Protein AF-0000000076582910 (afdb_homodimer)

InterPro domains:
  IPR003191 Guanylate-binding protein/Atlastin, C-terminal [PF02841] (285-407)
  IPR015894 Guanylate-binding protein, N-terminal [PF02263] (34-281)
  IPR027417 P-loop containing nucleoside triphosphate hydrolase [G3DSA:3.40.50.300] (15-285)
  IPR027417 P-loop containing nucleoside triphosphate hydrolase [SSF52540] (26-280)
  IPR030386 GB1/RHD3-type guanine nucleotide-binding (G) domain [PS51715] (49-165)
  IPR036543 Guanylate-binding protein, C-terminal domain superfamily [SSF48340] (285-416)

Foldseek 3Di:
DPPPPPPPPPVPVPLVQFDQAKDAQWADDPPDLAIDGDDVNLVLLQSFFAFAFEEEEAAAAPLCQQVLLCLLVVHFCVGGDHDDDDLDWDDGAKIWGRDWDADPVNRYTYIYMYGTHPPRPVHAPLSVLLSVLLRLQLHLEYEYRYEQADDLVNLLSVLQSLVVNQVLVVVPPPDDQSFNSGRNAYEYEYEQHDDDDDDQQVRLLVSLDQDDDPPPDVVSVVSRVSSVSCVVHSVRYHYAYAHYFDPPPVCVSVDDPVSTDVSRSVSSVVVSVVCSVSRDGDDTSNDGDGSNRSSVVSNSSSVSSNVDDDDGCVCVLVVQLLVLLVVLLVQLLVQLVVQDDAQAAPVSSVVSLVVSNVSSVVSSVVRHDDDPCSVVSVVVSVVSSVVVSVVVQVVNVVRLCVFLVVLLVVLLVVLVVPLVDPPDLALVVSVVSSVVSVVVSVVGRHYDCSVVSVVVSVVSVVVSSVSSLVVNLVVVLVVQLVVLVVQLVCCVPPVNDVVSNVVSVVSNCCSVVVQCVVPDDDHPCVDPVNVVVSVVVVVVCCCCVNPNNVVVVVVVVVVVVVVVVVVVVVVVVVVVVVVVVVVVVVPPVD/DPPPPPPPPPVPVPLVQFDQAKDAQWADDPPDLAIDGDDVNLVLLQSFFAFAFEEEEAAAAPLCQQVLLCLLVVHFCVGGDHDDDDLDWDDGAKIWGRDWDADPVNRYTYIYMYGTHPPRPVHAPLSVLLRVLLRLQLHLEYEYRYEQADDLVNLLSVLQSLVVNQVLVVVPPPDDQSFNSGRNAYEYEYEQHDDDDDDQQVRLLVSLDQDDDPPPDVVSVVSRVSSVSCVVHSVRYHYAYAHYFDPPPVCVSVDDCVSTDVSRSVSSVVVSVVCSVSRDGDDTSNDGDGSNRSSVVSNSSSVSSNVDDDDGCVCVLVVQLLVLLVVLLVQLLVQLVVQDDAQAAPVSSVVSLVVSNVSSVVSSVVRHDDDPCSVVSVVVSVVSSVVVSVVVLVVNVVRLCVFLVVLLVVLLVVLVVPLPDPPDLALVVSVVSSVVSVVVSVVGRHYDCSVVSVVVSVVSVVVSSVSSLVVNLVVVLVVQLVVLVVQLVCCVPPVNDVVSNVVSVVSNCCSVVVQVVVPDDDHPCPDPVNVVVSVVVVVVCCCCVNPNNVVVVVVVVVVVVVVVVVVVVVVVVVVVVVVVVVVVVVPPVD

Secondary structure (DSSP, 8-state):
-------------------SSEEEEEEEPTTSS-EEE-HHHHHHHHT--SBEEEEEEE-BTTS-HHHHHHHHHT--TTTSSPPP-BSS----SEEEESSPEEPTTSS-EEEEEEEPPB--TTS-HHHHHHHHHHHHHH-SEEEEEEESS--HHHHHHHHHHHHHHHHHHHHH--SS-----S-SEEEEEEET---BSS-HHHHHHHHHSPPP-TT--HHHHHHHHHHHHTHHHHHTEEEEEE--S-S-GGGGGG--GGGS-HHHHHHHHHHHHHHHHH-PPPEETTEEPBHHHHHHHHHHHHHHHHHSPPP-TTHHHHHHHHHHHHHHHHHHHHHHHHH-PSS--HHHHHHHHHHHHHHHHHHHHHH---STTHHHHHHHHHHHHHHHHHHHHHHHHHHHHHHHHHHHHHHHHHHHHHHHSTT---HHHHHHHHHHHHHHHHHH--STTHHHHHHHHHHHHHHHHHHHHHHHHHHHHHHHHHHHHHHHHIIIIII--HHHHHHHHHHHHHHHHHHHHT-SSS-GGGSHHHHHHHHHHHHHHHHHTSTTHHHHHHHHHHHHHHHHHHHHHHHHHHHHHHHHHHHHGGGGG-/-------------------SSEEEEEEEPTTSS-EEE-HHHHHHHHT--SBEEEEEEE-BTTS-HHHHHHHHHT--TTTSSPPP-BSS----SEEEESSPEEPTTSS-EEEEEEEPPB--TTS-HHHHHHHHHHHHHH-SEEEEEEESS--HHHHHHHHHHHHHHHHHHHHH--SS-----S-SEEEEEEET---BSS-HHHHHHHHHSPPP-TT--HHHHHHHHHHHHTHHHHHTEEEEEE--S-S-GGGTTT--GGGS-HHHHHHHHHHHHHHHHH-PPPEETTEEPBHHHHHHHHHHHHHHHHHSPPP-GGGHHHHHHHHHHHHHHHHHHHHHHHH-PSS--HHHHHHHHHHHHHHHHHHHHHH---STTHHHHHHHHHHHHHHHHHHHHHHHHHHHHHHHHHHHHHHHHHHHHHHHSTT---HHHHHHHHHHHHHHHHHH--STTHHHHHHHHHHHHHHHHHHHHHHHHHHHHHHHHHHHHHHHHIIIIII--HHHHHHHHHHHHHHHHHHHHT-SSS-GGGSHHHHHHHHHHHHHHHHHTSTTHHHHHHHHHHHHHHHHHHHHHHHHHHHHHHHHHHHHGGGGG-

Solvent-accessible surface area (backbone atoms only — not comparable to full-atom values): 61705 Å² total; per-residue (Å²): 137,83,80,77,76,75,75,74,71,70,73,66,71,71,69,78,77,56,58,78,34,61,31,50,35,30,33,68,38,84,64,48,62,39,67,37,79,28,68,66,23,40,53,54,29,52,69,36,80,52,33,27,15,30,37,25,40,44,38,45,53,88,41,46,59,35,52,51,49,17,61,64,70,70,41,55,50,89,48,35,45,70,67,65,52,43,83,54,86,64,58,73,36,29,33,31,50,37,58,66,42,62,41,94,83,62,71,31,32,38,36,51,31,46,48,37,43,29,47,37,57,90,55,39,66,40,30,38,46,51,53,49,28,52,46,42,61,63,15,10,19,35,32,44,32,27,59,55,51,78,41,33,62,56,55,53,50,50,34,50,31,53,36,53,43,48,34,50,52,56,65,72,43,78,57,89,62,77,53,76,62,59,51,68,29,36,38,39,34,26,31,47,38,65,64,37,83,67,50,49,45,55,50,49,51,54,58,48,43,71,68,89,51,89,66,66,34,65,58,46,52,46,54,32,51,46,24,58,69,34,46,72,53,54,74,40,51,43,42,40,68,33,44,58,43,53,78,62,64,74,46,53,73,76,52,51,76,89,71,32,37,64,72,25,56,54,39,51,54,50,48,44,53,48,49,63,70,54,44,40,62,27,64,56,71,88,35,70,31,26,20,45,54,48,39,51,48,50,53,52,49,45,55,54,56,58,71,45,86,65,83,55,71,78,45,45,61,56,45,46,38,51,46,29,40,53,51,17,49,50,46,22,52,52,44,37,59,70,68,50,71,80,36,46,43,64,69,60,51,50,52,42,47,52,53,18,50,52,50,17,53,49,52,30,63,71,55,51,64,36,69,85,59,44,64,64,48,49,51,51,40,51,52,51,49,50,52,52,51,51,49,51,50,35,43,24,39,33,47,7,37,54,51,23,47,53,44,41,50,54,42,48,50,51,44,52,49,53,48,71,41,85,75,64,92,46,72,65,59,54,53,50,54,49,51,53,43,50,51,51,37,63,71,64,31,42,25,70,30,39,62,65,42,49,52,51,45,49,51,49,46,54,52,36,49,51,51,34,50,50,55,51,52,52,48,51,50,51,50,49,46,50,48,26,53,50,44,27,52,40,21,58,71,68,69,59,39,68,68,57,23,50,50,21,50,50,46,42,51,43,65,60,43,45,59,56,73,49,54,81,87,72,58,69,69,72,37,68,69,41,45,50,50,51,50,52,47,53,52,44,45,47,41,49,73,28,93,55,8,60,56,51,52,49,47,52,49,47,50,49,49,50,50,50,48,50,51,52,50,52,52,51,53,52,50,50,54,54,55,56,55,59,61,63,64,63,65,65,81,106,135,83,81,75,76,73,77,74,73,71,74,66,73,71,68,79,78,55,58,78,33,61,31,51,35,30,34,68,37,85,64,49,62,40,66,40,80,29,67,65,24,40,53,54,30,52,68,36,80,51,34,27,14,31,37,27,38,42,36,44,53,90,39,48,59,37,53,50,50,18,61,64,71,70,42,55,50,90,49,35,42,69,67,65,52,44,83,55,86,64,57,73,37,29,32,32,50,36,58,65,42,62,41,93,82,64,72,30,31,38,35,50,30,46,47,37,44,30,47,37,57,90,54,39,65,41,29,40,46,51,53,50,26,51,45,43,62,63,17,11,19,35,31,43,32,26,59,54,52,78,41,34,63,57,54,51,50,49,36,50,31,53,36,53,43,49,32,50,51,57,65,74,42,77,57,90,61,77,52,74,64,62,50,68,28,35,37,38,35,26,30,48,39,65,64,37,84,66,49,50,45,54,49,50,50,54,59,48,43,72,67,88,53,89,67,66,32,66,55,47,50,44,53,33,49,45,24,58,71,35,47,74,54,54,74,39,51,41,43,40,66,33,44,56,44,54,79,63,65,75,46,52,73,76,52,50,76,88,72,33,37,64,71,24,55,55,39,51,54,51,46,44,52,49,48,63,69,54,44,41,63,28,63,57,72,88,35,69,31,27,19,46,54,47,40,52,48,49,54,52,46,45,54,52,56,58,72,45,85,65,81,57,69,76,46,46,61,57,46,47,39,52,47,29,41,53,52,17,50,49,45,23,52,52,43,36,59,71,67,50,72,81,36,46,42,64,69,59,50,50,51,41,47,52,52,19,50,52,50,17,53,50,52,30,62,73,56,50,66,37,70,84,59,44,63,63,49,49,52,51,39,51,52,52,48,50,51,54,50,48,48,52,50,36,44,23,40,34,44,6,38,54,52,23,47,53,46,40,49,54,43,47,50,52,45,52,50,53,48,71,42,85,76,64,91,48,72,68,60,54,52,50,54,48,52,51,44,50,51,52,37,64,73,64,30,42,26,72,31,38,63,65,42,49,52,52,45,50,53,49,47,53,52,35,48,52,50,33,51,51,53,52,50,50,50,51,50,51,49,51,47,51,48,25,53,49,44,28,51,42,21,58,71,67,70,59,38,67,69,59,23,50,50,21,51,50,47,42,51,43,65,60,42,45,59,56,75,48,54,78,89,70,61,69,68,69,37,70,69,41,46,50,51,51,50,51,47,53,51,44,46,46,41,48,72,27,95,55,8,59,55,51,52,50,48,52,51,47,50,50,49,52,50,49,50,52,51,51,50,53,51,52,54,51,53,52,55,54,58,58,57,60,62,64,64,62,67,67,82,110

Sequence (1180 aa):
MIAVIVIWTCWLASVQSFEAKPYALVNPVAGTSHLKVADEGIALLNSIEGPVAPVVVIGPYRSGKSFLLNQLLGVPCNVGFGVGHTRETETKGIWVWGQPQSAEDGSKTLLYIDTEGFESTGRSNSYDDRVFAVATVMSSLLIYNLPETIRGSDVSKLSFVVELAAGFYDQTNKSSVAVPVEPGSMLWVIQRDFLQGKSVQQLVKDALAPVPNPQQDKAITETNNIRASLASIARNSTGFSLPQPHLDRTKLCELNDSQLEPSYVSQRDALKRLVLQQAAQKVVGGEALTGKRLAALLQSLIAALNAKEIPTGAGLIESFNREAVSKALAAFTEALDQAVQLPVDESVLDQAENRARDEALGVFKEQLLGRRQAEALTAQLEAAITKEAKAKRTANVAESNVVCQAHEMACSKLLASMARGLQIPSMRQFEGRYKACLATFEAKCVGPARSSSAERLQLAWSQARSQFGKDYNDRLFTGLLVAAVAAIVIFRFVIRVALLEAAGWLAVVFLELYPHLLGGAGSMYDTAWWKITASVWEALVLLLFGAGGLLLWMACGAAALLGWRRVRRRQQHKKAVLTSRLGDIRDLDVMIAVIVIWTCWLASVQSFEAKPYALVNPVAGTSHLKVADEGIALLNSIEGPVAPVVVIGPYRSGKSFLLNQLLGVPCNVGFGVGHTRETETKGIWVWGQPQSAEDGSKTLLYIDTEGFESTGRSNSYDDRVFAVATVMSSLLIYNLPETIRGSDVSKLSFVVELAAGFYDQTNKSSVAVPVEPGSMLWVIQRDFLQGKSVQQLVKDALAPVPNPQQDKAITETNNIRASLASIARNSTGFSLPQPHLDRTKLCELNDSQLEPSYVSQRDALKRLVLQQAAQKVVGGEALTGKRLAALLQSLIAALNAKEIPTGAGLIESFNREAVSKALAAFTEALDQAVQLPVDESVLDQAENRARDEALGVFKEQLLGRRQAEALTAQLEAAITKEAKAKRTANVAESNVVCQAHEMACSKLLASMARGLQIPSMRQFEGRYKACLATFEAKCVGPARSSSAERLQLAWSQARSQFGKDYNDRLFTGLLVAAVAAIVIFRFVIRVALLEAAGWLAVVFLELYPHLLGGAGSMYDTAWWKITASVWEALVLLLFGAGGLLLWMACGAAALLGWRRVRRRQQHKKAVLTSRLGDIRDLDV

Radius of gyration: 54.55 Å; Cα contacts (8 Å, |Δi|>4): 1633; chains: 2; bounding box: 159×193×134 Å

Organism: Tetradesmus obliquus (NCBI:txid3088)

Nearest PDB structures (foldseek):
  7e5a-assembly1_B  TM=7.838E-01  e=1.433E-25  Homo sapiens
  7e5a-assembly1_A  TM=7.557E-01  e=2.367E-25  Homo sapiens
  2b8w-assembly1_B  TM=8.982E-01  e=6.369E-20  Homo sapiens
  2bc9-assembly1_A-2  TM=8.942E-01  e=3.176E-19  Homo sapiens
  7e59-assembly4_C  TM=5.277E-01  e=1.015E-17  Homo sapiens

Structure (mmCIF, N/CA/C/O backbone):
data_AF-0000000076582910-model_v1
#
loop_
_entity.id
_entity.type
_entity.pdbx_description
1 polymer 'GB1/RHD3-type G domain-containing protein'
#
loop_
_atom_site.group_PDB
_atom_site.id
_atom_site.type_symbol
_atom_site.label_atom_id
_atom_site.label_alt_id
_atom_site.label_comp_id
_atom_site.label_asym_id
_atom_site.label_entity_id
_atom_site.label_seq_id
_atom_site.pdbx_PDB_ins_code
_atom_site.Cartn_x
_atom_site.Cartn_y
_atom_site.Cartn_z
_atom_site.occupancy
_atom_site.B_iso_or_equiv
_atom_site.auth_seq_id
_atom_site.auth_comp_id
_atom_site.auth_asym_id
_atom_site.auth_atom_id
_atom_site.pdbx_PDB_model_num
ATOM 1 N N . MET A 1 1 ? -79.5 -25.609 -23.5 1 29.05 1 MET A N 1
ATOM 2 C CA . MET A 1 1 ? -78.438 -26.281 -22.75 1 29.05 1 MET A CA 1
ATOM 3 C C . MET A 1 1 ? -77.125 -26.219 -23.516 1 29.05 1 MET A C 1
ATOM 5 O O . MET A 1 1 ? -76.812 -27.078 -24.328 1 29.05 1 MET A O 1
ATOM 9 N N . ILE A 1 2 ? -76.625 -25.062 -24 1 35.31 2 ILE A N 1
ATOM 10 C CA . ILE A 1 2 ? -75.438 -24.719 -24.719 1 35.31 2 ILE A CA 1
ATOM 11 C C . ILE A 1 2 ? -74.188 -24.984 -23.844 1 35.31 2 ILE A C 1
ATOM 13 O O . ILE A 1 2 ? -74.062 -24.391 -22.766 1 35.31 2 ILE A O 1
ATOM 17 N N . ALA A 1 3 ? -73.562 -26.25 -23.906 1 34.72 3 ALA A N 1
ATOM 18 C CA . ALA A 1 3 ? -72.375 -26.75 -23.312 1 34.72 3 ALA A CA 1
ATOM 19 C C . ALA A 1 3 ? -71.188 -25.812 -23.625 1 34.72 3 ALA A C 1
ATOM 21 O O . ALA A 1 3 ? -70.812 -25.625 -24.781 1 34.72 3 ALA A O 1
ATOM 22 N N . VAL A 1 4 ? -71 -24.719 -22.953 1 37.09 4 VAL A N 1
ATOM 23 C CA . VAL A 1 4 ? -69.812 -23.891 -22.938 1 37.09 4 VAL A CA 1
ATOM 24 C C . VAL A 1 4 ? -68.625 -24.734 -22.609 1 37.09 4 VAL A C 1
ATOM 26 O O . VAL A 1 4 ? -68.5 -25.266 -21.5 1 37.09 4 VAL A O 1
ATOM 29 N N . ILE A 1 5 ? -68.062 -25.531 -23.562 1 33.59 5 ILE A N 1
ATOM 30 C CA . ILE A 1 5 ? -66.812 -26.188 -23.5 1 33.59 5 ILE A CA 1
ATOM 31 C C . ILE A 1 5 ? -65.75 -25.172 -23.125 1 33.59 5 ILE A C 1
ATOM 33 O O . ILE A 1 5 ? -65.438 -24.266 -23.906 1 33.59 5 ILE A O 1
ATOM 37 N N . VAL A 1 6 ? -65.625 -24.734 -21.906 1 34.25 6 VAL A N 1
ATOM 38 C CA . VAL A 1 6 ? -64.438 -24.016 -21.375 1 34.25 6 VAL A CA 1
ATOM 39 C C . VAL A 1 6 ? -63.156 -24.781 -21.703 1 34.25 6 VAL A C 1
ATOM 41 O O . VAL A 1 6 ? -62.969 -25.906 -21.234 1 34.25 6 VAL A O 1
ATOM 44 N N . ILE A 1 7 ? -62.688 -24.688 -22.906 1 33.28 7 ILE A N 1
ATOM 45 C CA . ILE A 1 7 ? -61.312 -25.078 -23.25 1 33.28 7 ILE A CA 1
ATOM 46 C C . ILE A 1 7 ? -60.344 -24.516 -22.219 1 33.28 7 ILE A C 1
ATOM 48 O O . ILE A 1 7 ? -60.188 -23.297 -22.109 1 33.28 7 ILE A O 1
ATOM 52 N N . TRP A 1 8 ? -60.281 -25.078 -21.062 1 32.31 8 TRP A N 1
ATOM 53 C CA . TRP A 1 8 ? -59.125 -24.906 -20.172 1 32.31 8 TRP A CA 1
ATOM 54 C C . TRP A 1 8 ? -57.812 -25.047 -20.922 1 32.31 8 TRP A C 1
ATOM 56 O O . TRP A 1 8 ? -57.438 -26.141 -21.328 1 32.31 8 TRP A O 1
ATOM 66 N N . THR A 1 9 ? -57.5 -24.141 -21.812 1 33.81 9 THR A N 1
ATOM 67 C CA . THR A 1 9 ? -56.094 -24.047 -22.234 1 33.81 9 THR A CA 1
ATOM 68 C C . THR A 1 9 ? -55.156 -24.125 -21.047 1 33.81 9 THR A C 1
ATOM 70 O O . THR A 1 9 ? -55.188 -23.281 -20.156 1 33.81 9 THR A O 1
ATOM 73 N N . CYS A 1 10 ? -55.062 -25.266 -20.469 1 31.81 10 CYS A N 1
ATOM 74 C CA . CYS A 1 10 ? -53.875 -25.5 -19.625 1 31.81 10 CYS A CA 1
ATOM 75 C C . CYS A 1 10 ? -52.656 -24.766 -20.188 1 31.81 10 CYS A C 1
ATOM 77 O O . CYS A 1 10 ? -52.188 -25.078 -21.281 1 31.81 10 CYS A O 1
ATOM 79 N N . TRP A 1 11 ? -52.656 -23.484 -20.125 1 33.62 11 TRP A N 1
ATOM 80 C CA . TRP A 1 11 ? -51.375 -22.812 -20.234 1 33.62 11 TRP A CA 1
ATOM 81 C C . TRP A 1 11 ? -50.281 -23.656 -19.609 1 33.62 11 TRP A C 1
ATOM 83 O O . TRP A 1 11 ? -50.188 -23.766 -18.391 1 33.62 11 TRP A O 1
ATOM 93 N N . LEU A 1 12 ? -50.125 -24.891 -20.047 1 32.84 12 LEU A N 1
ATOM 94 C CA . LEU A 1 12 ? -48.844 -25.5 -19.797 1 32.84 12 LEU A CA 1
ATOM 95 C C . LEU A 1 12 ? -47.719 -24.469 -19.859 1 32.84 12 LEU A C 1
ATOM 97 O O . LEU A 1 12 ? -47.531 -23.797 -20.891 1 32.84 12 LEU A O 1
ATOM 101 N N . ALA A 1 13 ? -47.531 -23.797 -18.922 1 37.28 13 ALA A N 1
ATOM 102 C CA . ALA A 1 13 ? -46.281 -23.094 -18.75 1 37.28 13 ALA A CA 1
ATOM 103 C C . ALA A 1 13 ? -45.125 -23.828 -19.453 1 37.28 13 ALA A C 1
ATOM 105 O O . ALA A 1 13 ? -44.844 -24.984 -19.125 1 37.28 13 ALA A O 1
ATOM 106 N N . SER A 1 14 ? -44.938 -23.719 -20.688 1 37.38 14 SER A N 1
ATOM 107 C CA . SER A 1 14 ? -43.781 -24.141 -21.438 1 37.38 14 SER A CA 1
ATOM 108 C C . SER A 1 14 ? -42.5 -24.062 -20.578 1 37.38 14 SER A C 1
ATOM 110 O O . SER A 1 14 ? -42.094 -22.969 -20.203 1 37.38 14 SER A O 1
ATOM 112 N N . VAL A 1 15 ? -42.406 -24.781 -19.547 1 44.09 15 VAL A N 1
ATOM 113 C CA . VAL A 1 15 ? -41.031 -24.938 -19.047 1 44.09 15 VAL A CA 1
ATOM 114 C C . VAL A 1 15 ? -40.031 -24.906 -20.203 1 44.09 15 VAL A C 1
ATOM 116 O O . VAL A 1 15 ? -40.125 -25.75 -21.109 1 44.09 15 VAL A O 1
ATOM 119 N N . GLN A 1 16 ? -39.781 -23.844 -20.812 1 49.84 16 GLN A N 1
ATOM 120 C CA . GLN A 1 16 ? -38.719 -23.719 -21.797 1 49.84 16 GLN A CA 1
ATOM 121 C C . GLN A 1 16 ? -37.625 -24.766 -21.578 1 49.84 16 GLN A C 1
ATOM 123 O O . GLN A 1 16 ? -36.969 -24.781 -20.531 1 49.84 16 GLN A O 1
ATOM 128 N N . SER A 1 17 ? -37.812 -26.031 -22.031 1 64.31 17 SER A N 1
ATOM 129 C CA . SER A 1 17 ? -36.875 -27.141 -22 1 64.31 17 SER A CA 1
ATOM 130 C C . SER A 1 17 ? -35.5 -26.734 -22.578 1 64.31 17 SER A C 1
ATOM 132 O O . SER A 1 17 ? -35.438 -26.312 -23.734 1 64.31 17 SER A O 1
ATOM 134 N N . PHE A 1 18 ? -34.594 -26.312 -21.875 1 75.5 18 PHE A N 1
ATOM 135 C CA . PHE A 1 18 ? -33.281 -25.953 -22.328 1 75.5 18 PHE A CA 1
ATOM 136 C C . PHE A 1 18 ? -32.531 -27.188 -22.859 1 75.5 18 PHE A C 1
ATOM 138 O O . PHE A 1 18 ? -32.688 -28.281 -22.312 1 75.5 18 PHE A O 1
ATOM 145 N N . GLU A 1 19 ? -31.875 -26.969 -23.984 1 84.31 19 GLU A N 1
ATOM 146 C CA . GLU A 1 19 ? -31.094 -28 -24.656 1 84.31 19 GLU A CA 1
ATOM 147 C C . GLU A 1 19 ? -29.891 -28.422 -23.812 1 84.31 19 GLU A C 1
ATOM 149 O O . GLU A 1 19 ? -29.484 -27.688 -22.891 1 84.31 19 GLU A O 1
ATOM 154 N N . ALA A 1 20 ? -29.484 -29.578 -24.062 1 89.94 20 ALA A N 1
ATOM 155 C CA . ALA A 1 20 ? -28.297 -30.125 -23.391 1 89.94 20 ALA A CA 1
ATOM 156 C C . ALA A 1 20 ? -27.016 -29.5 -23.953 1 89.94 20 ALA A C 1
ATOM 158 O O . ALA A 1 20 ? -26.25 -30.172 -24.656 1 89.94 20 ALA A O 1
ATOM 159 N N . LYS A 1 21 ? -26.828 -28.281 -23.656 1 93.5 21 LYS A N 1
ATOM 160 C CA . LYS A 1 21 ? -25.625 -27.547 -24.047 1 93.5 21 LYS A CA 1
ATOM 161 C C . LYS A 1 21 ? -25.266 -26.484 -23 1 93.5 21 LYS A C 1
ATOM 163 O O . LYS A 1 21 ? -26.109 -26.109 -22.188 1 93.5 21 LYS A O 1
ATOM 168 N N . PRO A 1 22 ? -24.125 -26.047 -23.031 1 94.81 22 PRO A N 1
ATOM 169 C CA . PRO A 1 22 ? -23.734 -24.984 -22.109 1 94.81 22 PRO A CA 1
ATOM 170 C C . PRO A 1 22 ? -24.312 -23.625 -22.484 1 94.81 22 PRO A C 1
ATOM 172 O O . PRO A 1 22 ? -24.406 -23.297 -23.672 1 94.81 22 PRO A O 1
ATOM 175 N N . TYR A 1 23 ? -24.734 -22.844 -21.516 1 95.38 23 TYR A N 1
ATOM 176 C CA . TYR A 1 23 ? -25.234 -21.484 -21.703 1 95.38 23 TYR A CA 1
ATOM 177 C C . TYR A 1 23 ? -24.391 -20.469 -20.938 1 95.38 23 TYR A C 1
ATOM 179 O O . TYR A 1 23 ? -23.953 -20.75 -19.812 1 95.38 23 TYR A O 1
ATOM 187 N N . ALA A 1 24 ? -24.188 -19.344 -21.578 1 95.88 24 ALA A N 1
ATOM 188 C CA . ALA A 1 24 ? -23.406 -18.297 -20.906 1 95.88 24 ALA A CA 1
ATOM 189 C C . ALA A 1 24 ? -24.203 -17.656 -19.781 1 95.88 24 ALA A C 1
ATOM 191 O O . ALA A 1 24 ? -25.391 -17.328 -19.953 1 95.88 24 ALA A O 1
ATOM 192 N N . LEU A 1 25 ? -23.656 -17.594 -18.625 1 96.69 25 LEU A N 1
ATOM 193 C CA . LEU A 1 25 ? -24.266 -16.922 -17.484 1 96.69 25 LEU A CA 1
ATOM 194 C C . LEU A 1 25 ? -23.688 -15.523 -17.297 1 96.69 25 LEU A C 1
ATOM 196 O O . LEU A 1 25 ? -24.422 -14.594 -16.953 1 96.69 25 LEU A O 1
ATOM 200 N N . VAL A 1 26 ? -22.344 -15.406 -17.375 1 97.19 26 VAL A N 1
ATOM 201 C CA . VAL A 1 26 ? -21.609 -14.156 -17.219 1 97.19 26 VAL A CA 1
ATOM 202 C C . VAL A 1 26 ? -20.609 -14 -18.359 1 97.19 26 VAL A C 1
ATOM 204 O O . VAL A 1 26 ? -19.875 -14.938 -18.688 1 97.19 26 VAL A O 1
ATOM 207 N N . ASN A 1 27 ? -20.547 -12.875 -19 1 96 27 ASN A N 1
ATOM 208 C CA . ASN A 1 27 ? -19.625 -12.562 -20.062 1 96 27 ASN A CA 1
ATOM 209 C C . ASN A 1 27 ? -18.672 -11.43 -19.672 1 96 27 ASN A C 1
ATOM 211 O O . ASN A 1 27 ? -19.031 -10.57 -18.859 1 96 27 ASN A O 1
ATOM 215 N N . PRO A 1 28 ? -17.469 -11.531 -20.203 1 93 28 PRO A N 1
ATOM 216 C CA . PRO A 1 28 ? -16.578 -10.383 -20.016 1 93 28 PRO A CA 1
ATOM 217 C C . PRO A 1 28 ? -16.984 -9.164 -20.844 1 93 28 PRO A C 1
ATOM 219 O O . PRO A 1 28 ? -17.5 -9.32 -21.953 1 93 28 PRO A O 1
ATOM 222 N N . VAL A 1 29 ? -16.812 -8.023 -20.297 1 91.44 29 VAL A N 1
ATOM 223 C CA . VAL A 1 29 ? -17 -6.793 -21.047 1 91.44 29 VAL A CA 1
ATOM 224 C C . VAL A 1 29 ? -15.727 -6.453 -21.812 1 91.44 29 VAL A C 1
ATOM 226 O O . VAL A 1 29 ? -14.664 -6.277 -21.219 1 91.44 29 VAL A O 1
ATOM 229 N N . ALA A 1 30 ? -15.797 -6.379 -23.062 1 85.44 30 ALA A N 1
ATOM 230 C CA . ALA A 1 30 ? -14.641 -6.172 -23.938 1 85.44 30 ALA A CA 1
ATOM 231 C C . ALA A 1 30 ? -13.867 -4.922 -23.516 1 85.44 30 ALA A C 1
ATOM 233 O O . ALA A 1 30 ? -14.461 -3.863 -23.297 1 85.44 30 ALA A O 1
ATOM 234 N N . GLY A 1 31 ? -12.625 -5.047 -23.422 1 83.25 31 GLY A N 1
ATOM 235 C CA . GLY A 1 31 ? -11.742 -3.92 -23.172 1 83.25 31 GLY A CA 1
ATOM 236 C C . GLY A 1 31 ? -11.734 -3.484 -21.719 1 83.25 31 GLY A C 1
ATOM 237 O O . GLY A 1 31 ? -11.148 -2.457 -21.375 1 83.25 31 GLY A O 1
ATOM 238 N N . THR A 1 32 ? -12.492 -4.219 -20.891 1 86.44 32 THR A N 1
ATOM 239 C CA . THR A 1 32 ? -12.516 -3.877 -19.469 1 86.44 32 THR A CA 1
ATOM 240 C C . THR A 1 32 ? -12.32 -5.121 -18.609 1 86.44 32 THR A C 1
ATOM 242 O O . THR A 1 32 ? -12.25 -6.238 -19.125 1 86.44 32 THR A O 1
ATOM 245 N N . SER A 1 33 ? -12.164 -4.844 -17.344 1 87.69 33 SER A N 1
ATOM 246 C CA . SER A 1 33 ? -12.086 -5.945 -16.391 1 87.69 33 SER A CA 1
ATOM 247 C C . SER A 1 33 ? -13.445 -6.242 -15.766 1 87.69 33 SER A C 1
ATOM 249 O O . SER A 1 33 ? -13.531 -6.969 -14.773 1 87.69 33 SER A O 1
ATOM 251 N N . HIS A 1 34 ? -14.508 -5.699 -16.375 1 91.5 34 HIS A N 1
ATOM 252 C CA . HIS A 1 34 ? -15.852 -5.82 -15.797 1 91.5 34 HIS A CA 1
ATOM 253 C C . HIS A 1 34 ? -16.594 -7.016 -16.375 1 91.5 34 HIS A C 1
ATOM 255 O O . HIS A 1 34 ? -16.156 -7.598 -17.375 1 91.5 34 HIS A O 1
ATOM 261 N N . LEU A 1 35 ? -17.656 -7.395 -15.656 1 94.56 35 LEU A N 1
ATOM 262 C CA . LEU A 1 35 ? -18.469 -8.539 -16.031 1 94.56 35 LEU A CA 1
ATOM 263 C C . LEU A 1 35 ? -19.891 -8.094 -16.391 1 94.56 35 LEU A C 1
ATOM 265 O O . LEU A 1 35 ? -20.328 -7.023 -15.961 1 94.56 35 LEU A O 1
ATOM 269 N N . LYS A 1 36 ? -20.484 -8.82 -17.25 1 96.38 36 LYS A N 1
ATOM 270 C CA . LYS A 1 36 ? -21.875 -8.586 -17.609 1 96.38 36 LYS A CA 1
ATOM 271 C C . LYS A 1 36 ? -22.672 -9.875 -17.578 1 96.38 36 LYS A C 1
ATOM 273 O O . LYS A 1 36 ? -22.172 -10.938 -17.969 1 96.38 36 LYS A O 1
ATOM 278 N N . VAL A 1 37 ? -23.906 -9.766 -17.109 1 96.44 37 VAL A N 1
ATOM 279 C CA . VAL A 1 37 ? -24.781 -10.93 -17.062 1 96.44 37 VAL A CA 1
ATOM 280 C C . VAL A 1 37 ? -25.281 -11.266 -18.469 1 96.44 37 VAL A C 1
ATOM 282 O O . VAL A 1 37 ? -25.578 -10.367 -19.25 1 96.44 37 VAL A O 1
ATOM 285 N N . ALA A 1 38 ? -25.328 -12.547 -18.719 1 96.31 38 ALA A N 1
ATOM 286 C CA . ALA A 1 38 ? -25.844 -13.008 -20 1 96.31 38 ALA A CA 1
ATOM 287 C C . ALA A 1 38 ? -27.328 -13.367 -19.906 1 96.31 38 ALA A C 1
ATOM 289 O O . ALA A 1 38 ? -27.734 -14.062 -18.969 1 96.31 38 ALA A O 1
ATOM 290 N N . ASP A 1 39 ? -28.078 -13.062 -20.891 1 94.88 39 ASP A N 1
ATOM 291 C CA . ASP A 1 39 ? -29.531 -13.219 -20.859 1 94.88 39 ASP A CA 1
ATOM 292 C C . ASP A 1 39 ? -29.938 -14.688 -20.891 1 94.88 39 ASP A C 1
ATOM 294 O O . ASP A 1 39 ? -30.859 -15.109 -20.203 1 94.88 39 ASP A O 1
ATOM 298 N N . GLU A 1 40 ? -29.281 -15.445 -21.672 1 93.5 40 GLU A N 1
ATOM 299 C CA . GLU A 1 40 ? -29.641 -16.844 -21.828 1 93.5 40 GLU A CA 1
ATOM 300 C C . GLU A 1 40 ? -29.453 -17.609 -20.516 1 93.5 40 GLU A C 1
ATOM 302 O O . GLU A 1 40 ? -30.312 -18.422 -20.156 1 93.5 40 GLU A O 1
ATOM 307 N N . GLY A 1 41 ? -28.359 -17.344 -19.875 1 94.38 41 GLY A N 1
ATOM 308 C CA . GLY A 1 41 ? -28.109 -18 -18.594 1 94.38 41 GLY A CA 1
ATOM 309 C C . GLY A 1 41 ? -29.109 -17.609 -17.516 1 94.38 41 GLY A C 1
ATOM 310 O O . GLY A 1 41 ? -29.547 -18.438 -16.734 1 94.38 41 GLY A O 1
ATOM 311 N N . ILE A 1 42 ? -29.484 -16.391 -17.562 1 95.19 42 ILE A N 1
ATOM 312 C CA . ILE A 1 42 ? -30.438 -15.891 -16.578 1 95.19 42 ILE A CA 1
ATOM 313 C C . ILE A 1 42 ? -31.812 -16.5 -16.828 1 95.19 42 ILE A C 1
ATOM 315 O O . ILE A 1 42 ? -32.531 -16.844 -15.891 1 95.19 42 ILE A O 1
ATOM 319 N N . ALA A 1 43 ? -32.156 -16.594 -18.078 1 94.69 43 ALA A N 1
ATOM 320 C CA . ALA A 1 43 ? -33.438 -17.219 -18.438 1 94.69 43 ALA A CA 1
ATOM 321 C C . ALA A 1 43 ? -33.469 -18.672 -17.953 1 94.69 43 ALA A C 1
ATOM 323 O O . ALA A 1 43 ? -34.531 -19.125 -17.484 1 94.69 43 ALA A O 1
ATOM 324 N N . LEU A 1 44 ? -32.375 -19.312 -18.078 1 94.12 44 LEU A N 1
ATOM 325 C CA . LEU A 1 44 ? -32.281 -20.688 -17.609 1 94.12 44 LEU A CA 1
ATOM 326 C C . LEU A 1 44 ? -32.469 -20.766 -16.109 1 94.12 44 LEU A C 1
ATOM 328 O O . LEU A 1 44 ? -33.25 -21.594 -15.617 1 94.12 44 LEU A O 1
ATOM 332 N N . LEU A 1 45 ? -31.812 -19.984 -15.375 1 94.81 45 LEU A N 1
ATOM 333 C CA . LEU A 1 45 ? -31.938 -19.969 -13.922 1 94.81 45 LEU A CA 1
ATOM 334 C C . LEU A 1 45 ? -33.375 -19.656 -13.492 1 94.81 45 LEU A C 1
ATOM 336 O O . LEU A 1 45 ? -33.906 -20.297 -12.586 1 94.81 45 LEU A O 1
ATOM 340 N N . ASN A 1 46 ? -34 -18.734 -14.18 1 94.06 46 ASN A N 1
ATOM 341 C CA . ASN A 1 46 ? -35.344 -18.312 -13.844 1 94.06 46 ASN A CA 1
ATOM 342 C C . ASN A 1 46 ? -36.375 -19.438 -14.094 1 94.06 46 ASN A C 1
ATOM 344 O O . ASN A 1 46 ? -37.438 -19.453 -13.5 1 94.06 46 ASN A O 1
ATOM 348 N N . SER A 1 47 ? -36.031 -20.312 -14.859 1 92 47 SER A N 1
ATOM 349 C CA . SER A 1 47 ? -36.938 -21.406 -15.211 1 92 47 SER A CA 1
ATOM 350 C C . SER A 1 47 ? -36.938 -22.5 -14.148 1 92 47 SER A C 1
ATOM 352 O O . SER A 1 47 ? -37.812 -23.344 -14.117 1 92 47 SER A O 1
ATOM 354 N N . ILE A 1 48 ? -35.969 -22.438 -13.273 1 90.69 48 ILE A N 1
ATOM 355 C CA . ILE A 1 48 ? -35.844 -23.469 -12.258 1 90.69 48 ILE A CA 1
ATOM 356 C C . ILE A 1 48 ? -36.656 -23.078 -11.023 1 90.69 48 ILE A C 1
ATOM 358 O O . ILE A 1 48 ? -36.375 -22.078 -10.375 1 90.69 48 ILE A O 1
ATOM 362 N N . GLU A 1 49 ? -37.656 -23.781 -10.586 1 87.94 49 GLU A N 1
ATOM 363 C CA . GLU A 1 49 ? -38.562 -23.438 -9.484 1 87.94 49 GLU A CA 1
ATOM 364 C C . GLU A 1 49 ? -38.062 -24.016 -8.164 1 87.94 49 GLU A C 1
ATOM 366 O O . GLU A 1 49 ? -38.312 -23.438 -7.102 1 87.94 49 GLU A O 1
ATOM 371 N N . GLY A 1 50 ? -37.344 -25.062 -8.094 1 87.94 50 GLY A N 1
ATOM 372 C CA . GLY A 1 50 ? -36.938 -25.703 -6.848 1 87.94 50 GLY A CA 1
ATOM 373 C C . GLY A 1 50 ? -35.562 -25.266 -6.383 1 87.94 50 GLY A C 1
ATOM 374 O O . GLY A 1 50 ? -34.969 -24.344 -6.957 1 87.94 50 GLY A O 1
ATOM 375 N N . PRO A 1 51 ? -35.25 -25.797 -5.18 1 92.75 51 PRO A N 1
ATOM 376 C CA . PRO A 1 51 ? -33.906 -25.469 -4.645 1 92.75 51 PRO A CA 1
ATOM 377 C C . PRO A 1 51 ? -32.781 -25.891 -5.586 1 92.75 51 PRO A C 1
ATOM 379 O O . PRO A 1 51 ? -32.875 -26.922 -6.238 1 92.75 51 PRO A O 1
ATOM 382 N N . VAL A 1 52 ? -31.781 -25.047 -5.609 1 94.31 52 VAL A N 1
ATOM 383 C CA . VAL A 1 52 ? -30.672 -25.297 -6.523 1 94.31 52 VAL A CA 1
ATOM 384 C C . VAL A 1 52 ? -29.391 -25.547 -5.73 1 94.31 52 VAL A C 1
ATOM 386 O O . VAL A 1 52 ? -29.25 -25.078 -4.602 1 94.31 52 VAL A O 1
ATOM 389 N N . ALA A 1 53 ? -28.516 -26.375 -6.305 1 94.12 53 ALA A N 1
ATOM 390 C CA . ALA A 1 53 ? -27.188 -26.656 -5.781 1 94.12 53 ALA A CA 1
ATOM 391 C C . ALA A 1 53 ? -26.125 -26.422 -6.844 1 94.12 53 ALA A C 1
ATOM 393 O O . ALA A 1 53 ? -25.719 -27.359 -7.547 1 94.12 53 ALA A O 1
ATOM 394 N N . PRO A 1 54 ? -25.641 -25.203 -6.902 1 95.19 54 PRO A N 1
ATOM 395 C CA . PRO A 1 54 ? -24.609 -24.906 -7.906 1 95.19 54 PRO A CA 1
ATOM 396 C C . PRO A 1 54 ? -23.266 -25.547 -7.582 1 95.19 54 PRO A C 1
ATOM 398 O O . PRO A 1 54 ? -22.703 -25.297 -6.512 1 95.19 54 PRO A O 1
ATOM 401 N N . VAL A 1 55 ? -22.781 -26.391 -8.461 1 95.88 55 VAL A N 1
ATOM 402 C CA . VAL A 1 55 ? -21.438 -26.938 -8.43 1 95.88 55 VAL A CA 1
ATOM 403 C C . VAL A 1 55 ? -20.516 -26.172 -9.383 1 95.88 55 VAL A C 1
ATOM 405 O O . VAL A 1 55 ? -20.609 -26.328 -10.602 1 95.88 55 VAL A O 1
ATOM 408 N N . VAL A 1 56 ? -19.672 -25.406 -8.812 1 96.12 56 VAL A N 1
ATOM 409 C CA . VAL A 1 56 ? -18.844 -24.5 -9.617 1 96.12 56 VAL A CA 1
ATOM 410 C C . VAL A 1 56 ? -17.391 -24.969 -9.609 1 96.12 56 VAL A C 1
ATOM 412 O O . VAL A 1 56 ? -16.859 -25.328 -8.555 1 96.12 56 VAL A O 1
ATOM 415 N N . VAL A 1 57 ? -16.766 -25.047 -10.766 1 96.69 57 VAL A N 1
ATOM 416 C CA . VAL A 1 57 ? -15.367 -25.453 -10.875 1 96.69 57 VAL A CA 1
ATOM 417 C C . VAL A 1 57 ? -14.5 -24.234 -11.203 1 96.69 57 VAL A C 1
ATOM 419 O O . VAL A 1 57 ? -14.773 -23.516 -12.164 1 96.69 57 VAL A O 1
ATOM 422 N N . ILE A 1 58 ? -13.539 -24.016 -10.367 1 94.62 58 ILE A N 1
ATOM 423 C CA . ILE A 1 58 ? -12.586 -22.938 -10.594 1 94.62 58 ILE A CA 1
ATOM 424 C C . ILE A 1 58 ? -11.172 -23.516 -10.656 1 94.62 58 ILE A C 1
ATOM 426 O O . ILE A 1 58 ? -10.938 -24.656 -10.25 1 94.62 58 ILE A O 1
ATOM 430 N N . GLY A 1 59 ? -10.234 -22.734 -11.227 1 94.19 59 GLY A N 1
ATOM 431 C CA . GLY A 1 59 ? -8.844 -23.125 -11.344 1 94.19 59 GLY A CA 1
ATOM 432 C C . GLY A 1 59 ? -8.078 -22.344 -12.391 1 94.19 59 GLY A C 1
ATOM 433 O O . GLY A 1 59 ? -8.672 -21.547 -13.125 1 94.19 59 GLY A O 1
ATOM 434 N N . PRO A 1 60 ? -6.836 -22.562 -12.391 1 91.5 60 PRO A N 1
ATOM 435 C CA . PRO A 1 60 ? -6.02 -21.828 -13.367 1 91.5 60 PRO A CA 1
ATOM 436 C C . PRO A 1 60 ? -6.289 -22.266 -14.805 1 91.5 60 PRO A C 1
ATOM 438 O O . PRO A 1 60 ? -6.945 -23.297 -15.031 1 91.5 60 PRO A O 1
ATOM 441 N N . TYR A 1 61 ? -5.738 -21.453 -15.633 1 85.81 61 TYR A N 1
ATOM 442 C CA . TYR A 1 61 ? -5.832 -21.688 -17.062 1 85.81 61 TYR A CA 1
ATOM 443 C C . TYR A 1 61 ? -5.234 -23.031 -17.438 1 85.81 61 TYR A C 1
ATOM 445 O O . TYR A 1 61 ? -4.176 -23.422 -16.922 1 85.81 61 TYR A O 1
ATOM 453 N N . ARG A 1 62 ? -6.02 -23.875 -18.156 1 84.38 62 ARG A N 1
ATOM 454 C CA . ARG A 1 62 ? -5.609 -25.156 -18.734 1 84.38 62 ARG A CA 1
ATOM 455 C C . ARG A 1 62 ? -5.43 -26.203 -17.656 1 84.38 62 ARG A C 1
ATOM 457 O O . ARG A 1 62 ? -4.602 -27.109 -17.781 1 84.38 62 ARG A O 1
ATOM 464 N N . SER A 1 63 ? -6.121 -26.062 -16.578 1 89.06 63 SER A N 1
ATOM 465 C CA . SER A 1 63 ? -6.066 -27.047 -15.516 1 89.06 63 SER A CA 1
ATOM 466 C C . SER A 1 63 ? -6.988 -28.234 -15.812 1 89.06 63 SER A C 1
ATOM 468 O O . SER A 1 63 ? -6.93 -29.25 -15.125 1 89.06 63 SER A O 1
ATOM 470 N N . GLY A 1 64 ? -7.93 -28.078 -16.766 1 90.5 64 GLY A N 1
ATOM 471 C CA . GLY A 1 64 ? -8.812 -29.172 -17.156 1 90.5 64 GLY A CA 1
ATOM 472 C C . GLY A 1 64 ? -10.211 -29.031 -16.578 1 90.5 64 GLY A C 1
ATOM 473 O O . GLY A 1 64 ? -10.914 -30.031 -16.406 1 90.5 64 GLY A O 1
ATOM 474 N N . LYS A 1 65 ? -10.555 -27.875 -16.297 1 94.69 65 LYS A N 1
ATOM 475 C CA . LYS A 1 65 ? -11.844 -27.625 -15.648 1 94.69 65 LYS A CA 1
ATOM 476 C C . LYS A 1 65 ? -13 -28.125 -16.516 1 94.69 65 LYS A C 1
ATOM 478 O O . LYS A 1 65 ? -13.875 -28.844 -16.031 1 94.69 65 LYS A O 1
ATOM 483 N N . SER A 1 66 ? -13.062 -27.75 -17.781 1 94.62 66 SER A N 1
ATOM 484 C CA . SER A 1 66 ? -14.164 -28.109 -18.672 1 94.62 66 SER A CA 1
ATOM 485 C C . SER A 1 66 ? -14.211 -29.609 -18.922 1 94.62 66 SER A C 1
ATOM 487 O O . SER A 1 66 ? -15.289 -30.203 -19 1 94.62 66 SER A O 1
ATOM 489 N N . PHE A 1 67 ? -13.062 -30.203 -19.078 1 93.44 67 PHE A N 1
ATOM 490 C CA . PHE A 1 67 ? -13.008 -31.641 -19.266 1 93.44 67 PHE A CA 1
ATOM 491 C C . PHE A 1 67 ? -13.539 -32.375 -18.031 1 93.44 67 PHE A C 1
ATOM 493 O O . PHE A 1 67 ? -14.289 -33.344 -18.141 1 93.44 67 PHE A O 1
ATOM 500 N N . LEU A 1 68 ? -13.109 -31.875 -16.875 1 95.44 68 LEU A N 1
ATOM 501 C CA . LEU A 1 68 ? -13.578 -32.469 -15.625 1 95.44 68 LEU A CA 1
ATOM 502 C C . LEU A 1 68 ? -15.094 -32.406 -15.523 1 95.44 68 LEU A C 1
ATOM 504 O O . LEU A 1 68 ? -15.742 -33.375 -15.148 1 95.44 68 LEU A O 1
ATOM 508 N N . LEU A 1 69 ? -15.641 -31.281 -15.836 1 96.19 69 LEU A N 1
ATOM 509 C CA . LEU A 1 69 ? -17.078 -31.109 -15.758 1 96.19 69 LEU A CA 1
ATOM 510 C C . LEU A 1 69 ? -17.812 -32.031 -16.734 1 96.19 69 LEU A C 1
ATOM 512 O O . LEU A 1 69 ? -18.859 -32.594 -16.406 1 96.19 69 LEU A O 1
ATOM 516 N N . ASN A 1 70 ? -17.281 -32.156 -17.953 1 94.19 70 ASN A N 1
ATOM 517 C CA . ASN A 1 70 ? -17.859 -33.094 -18.922 1 94.19 70 ASN A CA 1
ATOM 518 C C . ASN A 1 70 ? -17.844 -34.531 -18.406 1 94.19 70 ASN A C 1
ATOM 520 O O . ASN A 1 70 ? -18.797 -35.281 -18.625 1 94.19 70 ASN A O 1
ATOM 524 N N . GLN A 1 71 ? -16.766 -34.875 -17.734 1 93.56 71 GLN A N 1
ATOM 525 C CA . GLN A 1 71 ? -16.656 -36.188 -17.141 1 93.56 71 GLN A CA 1
ATOM 526 C C . GLN A 1 71 ? -17.688 -36.375 -16.031 1 93.56 71 GLN A C 1
ATOM 528 O O . GLN A 1 71 ? -18.266 -37.469 -15.898 1 93.56 71 GLN A O 1
ATOM 533 N N . LEU A 1 72 ? -17.891 -35.406 -15.234 1 93.75 72 LEU A N 1
ATOM 534 C CA . LEU A 1 72 ? -18.875 -35.469 -14.148 1 93.75 72 LEU A CA 1
ATOM 535 C C . LEU A 1 72 ? -20.281 -35.562 -14.695 1 93.75 72 LEU A C 1
ATOM 537 O O . LEU A 1 72 ? -21.141 -36.25 -14.125 1 93.75 72 LEU A O 1
ATOM 541 N N . LEU A 1 73 ? -20.547 -34.875 -15.789 1 93.06 73 LEU A N 1
ATOM 542 C CA . LEU A 1 73 ? -21.859 -34.844 -16.422 1 93.06 73 LEU A CA 1
ATOM 543 C C . LEU A 1 73 ? -22.094 -36.125 -17.234 1 93.06 73 LEU A C 1
ATOM 545 O O . LEU A 1 73 ? -23.234 -36.5 -17.5 1 93.06 73 LEU A O 1
ATOM 549 N N . GLY A 1 74 ? -21.031 -36.75 -17.625 1 89.38 74 GLY A N 1
ATOM 550 C CA . GLY A 1 74 ? -21.141 -37.906 -18.484 1 89.38 74 GLY A CA 1
ATOM 551 C C . GLY A 1 74 ? -21.484 -37.594 -19.922 1 89.38 74 GLY A C 1
ATOM 552 O O . GLY A 1 74 ? -22.25 -38.312 -20.562 1 89.38 74 GLY A O 1
ATOM 553 N N . VAL A 1 75 ? -20.984 -36.406 -20.344 1 91.94 75 VAL A N 1
ATOM 554 C CA . VAL A 1 75 ? -21.25 -36 -21.719 1 91.94 75 VAL A CA 1
ATOM 555 C C . VAL A 1 75 ? -19.938 -35.875 -22.5 1 91.94 75 VAL A C 1
ATOM 557 O O . VAL A 1 75 ? -18.891 -35.562 -21.922 1 91.94 75 VAL A O 1
ATOM 560 N N . PRO A 1 76 ? -19.953 -36.156 -23.766 1 90.81 76 PRO A N 1
ATOM 561 C CA . PRO A 1 76 ? -18.734 -36 -24.578 1 90.81 76 PRO A CA 1
ATOM 562 C C . PRO A 1 76 ? -18.344 -34.531 -24.797 1 90.81 76 PRO A C 1
ATOM 564 O O . PRO A 1 76 ? -19.156 -33.625 -24.594 1 90.81 76 PRO A O 1
ATOM 567 N N . CYS A 1 77 ? -17.109 -34.375 -25.219 1 89.81 77 CYS A N 1
ATOM 568 C CA . CYS A 1 77 ? -16.531 -33.031 -25.359 1 89.81 77 CYS A CA 1
ATOM 569 C C . CYS A 1 77 ? -17.25 -32.25 -26.438 1 89.81 77 CYS A C 1
ATOM 571 O O . CYS A 1 77 ? -17.281 -31.016 -26.391 1 89.81 77 CYS A O 1
ATOM 573 N N . ASN A 1 78 ? -17.844 -32.844 -27.375 1 88.5 78 ASN A N 1
ATOM 574 C CA . ASN A 1 78 ? -18.5 -32.156 -28.484 1 88.5 78 ASN A CA 1
ATOM 575 C C . ASN A 1 78 ? -19.859 -31.609 -28.078 1 88.5 78 ASN A C 1
ATOM 577 O O . ASN A 1 78 ? -20.422 -30.75 -28.75 1 88.5 78 ASN A O 1
ATOM 581 N N . VAL A 1 79 ? -20.422 -32.031 -27 1 90.5 79 VAL A N 1
ATOM 582 C CA . VAL A 1 79 ? -21.734 -31.609 -26.516 1 90.5 79 VAL A CA 1
ATOM 583 C C . VAL A 1 79 ? -21.547 -30.75 -25.266 1 90.5 79 VAL A C 1
ATOM 585 O O . VAL A 1 79 ? -22.234 -29.734 -25.094 1 90.5 79 VAL A O 1
ATOM 588 N N . GLY A 1 80 ? -20.656 -31.156 -24.453 1 93.06 80 GLY A N 1
ATOM 589 C CA . GLY A 1 80 ? -20.469 -30.516 -23.156 1 93.06 80 GLY A CA 1
ATOM 590 C C . GLY A 1 80 ? -19.75 -29.172 -23.266 1 93.06 80 GLY A C 1
ATOM 591 O O . GLY A 1 80 ? -19.922 -28.453 -24.25 1 93.06 80 GLY A O 1
ATOM 592 N N . PHE A 1 81 ? -19.156 -28.812 -22.156 1 93.12 81 PHE A N 1
ATOM 593 C CA . PHE A 1 81 ? -18.359 -27.594 -22.109 1 93.12 81 PHE A CA 1
ATOM 594 C C . PHE A 1 81 ? -17.172 -27.672 -23.062 1 93.12 81 PHE A C 1
ATOM 596 O O . PHE A 1 81 ? -16.594 -28.75 -23.25 1 93.12 81 PHE A O 1
ATOM 603 N N . GLY A 1 82 ? -16.828 -26.578 -23.625 1 87.75 82 GLY A N 1
ATOM 604 C CA . GLY A 1 82 ? -15.719 -26.531 -24.578 1 87.75 82 GLY A CA 1
ATOM 605 C C . GLY A 1 82 ? -14.375 -26.844 -23.938 1 87.75 82 GLY A C 1
ATOM 606 O O . GLY A 1 82 ? -14.047 -26.297 -22.875 1 87.75 82 GLY A O 1
ATOM 607 N N . VAL A 1 83 ? -13.703 -27.859 -24.484 1 86.62 83 VAL A N 1
ATOM 608 C CA . VAL A 1 83 ? -12.359 -28.219 -24.031 1 86.62 83 VAL A CA 1
ATOM 609 C C . VAL A 1 83 ? -11.328 -27.719 -25.047 1 86.62 83 VAL A C 1
ATOM 611 O O . VAL A 1 83 ? -11.438 -27.969 -26.234 1 86.62 83 VAL A O 1
ATOM 614 N N . GLY A 1 84 ? -10.359 -26.922 -24.531 1 78.62 84 GLY A N 1
ATOM 615 C CA . GLY A 1 84 ? -9.352 -26.359 -25.406 1 78.62 84 GLY A CA 1
ATOM 616 C C . GLY A 1 84 ? -8.031 -27.109 -25.375 1 78.62 84 GLY A C 1
ATOM 617 O O . GLY A 1 84 ? -7.617 -27.578 -24.312 1 78.62 84 GLY A O 1
ATOM 618 N N . HIS A 1 85 ? -7.402 -27.188 -26.609 1 79.06 85 HIS A N 1
ATOM 619 C CA . HIS A 1 85 ? -6.086 -27.812 -26.703 1 79.06 85 HIS A CA 1
ATOM 620 C C . HIS A 1 85 ? -5.055 -26.844 -27.281 1 79.06 85 HIS A C 1
ATOM 622 O O . HIS A 1 85 ? -3.922 -27.25 -27.562 1 79.06 85 HIS A O 1
ATOM 628 N N . THR A 1 86 ? -5.516 -25.688 -27.406 1 77.56 86 THR A N 1
ATOM 629 C CA . THR A 1 86 ? -4.613 -24.672 -27.953 1 77.56 86 THR A CA 1
ATOM 630 C C . THR A 1 86 ? -4.125 -23.734 -26.844 1 77.56 86 THR A C 1
ATOM 632 O O . THR A 1 86 ? -4.602 -23.812 -25.703 1 77.56 86 THR A O 1
ATOM 635 N N . ARG A 1 87 ? -3.193 -22.953 -27.188 1 75.81 87 ARG A N 1
ATOM 636 C CA . ARG A 1 87 ? -2.602 -22.047 -26.203 1 75.81 87 ARG A CA 1
ATOM 637 C C . ARG A 1 87 ? -3.449 -20.781 -26.047 1 75.81 87 ARG A C 1
ATOM 639 O O . ARG A 1 87 ? -3.016 -19.812 -25.438 1 75.81 87 ARG A O 1
ATOM 646 N N . GLU A 1 88 ? -4.715 -20.844 -26.562 1 73.88 88 GLU A N 1
ATOM 647 C CA . GLU A 1 88 ? -5.676 -19.75 -26.375 1 73.88 88 GLU A CA 1
ATOM 648 C C . GLU A 1 88 ? -6.797 -20.172 -25.422 1 73.88 88 GLU A C 1
ATOM 650 O O . GLU A 1 88 ? -7.152 -21.344 -25.344 1 73.88 88 GLU A O 1
ATOM 655 N N . THR A 1 89 ? -7.23 -19.172 -24.75 1 70.12 89 THR A N 1
ATOM 656 C CA . THR A 1 89 ? -8.305 -19.453 -23.812 1 70.12 89 THR A CA 1
ATOM 657 C C . THR A 1 89 ? -9.578 -19.859 -24.547 1 70.12 89 THR A C 1
ATOM 659 O O . THR A 1 89 ? -9.945 -19.234 -25.547 1 70.12 89 THR A O 1
ATOM 662 N N . GLU A 1 90 ? -10.172 -20.844 -24 1 73.62 90 GLU A N 1
ATOM 663 C CA . GLU A 1 90 ? -11.383 -21.359 -24.641 1 73.62 90 GLU A CA 1
ATOM 664 C C . GLU A 1 90 ? -12.641 -20.844 -23.953 1 73.62 90 GLU A C 1
ATOM 666 O O . GLU A 1 90 ? -13.469 -20.188 -24.594 1 73.62 90 GLU A O 1
ATOM 671 N N . THR A 1 91 ? -12.695 -21.094 -22.703 1 81.69 91 THR A N 1
ATOM 672 C CA . THR A 1 91 ? -13.859 -20.641 -21.938 1 81.69 91 THR A CA 1
ATOM 673 C C . THR A 1 91 ? -13.703 -19.188 -21.516 1 81.69 91 THR A C 1
ATOM 675 O O . THR A 1 91 ? -12.719 -18.828 -20.875 1 81.69 91 THR A O 1
ATOM 678 N N . LYS A 1 92 ? -14.641 -18.359 -21.938 1 89 92 LYS A N 1
ATOM 679 C CA . LYS A 1 92 ? -14.641 -16.953 -21.547 1 89 92 LYS A CA 1
ATOM 680 C C . LYS A 1 92 ? -15.844 -16.625 -20.656 1 89 92 LYS A C 1
ATOM 682 O O . LYS A 1 92 ? -16.984 -16.875 -21.031 1 89 92 LYS A O 1
ATOM 687 N N . GLY A 1 93 ? -15.555 -16.234 -19.453 1 93.88 93 GLY A N 1
ATOM 688 C CA . GLY A 1 93 ? -16.625 -15.922 -18.516 1 93.88 93 GLY A CA 1
ATOM 689 C C . GLY A 1 93 ? -17.062 -17.109 -17.688 1 93.88 93 GLY A C 1
ATOM 690 O O . GLY A 1 93 ? -16.219 -17.875 -17.188 1 93.88 93 GLY A O 1
ATOM 691 N N . ILE A 1 94 ? -18.359 -17.141 -17.391 1 96.75 94 ILE A N 1
ATOM 692 C CA . ILE A 1 94 ? -18.953 -18.219 -16.594 1 96.75 94 ILE A CA 1
ATOM 693 C C . ILE A 1 94 ? -20.094 -18.859 -17.359 1 96.75 94 ILE A C 1
ATOM 695 O O . ILE A 1 94 ? -20.953 -18.172 -17.906 1 96.75 94 ILE A O 1
ATOM 699 N N . TRP A 1 95 ? -20.109 -20.203 -17.391 1 96.81 95 TRP A N 1
ATOM 700 C CA . TRP A 1 95 ? -21.078 -20.953 -18.188 1 96.81 95 TRP A CA 1
ATOM 701 C C . TRP A 1 95 ? -21.812 -21.984 -17.328 1 96.81 95 TRP A C 1
ATOM 703 O O . TRP A 1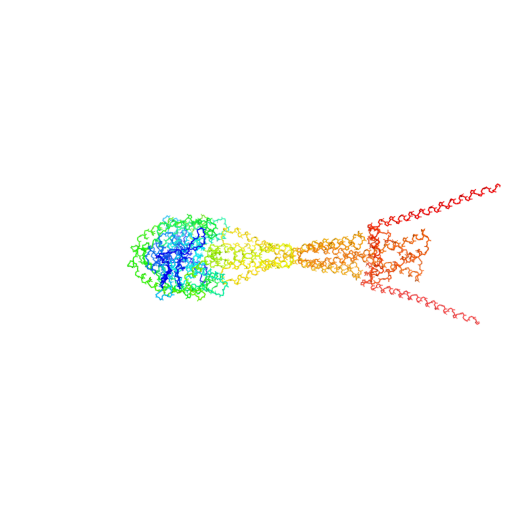 95 ? -21.219 -22.594 -16.438 1 96.81 95 TRP A O 1
ATOM 713 N N . VAL A 1 96 ? -23.094 -22.203 -17.641 1 96.44 96 VAL A N 1
ATOM 714 C CA . VAL A 1 96 ? -23.906 -23.172 -16.906 1 96.44 96 VAL A CA 1
ATOM 715 C C . VAL A 1 96 ? -24.406 -24.25 -17.875 1 96.44 96 VAL A C 1
ATOM 717 O O . VAL A 1 96 ? -24.719 -23.953 -19.031 1 96.44 96 VAL A O 1
ATOM 720 N N . TRP A 1 97 ? -24.422 -25.469 -17.328 1 95.31 97 TRP A N 1
ATOM 721 C CA . TRP A 1 97 ? -24.953 -26.562 -18.125 1 95.31 97 TRP A CA 1
ATOM 722 C C . TRP A 1 97 ? -26.469 -26.438 -18.297 1 95.31 97 TRP A C 1
ATOM 724 O O . TRP A 1 97 ? -27.188 -26.172 -17.328 1 95.31 97 TRP A O 1
ATOM 734 N N . GLY A 1 98 ? -27 -26.625 -19.438 1 92.56 98 GLY A N 1
ATOM 735 C CA . GLY A 1 98 ? -28.375 -26.328 -19.797 1 92.56 98 GLY A CA 1
ATOM 736 C C . GLY A 1 98 ? -29.359 -27.344 -19.25 1 92.56 98 GLY A C 1
ATOM 737 O O . GLY A 1 98 ? -30.562 -27.062 -19.141 1 92.56 98 GLY A O 1
ATOM 738 N N . GLN A 1 99 ? -28.984 -28.547 -18.922 1 88.06 99 GLN A N 1
ATOM 739 C CA . GLN A 1 99 ? -29.906 -29.531 -18.391 1 88.06 99 GLN A CA 1
ATOM 740 C C . GLN A 1 99 ? -29.641 -29.812 -16.906 1 88.06 99 GLN A C 1
ATOM 742 O O . GLN A 1 99 ? -28.859 -30.688 -16.562 1 88.06 99 GLN A O 1
ATOM 747 N N . PRO A 1 100 ? -30.406 -29.047 -16.141 1 81 100 PRO A N 1
ATOM 748 C CA . PRO A 1 100 ? -30.219 -29.266 -14.695 1 81 100 PRO A CA 1
ATOM 749 C C . PRO A 1 100 ? -30.531 -30.688 -14.273 1 81 100 PRO A C 1
ATOM 751 O O . PRO A 1 100 ? -31.438 -31.312 -14.828 1 81 100 PRO A O 1
ATOM 754 N N . GLN A 1 101 ? -29.656 -31.203 -13.43 1 82.56 101 GLN A N 1
ATOM 755 C CA . GLN A 1 101 ? -29.828 -32.594 -12.977 1 82.56 101 GLN A CA 1
ATOM 756 C C . GLN A 1 101 ? -30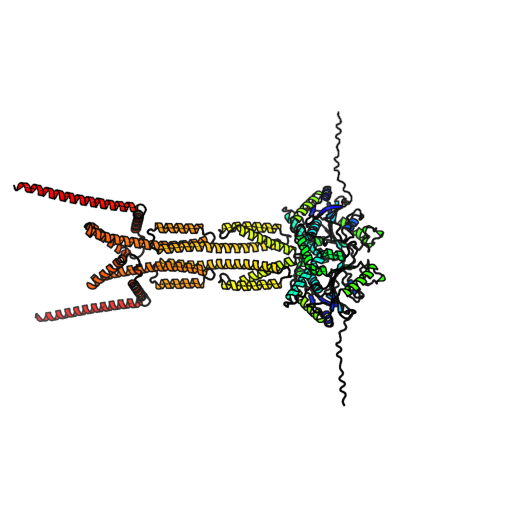.5 -32.625 -11.609 1 82.56 101 GLN A C 1
ATOM 758 O O . GLN A 1 101 ? -29.984 -32.062 -10.641 1 82.56 101 GLN A O 1
ATOM 763 N N . SER A 1 102 ? -31.625 -33.188 -11.617 1 79.12 102 SER A N 1
ATOM 764 C CA . SER A 1 102 ? -32.312 -33.344 -10.344 1 79.12 102 SER A CA 1
ATOM 765 C C . SER A 1 102 ? -31.719 -34.469 -9.508 1 79.12 102 SER A C 1
ATOM 767 O O . SER A 1 102 ? -31.359 -35.5 -10.039 1 79.12 102 SER A O 1
ATOM 769 N N . ALA A 1 103 ? -31.516 -34.125 -8.273 1 79 103 ALA A N 1
ATOM 770 C CA . ALA A 1 103 ? -31.094 -35.188 -7.367 1 79 103 ALA A CA 1
ATOM 771 C C . ALA A 1 103 ? -32.094 -36.344 -7.367 1 79 103 ALA A C 1
ATOM 773 O O . ALA A 1 103 ? -33.25 -36.156 -7.738 1 79 103 ALA A O 1
ATOM 774 N N . GLU A 1 104 ? -31.641 -37.469 -7.027 1 72.44 104 GLU A N 1
ATOM 775 C CA . GLU A 1 104 ? -32.469 -38.656 -7.02 1 72.44 104 GLU A CA 1
ATOM 776 C C . GLU A 1 104 ? -33.719 -38.438 -6.137 1 72.44 104 GLU A C 1
ATOM 778 O O . GLU A 1 104 ? -34.812 -38.906 -6.473 1 72.44 104 GLU A O 1
ATOM 783 N N . ASP A 1 105 ? -33.531 -37.719 -5.074 1 75.31 105 ASP A N 1
ATOM 784 C CA . ASP A 1 105 ? -34.625 -37.5 -4.137 1 75.31 105 ASP A CA 1
ATOM 785 C C . ASP A 1 105 ? -35.469 -36.281 -4.52 1 75.31 105 ASP A C 1
ATOM 787 O O . ASP A 1 105 ? -36.469 -35.969 -3.859 1 75.31 105 ASP A O 1
ATOM 791 N N . GLY A 1 106 ? -35.156 -35.625 -5.566 1 73.44 106 GLY A N 1
ATOM 792 C CA . GLY A 1 106 ? -35.906 -34.5 -6.051 1 73.44 106 GLY A CA 1
ATOM 793 C C . GLY A 1 106 ? -35.781 -33.281 -5.152 1 73.44 106 GLY A C 1
ATOM 794 O O . GLY A 1 106 ? -36.5 -32.281 -5.336 1 73.44 106 GLY A O 1
ATOM 795 N N . SER A 1 107 ? -34.938 -33.312 -4.246 1 80.62 107 SER A N 1
ATOM 796 C CA . SER A 1 107 ? -34.844 -32.281 -3.211 1 80.62 107 SER A CA 1
ATOM 797 C C . SER A 1 107 ? -34.125 -31.031 -3.723 1 80.62 107 SER A C 1
ATOM 799 O O . SER A 1 107 ? -34.375 -29.922 -3.24 1 80.62 107 SER A O 1
ATOM 801 N N . LYS A 1 108 ? -33.281 -31.328 -4.754 1 88.5 108 LYS A N 1
ATOM 802 C CA . LYS A 1 108 ? -32.5 -30.203 -5.254 1 88.5 108 LYS A CA 1
ATOM 803 C C . LYS A 1 108 ? -32.125 -30.391 -6.719 1 88.5 108 LYS A C 1
ATOM 805 O O . LYS A 1 108 ? -32.156 -31.516 -7.227 1 88.5 108 LYS A O 1
ATOM 810 N N . THR A 1 109 ? -31.922 -29.328 -7.363 1 91.75 109 THR A N 1
ATOM 811 C CA . THR A 1 109 ? -31.438 -29.328 -8.742 1 91.75 109 THR A CA 1
ATOM 812 C C . THR A 1 109 ? -29.953 -28.969 -8.805 1 91.75 109 THR A C 1
ATOM 814 O O . THR A 1 109 ? -29.562 -27.891 -8.359 1 91.75 109 THR A O 1
ATOM 817 N N . LEU A 1 110 ? -29.156 -29.875 -9.352 1 93.5 110 LEU A N 1
ATOM 818 C CA . LEU A 1 110 ? -27.719 -29.641 -9.469 1 93.5 110 LEU A CA 1
ATOM 819 C C . LEU A 1 110 ? -27.406 -28.812 -10.711 1 93.5 110 LEU A C 1
ATOM 821 O O . LEU A 1 110 ? -27.875 -29.141 -11.805 1 93.5 110 LEU A O 1
ATOM 825 N N . LEU A 1 111 ? -26.719 -27.719 -10.508 1 95.25 111 LEU A N 1
ATOM 826 C CA . LEU A 1 111 ? -26.25 -26.875 -11.594 1 95.25 111 LEU A CA 1
ATOM 827 C C . LEU A 1 111 ? -24.734 -26.938 -11.734 1 95.25 111 LEU A C 1
ATOM 829 O O . LEU A 1 111 ? -24 -26.578 -10.812 1 95.25 111 LEU A O 1
ATOM 833 N N . TYR A 1 112 ? -24.234 -27.469 -12.875 1 96.44 112 TYR A N 1
ATOM 834 C CA . TYR A 1 112 ? -22.797 -27.484 -13.133 1 96.44 112 TYR A CA 1
ATOM 835 C C . TYR A 1 112 ? -22.359 -26.219 -13.859 1 96.44 112 TYR A C 1
ATOM 837 O O . TYR A 1 112 ? -22.906 -25.891 -14.914 1 96.44 112 TYR A O 1
ATOM 845 N N . ILE A 1 113 ? -21.438 -25.562 -13.258 1 96.81 113 ILE A N 1
ATOM 846 C CA . ILE A 1 113 ? -21.016 -24.25 -13.758 1 96.81 113 ILE A CA 1
ATOM 847 C C . ILE A 1 113 ? -19.516 -24.281 -14.055 1 96.81 113 ILE A C 1
ATOM 849 O O . ILE A 1 113 ? -18.719 -24.672 -13.211 1 96.81 113 ILE A O 1
ATOM 853 N N . ASP A 1 114 ? -19.125 -23.906 -15.234 1 96.81 114 ASP A N 1
ATOM 854 C CA . ASP A 1 114 ? -17.75 -23.781 -15.695 1 96.81 114 ASP A CA 1
ATOM 855 C C . ASP A 1 114 ? -17.281 -22.328 -15.664 1 96.81 114 ASP A C 1
ATOM 857 O O . ASP A 1 114 ? -18.047 -21.422 -15.977 1 96.81 114 ASP A O 1
ATOM 861 N N . THR A 1 115 ? -16.125 -22.156 -15.219 1 96.25 115 THR A N 1
ATOM 862 C CA . THR A 1 115 ? -15.586 -20.797 -15.141 1 96.25 115 THR A CA 1
ATOM 863 C C . THR A 1 115 ? -14.312 -20.672 -15.984 1 96.25 115 THR A C 1
ATOM 865 O O . THR A 1 115 ? -13.617 -21.656 -16.219 1 96.25 115 THR A O 1
ATOM 868 N N . GLU A 1 116 ? -14.102 -19.469 -16.469 1 93.19 116 GLU A N 1
ATOM 869 C CA . GLU A 1 116 ? -12.852 -19.172 -17.156 1 93.19 116 GLU A CA 1
ATOM 870 C C . GLU A 1 116 ? -11.648 -19.359 -16.25 1 93.19 116 GLU A C 1
ATOM 872 O O . GLU A 1 116 ? -11.695 -19.016 -15.062 1 93.19 116 GLU A O 1
ATOM 877 N N . GLY A 1 117 ? -10.656 -19.984 -16.797 1 91 117 GLY A N 1
ATOM 878 C CA . GLY A 1 117 ? -9.445 -20.188 -16.016 1 91 117 GLY A CA 1
ATOM 879 C C . GLY A 1 117 ? -8.711 -18.906 -15.703 1 91 117 GLY A C 1
ATOM 880 O O . GLY A 1 117 ? -8.633 -18 -16.547 1 91 117 GLY A O 1
ATOM 881 N N . PHE A 1 118 ? -8.234 -18.828 -14.484 1 88.38 118 PHE A N 1
ATOM 882 C CA . PHE A 1 118 ? -7.516 -17.609 -14.117 1 88.38 118 PHE A CA 1
ATOM 883 C C . PHE A 1 118 ? -6.031 -17.734 -14.422 1 88.38 118 PHE A C 1
ATOM 885 O O . PHE A 1 118 ? -5.559 -18.812 -14.781 1 88.38 118 PHE A O 1
ATOM 892 N N . GLU A 1 119 ? -5.301 -16.594 -14.422 1 86.31 119 GLU A N 1
ATOM 893 C CA . GLU A 1 119 ? -3.859 -16.469 -14.617 1 86.31 119 GLU A CA 1
ATOM 894 C C . GLU A 1 119 ? -3.475 -16.672 -16.078 1 86.31 119 GLU A C 1
ATOM 896 O O . GLU A 1 119 ? -2.4 -17.188 -16.375 1 86.31 119 GLU A O 1
ATOM 901 N N . SER A 1 120 ? -4.465 -16.469 -16.844 1 83.56 120 SER A N 1
ATOM 902 C CA . SER A 1 120 ? -4.082 -16.375 -18.25 1 83.56 120 SER A CA 1
ATOM 903 C C . SER A 1 120 ? -3.311 -15.102 -18.531 1 83.56 120 SER A C 1
ATOM 905 O O . SER A 1 120 ? -3.539 -14.07 -17.891 1 83.56 120 SER A O 1
ATOM 907 N N . THR A 1 121 ? -2.43 -15.094 -19.438 1 76.81 121 THR A N 1
ATOM 908 C CA . THR A 1 121 ? -1.551 -13.953 -19.656 1 76.81 121 THR A CA 1
ATOM 909 C C . THR A 1 121 ? -2.293 -12.836 -20.391 1 76.81 121 THR A C 1
A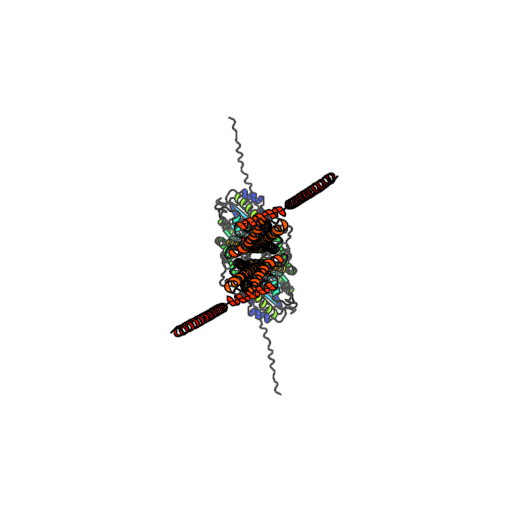TOM 911 O O . THR A 1 121 ? -1.841 -11.688 -20.391 1 76.81 121 THR A O 1
ATOM 914 N N . GLY A 1 122 ? -3.469 -13.078 -20.922 1 74.81 122 GLY A N 1
ATOM 915 C CA . GLY A 1 122 ? -4.176 -12.055 -21.672 1 74.81 122 GLY A CA 1
ATOM 916 C C . GLY A 1 122 ? -5.211 -11.312 -20.859 1 74.81 122 GLY A C 1
ATOM 917 O O . GLY A 1 122 ? -5.84 -10.375 -21.344 1 74.81 122 GLY A O 1
ATOM 918 N N . ARG A 1 123 ? -5.332 -11.695 -19.594 1 80 123 ARG A N 1
ATOM 919 C CA . ARG A 1 123 ? -6.355 -11.086 -18.75 1 80 123 ARG A CA 1
ATOM 920 C C . ARG A 1 123 ? -5.727 -10.406 -17.531 1 80 123 ARG A C 1
ATOM 922 O O . ARG A 1 123 ? -4.637 -10.781 -17.094 1 80 123 ARG A O 1
ATOM 929 N N . SER A 1 124 ? -6.52 -9.461 -17.109 1 81.12 124 SER A N 1
ATOM 930 C CA . SER A 1 124 ? -6.047 -8.773 -15.914 1 81.12 124 SER A CA 1
ATOM 931 C C . SER A 1 124 ? -6.367 -9.578 -14.656 1 81.12 124 SER A C 1
ATOM 933 O O . SER A 1 124 ? -7.301 -10.383 -14.648 1 81.12 124 SER A O 1
ATOM 935 N N . ASN A 1 125 ? -5.648 -9.32 -13.703 1 81 125 ASN A N 1
ATOM 936 C CA . ASN A 1 125 ? -5.867 -9.977 -12.414 1 81 125 ASN A CA 1
ATOM 937 C C . ASN A 1 125 ? -7.211 -9.586 -11.812 1 81 125 ASN A C 1
ATOM 939 O O . ASN A 1 125 ? -7.859 -10.398 -11.148 1 81 125 ASN A O 1
ATOM 943 N N . SER A 1 126 ? -7.609 -8.391 -12.07 1 82.44 126 SER A N 1
ATOM 944 C CA . SER A 1 126 ? -8.891 -7.93 -11.539 1 82.44 126 SER A CA 1
ATOM 945 C C . SER A 1 126 ? -10.055 -8.695 -12.164 1 82.44 126 SER A C 1
ATOM 947 O O . SER A 1 126 ? -11.039 -8.992 -11.484 1 82.44 126 SER A O 1
ATOM 949 N N . TYR A 1 127 ? -9.93 -8.867 -13.414 1 87.94 127 TYR A N 1
ATOM 950 C CA . TYR A 1 127 ? -10.953 -9.656 -14.086 1 87.94 127 TYR A CA 1
ATOM 951 C C . TYR A 1 127 ? -11.047 -11.055 -13.477 1 87.94 127 TYR A C 1
ATOM 953 O O . TYR A 1 127 ? -12.141 -11.531 -13.172 1 87.94 127 TYR A O 1
ATOM 961 N N . ASP A 1 128 ? -9.914 -11.695 -13.281 1 89.12 128 ASP A N 1
ATOM 962 C CA . ASP A 1 128 ? -9.859 -13.031 -12.695 1 89.12 128 ASP A CA 1
ATOM 963 C C . ASP A 1 128 ? -10.484 -13.047 -11.297 1 89.12 128 ASP A C 1
ATOM 965 O O . ASP A 1 128 ? -11.219 -13.977 -10.953 1 89.12 128 ASP A O 1
ATOM 969 N N . ASP A 1 129 ? -10.133 -12.086 -10.602 1 85.81 129 ASP A N 1
ATOM 970 C CA . ASP A 1 129 ? -10.633 -12.016 -9.227 1 85.81 129 ASP A CA 1
ATOM 971 C C . ASP A 1 129 ? -12.148 -11.859 -9.203 1 85.81 129 ASP A C 1
ATOM 973 O O . ASP A 1 129 ? -12.828 -12.406 -8.328 1 85.81 129 ASP A O 1
ATOM 977 N N . ARG A 1 130 ? -12.68 -11.055 -10.117 1 88.62 130 ARG A N 1
ATOM 978 C CA . ARG A 1 130 ? -14.125 -10.883 -10.203 1 88.62 130 ARG A CA 1
ATOM 979 C C . ARG A 1 130 ? -14.82 -12.203 -10.531 1 88.62 130 ARG A C 1
ATOM 981 O O . ARG A 1 130 ? -15.828 -12.555 -9.922 1 88.62 130 ARG A O 1
ATOM 988 N N . VAL A 1 131 ? -14.242 -12.875 -11.477 1 92.12 131 VAL A N 1
ATOM 989 C CA . VAL A 1 131 ? -14.805 -14.164 -11.875 1 92.12 131 VAL A CA 1
ATOM 990 C C . VAL A 1 131 ? -14.758 -15.133 -10.688 1 92.12 131 VAL A C 1
ATOM 992 O O . VAL A 1 131 ? -15.734 -15.836 -10.422 1 92.12 131 VAL A O 1
ATOM 995 N N . PHE A 1 132 ? -13.609 -15.117 -10.031 1 90.19 132 PHE A N 1
ATOM 996 C CA . PHE A 1 132 ? -13.43 -16 -8.883 1 90.19 132 PHE A CA 1
ATOM 997 C C . PHE A 1 132 ? -14.398 -15.641 -7.762 1 90.19 132 PHE A C 1
ATOM 999 O O . PHE A 1 132 ? -14.938 -16.531 -7.098 1 90.19 132 PHE A O 1
ATOM 1006 N N . ALA A 1 133 ? -14.617 -14.445 -7.535 1 86.25 133 ALA A N 1
ATOM 1007 C CA . ALA A 1 133 ? -15.531 -13.984 -6.488 1 86.25 133 ALA A CA 1
ATOM 1008 C C . ALA A 1 133 ? -16.969 -14.422 -6.785 1 86.25 133 ALA A C 1
ATOM 1010 O O . ALA A 1 133 ? -17.672 -14.906 -5.895 1 86.25 133 ALA A O 1
ATOM 1011 N N . VAL A 1 134 ? -17.359 -14.234 -8.008 1 91.06 134 VAL A N 1
ATOM 1012 C CA . VAL A 1 134 ? -18.703 -14.641 -8.406 1 91.06 134 VAL A CA 1
ATOM 1013 C C . VAL A 1 134 ? -18.875 -16.141 -8.203 1 91.06 134 VAL A C 1
ATOM 1015 O O . VAL A 1 134 ? -19.875 -16.594 -7.66 1 91.06 134 VAL A O 1
ATOM 1018 N N . ALA A 1 135 ? -17.859 -16.875 -8.633 1 91.56 135 ALA A N 1
ATOM 1019 C CA . ALA A 1 135 ? -17.891 -18.328 -8.5 1 91.56 135 ALA A CA 1
ATOM 1020 C C . ALA A 1 135 ? -18.016 -18.75 -7.039 1 91.56 135 ALA A C 1
ATOM 1022 O O . ALA A 1 135 ? -18.781 -19.656 -6.707 1 91.56 135 ALA A O 1
ATOM 1023 N N . THR A 1 136 ? -17.312 -18.125 -6.227 1 86.62 136 THR A N 1
ATOM 1024 C CA . THR A 1 136 ? -17.266 -18.469 -4.809 1 86.62 136 THR A CA 1
ATOM 1025 C C . THR A 1 136 ? -18.609 -18.156 -4.137 1 86.62 136 THR A C 1
ATOM 1027 O O . THR A 1 136 ? -19.109 -18.969 -3.35 1 86.62 136 THR A O 1
ATOM 1030 N N . VAL A 1 137 ? -19.188 -17.062 -4.453 1 84.62 137 VAL A N 1
ATOM 1031 C CA . VAL A 1 137 ? -20.422 -16.641 -3.809 1 84.62 137 VAL A CA 1
ATOM 1032 C C . VAL A 1 137 ? -21.578 -17.5 -4.332 1 84.62 137 VAL A C 1
ATOM 1034 O O . VAL A 1 137 ? -22.469 -17.875 -3.57 1 84.62 137 VAL A O 1
ATOM 1037 N N . MET A 1 138 ? -21.547 -17.875 -5.543 1 89.56 138 MET A N 1
ATOM 1038 C CA . MET A 1 138 ? -22.672 -18.578 -6.172 1 89.56 138 MET A CA 1
ATOM 1039 C C . MET A 1 138 ? -22.641 -20.062 -5.82 1 89.56 138 MET A C 1
ATOM 1041 O O . MET A 1 138 ? -23.672 -20.734 -5.848 1 89.56 138 MET A O 1
ATOM 1045 N N . SER A 1 139 ? -21.547 -20.547 -5.387 1 91.81 139 SER A N 1
ATOM 1046 C CA . SER A 1 139 ? -21.344 -22 -5.305 1 91.81 139 SER A CA 1
ATOM 1047 C C . SER A 1 139 ? -21.906 -22.562 -4 1 91.81 139 SER A C 1
ATOM 1049 O O . SER A 1 139 ? -21.828 -21.906 -2.957 1 91.81 139 SER A O 1
ATOM 1051 N N . SER A 1 140 ? -22.578 -23.688 -4.145 1 91.38 140 SER A N 1
ATOM 1052 C CA . SER A 1 140 ? -22.828 -24.562 -2.994 1 91.38 140 SER A CA 1
ATOM 1053 C C . SER A 1 140 ? -21.641 -25.484 -2.73 1 91.38 140 SER A C 1
ATOM 1055 O O . SER A 1 140 ? -21.297 -25.75 -1.577 1 91.38 140 SER A O 1
ATOM 1057 N N . LEU A 1 141 ? -21.125 -25.969 -3.805 1 94 141 LEU A N 1
ATOM 1058 C CA . LEU A 1 141 ? -19.875 -26.719 -3.811 1 94 141 LEU A CA 1
ATOM 1059 C C . LEU A 1 141 ? -18.859 -26.094 -4.77 1 94 141 LEU A C 1
ATOM 1061 O O . LEU A 1 141 ? -19.109 -26.016 -5.977 1 94 141 LEU A O 1
ATOM 1065 N N . LEU A 1 142 ? -17.797 -25.656 -4.184 1 93.88 142 LEU A N 1
ATOM 1066 C CA . LEU A 1 142 ? -16.734 -25.078 -4.984 1 93.88 142 LEU A CA 1
ATOM 1067 C C . LEU A 1 142 ? -15.617 -26.078 -5.223 1 93.88 142 LEU A C 1
ATOM 1069 O O . LEU A 1 142 ? -14.984 -26.562 -4.27 1 93.88 142 LEU A O 1
ATOM 1073 N N . ILE A 1 143 ? -15.422 -26.438 -6.445 1 96.56 143 ILE A N 1
ATOM 1074 C CA . ILE A 1 143 ? -14.352 -27.359 -6.801 1 96.56 143 ILE A CA 1
ATOM 1075 C C . ILE A 1 143 ? -13.133 -26.562 -7.273 1 96.56 143 ILE A C 1
ATOM 1077 O O . ILE A 1 143 ? -13.188 -25.875 -8.297 1 96.56 143 ILE A O 1
ATOM 1081 N N . TYR A 1 144 ? -12.148 -26.594 -6.508 1 95.81 144 TYR A N 1
ATOM 1082 C CA . TYR A 1 144 ? -10.875 -25.984 -6.898 1 95.81 144 TYR A CA 1
ATOM 1083 C C . TYR A 1 144 ? -10.008 -26.984 -7.652 1 95.81 144 TYR A C 1
ATOM 1085 O O . TYR A 1 144 ? -9.336 -27.812 -7.043 1 95.81 144 TYR A O 1
ATOM 1093 N N . ASN A 1 145 ? -9.992 -26.844 -8.984 1 96.81 145 ASN A N 1
ATOM 1094 C CA . ASN A 1 145 ? -9.266 -27.734 -9.875 1 96.81 145 ASN A CA 1
ATOM 1095 C C . ASN A 1 145 ? -7.82 -27.297 -10.078 1 96.81 145 ASN A C 1
ATOM 1097 O O . ASN A 1 145 ? -7.559 -26.344 -10.812 1 96.81 145 ASN A O 1
ATOM 1101 N N . LEU A 1 146 ? -6.906 -28.016 -9.484 1 94.75 146 LEU A N 1
ATOM 1102 C CA . LEU A 1 146 ? -5.504 -27.609 -9.508 1 94.75 146 LEU A CA 1
ATOM 1103 C C . LEU A 1 146 ? -4.641 -28.656 -10.203 1 94.75 146 LEU A C 1
ATOM 1105 O O . LEU A 1 146 ? -4.816 -29.859 -9.984 1 94.75 146 LEU A O 1
ATOM 1109 N N . PRO A 1 147 ? -3.707 -28.141 -11.023 1 92.06 147 PRO A N 1
ATOM 1110 C CA . PRO A 1 147 ? -2.82 -29.094 -11.688 1 92.06 147 PRO A CA 1
ATOM 1111 C C . PRO A 1 147 ? -1.676 -29.562 -10.797 1 92.06 147 PRO A C 1
ATOM 1113 O O . PRO A 1 147 ? -0.902 -28.734 -10.297 1 92.06 147 PRO A O 1
ATOM 1116 N N . GLU A 1 148 ? -1.55 -30.75 -10.516 1 89.25 148 GLU A N 1
ATOM 1117 C CA . GLU A 1 148 ? -0.412 -31.484 -9.961 1 89.25 148 GLU A CA 1
ATOM 1118 C C . GLU A 1 148 ? -0.274 -31.234 -8.461 1 89.25 148 GLU A C 1
ATOM 1120 O O . GLU A 1 148 ? 0.063 -32.125 -7.699 1 89.25 148 GLU A O 1
ATOM 1125 N N . THR A 1 149 ? -0.479 -29.984 -8.039 1 89.06 149 THR A N 1
ATOM 1126 C CA . THR A 1 149 ? -0.291 -29.688 -6.617 1 89.06 149 THR A CA 1
ATOM 1127 C C . THR A 1 149 ? -0.958 -28.375 -6.242 1 89.06 149 THR A C 1
ATOM 1129 O O . THR A 1 149 ? -1.65 -27.766 -7.062 1 89.06 149 THR A O 1
ATOM 1132 N N . ILE A 1 150 ? -0.82 -28.094 -4.945 1 90.94 150 ILE A N 1
ATOM 1133 C CA . ILE A 1 150 ? -1.299 -26.812 -4.426 1 90.94 150 ILE A CA 1
ATOM 1134 C C . ILE A 1 150 ? -0.128 -25.844 -4.281 1 90.94 150 ILE A C 1
ATOM 1136 O O . ILE A 1 150 ? 0.893 -26.188 -3.676 1 90.94 150 ILE A O 1
ATOM 1140 N N . ARG A 1 151 ? -0.29 -24.703 -4.871 1 89.19 151 ARG A N 1
ATOM 1141 C CA . ARG A 1 151 ? 0.744 -23.688 -4.773 1 89.19 151 ARG A CA 1
ATOM 1142 C C . ARG A 1 151 ? 0.343 -22.594 -3.785 1 89.19 151 ARG A C 1
ATOM 1144 O O . ARG A 1 151 ? -0.84 -22.422 -3.48 1 89.19 151 ARG A O 1
ATOM 1151 N N . GLY A 1 152 ? 1.346 -21.969 -3.34 1 85.31 152 GLY A N 1
ATOM 1152 C CA . GLY A 1 152 ? 1.083 -20.844 -2.439 1 85.31 152 GLY A CA 1
ATOM 1153 C C . GLY A 1 152 ? 0.203 -19.781 -3.055 1 85.31 152 GLY A C 1
ATOM 1154 O O . GLY A 1 152 ? -0.615 -19.172 -2.363 1 85.31 152 GLY A O 1
ATOM 1155 N N . SER A 1 153 ? 0.338 -19.578 -4.309 1 83.56 153 SER A N 1
ATOM 1156 C CA . SER A 1 153 ? -0.449 -18.562 -5.004 1 83.56 153 SER A CA 1
ATOM 1157 C C . SER A 1 153 ? -1.927 -18.938 -5.039 1 83.56 153 SER A C 1
ATOM 1159 O O . SER A 1 153 ? -2.795 -18.062 -5.016 1 83.56 153 SER A O 1
ATOM 1161 N N . ASP A 1 154 ? -2.186 -20.203 -5.062 1 89.25 154 ASP A N 1
ATOM 1162 C CA . ASP A 1 154 ? -3.57 -20.656 -5.039 1 89.25 154 ASP A CA 1
ATOM 1163 C C . ASP A 1 154 ? -4.246 -20.297 -3.719 1 89.25 154 ASP A C 1
ATOM 1165 O O . ASP A 1 154 ? -5.395 -19.844 -3.707 1 89.25 154 ASP A O 1
ATOM 1169 N N . VAL A 1 155 ? -3.521 -20.531 -2.689 1 87.69 155 VAL A N 1
ATOM 1170 C CA . VAL A 1 155 ? -4.047 -20.25 -1.355 1 87.69 155 VAL A CA 1
ATOM 1171 C C . VAL A 1 155 ? -4.223 -18.75 -1.165 1 87.69 155 VAL A C 1
ATOM 1173 O O . VAL A 1 155 ? -5.234 -18.297 -0.627 1 87.69 155 VAL A O 1
ATOM 1176 N N . SER A 1 156 ? -3.234 -18.031 -1.611 1 82.5 156 SER A N 1
ATOM 1177 C CA . SER A 1 156 ? -3.299 -16.578 -1.49 1 82.5 156 SER A CA 1
ATOM 1178 C C . SER A 1 156 ? -4.465 -16.016 -2.291 1 82.5 156 SER A C 1
ATOM 1180 O O . SER A 1 156 ? -5.148 -15.094 -1.833 1 82.5 156 SER A O 1
ATOM 1182 N N . LYS A 1 157 ? -4.629 -16.5 -3.438 1 82.06 157 LYS A N 1
ATOM 1183 C CA . LYS A 1 157 ? -5.73 -16.047 -4.277 1 82.06 157 LYS A CA 1
ATOM 1184 C C . LYS A 1 157 ? -7.082 -16.375 -3.641 1 82.06 157 LYS A C 1
ATOM 1186 O O . LYS A 1 157 ? -8 -15.547 -3.666 1 82.06 157 LYS A O 1
ATOM 1191 N N . LEU A 1 158 ? -7.18 -17.516 -3.143 1 84.06 158 LEU A N 1
ATOM 1192 C CA . LEU A 1 158 ? -8.414 -17.922 -2.471 1 84.06 158 LEU A CA 1
ATOM 1193 C C . LEU A 1 158 ? -8.711 -17 -1.293 1 84.06 158 LEU A C 1
ATOM 1195 O O . LEU A 1 158 ? -9.859 -16.594 -1.104 1 84.06 158 LEU A O 1
ATOM 1199 N N . SER A 1 159 ? -7.734 -16.766 -0.502 1 80.81 159 SER A N 1
ATOM 1200 C CA . SER A 1 159 ? -7.902 -15.883 0.645 1 80.81 159 SER A CA 1
ATOM 1201 C C . SER A 1 159 ? -8.391 -14.508 0.212 1 80.81 159 SER A C 1
ATOM 1203 O O . SER A 1 159 ? -9.273 -13.93 0.849 1 80.81 159 SER A O 1
ATOM 1205 N N . PHE A 1 160 ? -7.848 -14.031 -0.827 1 77.25 160 PHE A N 1
ATOM 1206 C CA . PHE A 1 160 ? -8.211 -12.719 -1.343 1 77.25 160 PHE A CA 1
ATOM 1207 C C . PHE A 1 160 ? -9.672 -12.688 -1.781 1 77.25 160 PHE A C 1
ATOM 1209 O O . PHE A 1 160 ? -10.398 -11.75 -1.461 1 77.25 160 PHE A O 1
ATOM 1216 N N . VAL A 1 161 ? -10.023 -13.617 -2.449 1 78.44 161 VAL A N 1
ATOM 1217 C CA . VAL A 1 161 ? -11.367 -13.656 -3.016 1 78.44 161 VAL A CA 1
ATOM 1218 C C . VAL A 1 161 ? -12.391 -13.836 -1.9 1 78.44 161 VAL A C 1
ATOM 1220 O O . VAL A 1 161 ? -13.5 -13.289 -1.97 1 78.44 161 VAL A O 1
ATOM 1223 N N . VAL A 1 162 ? -12.055 -14.617 -0.971 1 76.69 162 VAL A N 1
ATOM 1224 C CA . VAL A 1 162 ? -12.945 -14.805 0.17 1 76.69 162 VAL A CA 1
ATOM 1225 C C . VAL A 1 162 ? -13.156 -13.469 0.89 1 76.69 162 VAL A C 1
ATOM 1227 O O . VAL A 1 162 ? -14.273 -13.141 1.282 1 76.69 162 VAL A O 1
ATOM 1230 N N . GLU A 1 163 ? -12.117 -12.781 1.009 1 75.31 163 GLU A N 1
ATOM 1231 C CA . GLU A 1 163 ? -12.195 -11.477 1.652 1 75.31 163 GLU A CA 1
ATOM 1232 C C . GLU A 1 163 ? -12.992 -10.492 0.8 1 75.31 163 GLU A C 1
ATOM 1234 O O . GLU A 1 163 ? -13.727 -9.656 1.329 1 75.31 163 GLU A O 1
ATOM 1239 N N . LEU A 1 164 ? -12.75 -10.555 -0.48 1 72.69 164 LEU A N 1
ATOM 1240 C CA . LEU A 1 164 ? -13.492 -9.711 -1.411 1 72.69 164 LEU A CA 1
ATOM 1241 C C . LEU A 1 164 ? -14.984 -10 -1.339 1 72.69 164 LEU A C 1
ATOM 1243 O O . LEU A 1 164 ? -15.797 -9.07 -1.302 1 72.69 164 LEU A O 1
ATOM 1247 N N . ALA A 1 165 ? -15.281 -11.242 -1.278 1 70.19 165 ALA A N 1
ATOM 1248 C CA . ALA A 1 165 ? -16.672 -11.672 -1.233 1 70.19 165 ALA A CA 1
ATOM 1249 C C . ALA A 1 165 ? -17.328 -11.258 0.08 1 70.19 165 ALA A C 1
ATOM 1251 O O . ALA A 1 165 ? -18.5 -10.875 0.101 1 70.19 165 ALA A O 1
ATOM 1252 N N . ALA A 1 166 ? -16.578 -11.305 1.133 1 69.31 166 ALA A N 1
ATOM 1253 C CA . ALA A 1 166 ? -17.094 -10.914 2.445 1 69.31 166 ALA A CA 1
ATOM 1254 C C . ALA A 1 166 ? -17.422 -9.422 2.484 1 69.31 166 ALA A C 1
ATOM 1256 O O . ALA A 1 166 ? -18.391 -9.008 3.137 1 69.31 166 ALA A O 1
ATOM 1257 N N . GLY A 1 167 ? -16.656 -8.625 1.829 1 65.81 167 GLY A N 1
ATOM 1258 C CA . GLY A 1 167 ? -16.891 -7.188 1.782 1 65.81 167 GLY A CA 1
ATOM 1259 C C . GLY A 1 167 ? -18.156 -6.809 1.056 1 65.81 167 GLY A C 1
ATOM 1260 O O . GLY A 1 167 ? -18.828 -5.832 1.414 1 65.81 167 GLY A O 1
ATOM 1261 N N . PHE A 1 168 ? -18.562 -7.52 0.147 1 62.78 168 PHE A N 1
ATOM 1262 C CA . PHE A 1 168 ? -19.75 -7.246 -0.659 1 62.78 168 PHE A CA 1
ATOM 1263 C C . PHE A 1 168 ? -21.016 -7.602 0.105 1 62.78 168 PHE A C 1
ATOM 1265 O O . PHE A 1 168 ? -22.047 -6.926 -0.031 1 62.78 168 PHE A O 1
ATOM 1272 N N . TYR A 1 169 ? -20.953 -8.539 0.783 1 58.75 169 TYR A N 1
ATOM 1273 C CA . TYR A 1 169 ? -22.141 -8.984 1.522 1 58.75 169 TYR A CA 1
ATOM 1274 C C . TYR A 1 169 ? -22.5 -7.98 2.611 1 58.75 169 TYR A C 1
ATOM 1276 O O . TYR A 1 169 ? -23.688 -7.773 2.902 1 58.75 169 TYR A O 1
ATOM 1284 N N . ASP A 1 170 ? -21.5 -7.375 3.119 1 57.62 170 ASP A N 1
ATOM 1285 C CA . ASP A 1 170 ? -21.75 -6.402 4.18 1 57.62 170 ASP A CA 1
ATOM 1286 C C . ASP A 1 170 ? -22.422 -5.152 3.623 1 57.62 170 ASP A C 1
ATOM 1288 O O . ASP A 1 170 ? -23.234 -4.523 4.309 1 57.62 170 ASP A O 1
ATOM 1292 N N . GLN A 1 171 ? -22.141 -4.781 2.434 1 53.94 171 GLN A N 1
ATOM 1293 C CA . GLN A 1 171 ? -22.703 -3.574 1.845 1 53.94 171 GLN A CA 1
ATOM 1294 C C . GLN A 1 171 ? -24.141 -3.801 1.401 1 53.94 171 GLN A C 1
ATOM 1296 O O . GLN A 1 171 ? -24.969 -2.893 1.477 1 53.94 171 GLN A O 1
ATOM 1301 N N . THR A 1 172 ? -24.328 -4.832 0.688 1 50 172 THR A N 1
ATOM 1302 C CA . THR A 1 172 ? -25.672 -5.062 0.158 1 50 172 THR A CA 1
ATOM 1303 C C . THR A 1 172 ? -26.672 -5.316 1.288 1 50 172 THR A C 1
ATOM 1305 O O . THR A 1 172 ? -27.844 -4.945 1.186 1 50 172 THR A O 1
ATOM 1308 N N . ASN A 1 173 ? -26.375 -6.18 2.217 1 46.41 173 ASN A N 1
ATOM 1309 C CA . ASN A 1 173 ? -27.406 -6.473 3.207 1 46.41 173 ASN A CA 1
ATOM 1310 C C . ASN A 1 173 ? -27.266 -5.574 4.434 1 46.41 173 ASN A C 1
ATOM 1312 O O . ASN A 1 173 ? -26.578 -5.922 5.395 1 46.41 173 ASN A O 1
ATOM 1316 N N . LYS A 1 174 ? -27.281 -4.305 4.391 1 44.53 174 LYS A N 1
ATOM 1317 C CA . LYS A 1 174 ? -27.641 -3.555 5.59 1 44.53 174 LYS A CA 1
ATOM 1318 C C . LYS A 1 174 ? -28.609 -4.355 6.469 1 44.53 174 LYS A C 1
ATOM 1320 O O . LYS A 1 174 ? -29.062 -3.869 7.504 1 44.53 174 LYS A O 1
ATOM 1325 N N . SER A 1 175 ? -29.438 -5.207 6.09 1 36.91 175 SER A N 1
ATOM 1326 C CA . SER A 1 175 ? -30.312 -6.008 6.941 1 36.91 175 SER A CA 1
ATOM 1327 C C . SER A 1 175 ? -29.516 -7.051 7.723 1 36.91 175 SER A C 1
ATOM 1329 O O . SER A 1 175 ? -28.422 -7.43 7.32 1 36.91 175 SER A O 1
ATOM 1331 N N . SER A 1 176 ? -29.969 -7.422 8.992 1 36.41 176 SER A N 1
ATOM 1332 C CA . SER A 1 176 ? -29.562 -8.258 10.117 1 36.41 176 SER A CA 1
ATOM 1333 C C . SER A 1 176 ? -28.922 -9.562 9.648 1 36.41 176 SER A C 1
ATOM 1335 O O . SER A 1 176 ? -28.469 -10.367 10.461 1 36.41 176 SER A O 1
ATOM 1337 N N . VAL A 1 177 ? -29.219 -10.094 8.508 1 33.94 177 VAL A N 1
ATOM 1338 C CA . VAL A 1 177 ? -28.828 -11.492 8.375 1 33.94 177 VAL A CA 1
ATOM 1339 C C . VAL A 1 177 ? -27.391 -11.578 7.898 1 33.94 177 VAL A C 1
ATOM 1341 O O . VAL A 1 177 ? -27.062 -11.148 6.789 1 33.94 177 VAL A O 1
ATOM 1344 N N . ALA A 1 178 ? -26.453 -11.68 8.695 1 40.44 178 ALA A N 1
ATOM 1345 C CA . ALA A 1 178 ? -25.078 -12.094 8.453 1 40.44 178 ALA A CA 1
ATOM 1346 C C . ALA A 1 178 ? -25.016 -13.219 7.418 1 40.44 178 ALA A C 1
ATOM 1348 O O . ALA A 1 178 ? -25.406 -14.352 7.707 1 40.44 178 ALA A O 1
ATOM 1349 N N . VAL A 1 179 ? -25.266 -13.109 6.145 1 41.28 179 VAL A N 1
ATOM 1350 C CA . VAL A 1 179 ? -25.109 -14.25 5.25 1 41.28 179 VAL A CA 1
ATOM 1351 C C . VAL A 1 179 ? -23.656 -14.742 5.289 1 41.28 179 VAL A C 1
ATOM 1353 O O . VAL A 1 179 ? -22.734 -13.992 4.949 1 41.28 179 VAL A O 1
ATOM 1356 N N . PRO A 1 180 ? -23.312 -15.688 5.996 1 47.38 180 PRO A N 1
ATOM 1357 C CA . PRO A 1 180 ? -21.969 -16.281 5.867 1 47.38 180 PRO A CA 1
ATOM 1358 C C . PRO A 1 180 ? -21.609 -16.609 4.422 1 47.38 180 PRO A C 1
ATOM 1360 O O . PRO A 1 180 ? -22.328 -17.359 3.754 1 47.38 180 PRO A O 1
ATOM 1363 N N . VAL A 1 181 ? -21.062 -15.617 3.635 1 51.41 181 VAL A N 1
ATOM 1364 C CA . VAL A 1 181 ? -20.609 -15.773 2.258 1 51.41 181 VAL A CA 1
ATOM 1365 C C . VAL A 1 181 ? -19.672 -16.969 2.16 1 51.41 181 VAL A C 1
ATOM 1367 O O . VAL A 1 181 ? -18.984 -17.156 1.154 1 51.41 181 VAL A O 1
ATOM 1370 N N . GLU A 1 182 ? -19.531 -17.812 3.143 1 57.09 182 GLU A N 1
ATOM 1371 C CA . GLU A 1 182 ? -18.594 -18.922 2.967 1 57.09 182 GLU A CA 1
ATOM 1372 C C . GLU A 1 182 ? -19.188 -20.016 2.084 1 57.09 182 GLU A C 1
ATOM 1374 O O . GLU A 1 182 ? -20.391 -20.281 2.15 1 57.09 182 GLU A O 1
ATOM 1379 N N . PRO A 1 183 ? -18.375 -20.266 0.955 1 58.41 183 PRO A N 1
ATOM 1380 C CA . PRO A 1 183 ? -18.828 -21.453 0.233 1 58.41 183 PRO A CA 1
ATOM 1381 C C . PRO A 1 183 ? -19.297 -22.562 1.168 1 58.41 183 PRO A C 1
ATOM 1383 O O . PRO A 1 183 ? -18.812 -22.672 2.297 1 58.41 183 PRO A O 1
ATOM 1386 N N . GLY A 1 184 ? -20.453 -23.172 0.969 1 65.94 184 GLY A N 1
ATOM 1387 C CA . GLY A 1 184 ? -20.891 -24.297 1.779 1 65.94 184 GLY A CA 1
ATOM 1388 C C . GLY A 1 184 ? -19.828 -25.359 1.955 1 65.94 184 GLY A C 1
ATOM 1389 O O . GLY A 1 184 ? -19.5 -25.734 3.082 1 65.94 184 GLY A O 1
ATOM 1390 N N . SER A 1 185 ? -19.281 -25.969 0.802 1 87.06 185 SER A N 1
ATOM 1391 C CA . SER A 1 185 ? -18.234 -26.984 0.829 1 87.06 185 SER A CA 1
ATOM 1392 C C . SER A 1 185 ? -17.219 -26.75 -0.29 1 87.06 185 SER A C 1
ATOM 1394 O O . SER A 1 185 ? -17.531 -26.156 -1.316 1 87.06 185 SER A O 1
ATOM 1396 N N . MET A 1 186 ? -15.992 -27.125 0.023 1 92.25 186 MET A N 1
ATOM 1397 C CA . MET A 1 186 ? -14.953 -26.969 -0.99 1 92.25 186 MET A CA 1
ATOM 1398 C C . MET A 1 186 ? -14.266 -28.297 -1.269 1 92.25 186 MET A C 1
ATOM 1400 O O . MET A 1 186 ? -13.969 -29.062 -0.342 1 92.25 186 MET A O 1
ATOM 1404 N N . LEU A 1 187 ? -14.164 -28.578 -2.441 1 95.62 187 LEU A N 1
ATOM 1405 C CA . LEU A 1 187 ? -13.469 -29.766 -2.902 1 95.62 187 LEU A CA 1
ATOM 1406 C C . LEU A 1 187 ? -12.203 -29.406 -3.678 1 95.62 187 LEU A C 1
ATOM 1408 O O . LEU A 1 187 ? -12.281 -28.734 -4.715 1 95.62 187 LEU A O 1
ATOM 1412 N N . TRP A 1 188 ? -11.055 -29.766 -3.117 1 95.81 188 TRP A N 1
ATOM 1413 C CA . TRP A 1 188 ? -9.781 -29.562 -3.797 1 95.81 188 TRP A CA 1
ATOM 1414 C C . TRP A 1 188 ? -9.422 -30.766 -4.664 1 95.81 188 TRP A C 1
ATOM 1416 O O . TRP A 1 188 ? -9.062 -31.812 -4.152 1 95.81 188 TRP A O 1
ATOM 1426 N N . VAL A 1 189 ? -9.484 -30.547 -5.941 1 97.44 189 VAL A N 1
ATOM 1427 C CA . VAL A 1 189 ? -9.188 -31.641 -6.855 1 97.44 189 VAL A CA 1
ATOM 1428 C C . VAL A 1 189 ? -7.809 -31.453 -7.469 1 97.44 189 VAL A C 1
ATOM 1430 O O . VAL A 1 189 ? -7.582 -30.484 -8.211 1 97.44 189 VAL A O 1
ATOM 1433 N N . ILE A 1 190 ? -6.918 -32.312 -7.156 1 95.19 190 ILE A N 1
ATOM 1434 C CA . ILE A 1 190 ? -5.582 -32.281 -7.742 1 95.19 190 ILE A CA 1
ATOM 1435 C C . ILE A 1 190 ? -5.547 -33.125 -9 1 95.19 190 ILE A C 1
ATOM 1437 O O . ILE A 1 190 ? -5.578 -34.375 -8.922 1 95.19 190 ILE A O 1
ATOM 1441 N N . GLN A 1 191 ? -5.418 -32.438 -10.102 1 94.12 191 GLN A N 1
ATOM 1442 C CA . GLN A 1 191 ? -5.336 -33.094 -11.398 1 94.12 191 GLN A CA 1
ATOM 1443 C C . GLN A 1 191 ? -3.916 -33.594 -11.672 1 94.12 191 GLN A C 1
ATOM 1445 O O . GLN A 1 191 ? -2.943 -32.938 -11.25 1 94.12 191 GLN A O 1
ATOM 1450 N N . ARG A 1 192 ? -3.801 -34.719 -12.375 1 91.19 192 ARG A N 1
ATOM 1451 C CA . ARG A 1 192 ? -2.52 -35.312 -12.781 1 91.19 192 ARG A CA 1
ATOM 1452 C C . ARG A 1 192 ? -1.619 -35.531 -11.57 1 91.19 192 ARG A C 1
ATOM 1454 O O . ARG A 1 192 ? -0.454 -35.125 -11.57 1 91.19 192 ARG A O 1
ATOM 1461 N N . ASP A 1 193 ? -2.27 -36.031 -10.602 1 88 193 ASP A N 1
ATOM 1462 C CA . ASP A 1 193 ? -1.562 -36.344 -9.359 1 88 193 ASP A CA 1
ATOM 1463 C C . ASP A 1 193 ? -0.588 -37.5 -9.547 1 88 193 ASP A C 1
ATOM 1465 O O . ASP A 1 193 ? -0.987 -38.594 -9.953 1 88 193 ASP A O 1
ATOM 1469 N N . PHE A 1 194 ? 0.613 -37.219 -9.312 1 80.81 194 PHE A N 1
ATOM 1470 C CA . PHE A 1 194 ? 1.621 -38.281 -9.484 1 80.81 194 PHE A CA 1
ATOM 1471 C C . PHE A 1 194 ? 2.486 -38.406 -8.234 1 80.81 194 PHE A C 1
ATOM 1473 O O . PHE A 1 194 ? 3.322 -39.281 -8.141 1 80.81 194 PHE A O 1
ATOM 1480 N N . LEU A 1 195 ? 2.258 -37.562 -7.32 1 79.06 195 LEU A N 1
ATOM 1481 C CA . LEU A 1 195 ? 3.125 -37.5 -6.148 1 79.06 195 LEU A CA 1
ATOM 1482 C C . LEU A 1 195 ? 2.723 -38.562 -5.125 1 79.06 195 LEU A C 1
ATOM 1484 O O . LEU A 1 195 ? 1.552 -38.938 -5.043 1 79.06 195 LEU A O 1
ATOM 1488 N N . GLN A 1 196 ? 3.676 -39 -4.449 1 83.69 196 GLN A N 1
ATOM 1489 C CA . GLN A 1 196 ? 3.459 -40.062 -3.461 1 83.69 196 GLN A CA 1
ATOM 1490 C C . GLN A 1 196 ? 3.652 -39.531 -2.043 1 83.69 196 GLN A C 1
ATOM 1492 O O . GLN A 1 196 ? 3.879 -38.344 -1.846 1 83.69 196 GLN A O 1
ATOM 1497 N N . GLY A 1 197 ? 3.375 -40.438 -1.064 1 82.88 197 GLY A N 1
ATOM 1498 C CA . GLY A 1 197 ? 3.549 -40.062 0.33 1 82.88 197 GLY A CA 1
ATOM 1499 C C . GLY A 1 197 ? 2.254 -39.656 1.007 1 82.88 197 GLY A C 1
ATOM 1500 O O . GLY A 1 197 ? 1.311 -40.438 1.077 1 82.88 197 GLY A O 1
ATOM 1501 N N . LYS A 1 198 ? 2.186 -38.344 1.301 1 86.25 198 LYS A N 1
ATOM 1502 C CA . LYS A 1 198 ? 0.997 -37.812 1.966 1 86.25 198 LYS A CA 1
ATOM 1503 C C . LYS A 1 198 ? -0.212 -37.844 1.035 1 86.25 198 LYS A C 1
ATOM 1505 O O . LYS A 1 198 ? -0.067 -37.75 -0.184 1 86.25 198 LYS A O 1
ATOM 1510 N N . SER A 1 199 ? -1.342 -38.094 1.608 1 90.62 199 SER A N 1
ATOM 1511 C CA . SER A 1 199 ? -2.574 -38.031 0.83 1 90.62 199 SER A CA 1
ATOM 1512 C C . SER A 1 199 ? -2.891 -36.594 0.408 1 90.62 199 SER A C 1
ATOM 1514 O O . SER A 1 199 ? -2.338 -35.656 0.96 1 90.62 199 SER A O 1
ATOM 1516 N N . VAL A 1 200 ? -3.74 -36.5 -0.563 1 92 200 VAL A N 1
ATOM 1517 C CA . VAL A 1 200 ? -4.152 -35.188 -1.015 1 92 200 VAL A CA 1
ATOM 1518 C C . VAL A 1 200 ? -4.895 -34.469 0.107 1 92 200 VAL A C 1
ATOM 1520 O O . VAL A 1 200 ? -4.781 -33.25 0.25 1 92 200 VAL A O 1
ATOM 1523 N N . GLN A 1 201 ? -5.668 -35.219 0.913 1 92.62 201 GLN A N 1
ATOM 1524 C CA . GLN A 1 201 ? -6.352 -34.625 2.055 1 92.62 201 GLN A CA 1
ATOM 1525 C C . GLN A 1 201 ? -5.355 -34 3.025 1 92.62 201 GLN A C 1
ATOM 1527 O O . GLN A 1 201 ? -5.586 -32.906 3.531 1 92.62 201 GLN A O 1
ATOM 1532 N N . GLN A 1 202 ? -4.305 -34.688 3.271 1 91.06 202 GLN A N 1
ATOM 1533 C CA . GLN A 1 202 ? -3.271 -34.188 4.152 1 91.06 202 GLN A CA 1
ATOM 1534 C C . GLN A 1 202 ? -2.584 -32.969 3.533 1 91.06 202 GLN A C 1
ATOM 1536 O O . GLN A 1 202 ? -2.211 -32.031 4.238 1 91.06 202 GLN A O 1
ATOM 1541 N N . LEU A 1 203 ? -2.389 -33.031 2.221 1 89.69 203 LEU A N 1
ATOM 1542 C CA . LEU A 1 203 ? -1.804 -31.906 1.497 1 89.69 203 LEU A CA 1
ATOM 1543 C C . LEU A 1 203 ? -2.643 -30.641 1.682 1 89.69 203 LEU A C 1
ATOM 1545 O O . LEU A 1 203 ? -2.1 -29.562 1.923 1 89.69 203 LEU A O 1
ATOM 1549 N N . VAL A 1 204 ? -3.959 -30.781 1.569 1 92.19 204 VAL A N 1
ATOM 1550 C CA . VAL A 1 204 ? -4.875 -29.656 1.711 1 92.19 204 VAL A CA 1
ATOM 1551 C C . VAL A 1 204 ? -4.828 -29.125 3.145 1 92.19 204 VAL A C 1
ATOM 1553 O O . VAL A 1 204 ? -4.773 -27.922 3.365 1 92.19 204 VAL A O 1
ATOM 1556 N N . LYS A 1 205 ? -4.809 -30.031 4.094 1 90.5 205 LYS A N 1
ATOM 1557 C CA . LYS A 1 205 ? -4.742 -29.641 5.5 1 90.5 205 LYS A CA 1
ATOM 1558 C C . LYS A 1 205 ? -3.459 -28.875 5.793 1 90.5 205 LYS A C 1
ATOM 1560 O O . LYS A 1 205 ? -3.488 -27.844 6.488 1 90.5 205 LYS A O 1
ATOM 1565 N N . ASP A 1 206 ? -2.387 -29.328 5.223 1 88.5 206 ASP A N 1
ATOM 1566 C CA . ASP A 1 206 ? -1.098 -28.672 5.438 1 88.5 206 ASP A CA 1
ATOM 1567 C C . ASP A 1 206 ? -1.059 -27.297 4.773 1 88.5 206 ASP A C 1
ATOM 1569 O O . ASP A 1 206 ? -0.464 -26.359 5.309 1 88.5 206 ASP A O 1
ATOM 1573 N N . ALA A 1 207 ? -1.617 -27.234 3.598 1 88.56 207 ALA A N 1
ATOM 1574 C CA . ALA A 1 207 ? -1.615 -25.984 2.834 1 88.56 207 ALA A CA 1
ATOM 1575 C C . ALA A 1 207 ? -2.41 -24.906 3.555 1 88.56 207 ALA A C 1
ATOM 1577 O O . ALA A 1 207 ? -2.141 -23.719 3.387 1 88.56 207 ALA A O 1
ATOM 1578 N N . LEU A 1 208 ? -3.41 -25.312 4.41 1 90.44 208 LEU A N 1
ATOM 1579 C CA . LEU A 1 208 ? -4.297 -24.359 5.059 1 90.44 208 LEU A CA 1
ATOM 1580 C C . LEU A 1 208 ? -3.926 -24.172 6.523 1 90.44 208 LEU A C 1
ATOM 1582 O O . LEU A 1 208 ? -4.508 -23.328 7.219 1 90.44 208 LEU A O 1
ATOM 1586 N N . ALA A 1 209 ? -2.916 -24.953 6.945 1 89.31 209 ALA A N 1
ATOM 1587 C CA . ALA A 1 209 ? -2.484 -24.875 8.336 1 89.31 209 ALA A CA 1
ATOM 1588 C C . ALA A 1 209 ? -1.468 -23.75 8.539 1 89.31 209 ALA A C 1
ATOM 1590 O O . ALA A 1 209 ? -0.693 -23.438 7.633 1 89.31 209 ALA A O 1
ATOM 1591 N N . PRO A 1 210 ? -1.46 -23.234 9.719 1 88.12 210 PRO A N 1
ATOM 1592 C CA . PRO A 1 210 ? -0.453 -22.219 10.016 1 88.12 210 PRO A CA 1
ATOM 1593 C C . PRO A 1 210 ? 0.966 -22.781 10.047 1 88.12 210 PRO A C 1
ATOM 1595 O O . PRO A 1 210 ? 1.161 -23.953 10.398 1 88.12 210 PRO A O 1
ATOM 1598 N N . VAL A 1 211 ? 1.894 -21.938 9.664 1 86.56 211 VAL A N 1
ATOM 1599 C CA . VAL A 1 211 ? 3.311 -22.281 9.703 1 86.56 211 VAL A CA 1
ATOM 1600 C C . VAL A 1 211 ? 3.924 -21.812 11.016 1 86.56 211 VAL A C 1
ATOM 1602 O O . VAL A 1 211 ? 3.666 -20.688 11.469 1 86.56 211 VAL A O 1
ATOM 1605 N N . PRO A 1 212 ? 4.645 -22.719 11.625 1 86.25 212 PRO A N 1
ATOM 1606 C CA . PRO A 1 212 ? 5.281 -22.297 12.883 1 86.25 212 PRO A CA 1
ATOM 1607 C C . PRO A 1 212 ? 6.199 -21.094 12.703 1 86.25 212 PRO A C 1
ATOM 1609 O O . PRO A 1 212 ? 6.992 -21.047 11.758 1 86.25 212 PRO A O 1
ATOM 1612 N N . ASN A 1 213 ? 6.016 -20.141 13.594 1 88.31 213 ASN A N 1
ATOM 1613 C CA . ASN A 1 213 ? 6.785 -18.891 13.531 1 88.31 213 ASN A CA 1
ATOM 1614 C C . ASN A 1 213 ? 7.43 -18.562 14.875 1 88.31 213 ASN A C 1
ATOM 1616 O O . ASN A 1 213 ? 7.145 -17.531 15.469 1 88.31 213 ASN A O 1
ATOM 1620 N N . PRO A 1 214 ? 8.398 -19.359 15.305 1 86.69 214 PRO A N 1
ATOM 1621 C CA . PRO A 1 214 ? 9.008 -19.125 16.609 1 86.69 214 PRO A CA 1
ATOM 1622 C C . PRO A 1 214 ? 9.789 -17.812 16.688 1 86.69 214 PRO A C 1
ATOM 1624 O O . PRO A 1 214 ? 9.891 -17.203 17.75 1 86.69 214 PRO A O 1
ATOM 1627 N N . GLN A 1 215 ? 10.391 -17.297 15.633 1 87.75 215 GLN A N 1
ATOM 1628 C CA . GLN A 1 215 ? 11.227 -16.109 15.625 1 87.75 215 GLN A CA 1
ATOM 1629 C C . GLN A 1 215 ? 10.414 -14.859 15.281 1 87.75 215 GLN A C 1
ATOM 1631 O O . GLN A 1 215 ? 10.969 -13.773 15.109 1 87.75 215 GLN A O 1
ATOM 1636 N N . GLN A 1 216 ? 9.117 -14.992 15.148 1 84.62 216 GLN A N 1
ATOM 1637 C CA . GLN A 1 216 ? 8.211 -13.883 14.867 1 84.62 216 GLN A CA 1
ATOM 1638 C C . GLN A 1 216 ? 8.625 -13.148 13.602 1 84.62 216 GLN A C 1
ATOM 1640 O O . GLN A 1 216 ? 8.742 -11.914 13.602 1 84.62 216 GLN A O 1
ATOM 1645 N N . ASP A 1 217 ? 8.945 -14 12.656 1 84.56 217 ASP A N 1
ATOM 1646 C CA . ASP A 1 217 ? 9.273 -13.445 11.352 1 84.56 217 ASP A CA 1
ATOM 1647 C C . ASP A 1 217 ? 8.055 -12.781 10.711 1 84.56 217 ASP A C 1
ATOM 1649 O O . ASP A 1 217 ? 6.969 -13.375 10.672 1 84.56 217 ASP A O 1
ATOM 1653 N N . LYS A 1 218 ? 8.188 -11.609 10.266 1 78.38 218 LYS A N 1
ATOM 1654 C CA . LYS A 1 218 ? 7.074 -10.836 9.727 1 78.38 218 LYS A CA 1
ATOM 1655 C C . LYS A 1 218 ? 6.48 -11.508 8.492 1 78.38 218 LYS A C 1
ATOM 1657 O O . LYS A 1 218 ? 5.266 -11.477 8.281 1 78.38 218 LYS A O 1
ATOM 1662 N N . ALA A 1 219 ? 7.332 -12.039 7.68 1 78.62 219 ALA A N 1
ATOM 1663 C CA . ALA A 1 219 ? 6.863 -12.688 6.453 1 78.62 219 ALA A CA 1
ATOM 1664 C C . ALA A 1 219 ? 6.023 -13.922 6.77 1 78.62 219 ALA A C 1
ATOM 1666 O O . ALA A 1 219 ? 5.02 -14.18 6.109 1 78.62 219 ALA A O 1
ATOM 1667 N N . ILE A 1 220 ? 6.352 -14.641 7.75 1 83.62 220 ILE A N 1
ATOM 1668 C CA . ILE A 1 220 ? 5.605 -15.828 8.156 1 83.62 220 ILE A CA 1
ATOM 1669 C C . ILE A 1 220 ? 4.289 -15.406 8.805 1 83.62 220 ILE A C 1
ATOM 1671 O O . ILE A 1 220 ? 3.264 -16.078 8.633 1 83.62 220 ILE A O 1
ATOM 1675 N N . THR A 1 221 ? 4.359 -14.383 9.539 1 83.69 221 THR A N 1
ATOM 1676 C CA . THR A 1 221 ? 3.139 -13.859 10.141 1 83.69 221 THR A CA 1
ATOM 1677 C C . THR A 1 221 ? 2.113 -13.508 9.07 1 83.69 221 THR A C 1
ATOM 1679 O O . THR A 1 221 ? 0.917 -13.758 9.234 1 83.69 221 THR A O 1
ATOM 1682 N N . GLU A 1 222 ? 2.598 -13.008 8.039 1 78.06 222 GLU A N 1
ATOM 1683 C CA . GLU A 1 222 ? 1.7 -12.664 6.941 1 78.06 222 GLU A CA 1
ATOM 1684 C C . GLU A 1 222 ? 1.084 -13.914 6.32 1 78.06 222 GLU A C 1
ATOM 1686 O O . GLU A 1 222 ? -0.099 -13.922 5.973 1 78.06 222 GLU A O 1
ATOM 1691 N N . THR A 1 223 ? 1.824 -14.891 6.145 1 82 223 THR A N 1
ATOM 1692 C CA . THR A 1 223 ? 1.33 -16.156 5.633 1 82 223 THR A CA 1
ATOM 1693 C C . THR A 1 223 ? 0.271 -16.75 6.562 1 82 223 THR A C 1
ATOM 1695 O O . THR A 1 223 ? -0.753 -17.25 6.105 1 82 223 THR A O 1
ATOM 1698 N N . ASN A 1 224 ? 0.5 -16.609 7.77 1 86.25 224 ASN A N 1
ATOM 1699 C CA . ASN A 1 224 ? -0.437 -17.141 8.75 1 86.25 224 ASN A CA 1
ATOM 1700 C C . ASN A 1 224 ? -1.731 -16.344 8.789 1 86.25 224 ASN A C 1
ATOM 1702 O O . ASN A 1 224 ? -2.795 -16.875 9.102 1 86.25 224 ASN A O 1
ATOM 1706 N N . ASN A 1 225 ? -1.614 -15.109 8.508 1 79 225 ASN A N 1
ATOM 1707 C CA . ASN A 1 225 ? -2.828 -14.305 8.406 1 79 225 ASN A CA 1
ATOM 1708 C C . ASN A 1 225 ? -3.717 -14.773 7.254 1 79 225 ASN A C 1
ATOM 1710 O O . ASN A 1 225 ? -4.945 -14.766 7.375 1 79 225 ASN A O 1
ATOM 1714 N N . ILE A 1 226 ? -3.104 -15.133 6.18 1 79.62 226 ILE A N 1
ATOM 1715 C CA . ILE A 1 226 ? -3.828 -15.664 5.027 1 79.62 226 ILE A CA 1
ATOM 1716 C C . ILE A 1 226 ? -4.527 -16.969 5.418 1 79.62 226 ILE A C 1
ATOM 1718 O O . ILE A 1 226 ? -5.711 -17.156 5.121 1 79.62 226 ILE A O 1
ATOM 1722 N N . ARG A 1 227 ? -3.777 -17.766 6.125 1 85.44 227 ARG A N 1
ATOM 1723 C CA . ARG A 1 227 ? -4.332 -19.047 6.547 1 85.44 227 ARG A CA 1
ATOM 1724 C C . ARG A 1 227 ? -5.477 -18.859 7.539 1 85.44 227 ARG A C 1
ATOM 1726 O O . ARG A 1 227 ? -6.469 -19.578 7.496 1 85.44 227 ARG A O 1
ATOM 1733 N N . ALA A 1 228 ? -5.32 -17.875 8.352 1 81.94 228 ALA A N 1
ATOM 1734 C CA . ALA A 1 228 ? -6.352 -17.594 9.352 1 81.94 228 ALA A CA 1
ATOM 1735 C C . ALA A 1 228 ? -7.645 -17.125 8.68 1 81.94 228 ALA A C 1
ATOM 1737 O O . ALA A 1 228 ? -8.742 -17.453 9.148 1 81.94 228 ALA A O 1
ATOM 1738 N N . SER A 1 229 ? -7.5 -16.469 7.648 1 77.31 229 SER A N 1
ATOM 1739 C CA . SER A 1 229 ? -8.68 -15.992 6.926 1 77.31 229 SER A CA 1
ATOM 1740 C C . SER A 1 229 ? -9.43 -17.141 6.262 1 77.31 229 SER A C 1
ATOM 1742 O O . SER A 1 229 ? -10.609 -17.016 5.941 1 77.31 229 SER A O 1
ATOM 1744 N N . LEU A 1 230 ? -8.734 -18.234 6.02 1 82.31 230 LEU A N 1
ATOM 1745 C CA . LEU A 1 230 ? -9.328 -19.375 5.34 1 82.31 230 LEU A CA 1
ATOM 1746 C C . LEU A 1 230 ? -9.75 -20.453 6.34 1 82.31 230 LEU A C 1
ATOM 1748 O O . LEU A 1 230 ? -10.055 -21.578 5.957 1 82.31 230 LEU A O 1
ATOM 1752 N N . ALA A 1 231 ? -9.703 -20.094 7.59 1 78.12 231 ALA A N 1
ATOM 1753 C CA . ALA A 1 231 ? -9.953 -21.078 8.641 1 78.12 231 ALA A CA 1
ATOM 1754 C C . ALA A 1 231 ? -11.312 -21.75 8.453 1 78.12 231 ALA A C 1
ATOM 1756 O O . ALA A 1 231 ? -11.445 -22.969 8.602 1 78.12 231 ALA A O 1
ATOM 1757 N N . SER A 1 232 ? -12.352 -21 8.117 1 75.31 232 SER A N 1
ATOM 1758 C CA . SER A 1 232 ? -13.695 -21.547 7.941 1 75.31 232 SER A CA 1
ATOM 1759 C C . SER A 1 232 ? -13.758 -22.484 6.738 1 75.31 232 SER A C 1
ATOM 1761 O O . SER A 1 232 ? -14.422 -23.516 6.785 1 75.31 232 SER A O 1
ATOM 1763 N N . ILE A 1 233 ? -13.094 -22.125 5.746 1 75.88 233 ILE A N 1
ATOM 1764 C CA . ILE A 1 233 ? -13.039 -22.922 4.535 1 75.88 233 ILE A CA 1
ATOM 1765 C C . ILE A 1 233 ? -12.242 -24.203 4.797 1 75.88 233 ILE A C 1
ATOM 1767 O O . ILE A 1 233 ? -12.586 -25.281 4.281 1 75.88 233 ILE A O 1
ATOM 1771 N N . ALA A 1 234 ? -11.258 -24 5.578 1 74.12 234 ALA A N 1
ATOM 1772 C CA . ALA A 1 234 ? -10.406 -25.141 5.887 1 74.12 234 ALA A CA 1
ATOM 1773 C C . ALA A 1 234 ? -11.203 -26.266 6.555 1 74.12 234 ALA A C 1
ATOM 1775 O O . ALA A 1 234 ? -10.953 -27.438 6.301 1 74.12 234 ALA A O 1
ATOM 1776 N N . ARG A 1 235 ? -12.18 -25.906 7.246 1 77.81 235 ARG A N 1
ATOM 1777 C CA . ARG A 1 235 ? -12.969 -26.891 7.973 1 77.81 235 ARG A CA 1
ATOM 1778 C C . ARG A 1 235 ? -13.883 -27.656 7.027 1 77.81 235 ARG A C 1
ATOM 1780 O O . ARG A 1 235 ? -14.172 -28.828 7.262 1 77.81 235 ARG A O 1
ATOM 1787 N N . ASN A 1 236 ? -14.227 -27.172 5.973 1 85.31 236 ASN A N 1
ATOM 1788 C CA . ASN A 1 236 ? -15.148 -27.781 5.031 1 85.31 236 ASN A CA 1
ATOM 1789 C C . ASN A 1 236 ? -14.453 -28.141 3.715 1 85.31 236 ASN A C 1
ATOM 1791 O O . ASN A 1 236 ? -15.07 -28.062 2.648 1 85.31 236 ASN A O 1
ATOM 1795 N N . SER A 1 237 ? -13.164 -28.391 3.834 1 91.06 237 SER A N 1
ATOM 1796 C CA . SER A 1 237 ? -12.398 -28.672 2.625 1 91.06 237 SER A CA 1
ATOM 1797 C C . SER A 1 237 ? -12.062 -30.156 2.531 1 91.06 237 SER A C 1
ATOM 1799 O O . SER A 1 237 ? -11.711 -30.797 3.533 1 91.06 237 SER A O 1
ATOM 1801 N N . THR A 1 238 ? -12.32 -30.688 1.43 1 94.31 238 THR A N 1
ATOM 1802 C CA . THR A 1 238 ? -11.969 -32.062 1.124 1 94.31 238 THR A CA 1
ATOM 1803 C C . THR A 1 238 ? -10.984 -32.125 -0.04 1 94.31 238 THR A C 1
ATOM 1805 O O . THR A 1 238 ? -11.125 -31.391 -1.017 1 94.31 238 THR A O 1
ATOM 1808 N N . GLY A 1 239 ? -9.977 -32.938 0.166 1 95.25 239 GLY A N 1
ATOM 1809 C CA . GLY A 1 239 ? -9.008 -33.156 -0.896 1 95.25 239 GLY A CA 1
ATOM 1810 C C . GLY A 1 239 ? -9.266 -34.438 -1.685 1 95.25 239 GLY A C 1
ATOM 1811 O O . GLY A 1 239 ? -9.641 -35.469 -1.113 1 95.25 239 GLY A O 1
ATOM 1812 N N . PHE A 1 240 ? -9.117 -34.375 -2.959 1 96.5 240 PHE A N 1
ATOM 1813 C CA . PHE A 1 240 ? -9.352 -35.5 -3.828 1 96.5 240 PHE A CA 1
ATOM 1814 C C . PHE A 1 240 ? -8.281 -35.594 -4.906 1 96.5 240 PHE A C 1
ATOM 1816 O O . PHE A 1 240 ? -7.852 -34.594 -5.453 1 96.5 240 PHE A O 1
ATOM 1823 N N . SER A 1 241 ? -7.832 -36.75 -5.176 1 94.62 241 SER A N 1
ATOM 1824 C CA . SER A 1 241 ? -6.754 -37 -6.129 1 94.62 241 SER A CA 1
ATOM 1825 C C . SER A 1 241 ? -7.289 -37.594 -7.426 1 94.62 241 SER A C 1
ATOM 1827 O O . SER A 1 241 ? -8.109 -38.531 -7.398 1 94.62 241 SER A O 1
ATOM 1829 N N . LEU A 1 242 ? -6.867 -37.094 -8.578 1 95.19 242 LEU A N 1
ATOM 1830 C CA . LEU A 1 242 ? -7.141 -37.625 -9.898 1 95.19 242 LEU A CA 1
ATOM 1831 C C . LEU A 1 242 ? -5.852 -37.812 -10.688 1 95.19 242 LEU A C 1
ATOM 1833 O O . LEU A 1 242 ? -5.168 -36.844 -11.023 1 95.19 242 LEU A O 1
ATOM 1837 N N . PRO A 1 243 ? -5.516 -39.031 -10.938 1 93.12 243 PRO A N 1
ATOM 1838 C CA . PRO A 1 243 ? -4.316 -39.25 -11.75 1 93.12 243 PRO A CA 1
ATOM 1839 C C . PRO A 1 243 ? -4.496 -38.812 -13.195 1 93.12 243 PRO A C 1
ATOM 1841 O O . PRO A 1 243 ? -5.613 -38.5 -13.617 1 93.12 243 PRO A O 1
ATOM 1844 N N . GLN A 1 244 ? -3.424 -38.719 -13.93 1 90.38 244 GLN A N 1
ATOM 1845 C CA . GLN A 1 244 ? -3.494 -38.344 -15.344 1 90.38 244 GLN A CA 1
ATOM 1846 C C . GLN A 1 244 ? -4.188 -39.438 -16.156 1 90.38 244 GLN A C 1
ATOM 1848 O O . GLN A 1 244 ? -3.834 -40.625 -16.062 1 90.38 244 GLN A O 1
ATOM 1853 N N . PRO A 1 245 ? -5.164 -39.031 -16.922 1 91.12 245 PRO A N 1
ATOM 1854 C CA . PRO A 1 245 ? -5.969 -40 -17.641 1 91.12 245 PRO A CA 1
ATOM 1855 C C . PRO A 1 245 ? -5.188 -40.719 -18.75 1 91.12 245 PRO A C 1
ATOM 1857 O O . PRO A 1 245 ? -5.41 -41.906 -19 1 91.12 245 PRO A O 1
ATOM 1860 N N . HIS A 1 246 ? -4.379 -40 -19.406 1 89.56 246 HIS A N 1
ATOM 1861 C CA . HIS A 1 246 ? -3.641 -40.531 -20.562 1 89.56 246 HIS A CA 1
ATOM 1862 C C . HIS A 1 246 ? -2.42 -39.656 -20.859 1 89.56 246 HIS A C 1
ATOM 1864 O O . HIS A 1 246 ? -2.381 -38.5 -20.484 1 89.56 246 HIS A O 1
ATOM 1870 N N . LEU A 1 247 ? -1.437 -40.219 -21.469 1 85.25 247 LEU A N 1
ATOM 1871 C CA . LEU A 1 247 ? -0.234 -39.469 -21.828 1 85.25 247 LEU A CA 1
ATOM 1872 C C . LEU A 1 247 ? -0.545 -38.406 -22.875 1 85.25 247 LEU A C 1
ATOM 1874 O O . LEU A 1 247 ? -0.052 -37.281 -22.781 1 85.25 247 LEU A O 1
ATOM 1878 N N . ASP A 1 248 ? -1.354 -38.844 -23.922 1 86 248 ASP A N 1
ATOM 1879 C CA . ASP A 1 248 ? -1.753 -37.906 -24.969 1 86 248 ASP A CA 1
ATOM 1880 C C . ASP A 1 248 ? -2.973 -37.094 -24.531 1 86 248 ASP A C 1
ATOM 1882 O O . ASP A 1 248 ? -4.105 -37.438 -24.875 1 86 248 ASP A O 1
ATOM 1886 N N . ARG A 1 249 ? -2.736 -36 -24.047 1 86.88 249 ARG A N 1
ATOM 1887 C CA . ARG A 1 249 ? -3.793 -35.188 -23.453 1 86.88 249 ARG A CA 1
ATOM 1888 C C . ARG A 1 249 ? -4.613 -34.469 -24.516 1 86.88 249 ARG A C 1
ATOM 1890 O O . ARG A 1 249 ? -5.742 -34.031 -24.25 1 86.88 249 ARG A O 1
ATOM 1897 N N . THR A 1 250 ? -4.09 -34.219 -25.703 1 84.69 250 THR A N 1
ATOM 1898 C CA . THR A 1 250 ? -4.816 -33.562 -26.781 1 84.69 250 THR A CA 1
ATOM 1899 C C . THR A 1 250 ? -5.891 -34.469 -27.359 1 84.69 250 THR A C 1
ATOM 1901 O O . THR A 1 250 ? -6.805 -34 -28.047 1 84.69 250 THR A O 1
ATOM 1904 N N . LYS A 1 251 ? -5.855 -35.75 -27 1 87.12 251 LYS A N 1
ATOM 1905 C CA . LYS A 1 251 ? -6.801 -36.719 -27.562 1 87.12 251 LYS A CA 1
ATOM 1906 C C . LYS A 1 251 ? -7.824 -37.156 -26.516 1 87.12 251 LYS A C 1
ATOM 1908 O O . LYS A 1 251 ? -8.602 -38.062 -26.75 1 87.12 251 LYS A O 1
ATOM 1913 N N . LEU A 1 252 ? -7.875 -36.5 -25.453 1 87.56 252 LEU A N 1
ATOM 1914 C CA . LEU A 1 252 ? -8.719 -36.938 -24.359 1 87.56 252 LEU A CA 1
ATOM 1915 C C . LEU A 1 252 ? -10.188 -36.938 -24.766 1 87.56 252 LEU A C 1
ATOM 1917 O O . LEU A 1 252 ? -10.961 -37.812 -24.312 1 87.56 252 LEU A O 1
ATOM 1921 N N . CYS A 1 253 ? -10.531 -36.031 -25.609 1 88.19 253 CYS A N 1
ATOM 1922 C CA . CYS A 1 253 ? -11.922 -35.906 -26.016 1 88.19 253 CYS A CA 1
ATOM 1923 C C . CYS A 1 253 ? -12.312 -37.062 -26.938 1 88.19 253 CYS A C 1
ATOM 1925 O O . CYS A 1 253 ? -13.5 -37.344 -27.109 1 88.19 253 CYS A O 1
ATOM 1927 N N . GLU A 1 254 ? -11.328 -37.719 -27.484 1 88.88 254 GLU A N 1
ATOM 1928 C CA . GLU A 1 254 ? -11.586 -38.781 -28.438 1 88.88 254 GLU A CA 1
ATOM 1929 C C . GLU A 1 254 ? -11.461 -40.156 -27.766 1 88.88 254 GLU A C 1
ATOM 1931 O O . GLU A 1 254 ? -11.898 -41.156 -28.328 1 88.88 254 GLU A O 1
ATOM 1936 N N . LEU A 1 255 ? -10.969 -40.125 -26.562 1 89.88 255 LEU A N 1
ATOM 1937 C CA . LEU A 1 255 ? -10.68 -41.375 -25.906 1 89.88 255 LEU A CA 1
ATOM 1938 C C . LEU A 1 255 ? -11.891 -41.875 -25.109 1 89.88 255 LEU A C 1
ATOM 1940 O O . LEU A 1 255 ? -12.609 -41.062 -24.516 1 89.88 255 LEU A O 1
ATOM 1944 N N . ASN A 1 256 ? -12.062 -43.156 -25.141 1 88.19 256 ASN A N 1
ATOM 1945 C CA . ASN A 1 256 ? -13.102 -43.781 -24.312 1 88.19 256 ASN A CA 1
ATOM 1946 C C . ASN A 1 256 ? -12.539 -44.344 -23.016 1 88.19 256 ASN A C 1
ATOM 1948 O O . ASN A 1 256 ? -11.32 -44.344 -22.812 1 88.19 256 ASN A O 1
ATOM 1952 N N . ASP A 1 257 ? -13.406 -44.812 -22.125 1 89.94 257 ASP A N 1
ATOM 1953 C CA . ASP A 1 257 ? -13.008 -45.25 -20.797 1 89.94 257 ASP A CA 1
ATOM 1954 C C . ASP A 1 257 ? -12 -46.375 -20.859 1 89.94 257 ASP A C 1
ATOM 1956 O O . ASP A 1 257 ? -11.117 -46.5 -20.016 1 89.94 257 ASP A O 1
ATOM 1960 N N . SER A 1 258 ? -12.133 -47.188 -21.844 1 90.94 258 SER A N 1
ATOM 1961 C CA . SER A 1 258 ? -11.242 -48.344 -21.953 1 90.94 258 SER A CA 1
ATOM 1962 C C . SER A 1 258 ? -9.828 -47.906 -22.328 1 90.94 258 SER A C 1
ATOM 1964 O O . SER A 1 258 ? -8.867 -48.656 -22.078 1 90.94 258 SER A O 1
ATOM 1966 N N . GLN A 1 259 ? -9.703 -46.75 -22.875 1 91.75 259 GLN A N 1
ATOM 1967 C CA . GLN A 1 259 ? -8.406 -46.25 -23.328 1 91.75 259 GLN A CA 1
ATOM 1968 C C . GLN A 1 259 ? -7.758 -45.344 -22.266 1 91.75 259 GLN A C 1
ATOM 1970 O O . GLN A 1 259 ? -6.59 -45 -22.391 1 91.75 259 GLN A O 1
ATOM 1975 N N . LEU A 1 260 ? -8.562 -45.031 -21.328 1 91.56 260 LEU A N 1
ATOM 1976 C CA . LEU A 1 260 ? -8.039 -44.219 -20.234 1 91.56 260 LEU A CA 1
ATOM 1977 C C . LEU A 1 260 ? -7.406 -45.094 -19.156 1 91.56 260 LEU A C 1
ATOM 1979 O O . LEU A 1 260 ? -7.676 -46.281 -19.078 1 91.56 260 LEU A O 1
ATOM 1983 N N . GLU A 1 261 ? -6.473 -44.5 -18.422 1 91.31 261 GLU A N 1
ATOM 1984 C CA . GLU A 1 261 ? -5.898 -45.219 -17.297 1 91.31 261 GLU A CA 1
ATOM 1985 C C . GLU A 1 261 ? -6.984 -45.719 -16.328 1 91.31 261 GLU A C 1
ATOM 1987 O O . GLU A 1 261 ? -7.848 -44.938 -15.93 1 91.31 261 GLU A O 1
ATOM 1992 N N . PRO A 1 262 ? -6.992 -46.969 -15.953 1 93.06 262 PRO A N 1
ATOM 1993 C CA . PRO A 1 262 ? -8.039 -47.531 -15.094 1 93.06 262 PRO A CA 1
ATOM 1994 C C . PRO A 1 262 ? -8.156 -46.812 -13.758 1 93.06 262 PRO A C 1
ATOM 1996 O O . PRO A 1 262 ? -9.258 -46.625 -13.242 1 93.06 262 PRO A O 1
ATOM 1999 N N . SER A 1 263 ? -7.023 -46.5 -13.227 1 92.56 263 SER A N 1
ATOM 2000 C CA . SER A 1 263 ? -7.059 -45.781 -11.961 1 92.56 263 SER A CA 1
ATOM 2001 C C . SER A 1 263 ? -7.781 -44.438 -12.094 1 92.56 263 SER A C 1
ATOM 2003 O O . SER A 1 263 ? -8.469 -44 -11.172 1 92.56 263 SER A O 1
ATOM 2005 N N . TYR A 1 264 ? -7.695 -43.812 -13.25 1 94.38 264 TYR A N 1
ATOM 2006 C CA . TYR A 1 264 ? -8.391 -42.562 -13.5 1 94.38 264 TYR A CA 1
ATOM 2007 C C . TYR A 1 264 ? -9.898 -42.75 -13.547 1 94.38 264 TYR A C 1
ATOM 2009 O O . TYR A 1 264 ? -10.656 -41.969 -12.969 1 94.38 264 TYR A O 1
ATOM 2017 N N . VAL A 1 265 ? -10.344 -43.781 -14.227 1 95.06 265 VAL A N 1
ATOM 2018 C CA . VAL A 1 265 ? -11.766 -44.062 -14.391 1 95.06 265 VAL A CA 1
ATOM 2019 C C . VAL A 1 265 ? -12.391 -44.344 -13.023 1 95.06 265 VAL A C 1
ATOM 2021 O O . VAL A 1 265 ? -13.477 -43.844 -12.711 1 95.06 265 VAL A O 1
ATOM 2024 N N . SER A 1 266 ? -11.68 -45.125 -12.234 1 95.75 266 SER A N 1
ATOM 2025 C CA . SER A 1 266 ? -12.188 -45.469 -10.906 1 95.75 266 SER A CA 1
ATOM 2026 C C . SER A 1 266 ? -12.297 -44.219 -10.031 1 95.75 266 SER A C 1
ATOM 2028 O O . SER A 1 266 ? -13.305 -44 -9.352 1 95.75 266 SER A O 1
ATOM 2030 N N . GLN A 1 267 ? -11.281 -43.438 -10.031 1 95.5 267 GLN A N 1
ATOM 2031 C CA . GLN A 1 267 ? -11.273 -42.219 -9.211 1 95.5 267 GLN A CA 1
ATOM 2032 C C . GLN A 1 267 ? -12.281 -41.219 -9.727 1 95.5 267 GLN A C 1
ATOM 2034 O O . GLN A 1 267 ? -12.875 -40.469 -8.938 1 95.5 267 GLN A O 1
ATOM 2039 N N . ARG A 1 268 ? -12.398 -41.094 -11.039 1 96 268 ARG A N 1
ATOM 2040 C CA . ARG A 1 268 ? -13.406 -40.219 -11.625 1 96 268 ARG A CA 1
ATOM 2041 C C . ARG A 1 268 ? -14.797 -40.594 -11.125 1 96 268 ARG A C 1
ATOM 2043 O O . ARG A 1 268 ? -15.578 -39.688 -10.75 1 96 268 ARG A O 1
ATOM 2050 N N . ASP A 1 269 ? -15.117 -41.844 -11.086 1 95.88 269 ASP A N 1
ATOM 2051 C CA . ASP A 1 269 ? -16.422 -42.312 -10.617 1 95.88 269 ASP A CA 1
ATOM 2052 C C . ASP A 1 269 ? -16.609 -42.031 -9.125 1 95.88 269 ASP A C 1
ATOM 2054 O O . ASP A 1 269 ? -17.703 -41.688 -8.68 1 95.88 269 ASP A O 1
ATOM 2058 N N . ALA A 1 270 ? -15.555 -42.188 -8.406 1 96.5 270 ALA A N 1
ATOM 2059 C CA . ALA A 1 270 ? -15.602 -41.844 -6.984 1 96.5 270 ALA A CA 1
ATOM 2060 C C . ALA A 1 270 ? -15.836 -40.344 -6.773 1 96.5 270 ALA A C 1
ATOM 2062 O O . ALA A 1 270 ? -16.531 -39.969 -5.844 1 96.5 270 ALA A O 1
ATOM 2063 N N . LEU A 1 271 ? -15.195 -39.594 -7.586 1 96.81 271 LEU A N 1
ATOM 2064 C CA . LEU A 1 271 ? -15.375 -38.156 -7.516 1 96.81 271 LEU A CA 1
ATOM 2065 C C . LEU A 1 271 ? -16.812 -37.75 -7.812 1 96.81 271 LEU A C 1
ATOM 2067 O O . LEU A 1 271 ? -17.375 -36.875 -7.164 1 96.81 271 LEU A O 1
ATOM 2071 N N . LYS A 1 272 ? -17.422 -38.406 -8.797 1 95.31 272 LYS A N 1
ATOM 2072 C CA . LYS A 1 272 ? -18.812 -38.156 -9.141 1 95.31 272 LYS A CA 1
ATOM 2073 C C . LYS A 1 272 ? -19.734 -38.375 -7.945 1 95.31 272 LYS A C 1
ATOM 2075 O O . LYS A 1 272 ? -20.625 -37.562 -7.668 1 95.31 272 LYS A O 1
ATOM 2080 N N . ARG A 1 273 ? -19.5 -39.438 -7.258 1 94.5 273 ARG A N 1
ATOM 2081 C CA . ARG A 1 273 ? -20.297 -39.75 -6.082 1 94.5 273 ARG A CA 1
ATOM 2082 C C . ARG A 1 273 ? -20.078 -38.719 -4.969 1 94.5 273 ARG A C 1
ATOM 2084 O O . ARG A 1 273 ? -21.031 -38.312 -4.301 1 94.5 273 ARG A O 1
ATOM 2091 N N . LEU A 1 274 ? -18.844 -38.375 -4.84 1 94.88 274 LEU A N 1
ATOM 2092 C CA . LEU A 1 274 ? -18.5 -37.406 -3.801 1 94.88 274 LEU A CA 1
ATOM 2093 C C . LEU A 1 274 ? -19.172 -36.062 -4.066 1 94.88 274 LEU A C 1
ATOM 2095 O O . LEU A 1 274 ? -19.656 -35.406 -3.137 1 94.88 274 LEU A O 1
ATOM 2099 N N . VAL A 1 275 ? -19.156 -35.625 -5.293 1 95.19 275 VAL A N 1
ATOM 2100 C CA . VAL A 1 275 ? -19.766 -34.375 -5.68 1 95.19 275 VAL A CA 1
ATOM 2101 C C . VAL A 1 275 ? -21.266 -34.406 -5.395 1 95.19 275 VAL A C 1
ATOM 2103 O O . VAL A 1 275 ? -21.828 -33.438 -4.863 1 95.19 275 VAL A O 1
ATOM 2106 N N . LEU A 1 276 ? -21.906 -35.5 -5.699 1 91.44 276 LEU A N 1
ATOM 2107 C CA . LEU A 1 276 ? -23.328 -35.625 -5.461 1 91.44 276 LEU A CA 1
ATOM 2108 C C . LEU A 1 276 ? -23.641 -35.594 -3.969 1 91.44 276 LEU A C 1
ATOM 2110 O O . LEU A 1 276 ? -24.672 -35.062 -3.559 1 91.44 276 LEU A O 1
ATOM 2114 N N . GLN A 1 277 ? -22.766 -36.094 -3.234 1 89.81 277 GLN A N 1
ATOM 2115 C CA . GLN A 1 277 ? -22.953 -36.156 -1.789 1 89.81 277 GLN A CA 1
ATOM 2116 C C . GLN A 1 277 ? -22.734 -34.781 -1.158 1 89.81 277 GLN A C 1
ATOM 2118 O O . GLN A 1 277 ? -23.422 -34.406 -0.211 1 89.81 277 GLN A O 1
ATOM 2123 N N . GLN A 1 278 ? -21.781 -34.062 -1.699 1 91.75 278 GLN A N 1
ATOM 2124 C CA . GLN A 1 278 ? -21.359 -32.812 -1.048 1 91.75 278 GLN A CA 1
ATOM 2125 C C . GLN A 1 278 ? -22.141 -31.609 -1.581 1 91.75 278 GLN A C 1
ATOM 2127 O O . GLN A 1 278 ? -22.188 -30.562 -0.937 1 91.75 278 GLN A O 1
ATOM 2132 N N . ALA A 1 279 ? -22.734 -31.734 -2.744 1 92 279 ALA A N 1
ATOM 2133 C CA . ALA A 1 279 ? -23.484 -30.609 -3.326 1 92 279 ALA A CA 1
ATOM 2134 C C . ALA A 1 279 ? -24.812 -30.406 -2.6 1 92 279 ALA A C 1
ATOM 2136 O O . ALA A 1 279 ? -25.844 -30.969 -3 1 92 279 ALA A O 1
ATOM 2137 N N . ALA A 1 280 ? -24.844 -29.625 -1.6 1 89.38 280 ALA A N 1
ATOM 2138 C CA . ALA A 1 280 ? -26.062 -29.312 -0.85 1 89.38 280 ALA A CA 1
ATOM 2139 C C . ALA A 1 280 ? -26.766 -28.0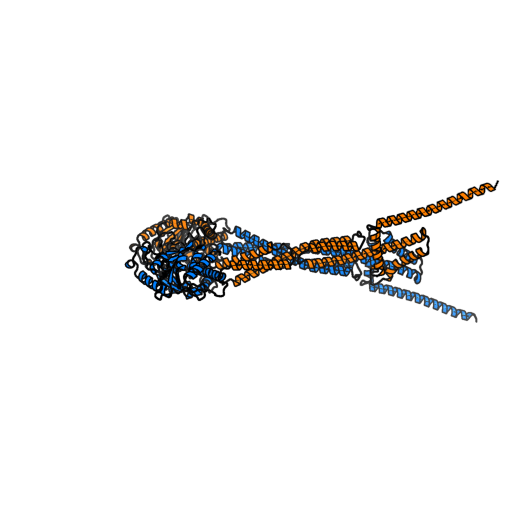94 -1.451 1 89.38 280 ALA A C 1
ATOM 2141 O O . ALA A 1 280 ? -26.188 -27.359 -2.26 1 89.38 280 ALA A O 1
ATOM 2142 N N . GLN A 1 281 ? -28 -27.953 -1.099 1 90.69 281 GLN A N 1
ATOM 2143 C CA . GLN A 1 281 ? -28.75 -26.797 -1.566 1 90.69 281 GLN A CA 1
ATOM 2144 C C . GLN A 1 281 ? -28.125 -25.5 -1.076 1 90.69 281 GLN A C 1
ATOM 2146 O O . GLN A 1 281 ? -27.641 -25.422 0.054 1 90.69 281 GLN A O 1
ATOM 2151 N N . LYS A 1 282 ? -28.125 -24.562 -1.94 1 90.38 282 LYS A N 1
ATOM 2152 C CA . LYS A 1 282 ? -27.562 -23.266 -1.574 1 90.38 282 LYS A CA 1
ATOM 2153 C C . LYS A 1 282 ? -28.484 -22.516 -0.621 1 90.38 282 LYS A C 1
ATOM 2155 O O . LYS A 1 282 ? -29.672 -22.344 -0.905 1 90.38 282 LYS A O 1
ATOM 2160 N N . VAL A 1 283 ? -27.953 -22.156 0.535 1 85.69 283 VAL A N 1
ATOM 2161 C CA . VAL A 1 283 ? -28.734 -21.469 1.555 1 85.69 283 VAL A CA 1
ATOM 2162 C C . VAL A 1 283 ? -28.172 -20.078 1.794 1 85.69 283 VAL A C 1
ATOM 2164 O O . VAL A 1 283 ? -26.953 -19.922 1.978 1 85.69 283 VAL A O 1
ATOM 2167 N N . VAL A 1 284 ? -28.938 -19.188 1.623 1 78.88 284 VAL A N 1
ATOM 2168 C CA . VAL A 1 284 ? -28.594 -17.797 1.945 1 78.88 284 VAL A CA 1
ATOM 2169 C C . VAL A 1 284 ? -29.609 -17.219 2.922 1 78.88 284 VAL A C 1
ATOM 2171 O O . VAL A 1 284 ? -30.812 -17.266 2.674 1 78.88 284 VAL A O 1
ATOM 2174 N N . GLY A 1 285 ? -29.203 -16.703 4.031 1 73 285 GLY A N 1
ATOM 2175 C CA . GLY A 1 285 ? -30.109 -16.156 5.031 1 73 285 GLY A CA 1
ATOM 2176 C C . GLY A 1 285 ? -31.047 -17.188 5.625 1 73 285 GLY A C 1
ATOM 2177 O O . GLY A 1 285 ? -32.219 -16.922 5.848 1 73 285 GLY A O 1
ATOM 2178 N N . GLY A 1 286 ? -30.672 -18.422 5.613 1 76.75 286 GLY A N 1
ATOM 2179 C CA . GLY A 1 286 ? -31.469 -19.484 6.211 1 76.75 286 GLY A CA 1
ATOM 2180 C C . GLY A 1 286 ? -32.438 -20.109 5.246 1 76.75 286 GLY A C 1
ATOM 2181 O O . GLY A 1 286 ? -33.156 -21.047 5.602 1 76.75 286 GLY A O 1
ATOM 2182 N N . GLU A 1 287 ? -32.5 -19.531 4.062 1 82.69 287 GLU A N 1
ATOM 2183 C CA . GLU A 1 287 ? -33.438 -20.047 3.086 1 82.69 287 GLU A CA 1
ATOM 2184 C C . GLU A 1 287 ? -32.719 -20.656 1.882 1 82.69 287 GLU A C 1
ATOM 2186 O O . GLU A 1 287 ? -31.703 -20.109 1.429 1 82.69 287 GLU A O 1
ATOM 2191 N N . ALA A 1 288 ? -33.312 -21.75 1.451 1 88.25 288 ALA A N 1
ATOM 2192 C CA . ALA A 1 288 ? -32.75 -22.359 0.238 1 88.25 288 ALA A CA 1
ATOM 2193 C C . ALA A 1 288 ? -33.062 -21.5 -0.987 1 88.25 288 ALA A C 1
ATOM 2195 O O . ALA A 1 288 ? -34.156 -20.969 -1.136 1 88.25 288 ALA A O 1
ATOM 2196 N N . LEU A 1 289 ? -32.125 -21.359 -1.841 1 90.81 289 LEU A N 1
ATOM 2197 C CA . LEU A 1 289 ? -32.281 -20.5 -3.002 1 90.81 289 LEU A CA 1
ATOM 2198 C C . LEU A 1 289 ? -32.906 -21.25 -4.164 1 90.81 289 LEU A C 1
ATOM 2200 O O . LEU A 1 289 ? -32.594 -22.422 -4.406 1 90.81 289 LEU A O 1
ATOM 2204 N N . THR A 1 290 ? -33.812 -20.609 -4.793 1 92.88 290 THR A N 1
ATOM 2205 C CA . THR A 1 290 ? -34.375 -21.094 -6.051 1 92.88 290 THR A CA 1
ATOM 2206 C C . THR A 1 290 ? -33.562 -20.562 -7.238 1 92.88 290 THR A C 1
ATOM 2208 O O . THR A 1 290 ? -32.656 -19.75 -7.062 1 92.88 290 THR A O 1
ATOM 2211 N N . GLY A 1 291 ? -33.875 -21.047 -8.406 1 93.81 291 GLY A N 1
ATOM 2212 C CA . GLY A 1 291 ? -33.219 -20.531 -9.594 1 93.81 291 GLY A CA 1
ATOM 2213 C C . GLY A 1 291 ? -33.375 -19.047 -9.781 1 93.81 291 GLY A C 1
ATOM 2214 O O . GLY A 1 291 ? -32.438 -18.328 -10.133 1 93.81 291 GLY A O 1
ATOM 2215 N N . LYS A 1 292 ? -34.562 -18.578 -9.508 1 94.19 292 LYS A N 1
ATOM 2216 C CA . LYS A 1 292 ? -34.906 -17.156 -9.648 1 94.19 292 LYS A CA 1
ATOM 2217 C C . LYS A 1 292 ? -34.094 -16.312 -8.656 1 94.19 292 LYS A C 1
ATOM 2219 O O . LYS A 1 292 ? -33.594 -15.258 -9.008 1 94.19 292 LYS A O 1
ATOM 2224 N N . ARG A 1 293 ? -34.062 -16.797 -7.461 1 92.19 293 ARG A N 1
ATOM 2225 C CA . ARG A 1 293 ? -33.344 -16.062 -6.434 1 92.19 293 ARG A CA 1
ATOM 2226 C C . ARG A 1 293 ? -31.844 -16.062 -6.715 1 92.19 293 ARG A C 1
ATOM 2228 O O . ARG A 1 293 ? -31.141 -15.094 -6.426 1 92.19 293 ARG A O 1
ATOM 2235 N N . LEU A 1 294 ? -31.359 -17.156 -7.234 1 93.19 294 LEU A N 1
ATOM 2236 C CA . LEU A 1 294 ? -29.953 -17.234 -7.605 1 93.19 294 LEU A CA 1
ATOM 2237 C C . LEU A 1 294 ? -29.625 -16.266 -8.727 1 93.19 294 LEU A C 1
ATOM 2239 O O . LEU A 1 294 ? -28.562 -15.641 -8.727 1 93.19 294 LEU A O 1
ATOM 2243 N N . ALA A 1 295 ? -30.531 -16.141 -9.641 1 95.06 295 ALA A N 1
ATOM 2244 C CA . ALA A 1 295 ? -30.359 -15.195 -10.734 1 95.06 295 ALA A CA 1
ATOM 2245 C C . ALA A 1 295 ? -30.297 -13.766 -10.211 1 95.06 295 ALA A C 1
ATOM 2247 O O . ALA A 1 295 ? -29.453 -12.969 -10.648 1 95.06 295 ALA A O 1
ATOM 2248 N N . ALA A 1 296 ? -31.141 -13.484 -9.312 1 92.31 296 ALA A N 1
ATOM 2249 C CA . ALA A 1 296 ? -31.156 -12.148 -8.719 1 92.31 296 ALA A CA 1
ATOM 2250 C C . ALA A 1 296 ? -29.859 -11.883 -7.945 1 92.31 296 ALA A C 1
ATOM 2252 O O . ALA A 1 296 ? -29.312 -10.781 -7.992 1 92.31 296 ALA A O 1
ATOM 2253 N N . LEU A 1 297 ? -29.438 -12.852 -7.266 1 88.06 297 LEU A N 1
ATOM 2254 C CA . LEU A 1 297 ? -28.188 -12.734 -6.523 1 88.06 297 LEU A CA 1
ATOM 2255 C C . LEU A 1 297 ? -27.016 -12.477 -7.469 1 88.06 297 LEU A C 1
ATOM 2257 O O . LEU A 1 297 ? -26.156 -11.641 -7.184 1 88.06 297 LEU A O 1
ATOM 2261 N N . LEU A 1 298 ? -27 -13.164 -8.508 1 93.31 298 LEU A N 1
ATOM 2262 C CA . LEU A 1 298 ? -25.938 -13.016 -9.492 1 93.31 298 LEU A CA 1
ATOM 2263 C C . LEU A 1 298 ? -25.922 -11.602 -10.062 1 93.31 298 LEU A C 1
ATOM 2265 O O . LEU A 1 298 ? -24.859 -10.992 -10.195 1 93.31 298 LEU A O 1
ATOM 2269 N N . GLN A 1 299 ? -27.062 -11.141 -10.391 1 93.75 299 GLN A N 1
ATOM 2270 C CA . GLN A 1 299 ? -27.156 -9.797 -10.945 1 93.75 299 GLN A CA 1
ATOM 2271 C C . GLN A 1 299 ? -26.688 -8.75 -9.945 1 93.75 299 GLN A C 1
ATOM 2273 O O . GLN A 1 299 ? -25.953 -7.828 -10.312 1 93.75 299 GLN A O 1
ATOM 2278 N N . SER A 1 300 ? -27.094 -8.883 -8.766 1 87.69 300 SER A N 1
ATOM 2279 C CA . SER A 1 300 ? -26.672 -7.949 -7.723 1 87.69 300 SER A CA 1
ATOM 2280 C C . SER A 1 300 ? -25.172 -8.031 -7.469 1 87.69 300 SER A C 1
ATOM 2282 O O . SER A 1 300 ? -24.531 -7.012 -7.211 1 87.69 300 SER A O 1
ATOM 2284 N N . LEU A 1 301 ? -24.719 -9.195 -7.484 1 87.44 301 LEU A N 1
ATOM 2285 C CA . LEU A 1 301 ? -23.297 -9.422 -7.234 1 87.44 301 LEU A CA 1
ATOM 2286 C C . LEU A 1 301 ? -22.453 -8.773 -8.32 1 87.44 301 LEU A C 1
ATOM 2288 O O . LEU A 1 301 ? -21.453 -8.117 -8.023 1 87.44 301 LEU A O 1
ATOM 2292 N N . ILE A 1 302 ? -22.797 -8.961 -9.531 1 92 302 ILE A N 1
ATOM 2293 C CA . ILE A 1 302 ? -22.047 -8.422 -10.656 1 92 302 ILE A CA 1
ATOM 2294 C C . ILE A 1 302 ? -22.078 -6.895 -10.617 1 92 302 ILE A C 1
ATOM 2296 O O . ILE A 1 302 ? -21.062 -6.234 -10.852 1 92 302 ILE A O 1
ATOM 2300 N N . ALA A 1 303 ? -23.203 -6.348 -10.297 1 88.81 303 ALA A N 1
ATOM 2301 C CA . ALA A 1 303 ? -23.312 -4.898 -10.18 1 88.81 303 ALA A CA 1
ATOM 2302 C C . ALA A 1 303 ? -22.406 -4.367 -9.078 1 88.81 303 ALA A C 1
ATOM 2304 O O . ALA A 1 303 ? -21.734 -3.348 -9.25 1 88.81 303 ALA A O 1
ATOM 2305 N N . ALA A 1 304 ? -22.359 -5.07 -8.016 1 81.62 304 ALA A N 1
ATOM 2306 C CA . ALA A 1 304 ? -21.547 -4.656 -6.887 1 81.62 304 ALA A CA 1
ATOM 2307 C C . ALA A 1 304 ? -20.062 -4.758 -7.223 1 81.62 304 ALA A C 1
ATOM 2309 O O . ALA A 1 304 ? -19.266 -3.883 -6.859 1 81.62 304 ALA A O 1
ATOM 2310 N N . LEU A 1 305 ? -19.688 -5.84 -7.883 1 84.44 305 LEU A N 1
ATOM 2311 C CA . LEU A 1 305 ? -18.281 -6.0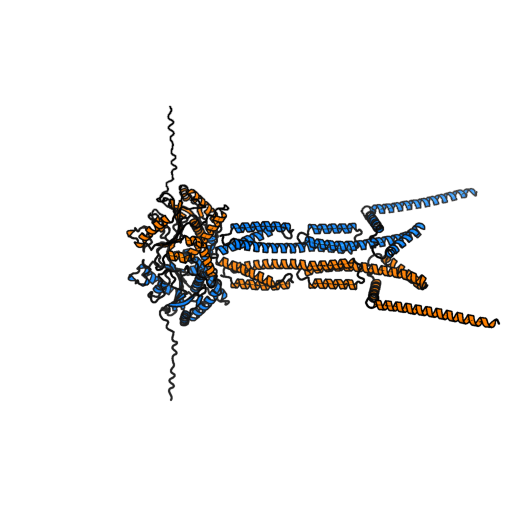74 -8.227 1 84.44 305 LEU A CA 1
ATOM 2312 C C . LEU A 1 305 ? -17.797 -5.059 -9.258 1 84.44 305 LEU A C 1
ATOM 2314 O O . LEU A 1 305 ? -16.641 -4.641 -9.234 1 84.44 305 LEU A O 1
ATOM 2318 N N . ASN A 1 306 ? -18.688 -4.703 -10.148 1 86.88 306 ASN A N 1
ATOM 2319 C CA . ASN A 1 306 ? -18.312 -3.746 -11.18 1 86.88 306 ASN A CA 1
ATOM 2320 C C . ASN A 1 306 ? -18.188 -2.336 -10.617 1 86.88 306 ASN A C 1
ATOM 2322 O O . ASN A 1 306 ? -17.438 -1.517 -11.156 1 86.88 306 ASN A O 1
ATOM 2326 N N . ALA A 1 307 ? -18.875 -2.047 -9.547 1 79.25 307 ALA A N 1
ATOM 2327 C CA . ALA A 1 307 ? -18.844 -0.715 -8.945 1 79.25 307 ALA A CA 1
ATOM 2328 C C . ALA A 1 307 ? -17.594 -0.516 -8.094 1 79.25 307 ALA A C 1
ATOM 2330 O O . ALA A 1 307 ? -17.172 0.619 -7.852 1 79.25 307 ALA A O 1
ATOM 2331 N N . LYS A 1 308 ? -16.984 -1.592 -7.699 1 72.56 308 LYS A N 1
ATOM 2332 C CA . LYS A 1 308 ? -15.852 -1.498 -6.793 1 72.56 308 LYS A CA 1
ATOM 2333 C C . LYS A 1 308 ? -14.531 -1.627 -7.551 1 72.56 308 LYS A C 1
ATOM 2335 O O . LYS A 1 308 ? -14.438 -2.381 -8.523 1 72.56 308 LYS A O 1
ATOM 2340 N N . GLU A 1 309 ? -13.664 -0.836 -7.055 1 71.38 309 GLU A N 1
ATOM 2341 C CA . GLU A 1 309 ? -12.297 -1.015 -7.547 1 71.38 309 GLU A CA 1
ATOM 2342 C C . GLU A 1 309 ? -11.594 -2.145 -6.809 1 71.38 309 GLU A C 1
ATOM 2344 O O . GLU A 1 309 ? -11.602 -2.191 -5.578 1 71.38 309 GLU A O 1
ATOM 2349 N N . ILE A 1 310 ? -11.164 -3.131 -7.59 1 73.38 310 ILE A N 1
ATOM 2350 C CA . ILE A 1 310 ? -10.477 -4.27 -6.988 1 73.38 310 ILE A CA 1
ATOM 2351 C C . ILE A 1 310 ? -8.969 -4.059 -7.066 1 73.38 310 ILE A C 1
ATOM 2353 O O . ILE A 1 310 ? -8.43 -3.752 -8.133 1 73.38 310 ILE A O 1
ATOM 2357 N N . PRO A 1 311 ? -8.391 -4.148 -5.855 1 67.31 311 PRO A N 1
ATOM 2358 C CA . PRO A 1 311 ? -6.934 -3.967 -5.855 1 67.31 311 PRO A CA 1
ATOM 2359 C C . PRO A 1 311 ? -6.203 -5.055 -6.641 1 67.31 311 PRO A C 1
ATOM 2361 O O . PRO A 1 311 ? -6.668 -6.199 -6.695 1 67.31 311 PRO A O 1
ATOM 2364 N N . THR A 1 312 ? -5.195 -4.676 -7.43 1 61.03 312 THR A N 1
ATOM 2365 C CA . THR A 1 312 ? -4.395 -5.645 -8.172 1 61.03 312 THR A CA 1
ATOM 2366 C C . THR A 1 312 ? -3.014 -5.801 -7.547 1 61.03 312 THR A C 1
ATOM 2368 O O . THR A 1 312 ? -2.559 -4.922 -6.809 1 61.03 312 THR A O 1
ATOM 2371 N N . GLY A 1 313 ? -2.334 -7.023 -7.434 1 54.81 313 GLY A N 1
ATOM 2372 C CA . GLY A 1 313 ? -1.031 -7.363 -6.883 1 54.81 313 GLY A CA 1
ATOM 2373 C C . GLY A 1 313 ? 0.082 -6.465 -7.387 1 54.81 313 GLY A C 1
ATOM 2374 O O . GLY A 1 313 ? 1.121 -6.332 -6.738 1 54.81 313 GLY A O 1
ATOM 2375 N N . ALA A 1 314 ? 0.013 -6.184 -8.836 1 50.59 314 ALA A N 1
ATOM 2376 C CA . ALA A 1 314 ? 1.12 -5.449 -9.445 1 50.59 314 ALA A CA 1
ATOM 2377 C C . ALA A 1 314 ? 1.591 -4.32 -8.531 1 50.59 314 ALA A C 1
ATOM 2379 O O . ALA A 1 314 ? 2.771 -3.965 -8.531 1 50.59 314 ALA A O 1
ATOM 2380 N N . GLY A 1 315 ? 0.708 -3.871 -7.75 1 57.06 315 GLY A N 1
ATOM 2381 C CA . GLY A 1 315 ? 0.996 -2.619 -7.066 1 57.06 315 GLY A CA 1
ATOM 2382 C C . GLY A 1 315 ? 1.737 -2.809 -5.758 1 57.06 315 GLY A C 1
ATOM 2383 O O . GLY A 1 315 ? 1.753 -1.912 -4.914 1 57.06 315 GLY A O 1
ATOM 2384 N N . LEU A 1 316 ? 2.443 -4.184 -5.766 1 60.19 316 LEU A N 1
ATOM 2385 C CA . LEU A 1 316 ? 3.078 -4.422 -4.473 1 60.19 316 LEU A CA 1
ATOM 2386 C C . LEU A 1 316 ? 4.258 -3.479 -4.266 1 60.19 316 LEU A C 1
ATOM 2388 O O . LEU A 1 316 ? 4.418 -2.908 -3.184 1 60.19 316 LEU A O 1
ATOM 2392 N N . ILE A 1 317 ? 5.07 -3.346 -5.344 1 63.94 317 ILE A N 1
ATOM 2393 C CA . ILE A 1 317 ? 6.223 -2.461 -5.23 1 63.94 317 ILE A CA 1
ATOM 2394 C C . ILE A 1 317 ? 5.754 -1.027 -5 1 63.94 317 ILE A C 1
ATOM 2396 O O . ILE A 1 317 ? 6.324 -0.304 -4.18 1 63.94 317 ILE A O 1
ATOM 2400 N N . GLU A 1 318 ? 4.758 -0.74 -5.742 1 67.31 318 GLU A N 1
ATOM 2401 C CA . GLU A 1 318 ? 4.219 0.606 -5.57 1 67.31 318 GLU A CA 1
ATOM 2402 C C . GLU A 1 318 ? 3.682 0.812 -4.156 1 67.31 318 GLU A C 1
ATOM 2404 O O . GLU A 1 318 ? 3.883 1.872 -3.561 1 67.31 318 GLU A O 1
ATOM 2409 N N . SER A 1 319 ? 3.08 -0.194 -3.689 1 67.88 319 SER A N 1
ATOM 2410 C CA . SER A 1 319 ? 2.535 -0.105 -2.338 1 67.88 319 SER A CA 1
ATOM 2411 C C . SER A 1 319 ? 3.646 -0.027 -1.297 1 67.88 319 SER A C 1
ATOM 2413 O O . SER A 1 319 ? 3.539 0.718 -0.321 1 67.88 319 SER A O 1
ATOM 2415 N N . PHE A 1 320 ? 4.598 -0.775 -1.553 1 70.31 320 PHE A N 1
ATOM 2416 C CA . PHE A 1 320 ? 5.734 -0.763 -0.639 1 70.31 320 PHE A CA 1
ATOM 2417 C C . PHE A 1 320 ? 6.422 0.597 -0.649 1 70.31 320 PHE A C 1
ATOM 2419 O O . PHE A 1 320 ? 6.785 1.122 0.406 1 70.31 320 PHE A O 1
ATOM 2426 N N . ASN A 1 321 ? 6.602 1.101 -1.809 1 76.19 321 ASN A N 1
ATOM 2427 C CA . ASN A 1 321 ? 7.27 2.395 -1.929 1 76.19 321 ASN A CA 1
ATOM 2428 C C . ASN A 1 321 ? 6.422 3.518 -1.337 1 76.19 321 ASN A C 1
ATOM 2430 O O . ASN A 1 321 ? 6.957 4.477 -0.779 1 76.19 321 ASN A O 1
ATOM 2434 N N . ARG A 1 322 ? 5.145 3.359 -1.468 1 76.62 322 ARG A N 1
ATOM 2435 C CA . ARG A 1 322 ? 4.266 4.34 -0.836 1 76.62 322 ARG A CA 1
ATOM 2436 C C . ARG A 1 322 ? 4.363 4.262 0.684 1 76.62 322 ARG A C 1
ATOM 2438 O O . ARG A 1 322 ? 4.277 5.281 1.37 1 76.62 322 ARG A O 1
ATOM 2445 N N . GLU A 1 323 ? 4.504 3.102 1.145 1 76.5 323 GLU A N 1
ATOM 2446 C CA . GLU A 1 323 ? 4.703 2.93 2.58 1 76.5 323 GLU A CA 1
ATOM 2447 C C . GLU A 1 323 ? 6.031 3.527 3.029 1 76.5 323 GLU A C 1
ATOM 2449 O O . GLU A 1 323 ? 6.141 4.047 4.141 1 76.5 323 GLU A O 1
ATOM 2454 N N . ALA A 1 324 ? 7 3.383 2.145 1 82.25 324 ALA A N 1
ATOM 2455 C CA . ALA A 1 324 ? 8.297 3.979 2.449 1 82.25 324 ALA A CA 1
ATOM 2456 C C . ALA A 1 324 ? 8.188 5.496 2.582 1 82.25 324 ALA A C 1
ATOM 2458 O O . ALA A 1 324 ? 8.852 6.102 3.426 1 82.25 324 ALA A O 1
ATOM 2459 N N . VAL A 1 325 ? 7.316 6.102 1.775 1 87.81 325 VAL A N 1
ATOM 2460 C CA . VAL A 1 325 ? 7.086 7.543 1.851 1 87.81 325 VAL A CA 1
ATOM 2461 C C . VAL A 1 325 ? 6.438 7.891 3.188 1 87.81 325 VAL A C 1
ATOM 2463 O O . VAL A 1 325 ? 6.852 8.836 3.859 1 87.81 325 VAL A O 1
ATOM 2466 N N . SER A 1 326 ? 5.449 7.105 3.574 1 84.62 326 SER A N 1
ATOM 2467 C CA . SER A 1 326 ? 4.742 7.344 4.828 1 84.62 326 SER A CA 1
ATOM 2468 C C . SER A 1 326 ? 5.668 7.168 6.027 1 84.62 326 SER A C 1
ATOM 2470 O O . SER A 1 326 ? 5.605 7.941 6.984 1 84.62 326 SER A O 1
ATOM 2472 N N . LYS A 1 327 ? 6.504 6.168 5.93 1 85.62 327 LYS A N 1
ATOM 2473 C CA . LYS A 1 327 ? 7.453 5.93 7.012 1 85.62 327 LYS A CA 1
ATOM 2474 C C . LYS A 1 327 ? 8.469 7.07 7.117 1 85.62 327 LYS A C 1
ATOM 2476 O O . LYS A 1 327 ? 8.836 7.48 8.219 1 85.62 327 LYS A O 1
ATOM 2481 N N . ALA A 1 328 ? 8.914 7.508 5.98 1 93.12 328 ALA A N 1
ATOM 2482 C CA . ALA A 1 328 ? 9.852 8.625 5.953 1 93.12 328 ALA A CA 1
ATOM 2483 C C . ALA A 1 328 ? 9.219 9.891 6.512 1 93.12 328 ALA A C 1
ATOM 2485 O O . ALA A 1 328 ? 9.859 10.648 7.246 1 93.12 328 ALA A O 1
ATOM 2486 N N . LEU A 1 329 ? 7.973 10.133 6.191 1 92.75 329 LEU A N 1
ATOM 2487 C CA . LEU A 1 329 ? 7.254 11.297 6.699 1 92.75 329 LEU A CA 1
ATOM 2488 C C . LEU A 1 329 ? 7.078 11.211 8.211 1 92.75 329 LEU A C 1
ATOM 2490 O O . LEU A 1 329 ? 7.211 12.219 8.914 1 92.75 329 LEU A O 1
ATOM 2494 N N . ALA A 1 330 ? 6.758 10.055 8.664 1 89.31 330 ALA A N 1
ATOM 2495 C CA . ALA A 1 330 ? 6.625 9.844 10.102 1 89.31 330 ALA A CA 1
ATOM 2496 C C . ALA A 1 330 ? 7.949 10.102 10.82 1 89.31 330 ALA A C 1
ATOM 2498 O O . ALA A 1 330 ? 7.969 10.664 11.914 1 89.31 330 ALA A O 1
ATOM 2499 N N . ALA A 1 331 ? 9.008 9.672 10.156 1 93.19 331 ALA A N 1
ATOM 2500 C CA . ALA A 1 331 ? 10.328 9.922 10.719 1 93.19 331 ALA A CA 1
ATOM 2501 C C . ALA A 1 331 ? 10.617 11.422 10.797 1 93.19 331 ALA A C 1
ATOM 2503 O O . ALA A 1 331 ? 11.203 11.898 11.773 1 93.19 331 ALA A O 1
ATOM 2504 N N . PHE A 1 332 ? 10.188 12.148 9.852 1 96.12 332 PHE A N 1
ATOM 2505 C CA . PHE A 1 332 ? 10.344 13.602 9.828 1 96.12 332 PHE A CA 1
ATOM 2506 C C . PHE A 1 332 ? 9.602 14.242 10.992 1 96.12 332 PHE A C 1
ATOM 2508 O O . PHE A 1 332 ? 10.164 15.055 11.727 1 96.12 332 PHE A O 1
ATOM 2515 N N . THR A 1 333 ? 8.359 13.867 11.125 1 93.38 333 THR A N 1
ATOM 2516 C CA . THR A 1 333 ? 7.508 14.445 12.148 1 93.38 333 THR A CA 1
ATOM 2517 C C . THR A 1 333 ? 8.023 14.102 13.539 1 93.38 333 THR A C 1
ATOM 2519 O O . THR A 1 333 ? 8.039 14.953 14.43 1 93.38 333 THR A O 1
ATOM 2522 N N . GLU A 1 334 ? 8.422 12.898 13.672 1 92.44 334 GLU A N 1
ATOM 2523 C CA . GLU A 1 334 ? 8.938 12.469 14.961 1 92.44 334 GLU A CA 1
ATOM 2524 C C . GLU A 1 334 ? 10.25 13.18 15.297 1 92.44 334 GLU A C 1
ATOM 2526 O O . GLU A 1 334 ? 10.453 13.609 16.438 1 92.44 334 GLU A O 1
ATOM 2531 N N . ALA A 1 335 ? 11.094 13.305 14.312 1 94.31 335 ALA A N 1
ATOM 2532 C CA . ALA A 1 335 ? 12.367 13.992 14.508 1 94.31 335 ALA A CA 1
ATOM 2533 C C . ALA A 1 335 ? 12.148 15.461 14.859 1 94.31 335 ALA A C 1
ATOM 2535 O O . ALA A 1 335 ? 12.836 16.016 15.727 1 94.31 335 ALA A O 1
ATOM 2536 N N . LEU A 1 336 ? 11.211 16.109 14.242 1 94.25 336 LEU A N 1
ATOM 2537 C CA . LEU A 1 336 ? 10.922 17.531 14.469 1 94.25 336 LEU A CA 1
ATOM 2538 C C . LEU A 1 336 ? 10.297 17.734 15.844 1 94.25 336 LEU A C 1
ATOM 2540 O O . LEU A 1 336 ? 10.641 18.688 16.547 1 94.25 336 LEU A O 1
ATOM 2544 N N . ASP A 1 337 ? 9.414 16.844 16.234 1 92.12 337 ASP A N 1
ATOM 2545 C CA . ASP A 1 337 ? 8.734 16.953 17.516 1 92.12 337 ASP A CA 1
ATOM 2546 C C . ASP A 1 337 ? 9.719 16.75 18.672 1 92.12 337 ASP A C 1
ATOM 2548 O O . ASP A 1 337 ? 9.578 17.375 19.734 1 92.12 337 ASP A O 1
ATOM 2552 N N . GLN A 1 338 ? 10.656 15.898 18.406 1 92.5 338 GLN A N 1
ATOM 2553 C CA . GLN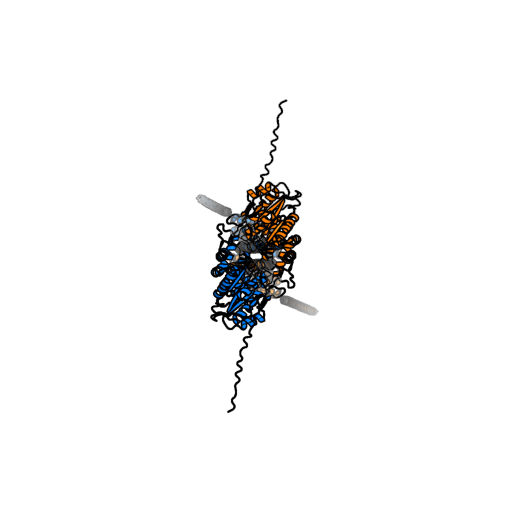 A 1 338 ? 11.641 15.617 19.453 1 92.5 338 GLN A CA 1
ATOM 2554 C C . GLN A 1 338 ? 12.688 16.734 19.531 1 92.5 338 GLN A C 1
ATOM 2556 O O . GLN A 1 338 ? 13.203 17.016 20.609 1 92.5 338 GLN A O 1
ATOM 2561 N N . ALA A 1 339 ? 12.914 17.391 18.453 1 93 339 ALA A N 1
ATOM 2562 C CA . ALA A 1 339 ? 13.984 18.391 18.375 1 93 339 ALA A CA 1
ATOM 2563 C C . ALA A 1 339 ? 13.539 19.734 18.922 1 93 339 ALA A C 1
ATOM 2565 O O . ALA A 1 339 ? 14.359 20.5 19.438 1 93 339 ALA A O 1
ATOM 2566 N N . VAL A 1 340 ? 12.281 20.031 18.797 1 92.75 340 VAL A N 1
ATOM 2567 C CA . VAL A 1 340 ? 11.898 21.391 19.141 1 92.75 340 VAL A CA 1
ATOM 2568 C C . VAL A 1 340 ? 10.633 21.375 20 1 92.75 340 VAL A C 1
ATOM 2570 O O . VAL A 1 340 ? 9.719 20.594 19.734 1 92.75 340 VAL A O 1
ATOM 2573 N N . GLN A 1 341 ? 10.68 22.094 21.109 1 92.88 341 GLN A N 1
ATOM 2574 C CA . GLN A 1 341 ? 9.492 22.406 21.891 1 92.88 341 GLN A CA 1
ATOM 2575 C C . GLN A 1 341 ? 9.016 23.828 21.625 1 92.88 341 GLN A C 1
ATOM 2577 O O . GLN A 1 341 ? 9.719 24.797 21.938 1 92.88 341 GLN A O 1
ATOM 2582 N N . LEU A 1 342 ? 7.785 24 21.109 1 93 342 LEU A N 1
ATOM 2583 C CA . LEU A 1 342 ? 7.273 25.297 20.672 1 93 342 LEU A CA 1
ATOM 2584 C C . LEU A 1 342 ? 6.883 26.156 21.859 1 93 342 LEU A C 1
ATOM 2586 O O . LEU A 1 342 ? 6.488 25.641 22.906 1 93 342 LEU A O 1
ATOM 2590 N N . PRO A 1 343 ? 7.117 27.281 21.719 1 95.12 343 PRO A N 1
ATOM 2591 C CA . PRO A 1 343 ? 7.598 28.078 20.578 1 95.12 343 PRO A CA 1
ATOM 2592 C C . PRO A 1 343 ? 9.117 28.219 20.562 1 95.12 343 PRO A C 1
ATOM 2594 O O . PRO A 1 343 ? 9.766 28.094 21.594 1 95.12 343 PRO A O 1
ATOM 2597 N N . VAL A 1 344 ? 9.727 28.422 19.484 1 95.75 344 VAL A N 1
ATOM 2598 C CA . VAL A 1 344 ? 11.164 28.594 19.312 1 95.75 344 VAL A CA 1
ATOM 2599 C C . VAL A 1 344 ? 11.43 29.656 18.25 1 95.75 344 VAL A C 1
ATOM 2601 O O . VAL A 1 344 ? 10.516 30.062 17.516 1 95.75 344 VAL A O 1
ATOM 2604 N N . ASP A 1 345 ? 12.68 30.062 18.266 1 94.94 345 ASP A N 1
ATOM 2605 C CA . ASP A 1 345 ? 13.078 31.031 17.234 1 94.94 345 ASP A CA 1
ATOM 2606 C C . ASP A 1 345 ? 13.078 30.375 15.852 1 94.94 345 ASP A C 1
ATOM 2608 O O . ASP A 1 345 ? 13.305 29.172 15.727 1 94.94 345 ASP A O 1
ATOM 2612 N N . GLU A 1 346 ? 12.789 31.141 14.836 1 94.44 346 GLU A N 1
ATOM 2613 C CA . GLU A 1 346 ? 12.656 30.641 13.469 1 94.44 346 GLU A CA 1
ATOM 2614 C C . GLU A 1 346 ? 13.938 29.953 13 1 94.44 346 GLU A C 1
ATOM 2616 O O . GLU A 1 346 ? 13.883 28.969 12.266 1 94.44 346 GLU A O 1
ATOM 2621 N N . SER A 1 347 ? 15.086 30.484 13.406 1 94.75 347 SER A N 1
ATOM 2622 C CA . SER A 1 347 ? 16.359 29.906 12.992 1 94.75 347 SER A CA 1
ATOM 2623 C C . SER A 1 347 ? 16.562 28.516 13.57 1 94.75 347 SER A C 1
ATOM 2625 O O . SER A 1 347 ? 17.062 27.625 12.883 1 94.75 347 SER A O 1
ATOM 2627 N N . VAL A 1 348 ? 16.109 28.391 14.836 1 95.44 348 VAL A N 1
ATOM 2628 C CA . VAL A 1 348 ? 16.219 27.094 15.492 1 95.44 348 VAL A CA 1
ATOM 2629 C C . VAL A 1 348 ? 15.289 26.094 14.812 1 95.44 348 VAL A C 1
ATOM 2631 O O . VAL A 1 348 ? 15.656 24.938 14.594 1 95.44 348 VAL A O 1
ATOM 2634 N N . LEU A 1 349 ? 14.102 26.531 14.484 1 96.31 349 LEU A N 1
ATOM 2635 C CA . LEU A 1 349 ? 13.133 25.672 13.812 1 96.31 349 LEU A CA 1
ATOM 2636 C C . LEU A 1 349 ? 13.633 25.281 12.422 1 96.31 349 LEU A C 1
ATOM 2638 O O . LEU A 1 349 ? 13.453 24.141 11.992 1 96.31 349 LEU A O 1
ATOM 2642 N N . ASP A 1 350 ? 14.258 26.219 11.703 1 96.12 350 ASP A N 1
ATOM 2643 C CA . ASP A 1 350 ? 14.797 25.969 10.375 1 96.12 350 ASP A CA 1
ATOM 2644 C C . ASP A 1 350 ? 15.875 24.891 10.414 1 96.12 350 ASP A C 1
ATOM 2646 O O . ASP A 1 350 ? 15.914 24 9.555 1 96.12 350 ASP A O 1
ATOM 2650 N N . GLN A 1 351 ? 16.734 24.984 11.383 1 96.12 351 GLN A N 1
ATOM 2651 C CA . GLN A 1 351 ? 17.797 24 11.516 1 96.12 351 GLN A CA 1
ATOM 2652 C C . GLN A 1 351 ? 17.25 22.625 11.852 1 96.12 351 GLN A C 1
ATOM 2654 O O . GLN A 1 351 ? 17.688 21.625 11.297 1 96.12 351 GLN A O 1
ATOM 2659 N N . ALA A 1 352 ? 16.328 22.641 12.82 1 96.38 352 ALA A N 1
ATOM 2660 C CA . ALA A 1 352 ? 15.711 21.359 13.188 1 96.38 352 ALA A CA 1
ATOM 2661 C C . ALA A 1 352 ? 14.969 20.75 12.008 1 96.38 352 ALA A C 1
ATOM 2663 O O . ALA A 1 352 ? 14.984 19.531 11.82 1 96.38 352 ALA A O 1
ATOM 2664 N N . GLU A 1 353 ? 14.289 21.594 11.242 1 96.56 353 GLU A N 1
ATOM 2665 C CA . GLU A 1 353 ? 13.555 21.156 10.062 1 96.56 353 GLU A CA 1
ATOM 2666 C C . GLU A 1 353 ? 14.5 20.547 9.023 1 96.56 353 GLU A C 1
ATOM 2668 O O . GLU A 1 353 ? 14.203 19.5 8.453 1 96.56 353 GLU A O 1
ATOM 2673 N N . ASN A 1 354 ? 15.625 21.203 8.773 1 96.25 354 ASN A N 1
ATOM 2674 C CA . ASN A 1 354 ? 16.578 20.734 7.785 1 96.25 354 ASN A CA 1
ATOM 2675 C C . ASN A 1 354 ? 17.203 19.391 8.203 1 96.25 354 ASN A C 1
ATOM 2677 O O . ASN A 1 354 ? 17.391 18.5 7.371 1 96.25 354 ASN A O 1
ATOM 2681 N N . ARG A 1 355 ? 17.5 19.312 9.422 1 95.75 355 ARG A N 1
ATOM 2682 C CA . ARG A 1 355 ? 18.047 18.062 9.93 1 95.75 355 ARG A CA 1
ATOM 2683 C C . ARG A 1 355 ? 17.031 16.922 9.805 1 95.75 355 ARG A C 1
ATOM 2685 O O . ARG A 1 355 ? 17.375 15.812 9.414 1 95.75 355 ARG A O 1
ATOM 2692 N N . ALA A 1 356 ? 15.805 17.203 10.227 1 96.56 356 ALA A N 1
ATOM 2693 C CA . ALA A 1 356 ? 14.734 16.219 10.133 1 96.56 356 ALA A CA 1
ATOM 2694 C C . ALA A 1 356 ? 14.477 15.82 8.68 1 96.56 356 ALA A C 1
ATOM 2696 O O . ALA A 1 356 ? 14.188 14.656 8.391 1 96.56 356 ALA A O 1
ATOM 2697 N N . ARG A 1 357 ? 14.57 16.797 7.797 1 95.94 357 ARG A N 1
ATOM 2698 C CA . ARG A 1 357 ? 14.391 16.547 6.371 1 95.94 357 ARG A CA 1
ATOM 2699 C C . ARG A 1 357 ? 15.469 15.602 5.84 1 95.94 357 ARG A C 1
ATOM 2701 O O . ARG A 1 357 ? 15.156 14.648 5.121 1 95.94 357 ARG A O 1
ATOM 2708 N N . ASP A 1 358 ? 16.656 15.805 6.203 1 94.69 358 ASP A N 1
ATOM 2709 C CA . ASP A 1 358 ? 17.766 14.969 5.754 1 94.69 358 ASP A CA 1
ATOM 2710 C C . ASP A 1 358 ? 17.625 13.547 6.289 1 94.69 358 ASP A C 1
ATOM 2712 O O . ASP A 1 358 ? 17.906 12.578 5.578 1 94.69 358 ASP A O 1
ATOM 2716 N N . GLU A 1 359 ? 17.203 13.516 7.488 1 93.31 359 GLU A N 1
ATOM 2717 C CA . GLU A 1 359 ? 16.984 12.203 8.086 1 93.31 359 GLU A CA 1
ATOM 2718 C C . GLU A 1 359 ? 15.867 11.445 7.379 1 93.31 359 GLU A C 1
ATOM 2720 O O . GLU A 1 359 ? 15.992 10.25 7.113 1 93.31 359 GLU A O 1
ATOM 2725 N N . ALA A 1 360 ? 14.805 12.109 7.121 1 94.94 360 ALA A N 1
ATOM 2726 C CA . ALA A 1 360 ? 13.672 11.492 6.438 1 94.94 360 ALA A CA 1
ATOM 2727 C C . ALA A 1 360 ? 14.062 11.031 5.035 1 94.94 360 ALA A C 1
ATOM 2729 O O . ALA A 1 360 ? 13.68 9.945 4.602 1 94.94 360 ALA A O 1
ATOM 2730 N N . LEU A 1 361 ? 14.875 11.836 4.328 1 92.69 361 LEU A N 1
ATOM 2731 C CA . LEU A 1 361 ? 15.328 11.477 2.988 1 92.69 361 LEU A CA 1
ATOM 2732 C C . LEU A 1 361 ? 16.281 10.289 3.031 1 92.69 361 LEU A C 1
ATOM 2734 O O . LEU A 1 361 ? 16.281 9.453 2.123 1 92.69 361 LEU A O 1
ATOM 2738 N N . GLY A 1 362 ? 17.016 10.195 4.062 1 88.38 362 GLY A N 1
ATOM 2739 C CA . GLY A 1 362 ? 17.891 9.055 4.258 1 88.38 362 GLY A CA 1
ATOM 2740 C C . GLY A 1 362 ? 17.125 7.754 4.469 1 88.38 362 GLY A C 1
ATOM 2741 O O . GLY A 1 362 ? 17.453 6.73 3.861 1 88.38 362 GLY A O 1
ATOM 2742 N N . VAL A 1 363 ? 16.141 7.824 5.312 1 86.94 363 VAL A N 1
ATOM 2743 C CA . VAL A 1 363 ? 15.312 6.66 5.586 1 86.94 363 VAL A CA 1
ATOM 2744 C C . VAL A 1 363 ? 14.609 6.215 4.305 1 86.94 363 VAL A C 1
ATOM 2746 O O . VAL A 1 363 ? 14.508 5.02 4.027 1 86.94 363 VAL A O 1
ATOM 2749 N N . PHE A 1 364 ? 14.156 7.125 3.457 1 89 364 PHE A N 1
ATOM 2750 C CA . PHE A 1 364 ? 13.453 6.852 2.207 1 89 364 PHE A CA 1
ATOM 2751 C C . PHE A 1 364 ? 14.375 6.156 1.211 1 89 364 PHE A C 1
ATOM 2753 O O . PHE A 1 364 ? 13.984 5.18 0.569 1 89 364 PHE A O 1
ATOM 2760 N N . LYS A 1 365 ? 15.57 6.609 1.14 1 80.94 365 LYS A N 1
ATOM 2761 C CA . LYS A 1 365 ? 16.531 6.047 0.193 1 80.94 365 LYS A CA 1
ATOM 2762 C C . LYS A 1 365 ? 16.891 4.609 0.561 1 80.94 365 LYS A C 1
ATOM 2764 O O . LYS A 1 365 ? 17.078 3.766 -0.319 1 80.94 365 LYS A O 1
ATOM 2769 N N . GLU A 1 366 ? 16.891 4.391 1.802 1 76.19 366 GLU A N 1
ATOM 2770 C CA . GLU A 1 366 ? 17.234 3.055 2.273 1 76.19 366 GLU A CA 1
ATOM 2771 C C . GLU A 1 366 ? 16.094 2.068 2.023 1 76.19 366 GLU A C 1
ATOM 2773 O O . GLU A 1 366 ? 16.328 0.874 1.831 1 76.19 366 GLU A O 1
ATOM 2778 N N . GLN A 1 367 ? 14.914 2.586 1.948 1 76.44 367 GLN A N 1
ATOM 2779 C CA . GLN A 1 367 ? 13.766 1.691 1.884 1 76.44 367 GLN A CA 1
ATOM 2780 C C . GLN A 1 367 ? 13.227 1.586 0.459 1 76.44 367 GLN A C 1
ATOM 2782 O O . GLN A 1 367 ? 12.477 0.661 0.138 1 76.44 367 GLN A O 1
ATOM 2787 N N . LEU A 1 368 ? 13.641 2.514 -0.379 1 76.88 368 LEU A N 1
ATOM 2788 C CA . LEU A 1 368 ? 13.094 2.566 -1.731 1 76.88 368 LEU A CA 1
ATOM 2789 C C . LEU A 1 368 ? 13.516 1.34 -2.535 1 76.88 368 LEU A C 1
ATOM 2791 O O . LEU A 1 368 ? 14.664 0.907 -2.459 1 76.88 368 LEU A O 1
ATOM 2795 N N . LEU A 1 369 ? 12.414 0.769 -3.111 1 70.56 369 LEU A N 1
ATOM 2796 C CA . LEU A 1 369 ? 12.672 -0.368 -3.988 1 70.56 369 LEU A CA 1
ATOM 2797 C C . LEU A 1 369 ? 12.445 0.012 -5.449 1 70.56 369 LEU A C 1
ATOM 2799 O O . LEU A 1 369 ? 11.398 0.547 -5.805 1 70.56 369 LEU A O 1
ATOM 2803 N N . GLY A 1 370 ? 13.398 -0.155 -6.281 1 68.38 370 GLY A N 1
ATOM 2804 C CA . GLY A 1 370 ? 13.242 0.086 -7.707 1 68.38 370 GLY A CA 1
ATOM 2805 C C . GLY A 1 370 ? 13.586 1.506 -8.117 1 68.38 370 GLY A C 1
ATOM 2806 O O . GLY A 1 370 ? 13.672 2.396 -7.266 1 68.38 370 GLY A O 1
ATOM 2807 N N . ARG A 1 371 ? 13.805 1.744 -9.414 1 65.12 371 ARG A N 1
ATOM 2808 C CA . ARG A 1 371 ? 14.242 3.041 -9.914 1 65.12 371 ARG A CA 1
ATOM 2809 C C . ARG A 1 371 ? 13.102 3.777 -10.602 1 65.12 371 ARG A C 1
ATOM 2811 O O . ARG A 1 371 ? 13.078 5.012 -10.641 1 65.12 371 ARG A O 1
ATOM 2818 N N . ARG A 1 372 ? 12.227 3.105 -11.031 1 63.78 372 ARG A N 1
ATOM 2819 C CA . ARG A 1 372 ? 11.266 3.711 -11.945 1 63.78 372 ARG A CA 1
ATOM 2820 C C . ARG A 1 372 ? 10.422 4.762 -11.234 1 63.78 372 ARG A C 1
ATOM 2822 O O . ARG A 1 372 ? 10.172 5.84 -11.781 1 63.78 372 ARG A O 1
ATOM 2829 N N . GLN A 1 373 ? 10.055 4.457 -10.078 1 70.44 373 GLN A N 1
ATOM 2830 C CA . GLN A 1 373 ? 9.141 5.383 -9.414 1 70.44 373 GLN A CA 1
ATOM 2831 C C . GLN A 1 373 ? 9.859 6.203 -8.352 1 70.44 373 GLN A C 1
ATOM 2833 O O . GLN A 1 373 ? 9.219 6.875 -7.539 1 70.44 373 GLN A O 1
ATOM 2838 N N . ALA A 1 374 ? 11.164 6.227 -8.484 1 74.94 374 ALA A N 1
ATOM 2839 C CA . ALA A 1 374 ? 11.945 6.871 -7.438 1 74.94 374 ALA A CA 1
ATOM 2840 C C . ALA A 1 374 ? 11.773 8.391 -7.48 1 74.94 374 ALA A C 1
ATOM 2842 O O . ALA A 1 374 ? 11.586 9.031 -6.445 1 74.94 374 ALA A O 1
ATOM 2843 N N . GLU A 1 375 ? 11.727 8.922 -8.617 1 81.75 375 GLU A N 1
ATOM 2844 C CA . GLU A 1 375 ? 11.633 10.367 -8.75 1 81.75 375 GLU A CA 1
ATOM 2845 C C . GLU A 1 375 ? 10.258 10.883 -8.336 1 81.75 375 GLU A C 1
ATOM 2847 O O . GLU A 1 375 ? 10.156 11.867 -7.602 1 81.75 375 GLU A O 1
ATOM 2852 N N . ALA A 1 376 ? 9.273 10.234 -8.766 1 83.31 376 ALA A N 1
ATOM 2853 C CA . ALA A 1 376 ? 7.914 10.656 -8.422 1 83.31 376 ALA A CA 1
ATOM 2854 C C . ALA A 1 376 ? 7.656 10.508 -6.93 1 83.31 376 ALA A C 1
ATOM 2856 O O . ALA A 1 376 ? 7.016 11.367 -6.316 1 83.31 376 ALA A O 1
ATOM 2857 N N . LEU A 1 377 ? 8.219 9.5 -6.379 1 86.44 377 LEU A N 1
ATOM 2858 C CA . LEU A 1 377 ? 8.008 9.25 -4.957 1 86.44 377 LEU A CA 1
ATOM 2859 C C . LEU A 1 377 ? 8.812 10.234 -4.109 1 86.44 377 LEU A C 1
ATOM 2861 O O . LEU A 1 377 ? 8.375 10.633 -3.029 1 86.44 377 LEU A O 1
ATOM 2865 N N . THR A 1 378 ? 9.953 10.625 -4.684 1 89.12 378 THR A N 1
ATOM 2866 C CA . THR A 1 378 ? 10.75 11.633 -3.986 1 89.12 378 THR A CA 1
ATOM 2867 C C . THR A 1 378 ? 10.031 12.977 -3.982 1 89.12 378 THR A C 1
ATOM 2869 O O . THR A 1 378 ? 10.016 13.68 -2.967 1 89.12 378 THR A O 1
ATOM 2872 N N . ALA A 1 379 ? 9.438 13.289 -5.02 1 90.81 379 ALA A N 1
ATOM 2873 C CA . ALA A 1 379 ? 8.688 14.531 -5.109 1 90.81 379 ALA A CA 1
ATOM 2874 C C . ALA A 1 379 ? 7.488 14.523 -4.164 1 90.81 379 ALA A C 1
ATOM 2876 O O . ALA A 1 379 ? 7.172 15.539 -3.537 1 90.81 379 ALA A O 1
ATOM 2877 N N . GLN A 1 380 ? 6.898 13.414 -4.07 1 89.06 380 GLN A N 1
ATOM 2878 C CA . GLN A 1 380 ? 5.762 13.281 -3.162 1 89.06 380 GLN A CA 1
ATOM 2879 C C . GLN A 1 380 ? 6.199 13.43 -1.708 1 89.06 380 GLN A C 1
ATOM 2881 O O . GLN A 1 380 ? 5.508 14.062 -0.909 1 89.06 380 GLN A O 1
ATOM 2886 N N . LEU A 1 381 ? 7.297 12.82 -1.413 1 92.94 381 LEU A N 1
ATOM 2887 C CA . LEU A 1 381 ? 7.824 12.93 -0.058 1 92.94 381 LEU A CA 1
ATOM 2888 C C . LEU A 1 381 ? 8.203 14.367 0.268 1 92.94 381 LEU A C 1
ATOM 2890 O O . LEU A 1 381 ? 7.883 14.867 1.35 1 92.94 381 LEU A O 1
ATOM 2894 N N . GLU A 1 382 ? 8.773 15.031 -0.708 1 94.12 382 GLU A N 1
ATOM 2895 C CA . GLU A 1 382 ? 9.164 16.422 -0.496 1 94.12 382 GLU A CA 1
ATOM 2896 C C . GLU A 1 382 ? 7.945 17.312 -0.298 1 94.12 382 GLU A C 1
ATOM 2898 O O . GLU A 1 382 ? 7.965 18.219 0.536 1 94.12 382 GLU A O 1
ATOM 2903 N N . ALA A 1 383 ? 6.945 17.062 -1.003 1 92.12 383 ALA A N 1
ATOM 2904 C CA . ALA A 1 383 ? 5.711 17.844 -0.857 1 92.12 383 ALA A CA 1
ATOM 2905 C C . ALA A 1 383 ? 5.074 17.594 0.508 1 92.12 383 ALA A C 1
ATOM 2907 O O . ALA A 1 383 ? 4.582 18.531 1.143 1 92.12 383 ALA A O 1
ATOM 2908 N N . ALA A 1 384 ? 5.121 16.391 0.912 1 90.5 384 ALA A N 1
ATOM 2909 C CA . ALA A 1 384 ? 4.539 16.047 2.209 1 90.5 384 ALA A CA 1
ATOM 2910 C C . ALA A 1 384 ? 5.348 16.656 3.348 1 90.5 384 ALA A C 1
ATOM 2912 O O . ALA A 1 384 ? 4.777 17.141 4.336 1 90.5 384 ALA A O 1
ATOM 2913 N N . ILE A 1 385 ? 6.656 16.672 3.168 1 95.31 385 ILE A N 1
ATOM 2914 C CA . ILE A 1 385 ? 7.539 17.266 4.172 1 95.31 385 ILE A CA 1
ATOM 2915 C C . ILE A 1 385 ? 7.293 18.766 4.262 1 95.31 385 ILE A C 1
ATOM 2917 O O . ILE A 1 385 ? 7.211 19.328 5.355 1 95.31 385 ILE A O 1
ATOM 2921 N N . THR A 1 386 ? 7.121 19.359 3.15 1 94.31 386 THR A N 1
ATOM 2922 C CA . THR A 1 386 ? 6.883 20.797 3.113 1 94.31 386 THR A CA 1
ATOM 2923 C C . THR A 1 386 ? 5.559 21.141 3.787 1 94.31 386 THR A C 1
ATOM 2925 O O . THR A 1 386 ? 5.465 22.141 4.512 1 94.31 386 THR A O 1
ATOM 2928 N N . LYS A 1 387 ? 4.617 20.344 3.557 1 90 387 LYS A N 1
ATOM 2929 C CA . LYS A 1 387 ? 3.312 20.562 4.172 1 90 387 LYS A CA 1
ATOM 2930 C C . LYS A 1 387 ? 3.391 20.438 5.691 1 90 387 LYS A C 1
ATOM 2932 O O . LYS A 1 387 ? 2.848 21.266 6.418 1 90 387 LYS A O 1
ATOM 2937 N N . GLU A 1 388 ? 4.066 19.422 6.156 1 91.88 388 GLU A N 1
ATOM 2938 C CA . GLU A 1 388 ? 4.215 19.203 7.594 1 91.88 388 GLU A CA 1
ATOM 2939 C C . GLU A 1 388 ? 5.055 20.312 8.227 1 91.88 388 GLU A C 1
ATOM 2941 O O . GLU A 1 388 ? 4.793 20.734 9.359 1 91.88 388 GLU A O 1
ATOM 2946 N N . ALA A 1 389 ? 6.043 20.734 7.5 1 94.38 389 ALA A N 1
ATOM 2947 C CA . ALA A 1 389 ? 6.895 21.812 7.984 1 94.38 389 ALA A CA 1
ATOM 2948 C C . ALA A 1 389 ? 6.105 23.109 8.109 1 94.38 389 ALA A C 1
ATOM 2950 O O . ALA A 1 389 ? 6.281 23.859 9.078 1 94.38 389 ALA A O 1
ATOM 2951 N N . LYS A 1 390 ? 5.258 23.359 7.172 1 92.44 390 LYS A N 1
ATOM 2952 C CA . LYS A 1 390 ? 4.43 24.547 7.215 1 92.44 390 LYS A CA 1
ATOM 2953 C C . LYS A 1 390 ? 3.465 24.516 8.398 1 92.44 390 LYS A C 1
ATOM 2955 O O . LYS A 1 390 ? 3.221 25.531 9.039 1 92.44 390 LYS A O 1
ATOM 2960 N N . ALA A 1 391 ? 2.949 23.406 8.656 1 90.06 391 ALA A N 1
ATOM 2961 C CA . ALA A 1 391 ? 2.045 23.25 9.789 1 90.06 391 ALA A CA 1
ATOM 2962 C C . ALA A 1 391 ? 2.775 23.5 11.109 1 90.06 391 ALA A C 1
ATOM 2964 O O . ALA A 1 391 ? 2.236 24.141 12.016 1 90.06 391 ALA A O 1
ATOM 2965 N N . LYS A 1 392 ? 3.979 23 11.219 1 93.56 392 LYS A N 1
ATOM 2966 C CA . LYS A 1 392 ? 4.762 23.188 12.43 1 93.56 392 LYS A CA 1
ATOM 2967 C C . LYS A 1 392 ? 5.156 24.656 12.602 1 93.56 392 LYS A C 1
ATOM 2969 O O . LYS A 1 392 ? 5.18 25.172 13.719 1 93.56 392 LYS A O 1
ATOM 2974 N N . ARG A 1 393 ? 5.406 25.297 11.5 1 94.38 393 ARG A N 1
ATOM 2975 C CA . ARG A 1 393 ? 5.734 26.719 11.531 1 94.38 393 ARG A CA 1
ATOM 2976 C C . ARG A 1 393 ? 4.539 27.547 11.992 1 94.38 393 ARG A C 1
ATOM 2978 O O . ARG A 1 393 ? 4.691 28.484 12.773 1 94.38 393 ARG A O 1
ATOM 2985 N N . THR A 1 394 ? 3.414 27.156 11.484 1 93.44 394 THR A N 1
ATOM 2986 C CA . THR A 1 394 ? 2.195 27.859 11.883 1 93.44 394 THR A CA 1
ATOM 2987 C C . THR A 1 394 ? 1.909 27.641 13.367 1 93.44 394 THR A C 1
ATOM 2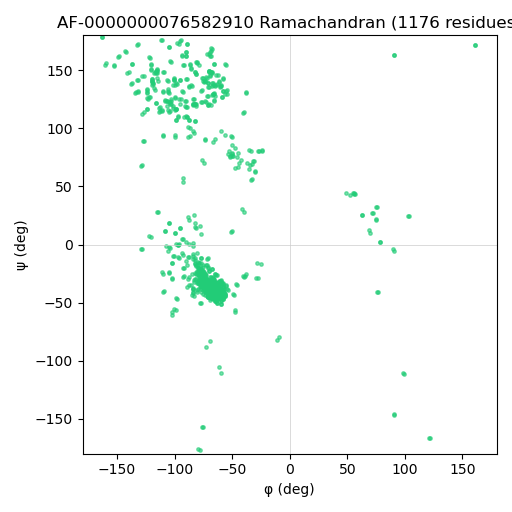989 O O . THR A 1 394 ? 1.481 28.562 14.062 1 93.44 394 THR A O 1
ATOM 2992 N N . ALA A 1 395 ? 2.17 26.484 13.812 1 92.94 395 ALA A N 1
ATOM 2993 C CA . ALA A 1 395 ? 1.992 26.203 15.234 1 92.94 395 ALA A CA 1
ATOM 2994 C C . ALA A 1 395 ? 2.969 27.016 16.078 1 92.94 395 ALA A C 1
ATOM 2996 O O . ALA A 1 395 ? 2.625 27.453 17.188 1 92.94 395 ALA A O 1
ATOM 2997 N N . ASN A 1 396 ? 4.18 27.203 15.57 1 95.25 396 ASN A N 1
ATOM 2998 C CA . ASN A 1 396 ? 5.18 28 16.266 1 95.25 396 ASN A CA 1
ATOM 2999 C C . ASN A 1 396 ? 4.742 29.469 16.375 1 95.25 396 ASN A C 1
ATOM 3001 O O . ASN A 1 396 ? 4.93 30.094 17.422 1 95.25 396 ASN A O 1
ATOM 3005 N N . VAL A 1 397 ? 4.141 29.953 15.328 1 93.44 397 VAL A N 1
ATOM 3006 C CA . VAL A 1 397 ? 3.652 31.328 15.32 1 93.44 397 VAL A CA 1
ATOM 3007 C C . VAL A 1 397 ? 2.508 31.469 16.312 1 93.44 397 VAL A C 1
ATOM 3009 O O . VAL A 1 397 ? 2.475 32.438 17.094 1 93.44 397 VAL A O 1
ATOM 3012 N N . ALA A 1 398 ? 1.618 30.531 16.312 1 91.06 398 ALA A N 1
ATOM 3013 C CA . ALA A 1 398 ? 0.457 30.594 17.203 1 91.06 398 ALA A CA 1
ATOM 3014 C C . ALA A 1 398 ? 0.877 30.516 18.672 1 91.06 398 ALA A C 1
ATOM 3016 O O . ALA A 1 398 ? 0.4 31.297 19.5 1 91.06 398 ALA A O 1
ATOM 3017 N N . GLU A 1 399 ? 1.769 29.594 18.953 1 92.38 399 GLU A N 1
ATOM 3018 C CA . GLU A 1 399 ? 2.213 29.438 20.344 1 92.38 399 GLU A CA 1
ATOM 3019 C C . GLU A 1 399 ? 3.039 30.641 20.797 1 92.38 399 GLU A C 1
ATOM 3021 O O . GLU A 1 399 ? 2.965 31.047 21.953 1 92.38 399 GLU A O 1
ATOM 3026 N N . SER A 1 400 ? 3.883 31.125 19.891 1 94.5 400 SER A N 1
ATOM 3027 C CA . SER A 1 400 ? 4.656 32.344 20.188 1 94.5 400 SER A CA 1
ATOM 3028 C C . SER A 1 400 ? 3.748 33.5 20.5 1 94.5 400 SER A C 1
ATOM 3030 O O . SER A 1 400 ? 4.012 34.281 21.422 1 94.5 400 SER A O 1
ATOM 3032 N N . ASN A 1 401 ? 2.684 33.656 19.719 1 91.94 401 ASN A N 1
ATOM 3033 C CA . ASN A 1 401 ? 1.729 34.719 19.938 1 91.94 401 ASN A CA 1
ATOM 3034 C C . ASN A 1 401 ? 1.062 34.625 21.312 1 91.94 401 ASN A C 1
ATOM 3036 O O . ASN A 1 401 ? 0.846 35.625 21.984 1 91.94 401 ASN A O 1
ATOM 3040 N N . VAL A 1 402 ? 0.743 33.438 21.719 1 90.19 402 VAL A N 1
ATOM 3041 C CA . VAL A 1 402 ? 0.064 33.25 23 1 90.19 402 VAL A CA 1
ATOM 3042 C C . VAL A 1 402 ? 0.989 33.625 24.141 1 90.19 402 VAL A C 1
ATOM 3044 O O . VAL A 1 402 ? 0.588 34.375 25.047 1 90.19 402 VAL A O 1
ATOM 3047 N N . VAL A 1 403 ? 2.217 33.219 24.078 1 93.44 403 VAL A N 1
ATOM 3048 C CA . VAL A 1 403 ? 3.162 33.469 25.172 1 93.44 403 VAL A CA 1
ATOM 3049 C C . VAL A 1 403 ? 3.539 34.969 25.188 1 93.44 403 VAL A C 1
ATOM 3051 O O . VAL A 1 403 ? 3.531 35.594 26.25 1 93.44 403 VAL A O 1
ATOM 3054 N N . CYS A 1 404 ? 3.799 35.531 24.047 1 93.62 404 CYS A N 1
ATOM 3055 C CA . CYS A 1 404 ? 4.23 36.938 23.969 1 93.62 404 CYS A CA 1
ATOM 3056 C C . CYS A 1 404 ? 3.092 37.875 24.328 1 93.62 404 CYS A C 1
ATOM 3058 O O . CYS A 1 404 ? 3.303 38.875 25.016 1 93.62 404 CYS A O 1
ATOM 3060 N N . GLN A 1 405 ? 1.92 37.531 23.891 1 89.75 405 GLN A N 1
ATOM 3061 C CA . GLN A 1 405 ? 0.772 38.406 24.188 1 89.75 405 GLN A CA 1
ATOM 3062 C C . GLN A 1 405 ? 0.468 38.406 25.688 1 89.75 405 GLN A C 1
ATOM 3064 O O . GLN A 1 405 ? 0.069 39.438 26.234 1 89.75 405 GLN A O 1
ATOM 3069 N N . ALA A 1 406 ? 0.598 37.25 26.328 1 91.44 406 ALA A N 1
ATOM 3070 C CA . ALA A 1 406 ? 0.336 37.188 27.766 1 91.44 406 ALA A CA 1
ATOM 3071 C C . ALA A 1 406 ? 1.287 38.062 28.547 1 91.44 406 ALA A C 1
ATOM 3073 O O . ALA A 1 406 ? 0.861 38.812 29.438 1 91.44 406 ALA A O 1
ATOM 3074 N N . HIS A 1 407 ? 2.535 38.094 28.203 1 93.5 407 HIS A N 1
ATOM 3075 C CA . HIS A 1 407 ? 3.527 38.906 28.922 1 93.5 407 HIS A CA 1
ATOM 3076 C C . HIS A 1 407 ? 3.432 40.375 28.516 1 93.5 407 HIS A C 1
ATOM 3078 O O . HIS A 1 407 ? 3.682 41.25 29.344 1 93.5 407 HIS A O 1
ATOM 3084 N N . GLU A 1 408 ? 3.072 40.594 27.25 1 92.19 408 GLU A N 1
ATOM 3085 C CA . GLU A 1 408 ? 2.863 41.969 26.797 1 92.19 408 GLU A CA 1
ATOM 3086 C C . GLU A 1 408 ? 1.685 42.625 27.516 1 92.19 408 GLU A C 1
ATOM 3088 O O . GLU A 1 408 ? 1.776 43.75 27.969 1 92.19 408 GLU A O 1
ATOM 3093 N N . MET A 1 409 ? 0.615 41.844 27.641 1 89.19 409 MET A N 1
ATOM 3094 C CA . MET A 1 409 ? -0.577 42.375 28.312 1 89.19 409 MET A CA 1
ATOM 3095 C C . MET A 1 409 ? -0.313 42.594 29.797 1 89.19 409 MET A C 1
ATOM 3097 O O . MET A 1 409 ? -0.786 43.594 30.375 1 89.19 409 MET A O 1
ATOM 3101 N N . ALA A 1 410 ? 0.425 41.719 30.406 1 91.75 410 ALA A N 1
ATOM 3102 C CA . ALA A 1 410 ? 0.773 41.875 31.812 1 91.75 410 ALA A CA 1
ATOM 3103 C C . ALA A 1 410 ? 1.6 43.125 32.031 1 91.75 410 ALA A C 1
ATOM 3105 O O . ALA A 1 410 ? 1.359 43.875 32.969 1 91.75 410 ALA A O 1
ATOM 3106 N N . CYS A 1 411 ? 2.533 43.438 31.156 1 91.94 411 CYS A N 1
ATOM 3107 C CA . CYS A 1 411 ? 3.379 44.594 31.266 1 91.94 411 CYS A CA 1
ATOM 3108 C C . CYS A 1 411 ? 2.584 45.875 30.984 1 91.94 411 CYS A C 1
ATOM 3110 O O . CYS A 1 411 ? 2.736 46.875 31.672 1 91.94 411 CYS A O 1
ATOM 3112 N N . SER A 1 412 ? 1.695 45.812 30 1 88.94 412 SER A N 1
ATOM 3113 C CA . SER A 1 412 ? 0.895 46.969 29.625 1 88.94 412 SER A CA 1
ATOM 3114 C C . SER A 1 412 ? -0.088 47.344 30.734 1 88.94 412 SER A C 1
ATOM 3116 O O . SER A 1 412 ? -0.32 48.531 31 1 88.94 412 SER A O 1
ATOM 3118 N N . LYS A 1 413 ? -0.639 46.312 31.375 1 88.38 413 LYS A N 1
ATOM 3119 C CA . LYS A 1 413 ? -1.55 46.594 32.469 1 88.38 413 LYS A CA 1
ATOM 3120 C C . LYS A 1 413 ? -0.81 47.188 33.688 1 88.38 413 LYS A C 1
ATOM 3122 O O . LYS A 1 413 ? -1.33 48.062 34.344 1 88.38 413 LYS A O 1
ATOM 3127 N N . LEU A 1 414 ? 0.373 46.719 33.875 1 88.5 414 LEU A N 1
ATOM 3128 C CA . LEU A 1 414 ? 1.197 47.25 34.938 1 88.5 414 LEU A CA 1
ATOM 3129 C C . LEU A 1 414 ? 1.544 48.719 34.688 1 88.5 414 LEU A C 1
ATOM 3131 O O . LEU A 1 414 ? 1.457 49.562 35.594 1 88.5 414 LEU A O 1
ATOM 3135 N N . LEU A 1 415 ? 1.848 49.031 33.469 1 85.69 415 LEU A N 1
ATOM 3136 C CA . LEU A 1 415 ? 2.191 50.406 33.094 1 85.69 415 LEU A CA 1
ATOM 3137 C C . LEU A 1 415 ? 0.98 51.344 33.219 1 85.69 415 LEU A C 1
ATOM 3139 O O . LEU A 1 415 ? 1.097 52.469 33.688 1 85.69 415 LEU A O 1
ATOM 3143 N N . ALA A 1 416 ? -0.156 50.781 32.844 1 82.38 416 ALA A N 1
ATOM 3144 C CA . ALA A 1 416 ? -1.381 51.562 32.938 1 82.38 416 ALA A CA 1
ATOM 3145 C C . ALA A 1 416 ? -1.778 51.844 34.375 1 82.38 416 ALA A C 1
ATOM 3147 O O . ALA A 1 416 ? -2.238 52.938 34.719 1 82.38 416 ALA A O 1
ATOM 3148 N N . SER A 1 417 ? -1.53 50.875 35.188 1 83 417 SER A N 1
ATOM 3149 C CA . SER A 1 417 ? -1.863 51.062 36.625 1 83 417 SER A CA 1
ATOM 3150 C C . SER A 1 417 ? -0.907 52.031 37.281 1 83 417 SER A C 1
ATOM 3152 O O . SER A 1 417 ? -1.318 52.812 38.156 1 83 417 SER A O 1
ATOM 3154 N N . MET A 1 418 ? 0.303 52.062 36.875 1 80.62 418 MET A N 1
ATOM 3155 C CA . MET A 1 418 ? 1.298 52.969 37.469 1 80.62 418 MET A CA 1
ATOM 3156 C C . MET A 1 418 ? 1.072 54.406 37 1 80.62 418 MET A C 1
ATOM 3158 O O . MET A 1 418 ? 1.274 55.344 37.75 1 80.62 418 MET A O 1
ATOM 3162 N N . ALA A 1 419 ? 0.598 54.469 35.812 1 75 419 ALA A N 1
ATOM 3163 C CA . ALA A 1 419 ? 0.362 55.812 35.281 1 75 419 ALA A CA 1
ATOM 3164 C C . ALA A 1 419 ? -0.852 56.469 35.938 1 75 419 ALA A C 1
ATOM 3166 O O . ALA A 1 419 ? -0.894 57.688 36.094 1 75 419 ALA A O 1
ATOM 3167 N N . ARG A 1 420 ? -1.882 55.656 36.406 1 68.94 420 ARG A N 1
ATOM 3168 C CA . ARG A 1 420 ? -3.092 56.188 37 1 68.94 420 ARG A CA 1
ATOM 3169 C C . ARG A 1 420 ? -2.889 56.438 38.5 1 68.94 420 ARG A C 1
ATOM 3171 O O . ARG A 1 420 ? -3.5 57.312 39.094 1 68.94 420 ARG A O 1
ATOM 3178 N N . GLY A 1 421 ? -2.098 55.562 39.125 1 59.72 421 GLY A N 1
ATOM 3179 C CA . GLY A 1 421 ? -1.993 55.594 40.562 1 59.72 421 GLY A CA 1
ATOM 3180 C C . GLY A 1 421 ? -0.754 56.312 41.062 1 59.72 421 GLY A C 1
ATOM 3181 O O . GLY A 1 421 ? 0.348 56.062 40.562 1 59.72 421 GLY A O 1
ATOM 3182 N N . LEU A 1 422 ? -0.905 57.656 41.344 1 55.22 422 LEU A N 1
ATOM 3183 C CA . LEU A 1 422 ? 0.098 58.594 41.844 1 55.22 422 LEU A CA 1
ATOM 3184 C C . LEU A 1 422 ? 0.96 57.938 42.938 1 55.22 422 LEU A C 1
ATOM 3186 O O . LEU A 1 422 ? 1.385 58.594 43.875 1 55.22 422 LEU A O 1
ATOM 3190 N N . GLN A 1 423 ? 1.079 56.625 42.75 1 56.25 423 GLN A N 1
ATOM 3191 C CA . GLN A 1 423 ? 1.786 56.125 43.906 1 56.25 423 GLN A CA 1
ATOM 3192 C C . GLN A 1 423 ? 3.297 56.281 43.75 1 56.25 423 GLN A C 1
ATOM 3194 O O . GLN A 1 423 ? 4.055 56.031 44.688 1 56.25 423 GLN A O 1
ATOM 3199 N N . ILE A 1 424 ? 3.777 56.656 42.531 1 59.25 424 ILE A N 1
ATOM 3200 C CA . ILE A 1 424 ? 5.227 56.656 42.375 1 59.25 424 ILE A CA 1
ATOM 3201 C C . ILE A 1 424 ? 5.754 58.094 42.406 1 59.25 424 ILE A C 1
ATOM 3203 O O . ILE A 1 424 ? 5.324 58.938 41.594 1 59.25 424 ILE A O 1
ATOM 3207 N N . PRO A 1 425 ? 6.598 58.125 43.344 1 61.28 425 PRO A N 1
ATOM 3208 C CA . PRO A 1 425 ? 6.969 59.531 43.625 1 61.28 425 PRO A CA 1
ATOM 3209 C C . PRO A 1 425 ? 7.965 60.094 42.625 1 61.28 425 PRO A C 1
ATOM 3211 O O . PRO A 1 425 ? 8.141 61.312 42.531 1 61.28 425 PRO A O 1
ATOM 3214 N N . SER A 1 426 ? 8.672 59.062 41.781 1 74.25 426 SER A N 1
ATOM 3215 C CA . SER A 1 426 ? 9.711 59.625 40.906 1 74.25 426 SER A CA 1
ATOM 3216 C C . SER A 1 426 ? 9.648 59 39.5 1 74.25 426 SER A C 1
ATOM 3218 O O . SER A 1 426 ? 9.102 57.938 39.312 1 74.25 426 SER A O 1
ATOM 3220 N N . MET A 1 427 ? 10.156 59.719 38.438 1 79.81 427 MET A N 1
ATOM 3221 C CA . MET A 1 427 ? 10.281 59.281 37.062 1 79.81 427 MET A CA 1
ATOM 3222 C C . MET A 1 427 ? 11.297 58.156 36.938 1 79.81 427 MET A C 1
ATOM 3224 O O . MET A 1 427 ? 11.164 57.281 36.094 1 79.81 427 MET A O 1
ATOM 3228 N N . ARG A 1 428 ? 12.297 58.156 37.844 1 79.81 428 ARG A N 1
ATOM 3229 C CA . ARG A 1 428 ? 13.336 57.125 37.812 1 79.81 428 ARG A CA 1
ATOM 3230 C C . ARG A 1 428 ? 12.781 55.781 38.219 1 79.81 428 ARG A C 1
ATOM 3232 O O . ARG A 1 428 ? 13.156 54.75 37.656 1 79.81 428 ARG A O 1
ATOM 3239 N N . GLN A 1 429 ? 11.922 55.781 39.219 1 81.31 429 GLN A N 1
ATOM 3240 C CA . GLN A 1 429 ? 11.312 54.531 39.656 1 81.31 429 GLN A CA 1
ATOM 3241 C C . GLN A 1 429 ? 10.359 53.969 38.594 1 81.31 429 GLN A C 1
ATOM 3243 O O . GLN A 1 429 ? 10.258 52.75 38.438 1 81.31 429 GLN A O 1
ATOM 3248 N N . PHE A 1 430 ? 9.656 54.906 37.906 1 85.56 430 PHE A N 1
ATOM 3249 C CA . PHE A 1 430 ? 8.766 54.5 36.812 1 85.56 430 PHE A CA 1
ATOM 3250 C C . PHE A 1 430 ? 9.547 53.812 35.688 1 85.56 430 PHE A C 1
ATOM 3252 O O . PHE A 1 430 ? 9.164 52.75 35.219 1 85.56 430 PHE A O 1
ATOM 3259 N N . GLU A 1 431 ? 10.695 54.406 35.344 1 89.19 431 GLU A N 1
ATOM 3260 C CA . GLU A 1 431 ? 11.531 53.844 34.281 1 89.19 431 GLU A CA 1
ATOM 3261 C C . GLU A 1 431 ? 12.18 52.531 34.719 1 89.19 431 GLU A C 1
ATOM 3263 O O . GLU A 1 431 ? 12.391 51.625 33.875 1 89.19 431 GLU A O 1
ATOM 3268 N N . GLY A 1 432 ? 12.531 52.469 36 1 88.31 432 GLY A N 1
ATOM 3269 C CA . GLY A 1 432 ? 13.086 51.219 36.531 1 88.31 432 GLY A CA 1
ATOM 3270 C C . GLY A 1 432 ? 12.117 50.062 36.469 1 88.31 432 GLY A C 1
ATOM 3271 O O . GLY A 1 432 ? 12.5 48.938 36.156 1 88.31 432 GLY A O 1
ATOM 3272 N N . ARG A 1 433 ? 10.805 50.25 36.844 1 86.75 433 ARG A N 1
ATOM 3273 C CA . ARG A 1 433 ? 9.797 49.219 36.781 1 86.75 433 ARG A CA 1
ATOM 3274 C C . ARG A 1 433 ? 9.539 48.781 35.344 1 86.75 433 ARG A C 1
ATOM 3276 O O . ARG A 1 433 ? 9.266 47.594 35.094 1 86.75 433 ARG A O 1
ATOM 3283 N N . TYR A 1 434 ? 9.547 49.719 34.375 1 90.5 434 TYR A N 1
ATOM 3284 C CA . TYR A 1 434 ? 9.406 49.344 32.969 1 90.5 434 TYR A CA 1
ATOM 3285 C C . TYR A 1 434 ? 10.57 48.469 32.5 1 90.5 434 TYR A C 1
ATOM 3287 O O . TYR A 1 434 ? 10.375 47.5 31.797 1 90.5 434 TYR A O 1
ATOM 3295 N N . LYS A 1 435 ? 11.805 48.875 32.938 1 93.31 435 LYS A N 1
ATOM 3296 C CA . LYS A 1 435 ? 12.969 48.094 32.562 1 93.31 435 LYS A CA 1
ATOM 3297 C C . LYS A 1 435 ? 12.867 46.688 33.094 1 93.31 435 LYS A C 1
ATOM 3299 O O . LYS A 1 435 ? 13.297 45.719 32.438 1 93.31 435 LYS A O 1
ATOM 3304 N N . ALA A 1 436 ? 12.266 46.531 34.281 1 92.75 436 ALA A N 1
ATOM 3305 C CA . ALA A 1 436 ? 12.078 45.188 34.844 1 92.75 436 ALA A CA 1
ATOM 3306 C C . ALA A 1 436 ? 11.047 44.406 34.031 1 92.75 436 ALA A C 1
ATOM 3308 O O . ALA A 1 436 ? 11.227 43.219 33.812 1 92.75 436 ALA A O 1
ATOM 3309 N N . CYS A 1 437 ? 9.961 45.031 33.656 1 92.06 437 CYS A N 1
ATOM 3310 C CA . CYS A 1 437 ? 8.93 44.344 32.875 1 92.06 437 CYS A CA 1
ATOM 3311 C C . CYS A 1 437 ? 9.438 44 31.484 1 92.06 437 CYS A C 1
ATOM 3313 O O . CYS A 1 437 ? 9.141 42.906 30.969 1 92.06 437 CYS A O 1
ATOM 3315 N N . LEU A 1 438 ? 10.195 44.938 30.922 1 93.38 438 LEU A N 1
ATOM 3316 C CA . LEU A 1 438 ? 10.773 44.688 29.594 1 93.38 438 LEU A CA 1
ATOM 3317 C C . LEU A 1 438 ? 11.742 43.5 29.641 1 93.38 438 LEU A C 1
ATOM 3319 O O . LEU A 1 438 ? 11.781 42.688 28.703 1 93.38 438 LEU A O 1
ATOM 3323 N N . ALA A 1 439 ? 12.516 43.469 30.688 1 94.5 439 ALA A N 1
ATOM 3324 C CA . ALA A 1 439 ? 13.461 42.375 30.844 1 94.5 439 ALA A CA 1
ATOM 3325 C C . ALA A 1 439 ? 12.734 41.031 30.938 1 94.5 439 ALA A C 1
ATOM 3327 O O . ALA A 1 439 ? 13.188 40.031 30.375 1 94.5 439 ALA A O 1
ATOM 3328 N N . THR A 1 440 ? 11.625 40.938 31.672 1 93.5 440 THR A N 1
ATOM 3329 C CA . THR A 1 440 ? 10.828 39.719 31.781 1 93.5 440 THR A CA 1
ATOM 3330 C C . THR A 1 440 ? 10.227 39.344 30.422 1 93.5 440 THR A C 1
ATOM 3332 O O . THR A 1 440 ? 10.203 38.188 30.047 1 93.5 440 THR A O 1
ATOM 3335 N N . PHE A 1 441 ? 9.711 40.344 29.688 1 94.5 441 PHE A N 1
ATOM 3336 C CA . PHE A 1 441 ? 9.141 40.125 28.359 1 94.5 441 PHE A CA 1
ATOM 3337 C C . PHE A 1 441 ? 10.195 39.562 27.406 1 94.5 441 PHE A C 1
ATOM 3339 O O . PHE A 1 441 ? 9.93 38.625 26.672 1 94.5 441 PHE A O 1
ATOM 3346 N N . GLU A 1 442 ? 11.383 40.188 27.422 1 94.06 442 GLU A N 1
ATOM 3347 C CA . GLU A 1 442 ? 12.438 39.75 26.516 1 94.06 442 GLU A CA 1
ATOM 3348 C C . GLU A 1 442 ? 12.945 38.344 26.859 1 94.06 442 GLU A C 1
ATOM 3350 O O . GLU A 1 442 ? 13.344 37.594 25.969 1 94.06 442 GLU A O 1
ATOM 3355 N N . ALA A 1 443 ? 12.867 37.938 28.109 1 93.81 443 ALA A N 1
ATOM 3356 C CA . ALA A 1 443 ? 13.336 36.625 28.547 1 93.81 443 ALA A CA 1
ATOM 3357 C C . ALA A 1 443 ? 12.312 35.562 28.234 1 93.81 443 ALA A C 1
ATOM 3359 O O . ALA A 1 443 ? 12.68 34.406 27.906 1 93.81 443 ALA A O 1
ATOM 3360 N N . LYS A 1 444 ? 11.039 35.875 28.281 1 93.62 444 LYS A N 1
ATOM 3361 C CA . LYS A 1 444 ? 10.008 34.844 28.219 1 93.62 444 LYS A CA 1
ATOM 3362 C C . LYS A 1 444 ? 9.383 34.781 26.828 1 93.62 444 LYS A C 1
ATOM 3364 O O . LYS A 1 444 ? 8.859 33.75 26.406 1 93.62 444 LYS A O 1
ATOM 3369 N N . CYS A 1 445 ? 9.344 35.906 26.109 1 94.69 445 CYS A N 1
ATOM 3370 C CA . CYS A 1 445 ? 8.766 35.906 24.766 1 94.69 445 CYS A CA 1
ATOM 3371 C C . CYS A 1 445 ? 9.773 35.406 23.734 1 94.69 445 CYS A C 1
ATOM 3373 O O . CYS A 1 445 ? 10.789 36.062 23.484 1 94.69 445 CYS A O 1
ATOM 3375 N N . VAL A 1 446 ? 9.5 34.188 23.297 1 93.94 446 VAL A N 1
ATOM 3376 C CA . VAL A 1 446 ? 10.383 33.594 22.312 1 93.94 446 VAL A CA 1
ATOM 3377 C C . VAL A 1 446 ? 9.586 33.281 21.047 1 93.94 446 VAL A C 1
ATOM 3379 O O . VAL A 1 446 ? 8.383 33 21.109 1 93.94 446 VAL A O 1
ATOM 3382 N N . GLY A 1 447 ? 10.273 33.562 19.844 1 93.19 447 GLY A N 1
ATOM 3383 C CA . GLY A 1 447 ? 9.609 33.156 18.625 1 93.19 447 GLY A CA 1
ATOM 3384 C C . GLY A 1 447 ? 9.336 34.312 17.672 1 93.19 447 GLY A C 1
ATOM 3385 O O . GLY A 1 447 ? 9.859 35.406 17.844 1 93.19 447 GLY A O 1
ATOM 3386 N N . PRO A 1 448 ? 8.484 34.031 16.688 1 92.25 448 PRO A N 1
ATOM 3387 C CA . PRO A 1 448 ? 8.25 35 15.625 1 92.25 448 PRO A CA 1
ATOM 3388 C C . PRO A 1 448 ? 7.367 36.156 16.062 1 92.25 448 PRO A C 1
ATOM 3390 O O . PRO A 1 448 ? 7.387 37.219 15.453 1 92.25 448 PRO A O 1
ATOM 3393 N N . ALA A 1 449 ? 6.641 36 17.141 1 92.12 449 ALA A N 1
ATOM 3394 C CA . ALA A 1 449 ? 5.727 37.031 17.594 1 92.12 449 ALA A CA 1
ATOM 3395 C C . ALA A 1 449 ? 6.457 38.094 18.438 1 92.12 449 ALA A C 1
ATOM 3397 O O . ALA A 1 449 ? 5.863 39.094 18.859 1 92.12 449 ALA A O 1
ATOM 3398 N N . ARG A 1 450 ? 7.785 37.906 18.641 1 93 450 ARG A N 1
ATOM 3399 C CA . ARG A 1 450 ? 8.562 38.781 19.516 1 93 450 ARG A CA 1
ATOM 3400 C C . ARG A 1 450 ? 8.609 40.219 18.969 1 93 450 ARG A C 1
ATOM 3402 O O . ARG A 1 450 ? 8.445 41.188 19.734 1 93 450 ARG A O 1
ATOM 3409 N N . SER A 1 451 ? 8.758 40.344 17.656 1 90.5 451 SER A N 1
ATOM 3410 C CA . SER A 1 451 ? 8.914 41.656 17.062 1 90.5 451 SER A CA 1
ATOM 3411 C C . SER A 1 451 ? 7.609 42.438 17.125 1 90.5 451 SER A C 1
ATOM 3413 O O . SER A 1 451 ? 7.602 43.594 17.531 1 90.5 451 SER A O 1
ATOM 3415 N N . SER A 1 452 ? 6.527 41.781 16.781 1 88.44 452 SER A N 1
ATOM 3416 C CA . SER A 1 452 ? 5.238 42.469 16.781 1 88.44 452 SER A CA 1
ATOM 3417 C C . SER A 1 452 ? 4.816 42.844 18.203 1 88.44 452 SER A C 1
ATOM 3419 O O . SER A 1 452 ? 4.285 43.938 18.453 1 88.44 452 SER A O 1
ATOM 3421 N N . SER A 1 453 ? 5.098 42 19.203 1 91.56 453 SER A N 1
ATOM 3422 C CA . SER A 1 453 ? 4.742 42.281 20.594 1 91.56 453 SER A CA 1
ATOM 3423 C C . SER A 1 453 ? 5.633 43.344 21.203 1 91.56 453 SER A C 1
ATOM 3425 O O . SER A 1 453 ? 5.188 44.125 22.047 1 91.56 453 SER A O 1
ATOM 3427 N N . ALA A 1 454 ? 6.895 43.375 20.719 1 92.31 454 ALA A N 1
ATOM 3428 C CA . ALA A 1 454 ? 7.82 44.406 21.203 1 92.31 454 ALA A CA 1
ATOM 3429 C C . ALA A 1 454 ? 7.395 45.781 20.719 1 92.31 454 ALA A C 1
ATOM 3431 O O . ALA A 1 454 ? 7.531 46.781 21.453 1 92.31 454 ALA A O 1
ATOM 3432 N N . GLU A 1 455 ? 6.887 45.812 19.547 1 89.75 455 GLU A N 1
ATOM 3433 C CA . GLU A 1 455 ? 6.406 47.094 19 1 89.75 455 GLU A CA 1
ATOM 3434 C C . GLU A 1 455 ? 5.191 47.594 19.781 1 89.75 455 GLU A C 1
ATOM 3436 O O . GLU A 1 455 ? 5.078 48.781 20.062 1 89.75 455 GLU A O 1
ATOM 3441 N N . ARG A 1 456 ? 4.398 46.719 20.141 1 88.38 456 ARG A N 1
ATOM 3442 C CA . ARG A 1 456 ? 3.213 47.094 20.906 1 88.38 456 ARG A CA 1
ATOM 3443 C C . ARG A 1 456 ? 3.588 47.531 22.312 1 88.38 456 ARG A C 1
ATOM 3445 O O . ARG A 1 456 ? 3.004 48.5 22.844 1 88.38 456 ARG A O 1
ATOM 3452 N N . LEU A 1 457 ? 4.492 46.875 22.844 1 90.44 457 LEU A N 1
ATOM 3453 C CA . LEU A 1 457 ? 4.945 47.219 24.172 1 90.44 457 LEU A CA 1
ATOM 3454 C C . LEU A 1 457 ? 5.633 48.594 24.172 1 90.44 457 LEU A C 1
ATOM 3456 O O . LEU A 1 457 ? 5.473 49.375 25.109 1 90.44 457 LEU A O 1
ATOM 3460 N N . GLN A 1 458 ? 6.344 48.875 23.109 1 90.5 458 GLN A N 1
ATOM 3461 C CA . GLN A 1 458 ? 7.008 50.188 22.984 1 90.5 458 GLN A CA 1
ATOM 3462 C C . GLN A 1 458 ? 5.988 51.312 22.828 1 90.5 458 GLN A C 1
ATOM 3464 O O . GLN A 1 458 ? 6.188 52.406 23.359 1 90.5 458 GLN A O 1
ATOM 3469 N N . LEU A 1 459 ? 4.973 51 22.141 1 86 459 LEU A N 1
ATOM 3470 C CA . LEU A 1 459 ? 3.918 51.969 21.984 1 86 459 LEU A CA 1
ATOM 3471 C C . LEU A 1 459 ? 3.23 52.25 23.312 1 86 459 LEU A C 1
ATOM 3473 O O . LEU A 1 459 ? 2.973 53.406 23.672 1 86 459 LEU A O 1
ATOM 3477 N N . ALA A 1 460 ? 2.982 51.188 24.062 1 86.62 460 ALA A N 1
ATOM 3478 C CA . ALA A 1 460 ? 2.365 51.344 25.375 1 86.62 460 ALA A CA 1
ATOM 3479 C C . ALA A 1 460 ? 3.285 52.094 26.328 1 86.62 460 ALA A C 1
ATOM 3481 O O . ALA A 1 460 ? 2.822 52.906 27.141 1 86.62 460 ALA A O 1
ATOM 3482 N N . TRP A 1 461 ? 4.555 51.875 26.188 1 88.31 461 TRP A N 1
ATOM 3483 C CA . TRP A 1 461 ? 5.543 52.562 27.031 1 88.31 461 TRP A CA 1
ATOM 3484 C C . TRP A 1 461 ? 5.605 54.031 26.703 1 88.31 461 TRP A C 1
ATOM 3486 O O . TRP A 1 461 ? 5.641 54.875 27.609 1 88.31 461 TRP A O 1
ATOM 3496 N N . SER A 1 462 ? 5.578 54.344 25.438 1 86.38 462 SER A N 1
ATOM 3497 C CA . SER A 1 462 ? 5.652 55.75 25.031 1 86.38 462 SER A CA 1
ATOM 3498 C C . SER A 1 462 ? 4.434 56.531 25.516 1 86.38 462 SER A C 1
ATOM 3500 O O . SER A 1 462 ? 4.555 57.688 25.953 1 86.38 462 SER A O 1
ATOM 3502 N N . GLN A 1 463 ? 3.385 55.875 25.5 1 82.81 463 GLN A N 1
ATOM 3503 C CA . GLN A 1 463 ? 2.154 56.5 25.938 1 82.81 463 GLN A CA 1
ATOM 3504 C C . GLN A 1 463 ? 2.127 56.656 27.453 1 82.81 463 GLN A C 1
ATOM 3506 O O . GLN A 1 463 ? 1.768 57.719 27.969 1 82.81 463 GLN A O 1
ATOM 3511 N N . ALA A 1 464 ? 2.543 55.625 28.109 1 84.25 464 ALA A N 1
ATOM 3512 C CA . ALA A 1 464 ? 2.541 55.656 29.578 1 84.25 464 ALA A CA 1
ATOM 3513 C C . ALA A 1 464 ? 3.578 56.625 30.109 1 84.25 464 ALA A C 1
ATOM 3515 O O . ALA A 1 464 ? 3.338 57.312 31.109 1 84.25 464 ALA A O 1
ATOM 3516 N N . ARG A 1 465 ? 4.664 56.75 29.453 1 84.31 465 ARG A N 1
ATOM 3517 C CA . ARG A 1 465 ? 5.727 57.656 29.875 1 84.31 465 ARG A CA 1
ATOM 3518 C C . ARG A 1 465 ? 5.309 59.094 29.688 1 84.31 465 ARG A C 1
ATOM 3520 O O . ARG A 1 465 ? 5.578 59.938 30.547 1 84.31 465 ARG A O 1
ATOM 3527 N N . SER A 1 466 ? 4.629 59.281 28.594 1 80.88 466 SER A N 1
ATOM 3528 C CA . SER A 1 466 ? 4.148 60.656 28.328 1 80.88 466 SER A CA 1
ATOM 3529 C C . SER A 1 466 ? 3.08 61.062 29.344 1 80.88 466 SER A C 1
ATOM 3531 O O . SER A 1 466 ? 3.094 62.188 29.844 1 80.88 466 SER A O 1
ATOM 3533 N N . GLN A 1 467 ? 2.271 60.188 29.641 1 79.88 467 GLN A N 1
ATOM 3534 C CA . GLN A 1 467 ? 1.207 60.469 30.594 1 79.88 467 GLN A CA 1
ATOM 3535 C C . GLN A 1 467 ? 1.764 60.656 32 1 79.88 467 GLN A C 1
ATOM 3537 O O . GLN A 1 467 ? 1.412 61.594 32.719 1 79.88 467 GLN A O 1
ATOM 3542 N N . PHE A 1 468 ? 2.625 59.781 32.375 1 81.75 468 PHE A N 1
ATOM 3543 C CA . PHE A 1 468 ? 3.215 59.844 33.688 1 81.75 468 PHE A CA 1
ATOM 3544 C C . PHE A 1 468 ? 4.086 61.094 33.844 1 81.75 468 PHE A C 1
ATOM 3546 O O . PHE A 1 468 ? 4.074 61.781 34.875 1 81.75 468 PHE A O 1
ATOM 3553 N N . GLY A 1 469 ? 4.797 61.406 32.781 1 79.62 469 GLY A N 1
ATOM 3554 C CA . GLY A 1 469 ? 5.633 62.594 32.781 1 79.62 469 GLY A CA 1
ATOM 3555 C C . GLY A 1 469 ? 4.84 63.875 32.938 1 79.62 469 GLY A C 1
ATOM 3556 O O . GLY A 1 469 ? 5.238 64.75 33.688 1 79.62 469 GLY A O 1
ATOM 3557 N N . LYS A 1 470 ? 3.766 63.938 32.312 1 78.06 470 LYS A N 1
ATOM 3558 C CA . LYS A 1 470 ? 2.916 65.125 32.438 1 78.06 470 LYS A CA 1
ATOM 3559 C C . LYS A 1 470 ? 2.299 65.188 33.812 1 78.06 470 LYS A C 1
ATOM 3561 O O . LYS A 1 470 ? 2.256 66.312 34.406 1 78.06 470 LYS A O 1
ATOM 3566 N N . ASP A 1 471 ? 1.836 64.125 34.312 1 76.31 471 ASP A N 1
ATOM 3567 C CA . ASP A 1 471 ? 1.23 64.062 35.656 1 76.31 471 ASP A CA 1
ATOM 3568 C C . ASP A 1 471 ? 2.264 64.438 36.719 1 76.31 471 ASP A C 1
ATOM 3570 O O . ASP A 1 471 ? 1.965 65.125 37.688 1 76.31 471 ASP A O 1
ATOM 3574 N N . TYR A 1 472 ? 3.426 63.938 36.531 1 78.62 472 TYR A N 1
ATOM 3575 C CA . TYR A 1 472 ? 4.508 64.188 37.5 1 78.62 472 TYR A CA 1
ATOM 3576 C C . TYR A 1 472 ? 4.895 65.688 37.469 1 78.62 472 TYR A C 1
ATOM 3578 O O . TYR A 1 472 ? 5.055 66.25 38.531 1 78.62 472 TYR A O 1
ATOM 3586 N N . ASN A 1 473 ? 4.996 66.25 36.312 1 77.69 473 ASN A N 1
ATOM 3587 C CA . ASN A 1 473 ? 5.363 67.625 36.188 1 77.69 473 ASN A CA 1
ATOM 3588 C C . ASN A 1 473 ? 4.262 68.562 36.688 1 77.69 473 ASN A C 1
ATOM 3590 O O . ASN A 1 473 ? 4.543 69.625 37.25 1 77.69 473 ASN A O 1
ATOM 3594 N N . ASP A 1 474 ? 3.049 68.062 36.5 1 73.62 474 ASP A N 1
ATOM 3595 C CA . ASP A 1 474 ? 1.932 68.875 37.031 1 73.62 474 ASP A CA 1
ATOM 3596 C C . ASP A 1 474 ? 1.922 68.875 38.562 1 73.62 474 ASP A C 1
ATOM 3598 O O . ASP A 1 474 ? 1.641 69.875 39.188 1 73.62 474 ASP A O 1
ATOM 3602 N N . ARG A 1 475 ? 2.301 67.812 39.125 1 74.75 475 ARG A N 1
ATOM 3603 C CA . ARG A 1 475 ? 2.355 67.75 40.594 1 74.75 475 ARG A CA 1
ATOM 3604 C C . ARG A 1 475 ? 3.523 68.562 41.156 1 74.75 475 ARG A C 1
ATOM 3606 O O . ARG A 1 475 ? 3.396 69.188 42.188 1 74.75 475 ARG A O 1
ATOM 3613 N N . LEU A 1 476 ? 4.586 68.5 40.438 1 76.31 476 LEU A N 1
ATOM 3614 C CA . LEU A 1 476 ? 5.746 69.25 40.875 1 76.31 476 LEU A CA 1
ATOM 3615 C C . LEU A 1 476 ? 5.465 70.75 40.75 1 76.31 476 LEU A C 1
ATOM 3617 O O . LEU A 1 476 ? 5.887 71.562 41.625 1 76.31 476 LEU A O 1
ATOM 3621 N N . PHE A 1 477 ? 4.762 71.062 39.719 1 75.56 477 PHE A N 1
ATOM 3622 C CA . PHE A 1 477 ? 4.406 72.438 39.531 1 75.56 477 PHE A CA 1
ATOM 3623 C C . PHE A 1 477 ? 3.475 72.938 40.625 1 75.56 477 PHE A C 1
ATOM 3625 O O . PHE A 1 477 ? 3.674 74 41.188 1 75.56 477 PHE A O 1
ATOM 3632 N N . THR A 1 478 ? 2.555 72.062 40.969 1 72.69 478 THR A N 1
ATOM 3633 C CA . THR A 1 478 ? 1.625 72.438 42.031 1 72.69 478 THR A CA 1
ATOM 3634 C C . THR A 1 478 ? 2.34 72.5 43.375 1 72.69 478 THR A C 1
ATOM 3636 O O . THR A 1 478 ? 2.041 73.375 44.219 1 72.69 478 THR A O 1
ATOM 3639 N N . GLY A 1 479 ? 3.221 71.625 43.5 1 72.88 479 GLY A N 1
ATOM 3640 C CA . GLY A 1 479 ? 4.008 71.625 44.719 1 72.88 479 GLY A CA 1
ATOM 3641 C C . GLY A 1 479 ? 4.867 72.875 44.875 1 72.88 479 GLY A C 1
ATOM 3642 O O . GLY A 1 479 ? 4.965 73.438 45.938 1 72.88 479 GLY A O 1
ATOM 3643 N N . LEU A 1 480 ? 5.395 73.375 43.781 1 74.94 480 LEU A N 1
ATOM 3644 C CA . LEU A 1 480 ? 6.211 74.562 43.781 1 74.94 480 LEU A CA 1
ATOM 3645 C C . LEU A 1 480 ? 5.359 75.812 44.031 1 74.94 480 LEU A C 1
ATOM 3647 O O . LEU A 1 480 ? 5.805 76.75 44.719 1 74.94 480 LEU A O 1
ATOM 3651 N N . LEU A 1 481 ? 4.211 75.75 43.562 1 75.12 481 LEU A N 1
ATOM 3652 C CA . LEU A 1 481 ? 3.299 76.875 43.781 1 75.12 481 LEU A CA 1
ATOM 3653 C C . LEU A 1 481 ? 2.867 76.938 45.25 1 75.12 481 LEU A C 1
ATOM 3655 O O . LEU A 1 481 ? 2.84 78 45.844 1 75.12 481 LEU A O 1
ATOM 3659 N N . VAL A 1 482 ? 2.621 75.812 45.781 1 74.5 482 VAL A N 1
ATOM 3660 C CA . VAL A 1 482 ? 2.215 75.75 47.156 1 74.5 482 VAL A CA 1
ATOM 3661 C C . VAL A 1 482 ? 3.387 76.125 48.062 1 74.5 482 VAL A C 1
ATOM 3663 O O . VAL A 1 482 ? 3.205 76.812 49.062 1 74.5 482 VAL A O 1
ATOM 3666 N N . ALA A 1 483 ? 4.488 75.75 47.594 1 75.06 483 ALA A N 1
ATOM 3667 C CA . ALA A 1 483 ? 5.68 76.125 48.375 1 75.06 483 ALA A CA 1
ATOM 3668 C C . ALA A 1 483 ? 5.949 77.625 48.312 1 75.06 483 ALA A C 1
ATOM 3670 O O . ALA A 1 483 ? 6.379 78.188 49.281 1 75.06 483 ALA A O 1
ATOM 3671 N N . ALA A 1 484 ? 5.672 78.188 47.156 1 76.69 484 ALA A N 1
ATOM 3672 C CA . ALA A 1 484 ? 5.863 79.625 47 1 76.69 484 ALA A CA 1
ATOM 3673 C C . ALA A 1 484 ? 4.863 80.375 47.844 1 76.69 484 ALA A C 1
ATOM 3675 O O . ALA A 1 484 ? 5.215 81.375 48.469 1 76.69 484 ALA A O 1
ATOM 3676 N N . VAL A 1 485 ? 3.748 79.875 47.969 1 76.56 485 VAL A N 1
ATOM 3677 C CA . VAL A 1 485 ? 2.725 80.562 48.781 1 76.56 485 VAL A CA 1
ATOM 3678 C C . VAL A 1 485 ? 3.045 80.375 50.281 1 76.56 485 VAL A C 1
ATOM 3680 O O . VAL A 1 485 ? 2.893 81.312 51.062 1 76.56 485 VAL A O 1
ATOM 3683 N N . ALA A 1 486 ? 3.486 79.188 50.562 1 76.81 486 ALA A N 1
ATOM 3684 C CA . ALA A 1 486 ? 3.865 78.938 51.938 1 76.81 486 ALA A CA 1
ATOM 3685 C C . ALA A 1 486 ? 5.039 79.875 52.344 1 76.81 486 ALA A C 1
ATOM 3687 O O . ALA A 1 486 ? 5.09 80.312 53.5 1 76.81 486 ALA A O 1
ATOM 3688 N N . ALA A 1 487 ? 5.883 80.062 51.406 1 80.12 487 ALA A N 1
ATOM 3689 C CA . ALA A 1 487 ? 7.039 80.875 51.688 1 80.12 487 ALA A CA 1
ATOM 3690 C C . ALA A 1 487 ? 6.613 82.375 51.938 1 80.12 487 ALA A C 1
ATOM 3692 O O . ALA A 1 487 ? 7.176 83.062 52.781 1 80.12 487 ALA A O 1
ATOM 3693 N N . ILE A 1 488 ? 5.621 82.75 51.25 1 79.62 488 ILE A N 1
ATOM 3694 C CA . ILE A 1 488 ? 5.117 84.125 51.438 1 79.62 488 ILE A CA 1
ATOM 3695 C C . ILE A 1 488 ? 4.555 84.25 52.844 1 79.62 488 ILE A C 1
ATOM 3697 O O . ILE A 1 488 ? 4.824 85.25 53.531 1 79.62 488 ILE A O 1
ATOM 3701 N N . VAL A 1 489 ? 3.928 83.25 53.344 1 78.69 489 VAL A N 1
ATOM 3702 C CA . VAL A 1 489 ? 3.299 83.25 54.656 1 78.69 489 VAL A CA 1
ATOM 3703 C C . VAL A 1 489 ? 4.367 83.188 55.75 1 78.69 489 VAL A C 1
ATOM 3705 O O . VAL A 1 489 ? 4.301 83.938 56.719 1 78.69 489 VAL A O 1
ATOM 3708 N N . ILE A 1 490 ? 5.285 82.5 55.5 1 80.81 490 ILE A N 1
ATOM 3709 C CA . ILE A 1 490 ? 6.336 82.312 56.5 1 80.81 490 ILE A CA 1
ATOM 3710 C C . ILE A 1 490 ? 7.184 83.562 56.594 1 80.81 490 ILE A C 1
ATOM 3712 O O . ILE A 1 490 ? 7.527 84 57.688 1 80.81 490 ILE A O 1
ATOM 3716 N N . PHE A 1 491 ? 7.426 84.125 55.469 1 80.75 491 PHE A N 1
ATOM 3717 C CA . PHE A 1 491 ? 8.281 85.312 55.438 1 80.75 491 PHE A CA 1
ATOM 3718 C C . PHE A 1 491 ? 7.523 86.562 55.938 1 80.75 491 PHE A C 1
ATOM 3720 O O . PHE A 1 491 ? 8.125 87.5 56.469 1 80.75 491 PHE A O 1
ATOM 3727 N N . ARG A 1 492 ? 6.254 86.5 55.844 1 78.44 492 ARG A N 1
ATOM 3728 C CA . ARG A 1 492 ? 5.438 87.625 56.281 1 78.44 492 ARG A CA 1
ATOM 3729 C C . ARG A 1 492 ? 5.199 87.562 57.781 1 78.44 492 ARG A C 1
ATOM 3731 O O . ARG A 1 492 ? 5.32 88.562 58.5 1 78.44 492 ARG A O 1
ATOM 3738 N N . PHE A 1 493 ? 5.008 86.375 58.312 1 75.75 493 PHE A N 1
ATOM 3739 C CA . PHE A 1 493 ? 4.504 86.312 59.656 1 75.75 493 PHE A CA 1
ATOM 3740 C C . PHE A 1 493 ? 5.578 85.812 60.625 1 75.75 493 PHE A C 1
ATOM 3742 O O . PHE A 1 493 ? 5.57 86.125 61.812 1 75.75 493 PHE A O 1
ATOM 3749 N N . VAL A 1 494 ? 6.484 85.062 60 1 77.44 494 VAL A N 1
ATOM 3750 C CA . VAL A 1 494 ? 7.449 84.438 60.906 1 77.44 494 VAL A CA 1
ATOM 3751 C C . VAL A 1 494 ? 8.766 85.188 60.875 1 77.44 494 VAL A C 1
ATOM 3753 O O . VAL A 1 494 ? 9.242 85.688 61.906 1 77.44 494 VAL A O 1
ATOM 3756 N N . ILE A 1 495 ? 9.383 85.312 59.75 1 78.56 495 ILE A N 1
ATOM 3757 C CA . ILE A 1 495 ? 10.711 85.938 59.656 1 78.56 495 ILE A CA 1
ATOM 3758 C C . ILE A 1 495 ? 10.594 87.438 59.438 1 78.56 495 ILE A C 1
ATOM 3760 O O . ILE A 1 495 ? 11.461 88.188 59.875 1 78.56 495 ILE A O 1
ATOM 3764 N N . ARG A 1 496 ? 9.492 87.875 59.031 1 79.94 496 ARG A N 1
ATOM 3765 C CA . ARG A 1 496 ? 9.125 89.312 58.875 1 79.94 496 ARG A CA 1
ATOM 3766 C C . ARG A 1 496 ? 10.172 90 58.062 1 79.94 496 ARG A C 1
ATOM 3768 O O . ARG A 1 496 ? 10.664 91.062 58.469 1 79.94 496 ARG A O 1
ATOM 3775 N N . VAL A 1 497 ? 10.703 89.375 56.906 1 80.88 497 VAL A N 1
ATOM 3776 C CA . VAL A 1 497 ? 11.602 90.062 55.969 1 80.88 497 VAL A CA 1
ATOM 3777 C C . VAL A 1 497 ? 10.844 90.375 54.688 1 80.88 497 VAL A C 1
ATOM 3779 O O . VAL A 1 497 ? 10.406 89.5 53.969 1 80.88 497 VAL A O 1
ATOM 3782 N N . ALA A 1 498 ? 10.766 91.625 54.406 1 80.56 498 ALA A N 1
ATOM 3783 C CA . ALA A 1 498 ? 9.938 92.125 53.312 1 80.56 498 ALA A CA 1
ATOM 3784 C C . ALA A 1 498 ? 10.5 91.688 51.969 1 80.56 498 ALA A C 1
ATOM 3786 O O . ALA A 1 498 ? 9.75 91.438 51.031 1 80.56 498 ALA A O 1
ATOM 3787 N N . LEU A 1 499 ? 11.805 91.625 51.875 1 83.56 499 LEU A N 1
ATOM 3788 C CA . LEU A 1 499 ? 12.422 91.312 50.594 1 83.56 499 LEU A CA 1
ATOM 3789 C C . LEU A 1 499 ? 12.141 89.875 50.219 1 83.56 499 LEU A C 1
ATOM 3791 O O . LEU A 1 499 ? 11.914 89.562 49.031 1 83.56 499 LEU A O 1
ATOM 3795 N N . LEU A 1 500 ? 12.148 89 51.156 1 82.94 500 LEU A N 1
ATOM 3796 C CA . LEU A 1 500 ? 11.891 87.625 50.875 1 82.94 500 LEU A CA 1
ATOM 3797 C C . LEU A 1 500 ? 10.414 87.375 50.594 1 82.94 500 LEU A C 1
ATOM 3799 O O . LEU A 1 500 ? 10.07 86.5 49.781 1 82.94 500 LEU A O 1
ATOM 3803 N N . GLU A 1 501 ? 9.609 88.188 51.188 1 82.19 501 GLU A N 1
ATOM 3804 C CA . GLU A 1 501 ? 8.18 88.125 50.875 1 82.19 501 GLU A CA 1
ATOM 3805 C C . GLU A 1 501 ? 7.906 88.562 49.438 1 82.19 501 GLU A C 1
ATOM 3807 O O . GLU A 1 501 ? 7.113 87.875 48.75 1 82.19 501 GLU A O 1
ATOM 3812 N N . ALA A 1 502 ? 8.609 89.625 49.062 1 83 502 ALA A N 1
ATOM 3813 C CA . ALA A 1 502 ? 8.438 90.062 47.688 1 83 502 ALA A CA 1
ATOM 3814 C C . ALA A 1 502 ? 8.945 89.062 46.688 1 83 502 ALA A C 1
ATOM 3816 O O . ALA A 1 502 ? 8.367 88.875 45.625 1 83 502 ALA A O 1
ATOM 3817 N N . ALA A 1 503 ? 9.984 88.375 47.062 1 84.06 503 ALA A N 1
ATOM 3818 C CA . ALA A 1 503 ? 10.516 87.312 46.188 1 84.06 503 ALA A CA 1
ATOM 3819 C C . ALA A 1 503 ? 9.523 86.188 46.062 1 84.06 503 ALA A C 1
ATOM 3821 O O . ALA A 1 503 ? 9.406 85.562 45 1 84.06 503 ALA A O 1
ATOM 3822 N N . GLY A 1 504 ? 8.906 85.812 47.125 1 79.75 504 GLY A N 1
ATOM 3823 C CA . GLY A 1 504 ? 7.867 84.812 47.094 1 79.75 504 GLY A CA 1
ATOM 3824 C C . GLY A 1 504 ? 6.699 85.188 46.188 1 79.75 504 GLY A C 1
ATOM 3825 O O . GLY A 1 504 ? 6.223 84.375 45.438 1 79.75 504 GLY A O 1
ATOM 3826 N N . TRP A 1 505 ? 6.293 86.5 46.25 1 79.88 505 TRP A N 1
ATOM 3827 C CA . TRP A 1 505 ? 5.211 87 45.406 1 79.88 505 TRP A CA 1
ATOM 3828 C C . TRP A 1 505 ? 5.633 86.938 43.938 1 79.88 505 TRP A C 1
ATOM 3830 O O . TRP A 1 505 ? 4.84 86.625 43.062 1 79.88 505 TRP A O 1
ATOM 3840 N N . LEU A 1 506 ? 6.836 87.312 43.656 1 80.38 506 LEU A N 1
ATOM 3841 C CA . LEU A 1 506 ? 7.348 87.25 42.281 1 80.38 506 LEU A CA 1
ATOM 3842 C C . LEU A 1 506 ? 7.391 85.875 41.75 1 80.38 506 LEU A C 1
ATOM 3844 O O . LEU A 1 506 ? 7.121 85.625 40.562 1 80.38 506 LEU A O 1
ATOM 3848 N N . ALA A 1 507 ? 7.695 84.938 42.656 1 80.94 507 ALA A N 1
ATOM 3849 C CA . ALA A 1 507 ? 7.754 83.562 42.25 1 80.94 507 ALA A CA 1
ATOM 3850 C C . ALA A 1 507 ? 6.363 83 41.938 1 80.94 507 ALA A C 1
ATOM 3852 O O . ALA A 1 507 ? 6.191 82.312 40.938 1 80.94 507 ALA A O 1
ATOM 3853 N N . VAL A 1 508 ? 5.449 83.375 42.719 1 76.88 508 VAL A N 1
ATOM 3854 C CA . VAL A 1 508 ? 4.078 82.938 42.5 1 76.88 508 VAL A CA 1
ATOM 3855 C C . VAL A 1 508 ? 3.551 83.5 41.188 1 76.88 508 VAL A C 1
ATOM 3857 O O . VAL A 1 508 ? 2.9 82.812 40.406 1 76.88 508 VAL A O 1
ATOM 3860 N N . VAL A 1 509 ? 3.857 84.812 40.969 1 71.75 509 VAL A N 1
ATOM 3861 C CA . VAL A 1 509 ? 3.398 85.5 39.75 1 71.75 509 VAL A CA 1
ATOM 3862 C C . VAL A 1 509 ? 4.094 84.875 38.531 1 71.75 509 VAL A C 1
ATOM 3864 O O . VAL A 1 509 ? 3.467 84.688 37.5 1 71.75 509 VAL A O 1
ATOM 3867 N N . PHE A 1 510 ? 5.273 84.562 38.75 1 73.56 510 PHE A N 1
ATOM 3868 C CA . PHE A 1 510 ? 6.027 84 37.656 1 73.56 510 PHE A CA 1
ATOM 3869 C C . PHE A 1 510 ? 5.488 82.562 37.344 1 73.56 510 PHE A C 1
ATOM 3871 O O . PHE A 1 510 ? 5.285 82.25 36.188 1 73.56 510 PHE A O 1
ATOM 3878 N N . LEU A 1 511 ? 5.258 81.812 38.344 1 74.5 511 LEU A N 1
ATOM 3879 C CA . LEU A 1 511 ? 4.801 80.438 38.156 1 74.5 511 LEU A CA 1
ATOM 3880 C C . LEU A 1 511 ? 3.375 80.438 37.594 1 74.5 511 LEU A C 1
ATOM 3882 O O . LEU A 1 511 ? 3.004 79.5 36.875 1 74.5 511 LEU A O 1
ATOM 3886 N N . GLU A 1 512 ? 2.699 81.438 37.906 1 67.81 512 GLU A N 1
ATOM 3887 C CA . GLU A 1 512 ? 1.311 81.438 37.469 1 67.81 512 GLU A CA 1
ATOM 3888 C C . GLU A 1 512 ? 1.201 82.062 36.062 1 67.81 512 GLU A C 1
ATOM 3890 O O . GLU A 1 512 ? 0.363 81.625 35.281 1 67.81 512 GLU A O 1
ATOM 3895 N N . LEU A 1 513 ? 1.989 83.062 35.781 1 64.19 513 LEU A N 1
ATOM 3896 C CA . LEU A 1 513 ? 1.842 83.75 34.5 1 64.19 513 LEU A CA 1
ATOM 3897 C C . LEU A 1 513 ? 2.693 83.062 33.438 1 64.19 513 LEU A C 1
ATOM 3899 O O . LEU A 1 513 ? 2.32 83.062 32.25 1 64.19 513 LEU A O 1
ATOM 3903 N N . TYR A 1 514 ? 3.75 82.5 33.969 1 64.44 514 TYR A N 1
ATOM 3904 C CA . TYR A 1 514 ? 4.707 82 32.969 1 64.44 514 TYR A CA 1
ATOM 3905 C C . TYR A 1 514 ? 4.082 80.938 32.094 1 64.44 514 TYR A C 1
ATOM 3907 O O . TYR A 1 514 ? 4.234 80.938 30.875 1 64.44 514 TYR A O 1
ATOM 3915 N N . PRO A 1 515 ? 3.318 80.062 32.719 1 65 515 PRO A N 1
ATOM 3916 C CA . PRO A 1 515 ? 2.74 79 31.859 1 65 515 PRO A CA 1
ATOM 3917 C C . PRO A 1 515 ? 1.74 79.562 30.859 1 65 515 PRO A C 1
ATOM 3919 O O . PRO A 1 515 ? 1.578 79 29.766 1 65 515 PRO A O 1
ATOM 3922 N N . HIS A 1 516 ? 1.14 80.562 31.234 1 58.59 516 HIS A N 1
ATOM 3923 C CA . HIS A 1 516 ? 0.136 81.188 30.359 1 58.59 516 HIS A CA 1
ATOM 3924 C C . HIS A 1 516 ? 0.786 82.062 29.297 1 58.59 516 HIS A C 1
ATOM 3926 O O . HIS A 1 516 ? 0.212 82.25 28.219 1 58.59 516 HIS A O 1
ATOM 3932 N N . LEU A 1 517 ? 1.758 82.75 29.75 1 55.38 517 LEU A N 1
ATOM 3933 C CA . LEU A 1 517 ? 2.461 83.562 28.781 1 55.38 517 LEU A CA 1
ATOM 3934 C C . LEU A 1 517 ? 3.107 82.688 27.703 1 55.38 517 LEU A C 1
ATOM 3936 O O . LEU A 1 517 ? 3.326 83.188 26.578 1 55.38 517 LEU A O 1
ATOM 3940 N N . LEU A 1 518 ? 3.43 81.625 28.312 1 53.75 518 LEU A N 1
ATOM 3941 C CA . LEU A 1 518 ? 3.986 80.75 27.297 1 53.75 518 LEU A CA 1
ATOM 3942 C C . LEU A 1 518 ? 2.877 80 26.547 1 53.75 518 LEU A C 1
ATOM 3944 O O . LEU A 1 518 ? 3.107 78.938 25.938 1 53.75 518 LEU A O 1
ATOM 3948 N N . GLY A 1 519 ? 1.742 80.688 26.594 1 50.78 519 GLY A N 1
ATOM 3949 C CA . GLY A 1 519 ? 0.52 80.188 25.969 1 50.78 519 GLY A CA 1
ATOM 3950 C C . GLY A 1 519 ? 0.736 79 25.078 1 50.78 519 GLY A C 1
ATOM 3951 O O . GLY A 1 519 ? -0.179 78.188 24.875 1 50.78 519 GLY A O 1
ATOM 3952 N N . GLY A 1 520 ? 1.182 79.188 23.719 1 44.81 520 GLY A N 1
ATOM 3953 C CA . GLY A 1 520 ? 1.058 78.375 22.562 1 44.81 520 GLY A CA 1
ATOM 3954 C C . GLY A 1 520 ? 1.753 77 22.719 1 44.81 520 GLY A C 1
ATOM 3955 O O . GLY A 1 520 ? 1.154 76.062 23.203 1 44.81 520 GLY A O 1
ATOM 3956 N N . ALA A 1 521 ? 2.967 76.75 22.078 1 47.78 521 ALA A N 1
ATOM 3957 C CA . ALA A 1 521 ? 3.568 75.5 21.5 1 47.78 521 ALA A CA 1
ATOM 3958 C C . ALA A 1 521 ? 4.016 74.562 22.609 1 47.78 521 ALA A C 1
ATOM 3960 O O . ALA A 1 521 ? 3.762 73.375 22.531 1 47.78 521 ALA A O 1
ATOM 3961 N N . GLY A 1 522 ? 5.328 74.5 23.328 1 51.16 522 GLY A N 1
ATOM 3962 C CA . GLY A 1 522 ? 6.082 73.562 24.094 1 51.16 522 GLY A CA 1
ATOM 3963 C C . GLY A 1 522 ? 5.805 73.625 25.594 1 51.16 522 GLY A C 1
ATOM 3964 O O . GLY A 1 522 ? 5.414 74.688 26.094 1 51.16 522 GLY A O 1
ATOM 3965 N N . SER A 1 523 ? 5.277 72.438 26.234 1 60.28 523 SER A N 1
ATOM 3966 C CA . SER A 1 523 ? 5.008 72.25 27.656 1 60.28 523 SER A CA 1
ATOM 3967 C C . SER A 1 523 ? 6.102 72.875 28.516 1 60.28 523 SER A C 1
ATOM 3969 O O . SER A 1 523 ? 7.277 72.812 28.156 1 60.28 523 SER A O 1
ATOM 3971 N N . MET A 1 524 ? 5.652 74 29.312 1 65.75 524 MET A N 1
ATOM 3972 C CA . MET A 1 524 ? 6.559 74.562 30.344 1 65.75 524 MET A CA 1
ATOM 3973 C C . MET A 1 524 ? 7.496 73.438 30.844 1 65.75 524 MET A C 1
ATOM 3975 O O . MET A 1 524 ? 8.648 73.688 31.172 1 65.75 524 MET A O 1
ATOM 3979 N N . TYR A 1 525 ? 7.055 72.25 30.5 1 72.31 525 TYR A N 1
ATOM 3980 C CA . TYR A 1 525 ? 7.793 71.125 31.078 1 72.31 525 TYR A CA 1
ATOM 3981 C C . TYR A 1 525 ? 8.969 70.75 30.203 1 72.31 525 TYR A C 1
ATOM 3983 O O . TYR A 1 525 ? 9.859 70 30.625 1 72.31 525 TYR A O 1
ATOM 3991 N N . ASP A 1 526 ? 8.953 71.375 28.969 1 72.19 526 ASP A N 1
ATOM 3992 C CA . ASP A 1 526 ? 10.047 71 28.062 1 72.19 526 ASP A CA 1
ATOM 3993 C C . ASP A 1 526 ? 11.156 72.062 28.109 1 72.19 526 ASP A C 1
ATOM 3995 O O . ASP A 1 526 ? 12.195 71.938 27.484 1 72.19 526 ASP A O 1
ATOM 3999 N N . THR A 1 527 ? 10.945 73 28.875 1 74.12 527 THR A N 1
ATOM 4000 C CA . THR A 1 527 ? 11.93 74.125 28.969 1 74.12 527 THR A CA 1
ATOM 4001 C C . THR A 1 527 ? 13.109 73.688 29.844 1 74.12 527 THR A C 1
ATOM 4003 O O . THR A 1 527 ? 12.977 72.75 30.672 1 74.12 527 THR A O 1
ATOM 4006 N N . ALA A 1 528 ? 14.281 74.312 29.625 1 78.19 528 ALA A N 1
ATOM 4007 C CA . ALA A 1 528 ? 15.523 73.938 30.297 1 78.19 528 ALA A CA 1
ATOM 4008 C C . ALA A 1 528 ? 15.43 74.188 31.797 1 78.19 528 ALA A C 1
ATOM 4010 O O . ALA A 1 528 ? 15.891 73.438 32.594 1 78.19 528 ALA A O 1
ATOM 4011 N N . TRP A 1 529 ? 14.852 75.375 32.156 1 76.44 529 TRP A N 1
ATOM 4012 C CA . TRP A 1 529 ? 14.805 75.688 33.562 1 76.44 529 TRP A CA 1
ATOM 4013 C C . TRP A 1 529 ? 13.914 74.75 34.344 1 76.44 529 TRP A C 1
ATOM 4015 O O . TRP A 1 529 ? 14.195 74.438 35.5 1 76.44 529 TRP A O 1
ATOM 4025 N N . TRP A 1 530 ? 12.914 74.25 33.656 1 79.88 530 TRP A N 1
ATOM 4026 C CA . TRP A 1 530 ? 12.031 73.312 34.344 1 79.88 530 TRP A CA 1
ATOM 4027 C C . TRP A 1 530 ? 12.719 72 34.531 1 79.88 530 TRP A C 1
ATOM 4029 O O . TRP A 1 530 ? 12.562 71.312 35.562 1 79.88 530 TRP A O 1
ATOM 4039 N N . LYS A 1 531 ? 13.414 71.625 33.5 1 79.62 531 LYS A N 1
ATOM 4040 C CA . LYS A 1 531 ? 14.109 70.375 33.594 1 79.62 531 LYS A CA 1
ATOM 4041 C C . LYS A 1 531 ? 15.109 70.375 34.75 1 79.62 531 LYS A C 1
ATOM 4043 O O . LYS A 1 531 ? 15.281 69.375 35.438 1 79.62 531 LYS A O 1
ATOM 4048 N N . ILE A 1 532 ? 15.711 71.562 34.875 1 80.38 532 ILE A N 1
ATOM 4049 C CA . ILE A 1 532 ? 16.672 71.688 36 1 80.38 532 ILE A CA 1
ATOM 4050 C C . ILE A 1 532 ? 15.922 71.625 37.312 1 80.38 532 ILE A C 1
ATOM 4052 O O . ILE A 1 532 ? 16.359 70.938 38.25 1 80.38 532 ILE A O 1
ATOM 4056 N N . THR A 1 533 ? 14.812 72.312 37.406 1 77 533 THR A N 1
ATOM 4057 C CA . THR A 1 533 ? 14.023 72.312 38.656 1 77 533 THR A CA 1
ATOM 4058 C C . THR A 1 533 ? 13.539 70.875 38.969 1 77 533 THR A C 1
ATOM 4060 O O . THR A 1 533 ? 13.57 70.5 40.125 1 77 533 THR A O 1
ATOM 4063 N N . ALA A 1 534 ? 13.156 70.25 37.938 1 77.44 534 ALA A N 1
ATOM 4064 C CA . ALA A 1 534 ? 12.656 68.938 38.125 1 77.44 534 ALA A CA 1
ATOM 4065 C C . ALA A 1 534 ? 13.781 68 38.562 1 77.44 534 ALA A C 1
ATOM 4067 O O . ALA A 1 534 ? 13.586 67.125 39.406 1 77.44 534 ALA A O 1
ATOM 4068 N N . SER A 1 535 ? 14.945 68.188 38.031 1 80.06 535 SER A N 1
ATOM 4069 C CA . SER A 1 535 ? 16.094 67.375 38.375 1 80.06 535 SER A CA 1
ATOM 4070 C C . SER A 1 535 ? 16.531 67.625 39.812 1 80.06 535 SER A C 1
ATOM 4072 O O . SER A 1 535 ? 16.953 66.688 40.531 1 80.06 535 SER A O 1
ATOM 4074 N N . VAL A 1 536 ? 16.453 68.938 40.156 1 76.56 536 VAL A N 1
ATOM 4075 C CA . VAL A 1 536 ? 16.828 69.312 41.531 1 76.56 536 VAL A CA 1
ATOM 4076 C C . VAL A 1 536 ? 15.82 68.688 42.531 1 76.56 536 VAL A C 1
ATOM 4078 O O . VAL A 1 536 ? 16.203 68.188 43.562 1 76.56 536 VAL A O 1
ATOM 4081 N N . TRP A 1 537 ? 14.641 68.75 42.125 1 74.44 537 TRP A N 1
ATOM 4082 C CA . TRP A 1 537 ? 13.602 68.125 42.969 1 74.44 537 TRP A CA 1
ATOM 4083 C C . TRP A 1 537 ? 13.797 66.625 43.125 1 74.44 537 TRP A C 1
ATOM 4085 O O . TRP A 1 537 ? 13.664 66.125 44.25 1 74.44 537 TRP A O 1
ATOM 4095 N N . GLU A 1 538 ? 14.094 66 42.094 1 75.25 538 GLU A N 1
ATOM 4096 C CA . GLU A 1 538 ? 14.312 64.562 42.156 1 75.25 538 GLU A CA 1
ATOM 4097 C C . GLU A 1 538 ? 15.508 64.25 43.031 1 75.25 538 GLU A C 1
ATOM 4099 O O . GLU A 1 538 ? 15.484 63.219 43.75 1 75.25 538 GLU A O 1
ATOM 4104 N N . ALA A 1 539 ? 16.469 65.125 42.938 1 73.75 539 ALA A N 1
ATOM 4105 C CA . ALA A 1 539 ? 17.641 64.938 43.781 1 73.75 539 ALA A CA 1
ATOM 4106 C C . ALA A 1 539 ? 17.281 65.125 45.25 1 73.75 539 ALA A C 1
ATOM 4108 O O . ALA A 1 539 ? 17.75 64.438 46.125 1 73.75 539 ALA A O 1
ATOM 4109 N N . LEU A 1 540 ? 16.391 66.062 45.531 1 69.94 540 LEU A N 1
ATOM 4110 C CA . LEU A 1 540 ? 15.977 66.375 46.875 1 69.94 540 LEU A CA 1
ATOM 4111 C C . LEU A 1 540 ? 15.109 65.25 47.469 1 69.94 540 LEU A C 1
ATOM 4113 O O . LEU A 1 540 ? 15.242 64.938 48.625 1 69.94 540 LEU A O 1
ATOM 4117 N N . VAL A 1 541 ? 14.266 64.812 46.625 1 66.25 541 VAL A N 1
ATOM 4118 C CA . VAL A 1 541 ? 13.398 63.75 47.062 1 66.25 541 VAL A CA 1
ATOM 4119 C C . VAL A 1 541 ? 14.227 62.5 47.344 1 66.25 541 VAL A C 1
ATOM 4121 O O . VAL A 1 541 ? 13.977 61.781 48.312 1 66.25 541 VAL A O 1
ATOM 4124 N N . LEU A 1 542 ? 15.117 62.344 46.531 1 66.12 542 LEU A N 1
ATOM 4125 C CA . LEU A 1 542 ? 16.016 61.219 46.781 1 66.12 542 LEU A CA 1
ATOM 4126 C C . LEU A 1 542 ? 16.797 61.438 48.062 1 66.12 542 LEU A C 1
ATOM 4128 O O . LEU A 1 542 ? 17.047 60.469 48.812 1 66.12 542 LEU A O 1
ATOM 4132 N N . LEU A 1 543 ? 17.062 62.75 48.312 1 61.41 543 LEU A N 1
ATOM 4133 C CA . LEU A 1 543 ? 17.812 63.062 49.5 1 61.41 543 LEU A CA 1
ATOM 4134 C C . LEU A 1 543 ? 16.922 63.031 50.75 1 61.41 543 LEU A C 1
ATOM 4136 O O . LEU A 1 543 ? 17.328 62.531 51.781 1 61.41 543 LEU A O 1
ATOM 4140 N N . LEU A 1 544 ? 15.656 63.531 50.562 1 58.84 544 LEU A N 1
ATOM 4141 C CA . LEU A 1 544 ? 14.766 63.656 51.719 1 58.84 544 LEU A CA 1
ATOM 4142 C C . LEU A 1 544 ? 14.055 62.344 51.969 1 58.84 544 LEU A C 1
ATOM 4144 O O . LEU A 1 544 ? 13.805 61.969 53.125 1 58.84 544 LEU A O 1
ATOM 4148 N N . PHE A 1 545 ? 13.617 61.75 51.062 1 56.91 545 PHE A N 1
ATOM 4149 C CA . PHE A 1 545 ? 12.828 60.531 51.25 1 56.91 545 PHE A CA 1
ATOM 4150 C C . PHE A 1 545 ? 13.633 59.281 50.875 1 56.91 545 PHE A C 1
ATOM 4152 O O . PHE A 1 545 ? 13.156 58.156 51.031 1 56.91 545 PHE A O 1
ATOM 4159 N N . GLY A 1 546 ? 14.773 59.562 50.375 1 52.19 546 GLY A N 1
ATOM 4160 C CA . GLY A 1 546 ? 15.633 58.406 50.219 1 52.19 546 GLY A CA 1
ATOM 4161 C C . GLY A 1 546 ? 16.266 57.969 51.531 1 52.19 546 GLY A C 1
ATOM 4162 O O . GLY A 1 546 ? 15.93 58.5 52.594 1 52.19 546 GLY A O 1
ATOM 4163 N N . ALA A 1 547 ? 17.125 57 51.656 1 54.09 547 ALA A N 1
ATOM 4164 C CA . ALA A 1 547 ? 17.797 56.5 52.844 1 54.09 547 ALA A CA 1
ATOM 4165 C C . ALA A 1 547 ? 18.344 57.625 53.688 1 54.09 547 ALA A C 1
ATOM 4167 O O . ALA A 1 547 ? 18.328 57.562 54.938 1 54.09 547 ALA A O 1
ATOM 4168 N N . GLY A 1 548 ? 18.797 58.656 53.125 1 50 548 GLY A N 1
ATOM 4169 C CA . GLY A 1 548 ? 19.5 59.719 53.844 1 50 548 GLY A CA 1
ATOM 4170 C C . GLY A 1 548 ? 18.594 60.844 54.281 1 50 548 GLY A C 1
ATOM 4171 O O . GLY A 1 548 ? 19.016 61.75 55 1 50 548 GLY A O 1
ATOM 4172 N N . GLY A 1 549 ? 17.391 60.875 53.906 1 52.41 549 GLY A N 1
ATOM 4173 C CA . GLY A 1 549 ? 16.469 61.969 54.219 1 52.41 549 GLY A CA 1
ATOM 4174 C C . GLY A 1 549 ? 16.094 62 55.688 1 52.41 549 GLY A C 1
ATOM 4175 O O . GLY A 1 549 ? 15.945 63.094 56.281 1 52.41 549 GLY A O 1
ATOM 4176 N N . LEU A 1 550 ? 15.953 60.844 56.188 1 53.72 550 LEU A N 1
ATOM 4177 C CA . LEU A 1 550 ? 15.703 60.844 57.625 1 53.72 550 LEU A CA 1
ATOM 4178 C C . LEU A 1 550 ? 16.797 61.625 58.375 1 53.72 550 LEU A C 1
ATOM 4180 O O . LEU A 1 550 ? 16.5 62.375 59.312 1 53.72 550 LEU A O 1
ATOM 4184 N N . LEU A 1 551 ? 17.953 61.438 57.875 1 56.53 551 LEU A N 1
ATOM 4185 C CA . LEU A 1 551 ? 19.078 62.062 58.562 1 56.53 551 LEU A CA 1
ATOM 4186 C C . LEU A 1 551 ? 19.047 63.594 58.375 1 56.53 551 LEU A C 1
ATOM 4188 O O . LEU A 1 551 ? 19.359 64.375 59.281 1 56.53 551 LEU A O 1
ATOM 4192 N N . LEU A 1 552 ? 18.578 63.969 57.281 1 57.22 552 LEU A N 1
ATOM 4193 C CA . LEU A 1 552 ? 18.531 65.438 57.031 1 57.22 552 LEU A CA 1
ATOM 4194 C C . LEU A 1 552 ? 17.391 66.062 57.781 1 57.22 552 LEU A C 1
ATOM 4196 O O . LEU A 1 552 ? 17.562 67.188 58.344 1 57.22 552 LEU A O 1
ATOM 4200 N N . TRP A 1 553 ? 16.328 65.312 57.938 1 58.66 553 TRP A N 1
ATOM 4201 C CA . TRP A 1 553 ? 15.234 65.812 58.75 1 58.66 553 TRP A CA 1
ATOM 4202 C C . TRP A 1 553 ? 15.617 65.875 60.219 1 58.66 553 TRP A C 1
ATOM 4204 O O . TRP A 1 553 ? 15.289 66.812 60.938 1 58.66 553 TRP A O 1
ATOM 4214 N N . MET A 1 554 ? 16.359 65 60.562 1 60.88 554 MET A N 1
ATOM 4215 C CA . MET A 1 554 ? 16.859 65 61.938 1 60.88 554 MET A CA 1
ATOM 4216 C C . MET A 1 554 ? 17.875 66.125 62.156 1 60.88 554 MET A C 1
ATOM 4218 O O . MET A 1 554 ? 17.891 66.75 63.188 1 60.88 554 MET A O 1
ATOM 4222 N N . ALA A 1 555 ? 18.594 66.438 61.125 1 60.88 555 ALA A N 1
ATOM 4223 C CA . ALA A 1 555 ? 19.578 67.5 61.25 1 60.88 555 ALA A CA 1
ATOM 4224 C C . ALA A 1 555 ? 18.922 68.875 61.219 1 60.88 555 ALA A C 1
ATOM 4226 O O . ALA A 1 555 ? 19.312 69.75 62 1 60.88 555 ALA A O 1
ATOM 4227 N N . CYS A 1 556 ? 17.922 69 60.469 1 61 556 CYS A N 1
ATOM 4228 C CA . CYS A 1 556 ? 17.203 70.25 60.438 1 61 556 CYS A CA 1
ATOM 4229 C C . CYS A 1 556 ? 16.375 70.438 61.719 1 61 556 CYS A C 1
ATOM 4231 O O . CYS A 1 556 ? 16.297 71.5 62.281 1 61 556 CYS A O 1
ATOM 4233 N N . GLY A 1 557 ? 15.852 69.312 62.188 1 61.38 557 GLY A N 1
ATOM 4234 C CA . GLY A 1 557 ? 15.227 69.375 63.5 1 61.38 557 GLY A CA 1
ATOM 4235 C C . GLY A 1 557 ? 16.203 69.688 64.625 1 61.38 557 GLY A C 1
ATOM 4236 O O . GLY A 1 557 ? 15.906 70.5 65.5 1 61.38 557 GLY A O 1
ATOM 4237 N N . ALA A 1 558 ? 17.359 69.188 64.5 1 68.75 558 ALA A N 1
ATOM 4238 C CA . ALA A 1 558 ? 18.391 69.438 65.5 1 68.75 558 ALA A CA 1
ATOM 4239 C C . ALA A 1 558 ? 18.891 70.875 65.438 1 68.75 558 ALA A C 1
ATOM 4241 O O . ALA A 1 558 ? 19.109 71.562 66.438 1 68.75 558 ALA A O 1
ATOM 4242 N N . ALA A 1 559 ? 18.938 71.375 64.25 1 66.12 559 ALA A N 1
ATOM 4243 C CA . ALA A 1 559 ? 19.375 72.75 64.062 1 66.12 559 ALA A CA 1
ATOM 4244 C C . ALA A 1 559 ? 18.297 73.75 64.5 1 66.12 559 ALA A C 1
ATOM 4246 O O . ALA A 1 559 ? 18.594 74.75 65.125 1 66.12 559 ALA A O 1
ATOM 4247 N N . ALA A 1 560 ? 17.125 73.312 64.375 1 66.69 560 ALA A N 1
ATOM 4248 C CA . ALA A 1 560 ? 16.016 74.125 64.875 1 66.69 560 ALA A CA 1
ATOM 4249 C C . ALA A 1 560 ? 15.938 74.062 66.375 1 66.69 560 ALA A C 1
ATOM 4251 O O . ALA A 1 560 ? 15.695 75.125 67.062 1 66.69 560 ALA A O 1
ATOM 4252 N N . LEU A 1 561 ? 16.25 72.938 66.875 1 68.25 561 LEU A N 1
ATOM 4253 C CA . LEU A 1 561 ? 16.281 72.812 68.312 1 68.25 561 LEU A CA 1
ATOM 4254 C C . LEU A 1 561 ? 17.469 73.562 68.938 1 68.25 561 LEU A C 1
ATOM 4256 O O . LEU A 1 561 ? 17.344 74.25 69.938 1 68.25 561 LEU A O 1
ATOM 4260 N N . LEU A 1 562 ? 18.562 73.562 68.25 1 70.25 562 LEU A N 1
ATOM 4261 C CA . LEU A 1 562 ? 19.734 74.312 68.75 1 70.25 562 LEU A CA 1
ATOM 4262 C C . LEU A 1 562 ? 19.547 75.812 68.562 1 70.25 562 LEU A C 1
ATOM 4264 O O . LEU A 1 562 ? 19.953 76.562 69.438 1 70.25 562 LEU A O 1
ATOM 4268 N N . GLY A 1 563 ? 18.922 76.125 67.562 1 65.44 563 GLY A N 1
ATOM 4269 C CA . GLY A 1 563 ? 18.578 77.562 67.438 1 65.44 563 GLY A CA 1
ATOM 4270 C C . GLY A 1 563 ? 17.531 78.062 68.438 1 65.44 563 GLY A C 1
ATOM 4271 O O . GLY A 1 563 ? 17.672 79.125 69 1 65.44 563 GLY A O 1
ATOM 4272 N N . TRP A 1 564 ? 16.641 77.125 68.75 1 68.06 564 TRP A N 1
ATOM 4273 C CA . TRP A 1 564 ? 15.656 77.5 69.75 1 68.06 564 TRP A CA 1
ATOM 4274 C C . TRP A 1 564 ? 16.297 77.5 71.125 1 68.06 564 TRP A C 1
ATOM 4276 O O . TRP A 1 564 ? 15.992 78.438 71.938 1 68.06 564 TRP A O 1
ATOM 4286 N N . ARG A 1 565 ? 17.281 76.75 71.375 1 67.75 565 ARG A N 1
ATOM 4287 C CA . ARG A 1 565 ? 18 76.75 72.625 1 67.75 565 ARG A CA 1
ATOM 4288 C C . ARG A 1 565 ? 18.891 78 72.75 1 67.75 565 ARG A C 1
ATOM 4290 O O . ARG A 1 565 ? 19 78.562 73.812 1 67.75 565 ARG A O 1
ATOM 4297 N N . ARG A 1 566 ? 19.328 78.438 71.625 1 68.38 566 ARG A N 1
ATOM 4298 C CA . ARG A 1 566 ? 20.188 79.625 71.688 1 68.38 566 ARG A CA 1
ATOM 4299 C C . ARG A 1 566 ? 19.359 80.875 71.875 1 68.38 566 ARG A C 1
ATOM 4301 O O . ARG A 1 566 ? 19.75 81.75 72.625 1 68.38 566 ARG A O 1
ATOM 4308 N N . VAL A 1 567 ? 18.219 80.812 71.438 1 69 567 VAL A N 1
ATOM 4309 C CA . VAL A 1 567 ? 17.344 81.938 71.625 1 69 567 VAL A CA 1
ATOM 4310 C C . VAL A 1 567 ? 16.797 81.938 73.062 1 69 567 VAL A C 1
ATOM 4312 O O . VAL A 1 567 ? 16.734 83 73.688 1 69 567 VAL A O 1
ATOM 4315 N N . ARG A 1 568 ? 16.609 80.875 73.562 1 66.94 568 ARG A N 1
ATOM 4316 C CA . ARG A 1 568 ? 16.141 80.75 74.938 1 66.94 568 ARG A CA 1
ATOM 4317 C C . ARG A 1 568 ? 17.25 81.125 75.938 1 66.94 568 ARG A C 1
ATOM 4319 O O . ARG A 1 568 ? 17.016 81.812 76.938 1 66.94 568 ARG A O 1
ATOM 4326 N N . ARG A 1 569 ? 18.422 80.875 75.562 1 67.38 569 ARG A N 1
ATOM 4327 C CA . ARG A 1 569 ? 19.531 81.188 76.438 1 67.38 569 ARG A CA 1
ATOM 4328 C C . ARG A 1 569 ? 19.828 82.688 76.438 1 67.38 569 ARG A C 1
ATOM 4330 O O . ARG A 1 569 ? 20.125 83.312 77.438 1 67.38 569 ARG A O 1
ATOM 4337 N N . ARG A 1 570 ? 19.562 83.25 75.312 1 67.19 570 ARG A N 1
ATOM 4338 C CA . ARG A 1 570 ? 19.781 84.688 75.188 1 67.19 570 ARG A CA 1
ATOM 4339 C C . ARG A 1 570 ? 18.688 85.438 75.938 1 67.19 570 ARG A C 1
ATOM 4341 O O . ARG A 1 570 ? 18.953 86.438 76.562 1 67.19 570 ARG A O 1
ATOM 4348 N N . GLN A 1 571 ? 17.562 84.875 76.062 1 67.44 571 GLN A N 1
ATOM 4349 C CA . GLN A 1 571 ? 16.484 85.562 76.812 1 67.44 571 GLN A CA 1
ATOM 4350 C C . GLN A 1 571 ? 16.656 85.375 78.312 1 67.44 571 GLN A C 1
ATOM 4352 O O . GLN A 1 571 ? 16.422 86.312 79.062 1 67.44 571 GLN A O 1
ATOM 4357 N N . GLN A 1 572 ? 17.25 84.25 78.688 1 67.5 572 GLN A N 1
ATOM 4358 C CA . GLN A 1 572 ? 17.5 84.062 80.125 1 67.5 572 GLN A CA 1
ATOM 4359 C C . GLN A 1 572 ? 18.688 84.938 80.562 1 67.5 572 GLN A C 1
ATOM 4361 O O . GLN A 1 572 ? 18.656 85.5 81.688 1 67.5 572 GLN A O 1
ATOM 4366 N N . HIS A 1 573 ? 19.625 85.125 79.688 1 65 573 HIS A N 1
ATOM 4367 C CA . HIS A 1 573 ? 20.75 85.938 80.062 1 65 573 HIS A CA 1
ATOM 4368 C C . HIS A 1 573 ? 20.359 87.438 80.125 1 65 573 HIS A C 1
ATOM 4370 O O . HIS A 1 573 ? 20.797 88.188 81 1 65 573 HIS A O 1
ATOM 4376 N N . LYS A 1 574 ? 19.375 87.812 79.312 1 66.5 574 LYS A N 1
ATOM 4377 C CA . LYS A 1 574 ? 18.891 89.188 79.375 1 66.5 574 LYS A CA 1
ATOM 4378 C C . LYS A 1 574 ? 18.016 89.438 80.625 1 66.5 574 LYS A C 1
ATOM 4380 O O . LYS A 1 574 ? 18.094 90.5 81.312 1 66.5 574 LYS A O 1
ATOM 4385 N N . LYS A 1 575 ? 17.359 88.5 81.062 1 68.31 575 LYS A N 1
ATOM 4386 C CA . LYS A 1 575 ? 16.562 88.625 82.25 1 68.31 575 LYS A CA 1
ATOM 4387 C C . LYS A 1 575 ? 17.438 88.625 83.5 1 68.31 575 LYS A C 1
ATOM 4389 O O . LYS A 1 575 ? 17.188 89.312 84.5 1 68.31 575 LYS A O 1
ATOM 4394 N N . ALA A 1 576 ? 18.516 88 83.5 1 67.12 576 ALA A N 1
ATOM 4395 C CA . ALA A 1 576 ? 19.406 87.938 84.625 1 67.12 576 ALA A CA 1
ATOM 4396 C C . ALA A 1 576 ? 20.188 89.25 84.812 1 67.12 576 ALA A C 1
ATOM 4398 O O . ALA A 1 576 ? 20.359 89.75 85.938 1 67.12 576 ALA A O 1
ATOM 4399 N N . VAL A 1 577 ? 20.469 89.75 83.688 1 67 577 VAL A N 1
ATOM 4400 C CA . VAL A 1 577 ? 21.203 91.062 83.812 1 67 577 VAL A CA 1
ATOM 4401 C C . VAL A 1 577 ? 20.266 92.125 84.25 1 67 577 VAL A C 1
ATOM 4403 O O . VAL A 1 577 ? 20.641 93 85.062 1 67 577 VAL A O 1
ATOM 4406 N N . LEU A 1 578 ? 18.953 92.062 84 1 65.12 578 LEU A N 1
ATOM 4407 C CA . LEU A 1 578 ? 18.016 93.062 84.375 1 65.12 578 LEU A CA 1
ATOM 4408 C C . LEU A 1 578 ? 17.656 92.938 85.875 1 65.12 578 LEU A C 1
ATOM 4410 O O . LEU A 1 578 ? 17.562 93.938 86.562 1 65.12 578 LEU A O 1
ATOM 4414 N N . THR A 1 579 ? 17.688 91.812 86.375 1 67.31 579 THR A N 1
ATOM 4415 C CA . THR A 1 579 ? 17.406 91.625 87.812 1 67.31 579 THR A CA 1
ATOM 4416 C C . THR A 1 579 ? 18.625 92 88.688 1 67.31 579 THR A C 1
ATOM 4418 O O . THR A 1 579 ? 18.5 92.5 89.75 1 67.31 579 THR A O 1
ATOM 4421 N N . SER A 1 580 ? 19.781 91.812 88.125 1 64.06 580 SER A N 1
ATOM 4422 C CA . SER A 1 580 ? 20.969 92.188 88.938 1 64.06 580 SER A CA 1
ATOM 4423 C C . SER A 1 580 ? 21.172 93.688 88.938 1 64.06 580 SER A C 1
ATOM 4425 O O . SER A 1 580 ? 21.625 94.25 89.938 1 64.06 580 SER A O 1
ATOM 4427 N N . ARG A 1 581 ? 20.656 94.5 88 1 63.59 581 ARG A N 1
ATOM 4428 C CA . ARG A 1 581 ? 20.781 95.938 88 1 63.59 581 ARG A CA 1
ATOM 4429 C C . ARG A 1 581 ? 19.75 96.562 88.938 1 63.59 581 ARG A C 1
ATOM 4431 O O . ARG A 1 581 ? 20.031 97.562 89.562 1 63.59 581 ARG A O 1
ATOM 4438 N N . LEU A 1 582 ? 18.688 95.938 89.188 1 59.56 582 LEU A N 1
ATOM 4439 C CA . LEU A 1 582 ? 17.703 96.5 90.125 1 59.56 582 LEU A CA 1
ATOM 4440 C C . LEU A 1 582 ? 18.094 96.25 91.562 1 59.56 582 LEU A C 1
ATOM 4442 O O . LEU A 1 582 ? 17.766 97.062 92.438 1 59.56 582 LEU A O 1
ATOM 4446 N N . GLY A 1 583 ? 18.859 95.312 91.938 1 58.09 583 GLY A N 1
ATOM 4447 C CA . GLY A 1 583 ? 19.328 95.125 93.312 1 58.09 583 GLY A CA 1
ATOM 4448 C C . GLY A 1 583 ? 20.359 96.188 93.688 1 58.09 583 GLY A C 1
ATOM 4449 O O . GLY A 1 583 ? 20.406 96.562 94.875 1 58.09 583 GLY A O 1
ATOM 4450 N N . ASP A 1 584 ? 21.219 96.625 92.812 1 55.53 584 ASP A N 1
ATOM 4451 C CA . ASP A 1 584 ? 22.25 97.625 93.25 1 55.53 584 ASP A CA 1
ATOM 4452 C C . ASP A 1 584 ? 21.672 99 93.438 1 55.53 584 ASP A C 1
ATOM 4454 O O . ASP A 1 584 ? 22.219 99.812 94.188 1 55.53 584 ASP A O 1
ATOM 4458 N N . ILE A 1 585 ? 20.609 99.375 92.812 1 51.97 585 ILE A N 1
ATOM 4459 C CA . ILE A 1 585 ? 20.141 100.75 93 1 51.97 585 ILE A CA 1
ATOM 4460 C C . ILE A 1 585 ? 19.359 100.875 94.312 1 51.97 585 ILE A C 1
ATOM 4462 O O . ILE A 1 585 ? 18.984 102 94.688 1 51.97 585 ILE A O 1
ATOM 4466 N N . ARG A 1 586 ? 19.031 99.875 95.062 1 54 586 ARG A N 1
ATOM 4467 C CA . ARG A 1 586 ? 18.344 100.062 96.375 1 54 586 ARG A CA 1
ATOM 4468 C C . ARG A 1 586 ? 19.297 100.562 97.438 1 54 586 ARG A C 1
ATOM 4470 O O . ARG A 1 586 ? 18.875 101.188 98.375 1 54 586 ARG A O 1
ATOM 4477 N N . ASP A 1 587 ? 20.641 100.312 97.25 1 48.59 587 ASP A N 1
ATOM 4478 C CA . ASP A 1 587 ? 21.469 100.75 98.375 1 48.59 587 ASP A CA 1
ATOM 4479 C C . ASP A 1 587 ? 21.719 102.25 98.375 1 48.59 587 ASP A C 1
ATOM 4481 O O . ASP A 1 587 ? 22.391 102.75 99.25 1 48.59 587 ASP A O 1
ATOM 4485 N N . LEU A 1 588 ? 21.578 103 97.312 1 42.53 588 LEU A N 1
ATOM 4486 C CA . LEU A 1 588 ? 22.016 104.375 97.375 1 42.53 588 LEU A CA 1
ATOM 4487 C C . LEU A 1 588 ? 21 105.188 98.188 1 42.53 588 LEU A C 1
ATOM 4489 O O . LEU A 1 588 ? 21.266 106.375 98.438 1 42.53 588 LEU A O 1
ATOM 4493 N N . ASP A 1 589 ? 19.688 104.812 98.188 1 36.5 589 ASP A N 1
ATOM 4494 C CA . ASP A 1 589 ? 18.844 105.812 98.875 1 36.5 589 ASP A CA 1
ATOM 4495 C C . ASP A 1 589 ? 19 105.688 100.438 1 36.5 589 ASP A C 1
ATOM 4497 O O . ASP A 1 589 ? 18.234 106.312 101.125 1 36.5 589 ASP A O 1
ATOM 4501 N N . VAL A 1 590 ? 20.031 104.812 100.938 1 30.95 590 VAL A N 1
ATOM 4502 C CA . VAL A 1 590 ? 20.188 105.25 102.312 1 30.95 590 VAL A CA 1
ATOM 4503 C C . VAL A 1 590 ? 21.125 106.438 102.375 1 30.95 590 VAL A C 1
ATOM 4505 O O . VAL A 1 590 ? 22.141 106.5 101.688 1 30.95 590 VAL A O 1
ATOM 4508 N N . MET B 1 1 ? 81.75 -28.266 -4.48 1 28.67 1 MET B N 1
ATOM 4509 C CA . MET B 1 1 ? 80.688 -28.219 -5.473 1 28.67 1 MET B CA 1
ATOM 4510 C C . MET B 1 1 ? 79.438 -28.906 -4.961 1 28.67 1 MET B C 1
ATOM 4512 O O . MET B 1 1 ? 79.25 -30.109 -5.137 1 28.67 1 MET B O 1
ATOM 4516 N N . ILE B 1 2 ? 78.875 -28.641 -3.74 1 35.09 2 ILE B N 1
ATOM 4517 C CA . ILE B 1 2 ? 77.75 -29.141 -3.02 1 35.09 2 ILE B CA 1
ATOM 4518 C C . ILE B 1 2 ? 76.438 -28.734 -3.77 1 35.09 2 ILE B C 1
ATOM 4520 O O . ILE B 1 2 ? 76.188 -27.547 -3.951 1 35.09 2 ILE B O 1
ATOM 4524 N N . ALA B 1 3 ? 76 -29.625 -4.762 1 34.56 3 ALA B N 1
ATOM 4525 C CA . ALA B 1 3 ? 74.75 -29.594 -5.531 1 34.56 3 ALA B CA 1
ATOM 4526 C C . ALA B 1 3 ? 73.5 -29.406 -4.621 1 34.56 3 ALA B C 1
ATOM 4528 O O . ALA B 1 3 ? 73.25 -30.266 -3.787 1 34.56 3 ALA B O 1
ATOM 4529 N N . VAL B 1 4 ? 73.25 -28.219 -4.141 1 37.34 4 VAL B N 1
ATOM 4530 C CA . VAL B 1 4 ? 72 -27.828 -3.49 1 37.34 4 VAL B CA 1
ATOM 4531 C C . VAL B 1 4 ? 70.812 -28.188 -4.379 1 37.34 4 VAL B C 1
ATOM 4533 O O . VAL B 1 4 ? 70.625 -27.641 -5.469 1 37.34 4 VAL B O 1
ATOM 4536 N N . ILE B 1 5 ? 70.438 -29.484 -4.461 1 33.88 5 ILE B N 1
ATOM 4537 C CA . ILE B 1 5 ? 69.188 -29.922 -5.055 1 33.88 5 ILE B CA 1
ATOM 4538 C C . ILE B 1 5 ? 68 -29.125 -4.473 1 33.88 5 ILE B C 1
ATOM 4540 O O . ILE B 1 5 ? 67.688 -29.234 -3.283 1 33.88 5 ILE B O 1
ATOM 4544 N N . VAL B 1 6 ? 67.75 -27.922 -4.895 1 34.38 6 VAL B N 1
ATOM 4545 C CA . VAL B 1 6 ? 66.5 -27.156 -4.68 1 34.38 6 VAL B CA 1
ATOM 4546 C C . VAL B 1 6 ? 65.312 -28 -5.07 1 34.38 6 VAL B C 1
ATOM 4548 O O . VAL B 1 6 ? 65.125 -28.344 -6.242 1 34.38 6 VAL B O 1
ATOM 4551 N N . ILE B 1 7 ? 64.938 -28.938 -4.258 1 33.84 7 ILE B N 1
ATOM 4552 C CA . ILE B 1 7 ? 63.594 -29.562 -4.379 1 33.84 7 ILE B CA 1
ATOM 4553 C C . ILE B 1 7 ? 62.531 -28.5 -4.574 1 33.84 7 ILE B C 1
ATOM 4555 O O . ILE B 1 7 ? 62.25 -27.703 -3.672 1 33.84 7 ILE B O 1
ATOM 4559 N N . TRP B 1 8 ? 62.375 -27.969 -5.75 1 32.25 8 TRP B N 1
ATOM 4560 C CA . TRP B 1 8 ? 61.188 -27.266 -6.191 1 32.25 8 TRP B CA 1
ATOM 4561 C C . TRP B 1 8 ? 59.938 -28.062 -5.844 1 32.25 8 TRP B C 1
ATOM 4563 O O . TRP B 1 8 ? 59.625 -29.078 -6.484 1 32.25 8 TRP B O 1
ATOM 4573 N N . THR B 1 9 ? 59.594 -28.266 -4.59 1 34 9 THR B N 1
ATOM 4574 C CA . THR B 1 9 ? 58.25 -28.641 -4.27 1 34 9 THR B CA 1
ATOM 4575 C C . THR B 1 9 ? 57.25 -27.828 -5.074 1 34 9 THR B C 1
ATOM 4577 O O . THR B 1 9 ? 57.156 -26.594 -4.922 1 34 9 THR B O 1
ATOM 4580 N N . CYS B 1 10 ? 57.125 -28.078 -6.324 1 32.25 10 CYS B N 1
ATOM 4581 C CA . CYS B 1 10 ? 55.938 -27.656 -7.035 1 32.25 10 CYS B CA 1
ATOM 4582 C C . CYS B 1 10 ? 54.719 -27.734 -6.133 1 32.25 10 CYS B C 1
ATOM 4584 O O . CYS B 1 10 ? 54.312 -28.828 -5.715 1 32.25 10 CYS B O 1
ATOM 4586 N N . TRP B 1 11 ? 54.625 -26.922 -5.156 1 33.59 11 TRP B N 1
ATOM 4587 C CA . TRP B 1 11 ? 53.312 -26.688 -4.562 1 33.59 11 TRP B CA 1
ATOM 4588 C C . TRP B 1 11 ? 52.219 -26.781 -5.621 1 33.59 11 TRP B C 1
ATOM 4590 O O . TRP B 1 11 ? 52.062 -25.875 -6.449 1 33.59 11 TRP B O 1
ATOM 4600 N N . LEU B 1 12 ? 52.125 -27.891 -6.32 1 32.75 12 LEU B N 1
ATOM 4601 C CA . LEU B 1 12 ? 50.844 -28.141 -6.973 1 32.75 12 LEU B CA 1
ATOM 4602 C C . LEU B 1 12 ? 49.688 -27.641 -6.113 1 32.75 12 LEU B C 1
ATOM 4604 O O . LEU B 1 12 ? 49.531 -28.062 -4.965 1 32.75 12 LEU B O 1
ATOM 4608 N N . ALA B 1 13 ? 49.406 -26.484 -6.129 1 36.91 13 ALA B N 1
ATOM 4609 C CA . ALA B 1 13 ? 48.094 -26.016 -5.691 1 36.91 13 ALA B CA 1
ATOM 4610 C C . ALA B 1 13 ? 47.031 -27.094 -5.879 1 36.91 13 ALA B C 1
ATOM 4612 O O . ALA B 1 13 ? 46.812 -27.562 -6.996 1 36.91 13 ALA B O 1
ATOM 4613 N N . SER B 1 14 ? 46.906 -28.031 -5.047 1 37.19 14 SER B N 1
ATOM 4614 C CA . SER B 1 14 ? 45.812 -28.969 -4.953 1 37.19 14 SER B CA 1
ATOM 4615 C C . SER B 1 14 ? 44.5 -28.328 -5.422 1 37.19 14 SER B C 1
ATOM 4617 O O . SER B 1 14 ? 44 -27.406 -4.777 1 37.19 14 SER B O 1
ATOM 4619 N N . VAL B 1 15 ? 44.344 -27.938 -6.617 1 44.03 15 VAL B N 1
ATOM 4620 C CA . VAL B 1 15 ? 43 -27.734 -7.07 1 44.03 15 VAL B CA 1
ATOM 4621 C C . VAL B 1 15 ? 42.062 -28.703 -6.363 1 44.03 15 VAL B C 1
ATOM 4623 O O . VAL B 1 15 ? 42.219 -29.922 -6.48 1 44.03 15 VAL B O 1
ATOM 4626 N N . GLN B 1 16 ? 41.75 -28.578 -5.148 1 49.75 16 GLN B N 1
ATOM 4627 C CA . GLN B 1 16 ? 40.719 -29.359 -4.469 1 49.75 16 GLN B CA 1
ATOM 4628 C C . GLN B 1 16 ? 39.688 -29.891 -5.461 1 49.75 16 GLN B C 1
ATOM 4630 O O . GLN B 1 16 ? 39 -29.125 -6.133 1 49.75 16 GLN B O 1
ATOM 4635 N N . SER B 1 17 ? 39.969 -31.016 -6.172 1 64.19 17 SER B N 1
ATOM 4636 C CA . SER B 1 17 ? 39.062 -31.734 -7.094 1 64.19 17 SER B CA 1
ATOM 4637 C C . SER B 1 17 ? 37.719 -32.031 -6.453 1 64.19 17 SER B C 1
ATOM 4639 O O . SER B 1 17 ? 37.656 -32.688 -5.414 1 64.19 17 SER B O 1
ATOM 4641 N N . PHE B 1 18 ? 36.781 -31.281 -6.586 1 75.31 18 PHE B N 1
ATOM 4642 C CA . PHE B 1 18 ? 35.438 -31.516 -6.059 1 75.31 18 PHE B CA 1
ATOM 4643 C C . PHE B 1 18 ? 34.781 -32.719 -6.738 1 75.31 18 PHE B C 1
ATOM 4645 O O . PHE B 1 18 ? 34.969 -32.938 -7.934 1 75.31 18 PHE B O 1
ATOM 4652 N N . GLU B 1 19 ? 34.156 -33.5 -5.898 1 84.12 19 GLU B N 1
ATOM 4653 C CA . GLU B 1 19 ? 33.438 -34.719 -6.336 1 84.12 19 GLU B CA 1
ATOM 4654 C C . GLU B 1 19 ? 32.25 -34.375 -7.211 1 84.12 19 GLU B C 1
ATOM 4656 O O . GLU B 1 19 ? 31.766 -33.219 -7.207 1 84.12 19 GLU B O 1
ATOM 4661 N N . ALA B 1 20 ? 31.906 -35.312 -7.988 1 89.94 20 ALA B N 1
ATOM 4662 C CA . ALA B 1 20 ? 30.75 -35.156 -8.859 1 89.94 20 ALA B CA 1
ATOM 4663 C C . ALA B 1 20 ? 29.453 -35.312 -8.062 1 89.94 20 ALA B C 1
ATOM 4665 O O . ALA B 1 20 ? 28.75 -36.312 -8.188 1 89.94 20 ALA B O 1
ATOM 4666 N N . LYS B 1 21 ? 29.172 -34.344 -7.297 1 93.44 21 LYS B N 1
ATOM 4667 C CA . LYS B 1 21 ? 27.953 -34.281 -6.5 1 93.44 21 LYS B CA 1
ATOM 4668 C C . LYS B 1 21 ? 27.5 -32.844 -6.305 1 93.44 21 LYS B C 1
ATOM 4670 O O . LYS B 1 21 ? 28.297 -31.906 -6.48 1 93.44 21 LYS B O 1
ATOM 4675 N N . PRO B 1 22 ? 26.328 -32.656 -5.969 1 94.81 22 PRO B N 1
ATOM 4676 C CA . PRO B 1 22 ? 25.859 -31.312 -5.699 1 94.81 22 PRO B CA 1
ATOM 4677 C C . PRO B 1 22 ? 26.375 -30.75 -4.375 1 94.81 22 PRO B C 1
ATOM 4679 O O . PRO B 1 22 ? 26.484 -31.484 -3.393 1 94.81 22 PRO B O 1
ATOM 4682 N N . TYR B 1 23 ? 26.734 -29.469 -4.332 1 95.38 23 TYR B N 1
ATOM 4683 C CA . TYR B 1 23 ? 27.156 -28.766 -3.129 1 95.38 23 TYR B CA 1
ATOM 4684 C C . TYR B 1 23 ? 26.234 -27.594 -2.822 1 95.38 23 TYR B C 1
ATOM 4686 O O . TYR B 1 23 ? 25.781 -26.906 -3.732 1 95.38 23 TYR B O 1
ATOM 4694 N N . ALA B 1 24 ? 25.969 -27.438 -1.528 1 95.88 24 ALA B N 1
ATOM 4695 C CA . ALA B 1 24 ? 25.109 -26.328 -1.126 1 95.88 24 ALA B CA 1
ATOM 4696 C C . ALA B 1 24 ? 25.844 -24.984 -1.287 1 95.88 24 ALA B C 1
ATOM 4698 O O . ALA B 1 24 ? 27 -24.859 -0.887 1 95.88 24 ALA B O 1
ATOM 4699 N N . LEU B 1 25 ? 25.266 -24.062 -1.95 1 96.62 25 LEU B N 1
ATOM 4700 C CA . LEU B 1 25 ? 25.797 -22.703 -2.107 1 96.62 25 LEU B CA 1
ATOM 4701 C C . LEU B 1 25 ? 25.141 -21.75 -1.12 1 96.62 25 LEU B C 1
ATOM 4703 O O . LEU B 1 25 ? 25.812 -20.859 -0.57 1 96.62 25 LEU B O 1
ATOM 4707 N N . VAL B 1 26 ? 23.797 -21.828 -1.022 1 97.19 26 VAL B N 1
ATOM 4708 C CA . VAL B 1 26 ? 22.984 -20.984 -0.14 1 97.19 26 VAL B CA 1
ATOM 4709 C C . VAL B 1 26 ? 22 -21.844 0.648 1 97.19 26 VAL B C 1
ATOM 4711 O O . VAL B 1 26 ? 21.344 -22.719 0.08 1 97.19 26 VAL B O 1
ATOM 4714 N N . ASN B 1 27 ? 21.906 -21.672 1.922 1 96 27 ASN B N 1
ATOM 4715 C CA . ASN B 1 27 ? 21 -22.391 2.803 1 96 27 ASN B CA 1
ATOM 4716 C C . ASN B 1 27 ? 19.969 -21.438 3.432 1 96 27 ASN B C 1
ATOM 4718 O O . ASN B 1 27 ? 20.266 -20.266 3.627 1 96 27 ASN B O 1
ATOM 4722 N N . PRO B 1 28 ? 18.781 -22.016 3.648 1 92.94 28 PRO B N 1
ATOM 4723 C CA . PRO B 1 28 ? 17.828 -21.203 4.414 1 92.94 28 PRO B CA 1
ATOM 4724 C C . PRO B 1 28 ? 18.188 -21.109 5.895 1 92.94 28 PRO B C 1
ATOM 4726 O O . PRO B 1 28 ? 18.75 -22.047 6.461 1 92.94 28 PRO B O 1
ATOM 4729 N N . VAL B 1 29 ? 17.938 -19.984 6.449 1 91.38 29 VAL B N 1
ATOM 4730 C CA . VAL B 1 29 ? 18.078 -19.828 7.895 1 91.38 29 VAL B CA 1
ATOM 4731 C C . VAL B 1 29 ? 16.812 -20.297 8.594 1 91.38 29 VAL B C 1
ATOM 4733 O O . VAL B 1 29 ? 15.727 -19.781 8.336 1 91.38 29 VAL B O 1
ATOM 4736 N N . ALA B 1 30 ? 16.922 -21.234 9.43 1 85.25 30 ALA B N 1
ATOM 4737 C CA . ALA B 1 30 ? 15.773 -21.859 10.094 1 85.25 30 ALA B CA 1
ATOM 4738 C C . ALA B 1 30 ? 14.922 -20.828 10.812 1 85.25 30 ALA B C 1
ATOM 4740 O O . ALA B 1 30 ? 15.445 -19.969 11.531 1 85.25 30 ALA B O 1
ATOM 4741 N N . GLY B 1 31 ? 13.688 -20.906 10.609 1 82.88 31 GLY B N 1
ATOM 4742 C CA . GLY B 1 31 ? 12.734 -20.078 11.32 1 82.88 31 GLY B CA 1
ATOM 4743 C C . GLY B 1 31 ? 12.656 -18.656 10.781 1 82.88 31 GLY B C 1
ATOM 4744 O O . GLY B 1 31 ? 12.008 -17.797 11.375 1 82.88 31 GLY B O 1
ATOM 4745 N N . THR B 1 32 ? 13.422 -18.391 9.719 1 86.25 32 THR B N 1
ATOM 4746 C CA . THR B 1 32 ? 13.391 -17.062 9.133 1 86.25 32 THR B CA 1
ATOM 4747 C C . THR B 1 32 ? 13.234 -17.141 7.613 1 86.25 32 THR B C 1
ATOM 4749 O O . THR B 1 32 ? 13.234 -18.234 7.043 1 86.25 32 THR B O 1
ATOM 4752 N N . SER B 1 33 ? 13.039 -15.984 7.055 1 87.62 33 SER B N 1
ATOM 4753 C CA . SER B 1 33 ? 12.992 -15.898 5.598 1 87.62 33 SER B CA 1
ATOM 4754 C C . SER B 1 33 ? 14.352 -15.508 5.023 1 87.62 33 SER B C 1
ATOM 4756 O O . SER B 1 33 ? 14.445 -15.141 3.85 1 87.62 33 SER B O 1
ATOM 4758 N N . HIS B 1 34 ? 15.406 -15.594 5.855 1 91.38 34 HIS B N 1
ATOM 4759 C CA . HIS B 1 34 ? 16.734 -15.141 5.449 1 91.38 34 HIS B CA 1
ATOM 4760 C C . HIS B 1 34 ? 17.562 -16.281 4.875 1 91.38 34 HIS B C 1
ATOM 4762 O O . HIS B 1 34 ? 17.188 -17.453 5.012 1 91.38 34 HIS B O 1
ATOM 4768 N N . LEU B 1 35 ? 18.609 -15.875 4.164 1 94.56 35 LEU B N 1
ATOM 4769 C CA . LEU B 1 35 ? 19.5 -16.828 3.512 1 94.56 35 LEU B CA 1
ATOM 4770 C C . LEU B 1 35 ? 20.891 -16.75 4.121 1 94.56 35 LEU B C 1
ATOM 4772 O O . LEU B 1 35 ? 21.266 -15.75 4.723 1 94.56 35 LEU B O 1
ATOM 4776 N N . LYS B 1 36 ? 21.562 -17.844 4.074 1 96.38 36 LYS B N 1
ATOM 4777 C CA . LYS B 1 36 ? 22.953 -17.906 4.52 1 96.38 36 LYS B CA 1
ATOM 4778 C C . LYS B 1 36 ? 23.828 -18.625 3.494 1 96.38 36 LYS B C 1
ATOM 4780 O O . LYS B 1 36 ? 23.391 -19.594 2.877 1 96.38 36 LYS B O 1
ATOM 4785 N N . VAL B 1 37 ? 25.031 -18.109 3.334 1 96.5 37 VAL B N 1
ATOM 4786 C CA . VAL B 1 37 ? 25.969 -18.734 2.402 1 96.5 37 VAL B CA 1
ATOM 4787 C C . VAL B 1 37 ? 26.531 -20.016 3.006 1 96.5 37 VAL B C 1
ATOM 4789 O O . VAL B 1 37 ? 26.781 -20.078 4.211 1 96.5 37 VAL B O 1
ATOM 4792 N N . ALA B 1 38 ? 26.656 -20.984 2.15 1 96.31 38 ALA B N 1
ATOM 4793 C CA . ALA B 1 38 ? 27.234 -22.25 2.584 1 96.31 38 ALA B CA 1
ATOM 4794 C C . ALA B 1 38 ? 28.719 -22.297 2.275 1 96.31 38 ALA B C 1
ATOM 4796 O O . ALA B 1 38 ? 29.156 -21.969 1.168 1 96.31 38 ALA B O 1
ATOM 4797 N N . ASP B 1 39 ? 29.484 -22.859 3.143 1 94.81 39 ASP B N 1
ATOM 4798 C CA . ASP B 1 39 ? 30.938 -22.844 3.039 1 94.81 39 ASP B CA 1
ATOM 4799 C C . ASP B 1 39 ? 31.422 -23.75 1.907 1 94.81 39 ASP B C 1
ATOM 4801 O O . ASP B 1 39 ? 32.344 -23.391 1.176 1 94.81 39 ASP B O 1
ATOM 4805 N N . GLU B 1 40 ? 30.828 -24.859 1.763 1 93.5 40 GLU B N 1
ATOM 4806 C CA . GLU B 1 40 ? 31.281 -25.812 0.752 1 93.5 40 GLU B CA 1
ATOM 4807 C C . GLU B 1 40 ? 31.109 -25.25 -0.654 1 93.5 40 GLU B C 1
ATOM 4809 O O . GLU B 1 40 ? 32 -25.391 -1.497 1 93.5 40 GLU B O 1
ATOM 4814 N N . GLY B 1 41 ? 29.969 -24.641 -0.856 1 94.31 41 GLY B N 1
ATOM 4815 C CA . GLY B 1 41 ? 29.734 -24.047 -2.16 1 94.31 41 GLY B CA 1
ATOM 4816 C C . GLY B 1 41 ? 30.672 -22.891 -2.473 1 94.31 41 GLY B C 1
ATOM 4817 O O . GLY B 1 41 ? 31.125 -22.75 -3.605 1 94.31 41 GLY B O 1
ATOM 4818 N N . ILE B 1 42 ? 30.969 -22.156 -1.477 1 95.19 42 ILE B N 1
ATOM 4819 C CA . ILE B 1 42 ? 31.859 -21.016 -1.647 1 95.19 42 ILE B CA 1
ATOM 4820 C C . ILE B 1 42 ? 33.281 -21.5 -1.937 1 95.19 42 ILE B C 1
ATOM 4822 O O . ILE B 1 42 ? 34 -20.922 -2.766 1 95.19 42 ILE B O 1
ATOM 4826 N N . ALA B 1 43 ? 33.656 -22.531 -1.25 1 94.62 43 ALA B N 1
ATOM 4827 C CA . ALA B 1 43 ? 35 -23.109 -1.494 1 94.62 43 ALA B CA 1
ATOM 4828 C C . ALA B 1 43 ? 35.094 -23.609 -2.934 1 94.62 43 ALA B C 1
ATOM 4830 O O . ALA B 1 43 ? 36.156 -23.453 -3.562 1 94.62 43 ALA B O 1
ATOM 4831 N N . LEU B 1 44 ? 34.031 -24.141 -3.396 1 94.12 44 LEU B N 1
ATOM 4832 C CA . LEU B 1 44 ? 34 -24.625 -4.773 1 94.12 44 LEU B CA 1
ATOM 4833 C C . LEU B 1 44 ? 34.156 -23.469 -5.754 1 94.12 44 LEU B C 1
ATOM 4835 O O . LEU B 1 44 ? 34.969 -23.547 -6.68 1 94.12 44 LEU B O 1
ATOM 4839 N N . LEU B 1 45 ? 33.438 -22.453 -5.59 1 94.81 45 LEU B N 1
ATOM 4840 C CA . LEU B 1 45 ? 33.531 -21.297 -6.469 1 94.81 45 LEU B CA 1
ATOM 4841 C C . LEU B 1 45 ? 34.906 -20.688 -6.438 1 94.81 45 LEU B C 1
ATOM 4843 O O . LEU B 1 45 ? 35.469 -20.312 -7.48 1 94.81 45 LEU B O 1
ATOM 4847 N N . ASN B 1 46 ? 35.5 -20.641 -5.27 1 94.06 46 ASN B N 1
ATOM 4848 C CA . ASN B 1 46 ? 36.844 -20.031 -5.102 1 94.06 46 ASN B CA 1
ATOM 4849 C C . ASN B 1 46 ? 37.906 -20.844 -5.809 1 94.06 46 ASN B C 1
ATOM 4851 O O . ASN B 1 46 ? 38.969 -20.312 -6.152 1 94.06 46 ASN B O 1
ATOM 4855 N N . SER B 1 47 ? 37.656 -22.016 -6.066 1 91.88 47 SER B N 1
ATOM 4856 C CA . SER B 1 47 ? 38.625 -22.891 -6.684 1 91.88 47 SER B CA 1
ATOM 4857 C C . SER B 1 47 ? 38.656 -22.719 -8.203 1 91.88 47 SER B C 1
ATOM 4859 O O . SER B 1 47 ? 39.594 -23.156 -8.867 1 91.88 47 SER B O 1
ATOM 4861 N N . ILE B 1 48 ? 37.688 -22.031 -8.703 1 90.69 48 ILE B N 1
ATOM 4862 C CA . ILE B 1 48 ? 37.594 -21.859 -10.148 1 90.69 48 ILE B CA 1
ATOM 4863 C C . ILE B 1 48 ? 38.344 -20.609 -10.57 1 90.69 48 ILE B C 1
ATOM 4865 O O . ILE B 1 48 ? 37.969 -19.5 -10.18 1 90.69 48 ILE B O 1
ATOM 4869 N N . GLU B 1 49 ? 39.344 -20.625 -11.359 1 87.94 49 GLU B N 1
ATOM 4870 C CA . GLU B 1 49 ? 40.188 -19.5 -11.734 1 87.94 49 GLU B CA 1
ATOM 4871 C C . GLU B 1 49 ? 39.688 -18.828 -13.008 1 87.94 49 GLU B C 1
ATOM 4873 O O . GLU B 1 49 ? 39.875 -17.609 -13.188 1 87.94 49 GLU B O 1
ATOM 4878 N N . GLY B 1 50 ? 39.031 -19.453 -13.914 1 87.94 50 GLY B N 1
ATOM 4879 C CA . GLY B 1 50 ? 38.625 -18.875 -15.188 1 87.94 50 GLY B CA 1
ATOM 4880 C C . GLY B 1 50 ? 37.219 -18.312 -15.156 1 87.94 50 GLY B C 1
ATOM 4881 O O . GLY B 1 50 ? 36.594 -18.25 -14.102 1 87.94 50 GLY B O 1
ATOM 4882 N N . PRO B 1 51 ? 36.906 -17.703 -16.328 1 92.81 51 PRO B N 1
ATOM 4883 C CA . PRO B 1 51 ? 35.531 -17.172 -16.422 1 92.81 51 PRO B CA 1
ATOM 4884 C C . PRO B 1 51 ? 34.469 -18.219 -16.219 1 92.81 51 PRO B C 1
ATOM 4886 O O . PRO B 1 51 ? 34.625 -19.375 -16.641 1 92.81 51 PRO B O 1
ATOM 4889 N N . VAL B 1 52 ? 33.438 -17.797 -15.562 1 94.31 52 VAL B N 1
ATOM 4890 C CA . VAL B 1 52 ? 32.375 -18.734 -15.242 1 94.31 52 VAL B CA 1
ATOM 4891 C C . VAL B 1 52 ? 31.078 -18.328 -15.961 1 94.31 52 VAL B C 1
ATOM 4893 O O . VAL B 1 52 ? 30.875 -17.156 -16.266 1 94.31 52 VAL B O 1
ATOM 4896 N N . ALA B 1 53 ? 30.266 -19.344 -16.281 1 94.12 53 ALA B N 1
ATOM 4897 C CA . ALA B 1 53 ? 28.938 -19.172 -16.859 1 94.12 53 ALA B CA 1
ATOM 4898 C C . ALA B 1 53 ? 27.891 -19.938 -16.062 1 94.12 53 ALA B C 1
ATOM 4900 O O . ALA B 1 53 ? 27.562 -21.078 -16.375 1 94.12 53 ALA B O 1
ATOM 4901 N N . PRO B 1 54 ? 27.344 -19.266 -15.07 1 95.19 54 PRO B N 1
ATOM 4902 C CA . PRO B 1 54 ? 26.328 -19.938 -14.25 1 95.19 54 PRO B CA 1
ATOM 4903 C C . PRO B 1 54 ? 25.016 -20.156 -14.992 1 95.19 54 PRO B C 1
ATOM 4905 O O . PRO B 1 54 ? 24.406 -19.188 -15.469 1 95.19 54 PRO B O 1
ATOM 4908 N N . VAL B 1 55 ? 24.594 -21.391 -15.133 1 95.94 55 VAL B N 1
ATOM 4909 C CA . VAL B 1 55 ? 23.281 -21.781 -15.633 1 95.94 55 VAL B CA 1
ATOM 4910 C C . VAL B 1 55 ? 22.359 -22.109 -14.461 1 95.94 55 VAL B C 1
ATOM 4912 O O . VAL B 1 55 ? 22.5 -23.172 -13.844 1 95.94 55 VAL B O 1
ATOM 4915 N N . VAL B 1 56 ? 21.453 -21.25 -14.227 1 96.12 56 VAL B N 1
ATOM 4916 C CA . VAL B 1 56 ? 20.594 -21.391 -13.047 1 96.12 56 VAL B CA 1
ATOM 4917 C C . VAL B 1 56 ? 19.172 -21.75 -13.469 1 96.12 56 VAL B C 1
ATOM 4919 O O . VAL B 1 56 ? 18.625 -21.156 -14.398 1 96.12 56 VAL B O 1
ATOM 4922 N N . VAL B 1 57 ? 18.594 -22.766 -12.836 1 96.75 57 VAL B N 1
ATOM 4923 C CA . VAL B 1 57 ? 17.219 -23.172 -13.133 1 96.75 57 VAL B CA 1
ATOM 4924 C C . VAL B 1 57 ? 16.297 -22.75 -11.992 1 96.75 57 VAL B C 1
ATOM 4926 O O . VAL B 1 57 ? 16.547 -23.062 -10.828 1 96.75 57 VAL B O 1
ATOM 4929 N N . ILE B 1 58 ? 15.297 -22 -12.352 1 94.62 58 ILE B N 1
ATOM 4930 C CA . ILE B 1 58 ? 14.289 -21.578 -11.391 1 94.62 58 ILE B CA 1
ATOM 4931 C C . ILE B 1 58 ? 12.906 -22.047 -11.844 1 94.62 58 ILE B C 1
ATOM 4933 O O . ILE B 1 58 ? 12.719 -22.438 -13 1 94.62 58 ILE B O 1
ATOM 4937 N N . GLY B 1 59 ? 11.945 -22.094 -10.906 1 94.12 59 GLY B N 1
ATOM 4938 C CA . GLY B 1 59 ? 10.586 -22.5 -11.188 1 94.12 59 GLY B CA 1
ATOM 4939 C C . GLY B 1 59 ? 9.812 -22.906 -9.945 1 94.12 59 GLY B C 1
ATOM 4940 O O . GLY B 1 59 ? 10.375 -22.969 -8.852 1 94.12 59 GLY B O 1
ATOM 4941 N N . PRO B 1 60 ? 8.586 -23.094 -10.156 1 91.5 60 PRO B N 1
ATOM 4942 C CA . PRO B 1 60 ? 7.758 -23.469 -9.008 1 91.5 60 PRO B CA 1
ATOM 4943 C C . PRO B 1 60 ? 8.094 -24.859 -8.469 1 91.5 60 PRO B C 1
ATOM 4945 O O . PRO B 1 60 ? 8.812 -25.625 -9.125 1 91.5 60 PRO B O 1
ATOM 4948 N N . TYR B 1 61 ? 7.52 -25.047 -7.336 1 85.88 61 TYR B N 1
ATOM 4949 C CA . TYR B 1 61 ? 7.664 -26.328 -6.648 1 85.88 61 TYR B CA 1
ATOM 4950 C C . TYR B 1 61 ? 7.156 -27.484 -7.512 1 85.88 61 TYR B C 1
ATOM 4952 O O . TYR B 1 61 ? 6.105 -27.359 -8.148 1 85.88 61 TYR B O 1
ATOM 4960 N N . ARG B 1 62 ? 8.008 -28.516 -7.707 1 84.5 62 ARG B N 1
ATOM 4961 C CA . ARG B 1 62 ? 7.688 -29.766 -8.383 1 84.5 62 ARG B CA 1
ATOM 4962 C C . ARG B 1 62 ? 7.535 -29.562 -9.883 1 84.5 62 ARG B C 1
ATOM 4964 O O . ARG B 1 62 ? 6.754 -30.25 -10.539 1 84.5 62 ARG B O 1
ATOM 4971 N N . SER B 1 63 ? 8.188 -28.594 -10.398 1 89 63 SER B N 1
ATOM 4972 C CA . SER B 1 63 ? 8.156 -28.344 -11.836 1 89 63 SER B CA 1
ATOM 4973 C C . SER B 1 63 ? 9.148 -29.25 -12.562 1 89 63 SER B C 1
ATOM 4975 O O . SER B 1 63 ? 9.133 -29.328 -13.797 1 89 63 SER B O 1
ATOM 4977 N N . GLY B 1 64 ? 10.109 -29.859 -11.828 1 90.5 64 GLY B N 1
ATOM 4978 C CA . GLY B 1 64 ? 11.062 -30.781 -12.438 1 90.5 64 GLY B CA 1
ATOM 4979 C C . GLY B 1 64 ? 12.43 -30.156 -12.648 1 90.5 64 GLY B C 1
ATOM 4980 O O . GLY B 1 64 ? 13.188 -30.594 -13.516 1 90.5 64 GLY B O 1
ATOM 4981 N N . LYS B 1 65 ? 12.711 -29.203 -11.898 1 94.69 65 LYS B N 1
ATOM 4982 C CA . LYS B 1 65 ? 13.961 -28.469 -12.055 1 94.69 65 LYS B CA 1
ATOM 4983 C C . LYS B 1 65 ? 15.164 -29.391 -11.891 1 94.69 65 LYS B C 1
ATOM 4985 O O . LYS B 1 65 ? 16.062 -29.406 -12.734 1 94.69 65 LYS B O 1
ATOM 4990 N N . SER B 1 66 ? 15.234 -30.172 -10.828 1 94.62 66 SER B N 1
ATOM 4991 C CA . SER B 1 66 ? 16.391 -31.016 -10.539 1 94.62 66 SER B CA 1
ATOM 4992 C C . SER B 1 66 ? 16.531 -32.125 -11.57 1 94.62 66 SER B C 1
ATOM 4994 O O . SER B 1 66 ? 17.641 -32.469 -11.961 1 94.62 66 SER B O 1
ATOM 4996 N N . PHE B 1 67 ? 15.43 -32.688 -11.977 1 93.44 67 PHE B N 1
ATOM 4997 C CA . PHE B 1 67 ? 15.461 -33.719 -13.008 1 93.44 67 PHE B CA 1
ATOM 4998 C C . PHE B 1 67 ? 15.992 -33.125 -14.32 1 93.44 67 PHE B C 1
ATOM 5000 O O . PHE B 1 67 ? 16.797 -33.781 -14.992 1 93.44 67 PHE B O 1
ATOM 5007 N N . LEU B 1 68 ? 15.508 -31.953 -14.641 1 95.5 68 LEU B N 1
ATOM 5008 C CA . LEU B 1 68 ? 15.961 -31.281 -15.852 1 95.5 68 LEU B CA 1
ATOM 5009 C C . LEU B 1 68 ? 17.469 -31.078 -15.82 1 95.5 68 LEU B C 1
ATOM 5011 O O . LEU B 1 68 ? 18.156 -31.344 -16.812 1 95.5 68 LEU B O 1
ATOM 5015 N N . LEU B 1 69 ? 17.969 -30.625 -14.727 1 96.19 69 LEU B N 1
ATOM 5016 C CA . LEU B 1 69 ? 19.391 -30.375 -14.594 1 96.19 69 LEU B CA 1
ATOM 5017 C C . LEU B 1 69 ? 20.203 -31.656 -14.711 1 96.19 69 LEU B C 1
ATOM 5019 O O . LEU B 1 69 ? 21.266 -31.688 -15.32 1 96.19 69 LEU B O 1
ATOM 5023 N N . ASN B 1 70 ? 19.719 -32.719 -14.102 1 94.25 70 ASN B N 1
ATOM 5024 C CA . ASN B 1 70 ? 20.375 -34.031 -14.227 1 94.25 70 ASN B CA 1
ATOM 5025 C C . ASN B 1 70 ? 20.422 -34.5 -15.68 1 94.25 70 ASN B C 1
ATOM 5027 O O . ASN B 1 70 ? 21.422 -35.062 -16.109 1 94.25 70 ASN B O 1
ATOM 5031 N N . GLN B 1 71 ? 19.344 -34.219 -16.375 1 93.62 71 GLN B N 1
ATOM 5032 C CA . GLN B 1 71 ? 19.297 -34.562 -17.797 1 93.62 71 GLN B CA 1
ATOM 5033 C C . GLN B 1 71 ? 20.297 -33.75 -18.594 1 93.62 71 GLN B C 1
ATOM 5035 O O . GLN B 1 71 ? 20.938 -34.25 -19.516 1 93.62 71 GLN B O 1
ATOM 5040 N N . LEU B 1 72 ? 20.438 -32.5 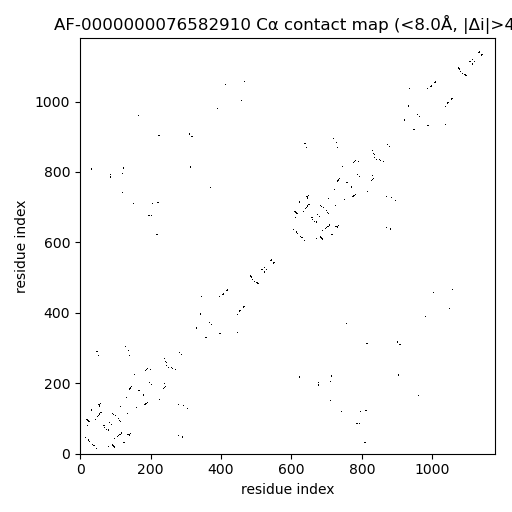-18.297 1 93.81 72 LEU B N 1
ATOM 5041 C CA . LEU B 1 72 ? 21.391 -31.625 -18.984 1 93.81 72 LEU B CA 1
ATOM 5042 C C . LEU B 1 72 ? 22.828 -32.031 -18.688 1 93.81 72 LEU B C 1
ATOM 5044 O O . LEU B 1 72 ? 23.688 -31.969 -19.562 1 93.81 72 LEU B O 1
ATOM 5048 N N . LEU B 1 73 ? 23.062 -32.469 -17.453 1 93.06 73 LEU B N 1
ATOM 5049 C CA . LEU B 1 73 ? 24.391 -32.875 -17.031 1 93.06 73 LEU B CA 1
ATOM 5050 C C . LEU B 1 73 ? 24.719 -34.281 -17.531 1 93.06 73 LEU B C 1
ATOM 5052 O O . LEU B 1 73 ? 25.891 -34.656 -17.625 1 93.06 73 LEU B O 1
ATOM 5056 N N . GLY B 1 74 ? 23.719 -35.031 -17.812 1 89.44 74 GLY B N 1
ATOM 5057 C CA . GLY B 1 74 ? 23.922 -36.406 -18.234 1 89.44 74 GLY B CA 1
ATOM 5058 C C . GLY B 1 74 ? 24.281 -37.344 -17.078 1 89.44 74 GLY B C 1
ATOM 5059 O O . GLY B 1 74 ? 25.094 -38.25 -17.234 1 89.44 74 GLY B O 1
ATOM 5060 N N . VAL B 1 75 ? 23.719 -37 -15.891 1 91.94 75 VAL B N 1
ATOM 5061 C CA . VAL B 1 75 ? 24 -37.812 -14.711 1 91.94 75 VAL B CA 1
ATOM 5062 C C . VAL B 1 75 ? 22.719 -38.438 -14.195 1 91.94 75 VAL B C 1
ATOM 5064 O O . VAL B 1 75 ? 21.641 -37.844 -14.336 1 91.94 75 VAL B O 1
ATOM 5067 N N . PRO B 1 76 ? 22.781 -39.594 -13.625 1 90.88 76 PRO B N 1
ATOM 5068 C CA . PRO B 1 76 ? 21.578 -40.219 -13.055 1 90.88 76 PRO B CA 1
ATOM 5069 C C . PRO B 1 76 ? 21.109 -39.531 -11.781 1 90.88 76 PRO B C 1
ATOM 5071 O O . PRO B 1 76 ? 21.859 -38.781 -11.164 1 90.88 76 PRO B O 1
ATOM 5074 N N . CYS B 1 77 ? 19.875 -39.844 -11.43 1 90 77 CYS B N 1
ATOM 5075 C CA . CYS B 1 77 ? 19.219 -39.188 -10.297 1 90 77 CYS B CA 1
ATOM 5076 C C . CYS B 1 77 ? 19.922 -39.531 -8.992 1 90 77 CYS B C 1
ATOM 5078 O O . CYS B 1 77 ? 19.891 -38.719 -8.047 1 90 77 CYS B O 1
ATOM 5080 N N . ASN B 1 78 ? 20.578 -40.594 -8.891 1 88.5 78 ASN B N 1
ATOM 5081 C CA . ASN B 1 78 ? 21.234 -41 -7.648 1 88.5 78 ASN B CA 1
ATOM 5082 C C . ASN B 1 78 ? 22.547 -40.281 -7.426 1 88.5 78 ASN B C 1
ATOM 5084 O O . ASN B 1 78 ? 23.078 -40.25 -6.312 1 88.5 78 ASN B O 1
ATOM 5088 N N . VAL B 1 79 ? 23.109 -39.656 -8.406 1 90.5 79 VAL B N 1
ATOM 5089 C CA . VAL B 1 79 ? 24.375 -38.938 -8.328 1 90.5 79 VAL B CA 1
ATOM 5090 C C . VAL B 1 79 ? 24.109 -37.438 -8.414 1 90.5 79 VAL B C 1
ATOM 5092 O O . VAL B 1 79 ? 24.719 -36.625 -7.691 1 90.5 79 VAL B O 1
ATOM 5095 N N . GLY B 1 80 ? 23.219 -37.094 -9.234 1 93.06 80 GLY B N 1
ATOM 5096 C CA . GLY B 1 80 ? 22.938 -35.688 -9.523 1 93.06 80 GLY B CA 1
ATOM 5097 C C . GLY B 1 80 ? 22.156 -35 -8.422 1 93.06 80 GLY B C 1
ATOM 5098 O O . GLY B 1 80 ? 22.312 -35.312 -7.242 1 93.06 80 GLY B O 1
ATOM 5099 N N . PHE B 1 81 ? 21.5 -33.938 -8.828 1 93.12 81 PHE B N 1
ATOM 5100 C CA . PHE B 1 81 ? 20.656 -33.188 -7.906 1 93.12 81 PHE B CA 1
ATOM 5101 C C . PHE B 1 81 ? 19.5 -34.062 -7.43 1 93.12 81 PHE B C 1
ATOM 5103 O O . PHE B 1 81 ? 18.984 -34.906 -8.18 1 93.12 81 PHE B O 1
ATOM 5110 N N . GLY B 1 82 ? 19.109 -33.875 -6.23 1 87.75 82 GLY B N 1
ATOM 5111 C CA . GLY B 1 82 ? 18.031 -34.656 -5.652 1 87.75 82 GLY B CA 1
ATOM 5112 C C . GLY B 1 82 ? 16.688 -34.406 -6.32 1 87.75 82 GLY B C 1
ATOM 5113 O O . GLY B 1 82 ? 16.297 -33.281 -6.547 1 87.75 82 GLY B O 1
ATOM 5114 N N . VAL B 1 83 ? 16.078 -35.5 -6.789 1 86.81 83 VAL B N 1
ATOM 5115 C CA . VAL B 1 83 ? 14.758 -35.469 -7.387 1 86.81 83 VAL B CA 1
ATOM 5116 C C . VAL B 1 83 ? 13.727 -36 -6.402 1 86.81 83 VAL B C 1
ATOM 5118 O O . VAL B 1 83 ? 13.891 -37.094 -5.859 1 86.81 83 VAL B O 1
ATOM 5121 N N . GLY B 1 84 ? 12.703 -35.188 -6.113 1 78.56 84 GLY B N 1
ATOM 5122 C CA . GLY B 1 84 ? 11.688 -35.594 -5.156 1 78.56 84 GLY B CA 1
ATOM 5123 C C . GLY B 1 84 ? 10.414 -36.094 -5.816 1 78.56 84 GLY B C 1
ATOM 5124 O O . GLY B 1 84 ? 9.992 -35.562 -6.844 1 78.56 84 GLY B O 1
ATOM 5125 N N . HIS B 1 85 ? 9.828 -37.156 -5.145 1 79 85 HIS B N 1
ATOM 5126 C CA . HIS B 1 85 ? 8.555 -37.688 -5.621 1 79 85 HIS B CA 1
ATOM 5127 C C . HIS B 1 85 ? 7.484 -37.594 -4.539 1 79 85 HIS B C 1
ATOM 5129 O O . HIS B 1 85 ? 6.387 -38.156 -4.703 1 79 85 HIS B O 1
ATOM 5135 N N . THR B 1 86 ? 7.875 -36.969 -3.518 1 77.38 86 THR B N 1
ATOM 5136 C CA . THR B 1 86 ? 6.934 -36.844 -2.414 1 77.38 86 THR B CA 1
ATOM 5137 C C . THR B 1 86 ? 6.363 -35.406 -2.367 1 77.38 86 THR B C 1
ATOM 5139 O O . THR B 1 86 ? 6.812 -34.531 -3.1 1 77.38 86 THR B O 1
ATOM 5142 N N . ARG B 1 87 ? 5.395 -35.281 -1.565 1 75.62 87 ARG B N 1
ATOM 5143 C CA . ARG B 1 87 ? 4.727 -33.969 -1.45 1 75.62 87 ARG B CA 1
ATOM 5144 C C . ARG B 1 87 ? 5.5 -33.031 -0.526 1 75.62 87 ARG B C 1
ATOM 5146 O O . ARG B 1 87 ? 4.996 -31.984 -0.145 1 75.62 87 ARG B O 1
ATOM 5153 N N . GLU B 1 88 ? 6.773 -33.406 -0.217 1 73.62 88 GLU B N 1
ATOM 5154 C CA . GLU B 1 88 ? 7.664 -32.531 0.558 1 73.62 88 GLU B CA 1
ATOM 5155 C C . GLU B 1 88 ? 8.781 -31.969 -0.314 1 73.62 88 GLU B C 1
ATOM 5157 O O . GLU B 1 88 ? 9.211 -32.594 -1.28 1 73.62 88 GLU B O 1
ATOM 5162 N N . THR B 1 89 ? 9.133 -30.812 0.074 1 69.56 89 THR B N 1
ATOM 5163 C CA . THR B 1 89 ? 10.195 -30.188 -0.702 1 69.56 89 THR B CA 1
ATOM 5164 C C . THR B 1 89 ? 11.516 -30.922 -0.532 1 69.56 89 THR B C 1
ATOM 5166 O O . THR B 1 89 ? 11.867 -31.328 0.58 1 69.56 89 THR B O 1
ATOM 5169 N N . GLU B 1 90 ? 12.148 -31.078 -1.631 1 73.44 90 GLU B N 1
ATOM 5170 C CA . GLU B 1 90 ? 13.406 -31.828 -1.619 1 73.44 90 GLU B CA 1
ATOM 5171 C C . GLU B 1 90 ? 14.609 -30.891 -1.587 1 73.44 90 GLU B C 1
ATOM 5173 O O . GLU B 1 90 ? 15.422 -30.953 -0.665 1 73.44 90 GLU B O 1
ATOM 5178 N N . THR B 1 91 ? 14.648 -30.031 -2.547 1 81.69 91 THR B N 1
ATOM 5179 C CA . THR B 1 91 ? 15.766 -29.094 -2.625 1 81.69 91 THR B CA 1
ATOM 5180 C C . THR B 1 91 ? 15.516 -27.891 -1.73 1 81.69 91 THR B C 1
ATOM 5182 O O . THR B 1 91 ? 14.492 -27.219 -1.86 1 81.69 91 THR B O 1
ATOM 5185 N N . LYS B 1 92 ? 16.406 -27.672 -0.783 1 88.94 92 LYS B N 1
ATOM 5186 C CA . LYS B 1 92 ? 16.312 -26.5 0.087 1 88.94 92 LYS B CA 1
ATOM 5187 C C . LYS B 1 92 ? 17.469 -25.531 -0.166 1 88.94 92 LYS B C 1
ATOM 5189 O O . LYS B 1 92 ? 18.641 -25.922 -0.096 1 88.94 92 LYS B O 1
ATOM 5194 N N . GLY B 1 93 ? 17.125 -24.344 -0.591 1 93.94 93 GLY B N 1
ATOM 5195 C CA . GLY B 1 93 ? 18.156 -23.359 -0.887 1 93.94 93 GLY B CA 1
ATOM 5196 C C . GLY B 1 93 ? 18.625 -23.406 -2.326 1 93.94 93 GLY B C 1
ATOM 5197 O O . GLY B 1 93 ? 17.812 -23.516 -3.25 1 93.94 93 GLY B O 1
ATOM 5198 N N . ILE B 1 94 ? 19.922 -23.109 -2.494 1 96.81 94 ILE B N 1
ATOM 5199 C CA . ILE B 1 94 ? 20.547 -23.094 -3.812 1 96.81 94 ILE B CA 1
ATOM 5200 C C . ILE B 1 94 ? 21.75 -24.047 -3.826 1 96.81 94 ILE B C 1
ATOM 5202 O O . ILE B 1 94 ? 22.594 -24 -2.924 1 96.81 94 ILE B O 1
ATOM 5206 N N . TRP B 1 95 ? 21.844 -24.875 -4.883 1 96.81 95 TRP B N 1
ATOM 5207 C CA . TRP B 1 95 ? 22.875 -25.891 -4.961 1 96.81 95 TRP B CA 1
ATOM 5208 C C . TRP B 1 95 ? 23.641 -25.812 -6.281 1 96.81 95 TRP B C 1
ATOM 5210 O O . TRP B 1 95 ? 23.047 -25.5 -7.32 1 96.81 95 TRP B O 1
ATOM 5220 N N . VAL B 1 96 ? 24.938 -26.109 -6.23 1 96.44 96 VAL B N 1
ATOM 5221 C CA . VAL B 1 96 ? 25.781 -26.062 -7.426 1 96.44 96 VAL B CA 1
ATOM 5222 C C . VAL B 1 96 ? 26.375 -27.453 -7.672 1 96.44 96 VAL B C 1
ATOM 5224 O O . VAL B 1 96 ? 26.703 -28.172 -6.727 1 96.44 96 VAL B O 1
ATOM 5227 N N . TRP B 1 97 ? 26.453 -27.766 -8.961 1 95.31 97 TRP B N 1
ATOM 5228 C CA . TRP B 1 97 ? 27.062 -29.031 -9.328 1 95.31 97 TRP B CA 1
ATOM 5229 C C . TRP B 1 97 ? 28.562 -29 -9.086 1 95.31 97 TRP B C 1
ATOM 5231 O O . TRP B 1 97 ? 29.234 -28.031 -9.453 1 95.31 97 TRP B O 1
ATOM 5241 N N . GLY B 1 98 ? 29.125 -29.984 -8.531 1 92.44 98 GLY B N 1
ATOM 5242 C CA . GLY B 1 98 ? 30.5 -30 -8.039 1 92.44 98 GLY B CA 1
ATOM 5243 C C . GLY B 1 98 ? 31.531 -30.141 -9.141 1 92.44 98 GLY B C 1
ATOM 5244 O O . GLY B 1 98 ? 32.719 -29.812 -8.945 1 92.44 98 GLY B O 1
ATOM 5245 N N . GLN B 1 99 ? 31.219 -30.625 -10.312 1 88 99 GLN B N 1
ATOM 5246 C CA . GLN B 1 99 ? 32.188 -30.75 -11.398 1 88 99 GLN B CA 1
ATOM 5247 C C . GLN B 1 99 ? 31.891 -29.75 -12.516 1 88 99 GLN B C 1
ATOM 5249 O O . GLN B 1 99 ? 31.141 -30.062 -13.445 1 88 99 GLN B O 1
ATOM 5254 N N . PRO B 1 100 ? 32.594 -28.625 -12.359 1 80.94 100 PRO B N 1
ATOM 5255 C CA . PRO B 1 100 ? 32.375 -27.641 -13.414 1 80.94 100 PRO B CA 1
ATOM 5256 C C . PRO B 1 100 ? 32.75 -28.156 -14.797 1 80.94 100 PRO B C 1
ATOM 5258 O O . PRO B 1 100 ? 33.719 -28.922 -14.93 1 80.94 100 PRO B O 1
ATOM 5261 N N . GLN B 1 101 ? 31.875 -27.844 -15.742 1 82.56 101 GLN B N 1
ATOM 5262 C CA . GLN B 1 101 ? 32.125 -28.312 -17.109 1 82.56 101 GLN B CA 1
ATOM 5263 C C . GLN B 1 101 ? 32.75 -27.219 -17.953 1 82.56 101 GLN B C 1
ATOM 5265 O O . GLN B 1 101 ? 32.188 -26.141 -18.109 1 82.56 101 GLN B O 1
ATOM 5270 N N . SER B 1 102 ? 33.906 -27.5 -18.359 1 79.38 102 SER B N 1
ATOM 5271 C CA . SER B 1 102 ? 34.562 -26.531 -19.234 1 79.38 102 SER B CA 1
ATOM 5272 C C . SER B 1 102 ? 34.031 -26.594 -20.656 1 79.38 102 SER B C 1
ATOM 5274 O O . SER B 1 102 ? 33.719 -27.672 -21.172 1 79.38 102 SER B O 1
ATOM 5276 N N . ALA B 1 103 ? 33.75 -25.406 -21.125 1 79.19 103 ALA B N 1
ATOM 5277 C CA . ALA B 1 103 ? 33.375 -25.359 -22.531 1 79.19 103 ALA B CA 1
ATOM 5278 C C . ALA B 1 103 ? 34.438 -26 -23.422 1 79.19 103 ALA B C 1
ATOM 5280 O O . ALA B 1 103 ? 35.594 -26.125 -23.031 1 79.19 103 ALA B O 1
ATOM 5281 N N . GLU B 1 104 ? 34.031 -26.453 -24.531 1 72.56 104 GLU B N 1
ATOM 5282 C CA . GLU B 1 104 ? 34.938 -27.109 -25.469 1 72.56 104 GLU B CA 1
ATOM 5283 C C . GLU B 1 104 ? 36.125 -26.219 -25.812 1 72.56 104 GLU B C 1
ATOM 5285 O O . GLU B 1 104 ? 37.25 -26.703 -25.938 1 72.56 104 GLU B O 1
ATOM 5290 N N . ASP B 1 105 ? 35.875 -24.922 -25.875 1 75.5 105 ASP B N 1
ATOM 5291 C CA . ASP B 1 105 ? 36.938 -24 -26.266 1 75.5 105 ASP B CA 1
ATOM 5292 C C . ASP B 1 105 ? 37.719 -23.516 -25.047 1 75.5 105 ASP B C 1
ATOM 5294 O O . ASP B 1 105 ? 38.656 -22.75 -25.172 1 75.5 105 ASP B O 1
ATOM 5298 N N . GLY B 1 106 ? 37.406 -23.969 -23.891 1 73.62 106 GLY B N 1
ATOM 5299 C CA . GLY B 1 106 ? 38.094 -23.625 -22.672 1 73.62 106 GLY B CA 1
ATOM 5300 C C . GLY B 1 106 ? 37.875 -22.172 -22.25 1 73.62 106 GLY B C 1
ATOM 5301 O O . GLY B 1 106 ? 38.531 -21.672 -21.344 1 73.62 106 GLY B O 1
ATOM 5302 N N . SER B 1 107 ? 36.969 -21.531 -22.844 1 80.62 107 SER B N 1
ATOM 5303 C CA . SER B 1 107 ? 36.812 -20.094 -22.672 1 80.62 107 SER B CA 1
ATOM 5304 C C . SER B 1 107 ? 36.031 -19.797 -21.391 1 80.62 107 SER B C 1
ATOM 5306 O O . SER B 1 107 ? 36.188 -18.719 -20.797 1 80.62 107 SER B O 1
ATOM 5308 N N . LYS B 1 108 ? 35.25 -20.828 -21.016 1 88.44 108 LYS B N 1
ATOM 5309 C CA . LYS B 1 108 ? 34.406 -20.594 -19.844 1 88.44 108 LYS B CA 1
ATOM 5310 C C . LYS B 1 108 ? 34.094 -21.891 -19.109 1 88.44 108 LYS B C 1
ATOM 5312 O O . LYS B 1 108 ? 34.188 -22.969 -19.688 1 88.44 108 LYS B O 1
ATOM 5317 N N . THR B 1 109 ? 33.844 -21.766 -17.891 1 91.69 109 THR B N 1
ATOM 5318 C CA . THR B 1 109 ? 33.406 -22.891 -17.062 1 91.69 109 THR B CA 1
ATOM 5319 C C . THR B 1 109 ? 31.906 -22.797 -16.781 1 91.69 109 THR B C 1
ATOM 5321 O O . THR B 1 109 ? 31.438 -21.812 -16.203 1 91.69 109 THR B O 1
ATOM 5324 N N . LEU B 1 110 ? 31.188 -23.828 -17.188 1 93.5 110 LEU B N 1
ATOM 5325 C CA . LEU B 1 110 ? 29.734 -23.859 -16.969 1 93.5 110 LEU B CA 1
ATOM 5326 C C . LEU B 1 110 ? 29.406 -24.375 -15.57 1 93.5 110 LEU B C 1
ATOM 5328 O O . LEU B 1 110 ? 29.922 -25.406 -15.141 1 93.5 110 LEU B O 1
ATOM 5332 N N . LEU B 1 111 ? 28.656 -23.594 -14.844 1 95.25 111 LEU B N 1
ATOM 5333 C CA . LEU B 1 111 ? 28.172 -23.969 -13.516 1 95.25 111 LEU B CA 1
ATOM 5334 C C . LEU B 1 111 ? 26.672 -24.203 -13.531 1 95.25 111 LEU B C 1
ATOM 5336 O O . LEU B 1 111 ? 25.891 -23.297 -13.82 1 95.25 111 LEU B O 1
ATOM 5340 N N . TYR B 1 112 ? 26.234 -25.453 -13.266 1 96.44 112 TYR B N 1
ATOM 5341 C CA . TYR B 1 112 ? 24.812 -25.75 -13.172 1 96.44 112 TYR B CA 1
ATOM 5342 C C . TYR B 1 112 ? 24.328 -25.594 -11.742 1 96.44 112 TYR B C 1
ATOM 5344 O O . TYR B 1 112 ? 24.875 -26.188 -10.812 1 96.44 112 TYR B O 1
ATOM 5352 N N . ILE B 1 113 ? 23.359 -24.766 -11.602 1 96.75 113 ILE B N 1
ATOM 5353 C CA . ILE B 1 113 ? 22.875 -24.391 -10.273 1 96.75 113 ILE B CA 1
ATOM 5354 C C . ILE B 1 113 ? 21.391 -24.734 -10.148 1 96.75 113 ILE B C 1
ATOM 5356 O O . ILE B 1 113 ? 20.578 -24.344 -11 1 96.75 113 ILE B O 1
ATOM 5360 N N . ASP B 1 114 ? 21.016 -25.453 -9.141 1 96.81 114 ASP B N 1
ATOM 5361 C CA . ASP B 1 114 ? 19.641 -25.828 -8.812 1 96.81 114 ASP B CA 1
ATOM 5362 C C . ASP B 1 114 ? 19.094 -24.953 -7.688 1 96.81 114 ASP B C 1
ATOM 5364 O O . ASP B 1 114 ? 19.812 -24.609 -6.746 1 96.81 114 ASP B O 1
ATOM 5368 N N . THR B 1 115 ? 17.922 -24.562 -7.855 1 96.19 115 THR B N 1
ATOM 5369 C CA . THR B 1 115 ? 17.297 -23.703 -6.844 1 96.19 115 THR B CA 1
ATOM 5370 C C . THR B 1 115 ? 16.047 -24.359 -6.27 1 96.19 115 THR B C 1
ATOM 5372 O O . THR B 1 115 ? 15.414 -25.188 -6.934 1 96.19 115 THR B O 1
ATOM 5375 N N . GLU B 1 116 ? 15.781 -24.031 -5.023 1 93.12 116 GLU B N 1
ATOM 5376 C CA . GLU B 1 116 ? 14.539 -24.469 -4.402 1 93.12 116 GLU B CA 1
ATOM 5377 C C . GLU B 1 116 ? 13.32 -23.938 -5.148 1 93.12 116 GLU B C 1
ATOM 5379 O O . GLU B 1 116 ? 13.312 -22.781 -5.582 1 93.12 116 GLU B O 1
ATOM 5384 N N . GLY B 1 117 ? 12.375 -24.812 -5.32 1 91 117 GLY B N 1
ATOM 5385 C CA . GLY B 1 117 ? 11.156 -24.391 -5.992 1 91 117 GLY B CA 1
ATOM 5386 C C . GLY B 1 117 ? 10.344 -23.391 -5.18 1 91 117 GLY B C 1
ATOM 5387 O O . GLY B 1 117 ? 10.242 -23.516 -3.957 1 91 117 GLY B O 1
ATOM 5388 N N . PHE B 1 118 ? 9.82 -22.406 -5.867 1 88.38 118 PHE B N 1
ATOM 5389 C CA . PHE B 1 118 ? 9.023 -21.422 -5.148 1 88.38 118 PHE B CA 1
ATOM 5390 C C . PHE B 1 118 ? 7.559 -21.828 -5.109 1 88.38 118 PHE B C 1
ATOM 5392 O O . PHE B 1 118 ? 7.16 -22.797 -5.766 1 88.38 118 PHE B O 1
ATOM 5399 N N . GLU B 1 119 ? 6.762 -21.172 -4.23 1 86.31 119 GLU B N 1
ATOM 5400 C CA . GLU B 1 119 ? 5.32 -21.328 -4.055 1 86.31 119 GLU B CA 1
ATOM 5401 C C . GLU B 1 119 ? 4.988 -22.625 -3.334 1 86.31 119 GLU B C 1
ATOM 5403 O O . GLU B 1 119 ? 3.959 -23.25 -3.609 1 86.31 119 GLU B O 1
ATOM 5408 N N . SER B 1 120 ? 5.984 -23.047 -2.674 1 83.5 120 SER B N 1
ATOM 5409 C CA . SER B 1 120 ? 5.641 -24.125 -1.762 1 83.5 120 SER B CA 1
ATOM 5410 C C . SER B 1 120 ? 4.801 -23.625 -0.593 1 83.5 120 SER B C 1
ATOM 5412 O O . SER B 1 120 ? 4.949 -22.484 -0.166 1 83.5 120 SER B O 1
ATOM 5414 N N . THR B 1 121 ? 3.953 -24.406 -0.059 1 76.62 121 THR B N 1
ATOM 5415 C CA . THR B 1 121 ? 3.02 -23.938 0.96 1 76.62 121 THR B CA 1
ATOM 5416 C C . THR B 1 121 ? 3.719 -23.797 2.311 1 76.62 121 THR B C 1
ATOM 5418 O O . THR B 1 121 ? 3.203 -23.141 3.215 1 76.62 121 THR B O 1
ATOM 5421 N N . GLY B 1 122 ? 4.914 -24.297 2.463 1 74.69 122 GLY B N 1
ATOM 5422 C CA . GLY B 1 122 ? 5.586 -24.234 3.752 1 74.69 122 GLY B CA 1
ATOM 5423 C C . GLY B 1 122 ? 6.559 -23.078 3.867 1 74.69 122 GLY B C 1
ATOM 5424 O O . GLY B 1 122 ? 7.148 -22.859 4.926 1 74.69 122 GLY B O 1
ATOM 5425 N N . ARG B 1 123 ? 6.66 -22.312 2.809 1 79.69 123 ARG B N 1
ATOM 5426 C CA . ARG B 1 123 ? 7.621 -21.203 2.797 1 79.69 123 ARG B CA 1
ATOM 5427 C C . ARG B 1 123 ? 6.926 -19.875 2.586 1 79.69 123 ARG B C 1
ATOM 5429 O O . ARG B 1 123 ? 5.84 -19.812 2.006 1 79.69 123 ARG B O 1
ATOM 5436 N N . SER B 1 124 ? 7.656 -18.906 3.088 1 81 124 SER B N 1
ATOM 5437 C CA . SER B 1 124 ? 7.113 -17.578 2.893 1 81 124 SER B CA 1
ATOM 5438 C C . SER B 1 124 ? 7.438 -17.047 1.502 1 81 124 SER B C 1
ATOM 5440 O O . SER B 1 124 ? 8.414 -17.469 0.881 1 81 124 SER B O 1
ATOM 5442 N N . ASN B 1 125 ? 6.68 -16.172 1.107 1 80.88 125 ASN B N 1
ATOM 5443 C CA . ASN B 1 125 ? 6.898 -15.539 -0.189 1 80.88 125 ASN B CA 1
ATOM 5444 C C . ASN B 1 125 ? 8.203 -14.742 -0.211 1 80.88 125 ASN B C 1
ATOM 5446 O O . ASN B 1 125 ? 8.875 -14.68 -1.24 1 80.88 125 ASN B O 1
ATOM 5450 N N . SER B 1 126 ? 8.547 -14.203 0.911 1 82.38 126 SER B N 1
ATOM 5451 C CA . SER B 1 126 ? 9.781 -13.43 0.994 1 82.38 126 SER B CA 1
ATOM 5452 C C . SER B 1 126 ? 11.008 -14.32 0.792 1 82.38 126 SER B C 1
ATOM 5454 O O . SER B 1 126 ? 11.984 -13.906 0.17 1 82.38 126 SER B O 1
ATOM 5456 N N . TYR B 1 127 ? 10.922 -15.422 1.412 1 87.88 127 TYR B N 1
ATOM 5457 C CA . TYR B 1 127 ? 12.008 -16.375 1.219 1 87.88 127 TYR B CA 1
ATOM 5458 C C . TYR B 1 127 ? 12.164 -16.734 -0.254 1 87.88 127 TYR B C 1
ATOM 5460 O O . TYR B 1 127 ? 13.273 -16.734 -0.788 1 87.88 127 TYR B O 1
ATOM 5468 N N . ASP B 1 128 ? 11.07 -17.031 -0.915 1 89.12 128 ASP B N 1
ATOM 5469 C CA . ASP B 1 128 ? 11.07 -17.375 -2.332 1 89.12 128 ASP B CA 1
ATOM 5470 C C . ASP B 1 128 ? 11.656 -16.25 -3.174 1 89.12 128 ASP B C 1
ATOM 5472 O O . ASP B 1 128 ? 12.43 -16.484 -4.102 1 89.12 128 ASP B O 1
ATOM 5476 N N . ASP B 1 129 ? 11.227 -15.133 -2.848 1 85.88 129 ASP B N 1
ATOM 5477 C CA . ASP B 1 129 ? 11.68 -13.969 -3.609 1 85.88 129 ASP B CA 1
ATOM 5478 C C . ASP B 1 129 ? 13.188 -13.766 -3.459 1 85.88 129 ASP B C 1
ATOM 5480 O O . ASP B 1 129 ? 13.867 -13.367 -4.41 1 85.88 129 ASP B O 1
ATOM 5484 N N . ARG B 1 130 ? 13.703 -13.984 -2.26 1 88.69 130 ARG B N 1
ATOM 5485 C CA . ARG B 1 130 ? 15.141 -13.859 -2.037 1 88.69 130 ARG B CA 1
ATOM 5486 C C . ARG B 1 130 ? 15.914 -14.891 -2.863 1 88.69 130 ARG B C 1
ATOM 5488 O O . ARG B 1 130 ? 16.922 -14.555 -3.486 1 88.69 130 ARG B O 1
ATOM 5495 N N . VAL B 1 131 ? 15.398 -16.078 -2.83 1 92.19 131 VAL B N 1
ATOM 5496 C CA . VAL B 1 131 ? 16.031 -17.141 -3.598 1 92.19 131 VAL B CA 1
ATOM 5497 C C . VAL B 1 131 ? 16.016 -16.781 -5.086 1 92.19 131 VAL B C 1
ATOM 5499 O O . VAL B 1 131 ? 17.016 -16.953 -5.785 1 92.19 131 VAL B O 1
ATOM 5502 N N . PHE B 1 132 ? 14.852 -16.328 -5.5 1 90.31 132 PHE B N 1
ATOM 5503 C CA . PHE B 1 132 ? 14.68 -15.969 -6.902 1 90.31 132 PHE B CA 1
ATOM 5504 C C . PHE B 1 132 ? 15.594 -14.805 -7.277 1 90.31 132 PHE B C 1
ATOM 5506 O O . PHE B 1 132 ? 16.172 -14.781 -8.367 1 90.31 132 PHE B O 1
ATOM 5513 N N . ALA B 1 133 ? 15.742 -13.883 -6.453 1 86.44 133 ALA B N 1
ATOM 5514 C CA . ALA B 1 133 ? 16.609 -12.727 -6.703 1 86.44 133 ALA B CA 1
ATOM 5515 C C . ALA B 1 133 ? 18.062 -13.141 -6.832 1 86.44 133 ALA B C 1
ATOM 5517 O O . ALA B 1 133 ? 18.766 -12.688 -7.734 1 86.44 133 ALA B O 1
ATOM 5518 N N . VAL B 1 134 ? 18.484 -13.977 -5.938 1 91.12 134 VAL B N 1
ATOM 5519 C CA . VAL B 1 134 ? 19.859 -14.461 -5.98 1 91.12 134 VAL B CA 1
ATOM 5520 C C . VAL B 1 134 ? 20.109 -15.211 -7.289 1 91.12 134 VAL B C 1
ATOM 5522 O O . VAL B 1 134 ? 21.125 -14.992 -7.953 1 91.12 134 VAL B O 1
ATOM 5525 N N . ALA B 1 135 ? 19.156 -16.047 -7.633 1 91.62 135 ALA B N 1
ATOM 5526 C CA . ALA B 1 135 ? 19.266 -16.812 -8.867 1 91.62 135 ALA B CA 1
ATOM 5527 C C . ALA B 1 135 ? 19.359 -15.906 -10.078 1 91.62 135 ALA B C 1
ATOM 5529 O O . ALA B 1 135 ? 20.172 -16.156 -10.984 1 91.62 135 ALA B O 1
ATOM 5530 N N . THR B 1 136 ? 18.609 -14.922 -10.094 1 86.75 136 THR B N 1
ATOM 5531 C CA . THR B 1 136 ? 18.547 -14.008 -11.227 1 86.75 136 THR B CA 1
ATOM 5532 C C . THR B 1 136 ? 19.844 -13.219 -11.359 1 86.75 136 THR B C 1
ATOM 5534 O O . THR B 1 136 ? 20.375 -13.055 -12.461 1 86.75 136 THR B O 1
ATOM 5537 N N . VAL B 1 137 ? 20.375 -12.758 -10.281 1 85 137 VAL B N 1
ATOM 5538 C CA . VAL B 1 137 ? 21.562 -11.93 -10.305 1 85 137 VAL B CA 1
ATOM 5539 C C . VAL B 1 137 ? 22.781 -12.797 -10.625 1 85 137 VAL B C 1
ATOM 5541 O O . VAL B 1 137 ? 23.672 -12.375 -11.375 1 85 137 VAL B O 1
ATOM 5544 N N . MET B 1 138 ? 22.812 -13.992 -10.195 1 89.62 138 MET B N 1
ATOM 5545 C CA . MET B 1 138 ? 23.969 -14.852 -10.344 1 89.62 138 MET B CA 1
ATOM 5546 C C . MET B 1 138 ? 24.016 -15.477 -11.734 1 89.62 138 MET B C 1
ATOM 5548 O O . MET B 1 138 ? 25.094 -15.844 -12.219 1 89.62 138 MET B O 1
ATOM 5552 N N . SER B 1 139 ? 22.938 -15.477 -12.422 1 91.81 139 SER B N 1
ATOM 5553 C CA . SER B 1 139 ? 22.828 -16.297 -13.625 1 91.81 139 SER B CA 1
ATOM 5554 C C . SER B 1 139 ? 23.375 -15.578 -14.844 1 91.81 139 SER B C 1
ATOM 5556 O O . SER B 1 139 ? 23.234 -14.359 -14.977 1 91.81 139 SER B O 1
ATOM 5558 N N . SER B 1 140 ? 24.125 -16.344 -15.641 1 91.44 140 SER B N 1
ATOM 5559 C CA . SER B 1 140 ? 24.391 -15.945 -17.016 1 91.44 140 SER B CA 1
ATOM 5560 C C . SER B 1 140 ? 23.25 -16.359 -17.938 1 91.44 140 SER B C 1
ATOM 5562 O O . SER B 1 140 ? 22.891 -15.633 -18.859 1 91.44 140 SER B O 1
ATOM 5564 N N . LEU B 1 141 ? 22.781 -17.531 -17.688 1 94 141 LEU B N 1
ATOM 5565 C CA . LEU B 1 141 ? 21.578 -18.062 -18.312 1 94 141 LEU B CA 1
ATOM 5566 C C . LEU B 1 141 ? 20.562 -18.5 -17.266 1 94 141 LEU B C 1
ATOM 5568 O O . LEU B 1 141 ? 20.844 -19.391 -16.453 1 94 141 LEU B O 1
ATOM 5572 N N . LEU B 1 142 ? 19.469 -17.828 -17.312 1 93.81 142 LEU B N 1
ATOM 5573 C CA . LEU B 1 142 ? 18.391 -18.172 -16.391 1 93.81 142 LEU B CA 1
ATOM 5574 C C . LEU B 1 142 ? 17.344 -19.047 -17.078 1 93.81 142 LEU B C 1
ATOM 5576 O O . LEU B 1 142 ? 16.703 -18.609 -18.047 1 93.81 142 LEU B O 1
ATOM 5580 N N . ILE B 1 143 ? 17.203 -20.234 -16.609 1 96.56 143 ILE B N 1
ATOM 5581 C CA . ILE B 1 143 ? 16.203 -21.141 -17.141 1 96.56 143 ILE B CA 1
ATOM 5582 C C . ILE B 1 143 ? 14.945 -21.109 -16.266 1 96.56 143 ILE B C 1
ATOM 5584 O O . ILE B 1 143 ? 14.992 -21.5 -15.102 1 96.56 143 ILE B O 1
ATOM 5588 N N . TYR B 1 144 ? 13.938 -20.562 -16.781 1 95.81 144 TYR B N 1
ATOM 5589 C CA . TYR B 1 144 ? 12.648 -20.578 -16.109 1 95.81 144 TYR B CA 1
ATOM 5590 C C . TYR B 1 144 ? 11.859 -21.844 -16.453 1 95.81 144 TYR B C 1
ATOM 5592 O O . TYR B 1 144 ? 11.219 -21.906 -17.516 1 95.81 144 TYR B O 1
ATOM 5600 N N . ASN B 1 145 ? 11.883 -22.812 -15.531 1 96.88 145 ASN B N 1
ATOM 5601 C CA . ASN B 1 145 ? 11.242 -24.109 -15.727 1 96.88 145 ASN B CA 1
ATOM 5602 C C . ASN B 1 145 ? 9.781 -24.094 -15.289 1 96.88 145 ASN B C 1
ATOM 5604 O O . ASN B 1 145 ? 9.484 -24.109 -14.094 1 96.88 145 ASN B O 1
ATOM 5608 N N . LEU B 1 146 ? 8.891 -24.109 -16.25 1 94.75 146 LEU B N 1
ATOM 5609 C CA . LEU B 1 146 ? 7.469 -23.953 -15.945 1 94.75 146 LEU B CA 1
ATOM 5610 C C . LEU B 1 146 ? 6.684 -25.188 -16.375 1 94.75 146 LEU B C 1
ATOM 5612 O O . LEU B 1 146 ? 6.926 -25.734 -17.453 1 94.75 146 LEU B O 1
ATOM 5616 N N . PRO B 1 147 ? 5.746 -25.562 -15.492 1 92.12 147 PRO B N 1
ATOM 5617 C CA . PRO B 1 147 ? 4.934 -26.734 -15.867 1 92.12 147 PRO B CA 1
ATOM 5618 C C . PRO B 1 147 ? 3.795 -26.375 -16.812 1 92.12 147 PRO B C 1
ATOM 5620 O O . PRO B 1 147 ? 2.961 -25.516 -16.5 1 92.12 147 PRO B O 1
ATOM 5623 N N . GLU B 1 148 ? 3.729 -26.906 -17.938 1 89.44 148 GLU B N 1
ATOM 5624 C CA . GLU B 1 148 ? 2.619 -26.969 -18.875 1 89.44 148 GLU B CA 1
ATOM 5625 C C . GLU B 1 148 ? 2.418 -25.641 -19.594 1 89.44 148 GLU B C 1
ATOM 5627 O O . GLU B 1 148 ? 2.111 -25.609 -20.781 1 89.44 148 GLU B O 1
ATOM 5632 N N . THR B 1 149 ? 2.541 -24.531 -18.875 1 89.19 149 THR B N 1
ATOM 5633 C CA . THR B 1 149 ? 2.293 -23.234 -19.5 1 89.19 149 THR B CA 1
ATOM 5634 C C . THR B 1 149 ? 2.869 -22.094 -18.672 1 89.19 149 THR B C 1
ATOM 5636 O O . THR B 1 149 ? 3.545 -22.344 -17.672 1 89.19 149 THR B O 1
ATOM 5639 N N . ILE B 1 150 ? 2.684 -20.906 -19.234 1 91.06 150 ILE B N 1
ATOM 5640 C CA . ILE B 1 150 ? 3.07 -19.703 -18.531 1 91.06 150 ILE B CA 1
ATOM 5641 C C . ILE B 1 150 ? 1.841 -19.062 -17.875 1 91.06 150 ILE B C 1
ATOM 5643 O O . ILE B 1 150 ? 0.822 -18.859 -18.531 1 91.06 150 ILE B O 1
ATOM 5647 N N . ARG B 1 151 ? 1.949 -18.828 -16.609 1 89.25 151 ARG B N 1
ATOM 5648 C CA . ARG B 1 151 ? 0.855 -18.188 -15.883 1 89.25 151 ARG B CA 1
ATOM 5649 C C . ARG B 1 151 ? 1.162 -16.719 -15.609 1 89.25 151 ARG B C 1
ATOM 5651 O O . ARG B 1 151 ? 2.324 -16.312 -15.633 1 89.25 151 ARG B O 1
ATOM 5658 N N . GLY B 1 152 ? 0.113 -16.047 -15.414 1 85.44 152 GLY B N 1
ATOM 5659 C CA . GLY B 1 152 ? 0.286 -14.648 -15.078 1 85.44 152 GLY B CA 1
ATOM 5660 C C . GLY B 1 152 ? 1.121 -14.43 -13.828 1 85.44 152 GLY B C 1
ATOM 5661 O O . GLY B 1 152 ? 1.882 -13.469 -13.742 1 85.44 152 GLY B O 1
ATOM 5662 N N . SER B 1 153 ? 1.011 -15.312 -12.914 1 83.69 153 SER B N 1
ATOM 5663 C CA . SER B 1 153 ? 1.759 -15.203 -11.664 1 83.69 153 SER B CA 1
ATOM 5664 C C . SER B 1 153 ? 3.256 -15.375 -11.898 1 83.69 153 SER B C 1
ATOM 5666 O O . SER B 1 153 ? 4.07 -14.773 -11.195 1 83.69 153 SER B O 1
ATOM 5668 N N . ASP B 1 154 ? 3.584 -16.141 -12.883 1 89.44 154 ASP B N 1
ATOM 5669 C CA . ASP B 1 154 ? 4.992 -16.328 -13.227 1 89.44 154 ASP B CA 1
ATOM 5670 C C . ASP B 1 154 ? 5.609 -15.016 -13.719 1 89.44 154 ASP B C 1
ATOM 5672 O O . ASP B 1 154 ? 6.73 -14.672 -13.336 1 89.44 154 ASP B O 1
ATOM 5676 N N . VAL B 1 155 ? 4.867 -14.375 -14.539 1 87.81 155 VAL B N 1
ATOM 5677 C CA . VAL B 1 155 ? 5.34 -13.125 -15.125 1 87.81 155 VAL B CA 1
ATOM 5678 C C . VAL B 1 155 ? 5.422 -12.047 -14.039 1 87.81 155 VAL B C 1
ATOM 5680 O O . VAL B 1 155 ? 6.395 -11.289 -13.984 1 87.81 155 VAL B O 1
ATOM 5683 N N . SER B 1 156 ? 4.41 -12.031 -13.227 1 82.62 156 SER B N 1
ATOM 5684 C CA . SER B 1 156 ? 4.391 -11.055 -12.148 1 82.62 156 SER B CA 1
ATOM 5685 C C . SER B 1 156 ? 5.543 -11.273 -11.18 1 82.62 156 SER B C 1
ATOM 5687 O O . SER B 1 156 ? 6.16 -10.312 -10.711 1 82.62 156 SER B O 1
ATOM 5689 N N . LYS B 1 157 ? 5.766 -12.477 -10.867 1 82.19 157 LYS B N 1
ATOM 5690 C CA . LYS B 1 157 ? 6.867 -12.797 -9.961 1 82.19 157 LYS B CA 1
ATOM 5691 C C . LYS B 1 157 ? 8.211 -12.414 -10.57 1 82.19 157 LYS B C 1
ATOM 5693 O O . LYS B 1 157 ? 9.086 -11.883 -9.883 1 82.19 157 LYS B O 1
ATOM 5698 N N . LEU B 1 158 ? 8.359 -12.703 -11.781 1 84.19 158 LEU B N 1
ATOM 5699 C CA . LEU B 1 158 ? 9.594 -12.344 -12.477 1 84.19 158 LEU B CA 1
ATOM 5700 C C . LEU B 1 158 ? 9.805 -10.836 -12.453 1 84.19 158 LEU B C 1
ATOM 5702 O O . LEU B 1 158 ? 10.922 -10.367 -12.203 1 84.19 158 LEU B O 1
ATOM 5706 N N . SER B 1 159 ? 8.805 -10.125 -12.781 1 80.88 159 SER B N 1
ATOM 5707 C CA . SER B 1 159 ? 8.883 -8.664 -12.773 1 80.88 159 SER B CA 1
ATOM 5708 C C . SER B 1 159 ? 9.312 -8.148 -11.398 1 80.88 159 SER B C 1
ATOM 5710 O O . SER B 1 159 ? 10.141 -7.238 -11.305 1 80.88 159 SER B O 1
ATOM 5712 N N . PHE B 1 160 ? 8.773 -8.719 -10.406 1 77.31 160 PHE B N 1
ATOM 5713 C CA . PHE B 1 160 ? 9.07 -8.305 -9.039 1 77.31 160 PHE B CA 1
ATOM 5714 C C . PHE B 1 160 ? 10.539 -8.555 -8.711 1 77.31 160 PHE B C 1
ATOM 5716 O O . PHE B 1 160 ? 11.211 -7.688 -8.141 1 77.31 160 PHE B O 1
ATOM 5723 N N . VAL B 1 161 ? 10.961 -9.617 -9.031 1 78.56 161 VAL B N 1
ATOM 5724 C CA . VAL B 1 161 ? 12.32 -10.016 -8.68 1 78.56 161 VAL B CA 1
ATOM 5725 C C . VAL B 1 161 ? 13.32 -9.188 -9.477 1 78.56 161 VAL B C 1
ATOM 5727 O O . VAL B 1 161 ? 14.398 -8.844 -8.969 1 78.56 161 VAL B O 1
ATOM 5730 N N . VAL B 1 162 ? 13 -8.938 -10.664 1 76.75 162 VAL B N 1
ATOM 5731 C CA . VAL B 1 162 ? 13.867 -8.102 -11.484 1 76.75 162 VAL B CA 1
ATOM 5732 C C . VAL B 1 162 ? 13.984 -6.707 -10.867 1 76.75 162 VAL B C 1
ATOM 5734 O O . VAL B 1 162 ? 15.07 -6.129 -10.812 1 76.75 162 VAL B O 1
ATOM 5737 N N . GLU B 1 163 ? 12.906 -6.258 -10.422 1 75.38 163 GLU B N 1
ATOM 5738 C CA . GLU B 1 163 ? 12.891 -4.949 -9.781 1 75.38 163 GLU B CA 1
ATOM 5739 C C . GLU B 1 163 ? 13.656 -4.98 -8.453 1 75.38 163 GLU B C 1
ATOM 5741 O O . GLU B 1 163 ? 14.328 -4.016 -8.102 1 75.38 163 GLU B O 1
ATOM 5746 N N . LEU B 1 164 ? 13.453 -6.051 -7.734 1 72.75 164 LEU B N 1
ATOM 5747 C CA . LEU B 1 164 ? 14.164 -6.234 -6.477 1 72.75 164 LEU B CA 1
ATOM 5748 C C . LEU B 1 164 ? 15.672 -6.27 -6.711 1 72.75 164 LEU B C 1
ATOM 5750 O O . LEU B 1 164 ? 16.438 -5.633 -5.98 1 72.75 164 LEU B O 1
ATOM 5754 N N . ALA B 1 165 ? 16.031 -6.953 -7.727 1 70.31 165 ALA B N 1
ATOM 5755 C CA . ALA B 1 165 ? 17.438 -7.098 -8.055 1 70.31 165 ALA B CA 1
ATOM 5756 C C . ALA B 1 165 ? 18.031 -5.766 -8.516 1 70.31 165 ALA B C 1
ATOM 5758 O O . ALA B 1 165 ? 19.188 -5.453 -8.195 1 70.31 165 ALA B O 1
ATOM 5759 N N . ALA B 1 166 ? 17.266 -5 -9.211 1 69.44 166 ALA B N 1
ATOM 5760 C CA . ALA B 1 166 ? 17.703 -3.693 -9.688 1 69.44 166 ALA B CA 1
ATOM 5761 C C . ALA B 1 166 ? 17.953 -2.742 -8.516 1 69.44 166 ALA B C 1
ATOM 5763 O O . ALA B 1 166 ? 18.875 -1.914 -8.57 1 69.44 166 ALA B O 1
ATOM 5764 N N . GLY B 1 167 ? 17.172 -2.826 -7.492 1 66 167 GLY B N 1
ATOM 5765 C CA . GLY B 1 167 ? 17.328 -1.981 -6.32 1 66 167 GLY B CA 1
ATOM 5766 C C . GLY B 1 167 ? 18.594 -2.258 -5.543 1 66 167 GLY B C 1
ATOM 5767 O O . GLY B 1 167 ? 19.188 -1.346 -4.957 1 66 167 GLY B O 1
ATOM 5768 N N . PHE B 1 168 ? 19.062 -3.385 -5.531 1 62.75 168 PHE B N 1
ATOM 5769 C CA . PHE B 1 168 ? 20.25 -3.793 -4.793 1 62.75 168 PHE B CA 1
ATOM 5770 C C . PHE B 1 168 ? 21.516 -3.324 -5.504 1 62.75 168 PHE B C 1
ATOM 5772 O O . PHE B 1 168 ? 22.5 -2.965 -4.859 1 62.75 168 PHE B O 1
ATOM 5779 N N . TYR B 1 169 ? 21.5 -3.375 -6.664 1 58.78 169 TYR B N 1
ATOM 5780 C CA . TYR B 1 169 ? 22.672 -2.98 -7.426 1 58.78 169 TYR B CA 1
ATOM 5781 C C . TYR B 1 169 ? 22.938 -1.486 -7.281 1 58.78 169 TYR B C 1
ATOM 5783 O O . TYR B 1 169 ? 24.094 -1.053 -7.266 1 58.78 169 TYR B O 1
ATOM 5791 N N . ASP B 1 170 ? 21.891 -0.764 -7.145 1 57.38 170 ASP B N 1
ATOM 5792 C CA . ASP B 1 170 ? 22.047 0.68 -7.008 1 57.38 170 ASP B CA 1
ATOM 5793 C C . ASP B 1 170 ? 22.656 1.038 -5.66 1 57.38 170 ASP B C 1
ATOM 5795 O O . ASP B 1 170 ? 23.406 2.016 -5.551 1 57.38 170 ASP B O 1
ATOM 5799 N N . GLN B 1 171 ? 22.391 0.291 -4.645 1 53.66 171 GLN B N 1
ATOM 5800 C CA . GLN B 1 171 ? 22.891 0.591 -3.311 1 53.66 171 GLN B CA 1
ATOM 5801 C C . GLN B 1 171 ? 24.359 0.185 -3.18 1 53.66 171 GLN B C 1
ATOM 5803 O O . GLN B 1 171 ? 25.125 0.843 -2.479 1 53.66 171 GLN B O 1
ATOM 5808 N N . THR B 1 172 ? 24.625 -1 -3.555 1 49.47 172 THR B N 1
ATOM 5809 C CA . THR B 1 172 ? 25.984 -1.477 -3.369 1 49.47 172 THR B CA 1
ATOM 5810 C C . THR B 1 172 ? 26.969 -0.671 -4.223 1 49.47 172 THR B C 1
ATOM 5812 O O . THR B 1 172 ? 28.125 -0.467 -3.836 1 49.47 172 THR B O 1
ATOM 5815 N N . ASN B 1 173 ? 26.688 -0.483 -5.508 1 45.59 173 ASN B N 1
ATOM 5816 C CA . ASN B 1 173 ? 27.719 0.187 -6.305 1 45.59 173 ASN B CA 1
ATOM 5817 C C . ASN B 1 173 ? 27.484 1.695 -6.355 1 45.59 173 ASN B C 1
ATOM 5819 O O . ASN B 1 173 ? 26.797 2.195 -7.246 1 45.59 173 ASN B O 1
ATOM 5823 N N . LYS B 1 174 ? 27.344 2.428 -5.312 1 44.31 174 LYS B N 1
ATOM 5824 C CA . LYS B 1 174 ? 27.641 3.85 -5.438 1 44.31 174 LYS B CA 1
ATOM 5825 C C . LYS B 1 174 ? 28.672 4.094 -6.547 1 44.31 174 LYS B C 1
ATOM 5827 O O . LYS B 1 174 ? 29.062 5.234 -6.785 1 44.31 174 LYS B O 1
ATOM 5832 N N . SER B 1 175 ? 29.562 3.293 -6.926 1 36.59 175 SER B N 1
ATOM 5833 C CA . SER B 1 175 ? 30.469 3.521 -8.047 1 36.59 175 SER B CA 1
ATOM 5834 C C . SER B 1 175 ? 29.734 3.463 -9.375 1 36.59 175 SER B C 1
ATOM 5836 O O . SER B 1 175 ? 28.672 2.861 -9.477 1 36.59 175 SER B O 1
ATOM 5838 N N . SER B 1 176 ? 30.172 4.219 -10.438 1 36.06 176 SER B N 1
ATOM 5839 C CA . SER B 1 176 ? 29.828 4.578 -11.812 1 36.06 176 SER B CA 1
ATOM 5840 C C . SER B 1 176 ? 29.25 3.385 -12.57 1 36.06 176 SER B C 1
ATOM 5842 O O . SER B 1 176 ? 28.859 3.51 -13.734 1 36.06 176 SER B O 1
ATOM 5844 N N . VAL B 1 177 ? 29.531 2.174 -12.242 1 34.25 177 VAL B N 1
ATOM 5845 C CA . VAL B 1 177 ? 29.234 1.19 -13.281 1 34.25 177 VAL B CA 1
ATOM 5846 C C . VAL B 1 177 ? 27.797 0.714 -13.141 1 34.25 177 VAL B C 1
ATOM 5848 O O . VAL B 1 177 ? 27.422 0.109 -12.133 1 34.25 177 VAL B O 1
ATOM 5851 N N . ALA B 1 178 ? 26.844 1.228 -13.734 1 40.09 178 ALA B N 1
ATOM 5852 C CA . ALA B 1 178 ? 25.5 0.7 -14 1 40.09 178 ALA B CA 1
ATOM 5853 C C . ALA B 1 178 ? 25.547 -0.806 -14.25 1 40.09 178 ALA B C 1
ATOM 5855 O O . ALA B 1 178 ? 26.047 -1.257 -15.281 1 40.09 178 ALA B O 1
ATOM 5856 N N . VAL B 1 179 ? 25.875 -1.648 -13.414 1 41.03 179 VAL B N 1
ATOM 5857 C CA . VAL B 1 179 ? 25.812 -3.062 -13.766 1 41.03 179 VAL B CA 1
ATOM 5858 C C . VAL B 1 179 ? 24.391 -3.41 -14.227 1 41.03 179 VAL B C 1
ATOM 5860 O O . VAL B 1 179 ? 23.438 -3.266 -13.461 1 41.03 179 VAL B O 1
ATOM 5863 N N . PRO B 1 180 ? 24.094 -3.391 -15.43 1 47.41 180 PRO B N 1
ATOM 5864 C CA . PRO B 1 180 ? 22.812 -3.936 -15.875 1 47.41 180 PRO B CA 1
ATOM 5865 C C . PRO B 1 180 ? 22.516 -5.309 -15.273 1 47.41 180 PRO B C 1
ATOM 5867 O O . PRO B 1 180 ? 23.297 -6.246 -15.445 1 47.41 180 PRO B O 1
ATOM 5870 N N . VAL B 1 181 ? 21.969 -5.367 -14.008 1 51.09 181 VAL B N 1
ATOM 5871 C CA . VAL B 1 181 ? 21.578 -6.594 -13.328 1 51.09 181 VAL B CA 1
ATOM 5872 C C . VAL B 1 181 ? 20.703 -7.445 -14.242 1 51.09 181 VAL B C 1
ATOM 5874 O O . VAL B 1 181 ? 20 -8.344 -13.781 1 51.09 181 VAL B O 1
ATOM 5877 N N . GLU B 1 182 ? 20.578 -7.172 -15.516 1 56.91 182 GLU B N 1
ATOM 5878 C CA . GLU B 1 182 ? 19.703 -8.023 -16.312 1 56.91 182 GLU B CA 1
ATOM 5879 C C . GLU B 1 182 ? 20.375 -9.367 -16.625 1 56.91 182 GLU B C 1
ATOM 5881 O O . GLU B 1 182 ? 21.594 -9.422 -16.828 1 56.91 182 GLU B O 1
ATOM 5886 N N . PRO B 1 183 ? 19.594 -10.461 -16.156 1 58.41 183 PRO B N 1
ATOM 5887 C CA . PRO B 1 183 ? 20.125 -11.734 -16.641 1 58.41 183 PRO B CA 1
ATOM 5888 C C . PRO B 1 183 ? 20.641 -11.648 -18.078 1 58.41 183 PRO B C 1
ATOM 5890 O O . PRO B 1 183 ? 20.141 -10.844 -18.875 1 58.41 183 PRO B O 1
ATOM 5893 N N . GLY B 1 184 ? 21.828 -12.102 -18.391 1 65.38 184 GLY B N 1
ATOM 5894 C CA . GLY B 1 184 ? 22.312 -12.117 -19.766 1 65.38 184 GLY B CA 1
ATOM 5895 C C . GLY B 1 184 ? 21.312 -12.688 -20.75 1 65.38 184 GLY B C 1
ATOM 5896 O O . GLY B 1 184 ? 20.984 -12.039 -21.75 1 65.38 184 GLY B O 1
ATOM 5897 N N . SER B 1 185 ? 20.812 -13.984 -20.531 1 86.81 185 SER B N 1
ATOM 5898 C CA . SER B 1 185 ? 19.828 -14.641 -21.375 1 86.81 185 SER B CA 1
ATOM 5899 C C . SER B 1 185 ? 18.828 -15.453 -20.562 1 86.81 185 SER B C 1
ATOM 5901 O O . SER B 1 185 ? 19.141 -15.875 -19.438 1 86.81 185 SER B O 1
ATOM 5903 N N . MET B 1 186 ? 17.625 -15.5 -21.078 1 92.25 186 MET B N 1
ATOM 5904 C CA . MET B 1 186 ? 16.609 -16.266 -20.375 1 92.25 186 MET B CA 1
ATOM 5905 C C . MET B 1 186 ? 16 -17.328 -21.281 1 92.25 186 MET B C 1
ATOM 5907 O O . MET B 1 186 ? 15.727 -17.078 -22.453 1 92.25 186 MET B O 1
ATOM 5911 N N . LEU B 1 187 ? 15.961 -18.438 -20.781 1 95.62 187 LEU B N 1
ATOM 5912 C CA . LEU B 1 187 ? 15.344 -19.578 -21.469 1 95.62 187 LEU B CA 1
ATOM 5913 C C . LEU B 1 187 ? 14.086 -20.031 -20.734 1 95.62 187 LEU B C 1
ATOM 5915 O O . LEU B 1 187 ? 14.156 -20.453 -19.578 1 95.62 187 LEU B O 1
ATOM 5919 N N . TRP B 1 188 ? 12.93 -19.875 -21.406 1 95.81 188 TRP B N 1
ATOM 5920 C CA . TRP B 1 188 ? 11.672 -20.359 -20.859 1 95.81 188 TRP B CA 1
ATOM 5921 C C . TRP B 1 188 ? 11.406 -21.797 -21.281 1 95.81 188 TRP B C 1
ATOM 5923 O O . TRP B 1 188 ? 11.086 -22.062 -22.453 1 95.81 188 TRP B O 1
ATOM 5933 N N . VAL B 1 189 ? 11.508 -22.672 -20.328 1 97.5 189 VAL B N 1
ATOM 5934 C CA . VAL B 1 189 ? 11.297 -24.094 -20.656 1 97.5 189 VAL B CA 1
ATOM 5935 C C . VAL B 1 189 ? 9.922 -24.531 -20.156 1 97.5 189 VAL B C 1
ATOM 5937 O O . VAL B 1 189 ? 9.656 -24.547 -18.953 1 97.5 189 VAL B O 1
ATOM 5940 N N . ILE B 1 190 ? 9.07 -24.859 -21.062 1 95.31 190 ILE B N 1
ATOM 5941 C CA . ILE B 1 190 ? 7.75 -25.375 -20.719 1 95.31 190 ILE B CA 1
ATOM 5942 C C . ILE B 1 190 ? 7.797 -26.906 -20.641 1 95.31 190 ILE B C 1
ATOM 5944 O O . ILE B 1 190 ? 7.898 -27.578 -21.656 1 95.31 190 ILE B O 1
ATOM 5948 N N . GLN B 1 191 ? 7.672 -27.359 -19.406 1 94.25 191 GLN B N 1
ATOM 5949 C CA . GLN B 1 191 ? 7.66 -28.797 -19.156 1 94.25 191 GLN B CA 1
ATOM 5950 C C . GLN B 1 191 ? 6.281 -29.391 -19.422 1 94.25 191 GLN B C 1
ATOM 5952 O O . GLN B 1 191 ? 5.262 -28.734 -19.203 1 94.25 191 GLN B O 1
ATOM 5957 N N . ARG B 1 192 ? 6.27 -30.656 -19.906 1 91.38 192 ARG B N 1
ATOM 5958 C CA . ARG B 1 192 ? 5.035 -31.406 -20.141 1 91.38 192 ARG B CA 1
ATOM 5959 C C . ARG B 1 192 ? 4.117 -30.625 -21.094 1 91.38 192 ARG B C 1
ATOM 5961 O O . ARG B 1 192 ? 2.93 -30.453 -20.812 1 91.38 192 ARG B O 1
ATOM 5968 N N . ASP B 1 193 ? 4.758 -30.141 -22.062 1 88.25 193 ASP B N 1
ATOM 5969 C CA . ASP B 1 193 ? 4.039 -29.359 -23.078 1 88.25 193 ASP B CA 1
ATOM 5970 C C . ASP B 1 193 ? 3.137 -30.266 -23.906 1 88.25 193 ASP B C 1
ATOM 5972 O O . ASP B 1 193 ? 3.609 -31.234 -24.531 1 88.25 193 ASP B O 1
ATOM 5976 N N . PHE B 1 194 ? 1.919 -29.984 -23.875 1 81.25 194 PHE B N 1
ATOM 5977 C CA . PHE B 1 194 ? 0.979 -30.812 -24.625 1 81.25 194 PHE B CA 1
ATOM 5978 C C . PHE B 1 194 ? 0.085 -29.953 -25.5 1 81.25 194 PHE B C 1
ATOM 5980 O O . PHE B 1 194 ? -0.696 -30.469 -26.297 1 81.25 194 PHE B O 1
ATOM 5987 N N . LEU B 1 195 ? 0.231 -28.703 -25.391 1 79.25 195 LEU B N 1
ATOM 5988 C CA . LEU B 1 195 ? -0.669 -27.797 -26.078 1 79.25 195 LEU B CA 1
ATOM 5989 C C . LEU B 1 195 ? -0.235 -27.609 -27.531 1 79.25 195 LEU B C 1
ATOM 5991 O O . LEU B 1 195 ? 0.954 -27.703 -27.844 1 79.25 195 LEU B O 1
ATOM 5995 N N . GLN B 1 196 ? -1.174 -27.406 -28.328 1 83.88 196 GLN B N 1
ATOM 5996 C CA . GLN B 1 196 ? -0.924 -27.25 -29.75 1 83.88 196 GLN B CA 1
ATOM 5997 C C . GLN B 1 196 ? -1.195 -25.812 -30.203 1 83.88 196 GLN B C 1
ATOM 5999 O O . GLN B 1 196 ? -1.507 -24.953 -29.391 1 83.88 196 GLN B O 1
ATOM 6004 N N . GLY B 1 197 ? -0.89 -25.578 -31.516 1 83.38 197 GLY B N 1
ATOM 6005 C CA . GLY B 1 197 ? -1.126 -24.25 -32.062 1 83.38 197 GLY B CA 1
ATOM 6006 C C . GLY B 1 197 ? 0.124 -23.391 -32.125 1 83.38 197 GLY B C 1
ATOM 6007 O O . GLY B 1 197 ? 1.109 -23.766 -32.75 1 83.38 197 GLY B O 1
ATOM 6008 N N . LYS B 1 198 ? 0.108 -22.359 -31.266 1 86.31 198 LYS B N 1
ATOM 6009 C CA . LYS B 1 198 ? 1.245 -21.438 -31.219 1 86.31 198 LYS B CA 1
ATOM 6010 C C . LYS B 1 198 ? 2.479 -22.125 -30.641 1 86.31 198 LYS B C 1
ATOM 6012 O O . LYS B 1 198 ? 2.359 -23.031 -29.812 1 86.31 198 LYS B O 1
ATOM 6017 N N . SER B 1 199 ? 3.609 -21.75 -31.141 1 90.62 199 SER B N 1
ATOM 6018 C CA . SER B 1 199 ? 4.855 -22.266 -30.578 1 90.62 199 SER B CA 1
ATOM 6019 C C . SER B 1 199 ? 5.102 -21.719 -29.188 1 90.62 199 SER B C 1
ATOM 6021 O O . SER B 1 199 ? 4.477 -20.719 -28.781 1 90.62 199 SER B O 1
ATOM 6023 N N . VAL B 1 200 ? 5.957 -22.375 -28.5 1 92.12 200 VAL B N 1
ATOM 6024 C CA . VAL B 1 200 ? 6.305 -21.906 -27.172 1 92.12 200 VAL B CA 1
ATOM 6025 C C . VAL B 1 200 ? 6.973 -20.531 -27.25 1 92.12 200 VAL B C 1
ATOM 6027 O O . VAL B 1 200 ? 6.789 -19.688 -26.375 1 92.12 200 VAL B O 1
ATOM 6030 N N . GLN B 1 201 ? 7.762 -20.312 -28.328 1 92.62 201 GLN B N 1
ATOM 6031 C CA . GLN B 1 201 ? 8.375 -19.016 -28.531 1 92.62 201 GLN B CA 1
ATOM 6032 C C . GLN B 1 201 ? 7.32 -17.922 -28.656 1 92.62 201 GLN B C 1
ATOM 6034 O O . GLN B 1 201 ? 7.473 -16.828 -28.078 1 92.62 201 GLN B O 1
ATOM 6039 N N . GLN B 1 202 ? 6.309 -18.219 -29.391 1 91.12 202 GLN B N 1
ATOM 6040 C CA . GLN B 1 202 ? 5.219 -17.25 -29.531 1 91.12 202 GLN B CA 1
ATOM 6041 C C . GLN B 1 202 ? 4.484 -17.047 -28.219 1 91.12 202 GLN B C 1
ATOM 6043 O O . GLN B 1 202 ? 4.035 -15.938 -27.922 1 91.12 202 GLN B O 1
ATOM 6048 N N . LEU B 1 203 ? 4.34 -18.141 -27.484 1 89.88 203 LEU B N 1
ATOM 6049 C CA . LEU B 1 203 ? 3.711 -18.062 -26.172 1 89.88 203 LEU B CA 1
ATOM 6050 C C . LEU B 1 203 ? 4.465 -17.094 -25.25 1 89.88 203 LEU B C 1
ATOM 6052 O O . LEU B 1 203 ? 3.855 -16.281 -24.562 1 89.88 203 LEU B O 1
ATOM 6056 N N . VAL B 1 204 ? 5.781 -17.188 -25.25 1 92.25 204 VAL B N 1
ATOM 6057 C CA . VAL B 1 204 ? 6.625 -16.344 -24.422 1 92.25 204 VAL B CA 1
ATOM 6058 C C . VAL B 1 204 ? 6.508 -14.883 -24.875 1 92.25 204 VAL B C 1
ATOM 6060 O O . VAL B 1 204 ? 6.375 -13.977 -24.062 1 92.25 204 VAL B O 1
ATOM 6063 N N . LYS B 1 205 ? 6.516 -14.688 -26.188 1 90.69 205 LYS B N 1
ATOM 6064 C CA . LYS B 1 205 ? 6.383 -13.336 -26.719 1 90.69 205 LYS B CA 1
ATOM 6065 C C . LYS B 1 205 ? 5.051 -12.711 -26.328 1 90.69 205 LYS B C 1
ATOM 6067 O O . LYS B 1 205 ? 5 -11.539 -25.938 1 90.69 205 LYS B O 1
ATOM 6072 N N . ASP B 1 206 ? 4.023 -13.492 -26.375 1 88.62 206 ASP B N 1
ATOM 6073 C CA . ASP B 1 206 ? 2.693 -13.008 -26.031 1 88.62 206 ASP B CA 1
ATOM 6074 C C . ASP B 1 206 ? 2.594 -12.703 -24.531 1 88.62 206 ASP B C 1
ATOM 6076 O O . ASP B 1 206 ? 1.933 -11.742 -24.125 1 88.62 206 ASP B O 1
ATOM 6080 N N . ALA B 1 207 ? 3.176 -13.57 -23.75 1 88.69 207 ALA B N 1
ATOM 6081 C CA . ALA B 1 207 ? 3.123 -13.422 -22.297 1 88.69 207 ALA B CA 1
ATOM 6082 C C . ALA B 1 207 ? 3.83 -12.141 -21.844 1 88.69 207 ALA B C 1
ATOM 6084 O O . ALA B 1 207 ? 3.488 -11.562 -20.812 1 88.69 207 ALA B O 1
ATOM 6085 N N . LEU B 1 208 ? 4.836 -11.648 -22.672 1 90.5 208 LEU B N 1
ATOM 6086 C CA . LEU B 1 208 ? 5.645 -10.508 -22.266 1 90.5 208 LEU B CA 1
ATOM 6087 C C . LEU B 1 208 ? 5.223 -9.25 -23.031 1 90.5 208 LEU B C 1
ATOM 6089 O O . LEU B 1 208 ? 5.73 -8.164 -22.766 1 90.5 208 LEU B O 1
ATOM 6093 N N . ALA B 1 209 ? 4.242 -9.453 -23.938 1 89.44 209 ALA B N 1
ATOM 6094 C CA . ALA B 1 209 ? 3.77 -8.328 -24.734 1 89.44 209 ALA B CA 1
ATOM 6095 C C . ALA B 1 209 ? 2.686 -7.547 -24 1 89.44 209 ALA B C 1
ATOM 6097 O O . ALA B 1 209 ? 1.913 -8.117 -23.234 1 89.44 209 ALA B O 1
ATOM 6098 N N . PRO B 1 210 ? 2.615 -6.293 -24.297 1 88.25 210 PRO B N 1
ATOM 6099 C CA . PRO B 1 210 ? 1.544 -5.496 -23.703 1 88.25 210 PRO B CA 1
ATOM 6100 C C . PRO B 1 210 ? 0.159 -5.887 -24.219 1 88.25 210 PRO B C 1
ATOM 6102 O O . PRO B 1 210 ? 0.022 -6.332 -25.359 1 88.25 210 PRO B O 1
ATOM 6105 N N . VAL B 1 211 ? -0.796 -5.742 -23.344 1 86.75 211 VAL B N 1
ATOM 6106 C CA . VAL B 1 211 ? -2.191 -6.004 -23.672 1 86.75 211 VAL B CA 1
ATOM 6107 C C . VAL B 1 211 ? -2.869 -4.711 -24.125 1 86.75 211 VAL B C 1
ATOM 6109 O O . VAL B 1 211 ? -2.688 -3.662 -23.5 1 86.75 211 VAL B O 1
ATOM 6112 N N . PRO B 1 212 ? -3.559 -4.812 -25.234 1 86.38 212 PRO B N 1
ATOM 6113 C CA . PRO B 1 212 ? -4.254 -3.604 -25.672 1 86.38 212 PRO B CA 1
ATOM 6114 C C . PRO B 1 212 ? -5.238 -3.07 -24.641 1 86.38 212 PRO B C 1
ATOM 6116 O O . PRO B 1 212 ? -6 -3.842 -24.047 1 86.38 212 PRO B O 1
ATOM 6119 N N . ASN B 1 213 ? -5.133 -1.762 -24.406 1 88.44 213 ASN B N 1
ATOM 6120 C CA . ASN B 1 213 ? -5.973 -1.107 -23.406 1 88.44 213 ASN B CA 1
ATOM 6121 C C . ASN B 1 213 ? -6.672 0.121 -23.984 1 88.44 213 ASN B C 1
ATOM 6123 O O . ASN B 1 213 ? -6.457 1.239 -23.516 1 88.44 213 ASN B O 1
ATOM 6127 N N . PRO B 1 214 ? -7.613 -0.066 -24.906 1 87 214 PRO B N 1
ATOM 6128 C CA . PRO B 1 214 ? -8.273 1.08 -25.547 1 87 214 PRO B CA 1
ATOM 6129 C C . PRO B 1 214 ? -9.125 1.885 -24.562 1 87 214 PRO B C 1
ATOM 6131 O O . PRO B 1 214 ? -9.289 3.094 -24.734 1 87 214 PRO B O 1
ATOM 6134 N N . GLN B 1 215 ? -9.719 1.331 -23.531 1 87.94 215 GLN B N 1
ATOM 6135 C CA . GLN B 1 215 ? -10.625 1.999 -22.594 1 87.94 215 GLN B CA 1
ATOM 6136 C C . GLN B 1 215 ? -9.875 2.529 -21.391 1 87.94 215 GLN B C 1
ATOM 6138 O O . GLN B 1 215 ? -10.484 3.02 -20.438 1 87.94 215 GLN B O 1
ATOM 6143 N N . GLN B 1 216 ? -8.57 2.416 -21.375 1 85.19 216 GLN B N 1
ATOM 6144 C CA . GLN B 1 216 ? -7.719 2.91 -20.297 1 85.19 216 GLN B CA 1
ATOM 6145 C C . GLN B 1 216 ? -8.148 2.328 -18.953 1 85.19 216 GLN B C 1
ATOM 6147 O O . GLN B 1 216 ? -8.328 3.066 -17.984 1 85.19 216 GLN B O 1
ATOM 6152 N N . ASP B 1 217 ? -8.383 1.045 -19.062 1 84.69 217 ASP B N 1
ATOM 6153 C CA . ASP B 1 217 ? -8.703 0.322 -17.844 1 84.69 217 ASP B CA 1
ATOM 6154 C C . ASP B 1 217 ? -7.508 0.286 -16.891 1 84.69 217 ASP B C 1
ATOM 6156 O O . ASP B 1 217 ? -6.395 -0.038 -17.312 1 84.69 217 ASP B O 1
ATOM 6160 N N . LYS B 1 218 ? -7.699 0.623 -15.688 1 78.62 218 LYS B N 1
ATOM 6161 C CA . LYS B 1 218 ? -6.621 0.729 -14.711 1 78.62 218 LYS B CA 1
ATOM 6162 C C . LYS B 1 218 ? -5.953 -0.624 -14.484 1 78.62 218 LYS B C 1
ATOM 6164 O O . LYS B 1 218 ? -4.738 -0.698 -14.289 1 78.62 218 LYS B O 1
ATOM 6169 N N . ALA B 1 219 ? -6.754 -1.633 -14.445 1 78.88 219 ALA B N 1
ATOM 6170 C CA . ALA B 1 219 ? -6.215 -2.969 -14.195 1 78.88 219 ALA B CA 1
ATOM 6171 C C . ALA B 1 219 ? -5.316 -3.418 -15.344 1 78.88 219 ALA B C 1
ATOM 6173 O O . ALA B 1 219 ? -4.281 -4.047 -15.117 1 78.88 219 ALA B O 1
ATOM 6174 N N . ILE B 1 220 ? -5.633 -3.088 -16.516 1 84.12 220 ILE B N 1
ATOM 6175 C CA . ILE B 1 220 ? -4.832 -3.439 -17.688 1 84.12 220 ILE B CA 1
ATOM 6176 C C . ILE B 1 220 ? -3.557 -2.598 -17.703 1 84.12 220 ILE B C 1
ATOM 6178 O O . ILE B 1 220 ? -2.494 -3.082 -18.109 1 84.12 220 ILE B O 1
ATOM 6182 N N . THR B 1 221 ? -3.705 -1.399 -17.344 1 83.81 221 THR B N 1
ATOM 6183 C CA . THR B 1 221 ? -2.533 -0.534 -17.25 1 83.81 221 THR B CA 1
ATOM 6184 C C . THR B 1 221 ? -1.501 -1.112 -16.297 1 83.81 221 THR B C 1
ATOM 6186 O O . THR B 1 221 ? -0.299 -1.063 -16.562 1 83.81 221 THR B O 1
ATOM 6189 N N . GLU B 1 222 ? -1.988 -1.661 -15.289 1 78.31 222 GLU B N 1
ATOM 6190 C CA . GLU B 1 222 ? -1.082 -2.275 -14.32 1 78.31 222 GLU B CA 1
ATOM 6191 C C . GLU B 1 222 ? -0.378 -3.488 -14.922 1 78.31 222 GLU B C 1
ATOM 6193 O O . GLU B 1 222 ? 0.812 -3.703 -14.68 1 78.31 222 GLU B O 1
ATOM 6198 N N . THR B 1 223 ? -1.059 -4.262 -15.609 1 82.25 223 THR B N 1
ATOM 6199 C CA . THR B 1 223 ? -0.479 -5.414 -16.297 1 82.25 223 THR B CA 1
ATOM 6200 C C . THR B 1 223 ? 0.586 -4.965 -17.297 1 82.25 223 THR B C 1
ATOM 6202 O O . THR B 1 223 ? 1.65 -5.582 -17.391 1 82.25 223 THR B O 1
ATOM 6205 N N . ASN B 1 224 ? 0.321 -3.938 -17.922 1 86.44 224 ASN B N 1
ATOM 6206 C CA . ASN B 1 224 ? 1.257 -3.434 -18.922 1 86.44 224 ASN B CA 1
ATOM 6207 C C . ASN B 1 224 ? 2.502 -2.834 -18.266 1 86.44 224 ASN B C 1
ATOM 6209 O O . ASN B 1 224 ? 3.584 -2.854 -18.859 1 86.44 224 ASN B O 1
ATOM 6213 N N . ASN B 1 225 ? 2.322 -2.324 -17.125 1 79.12 225 ASN B N 1
ATOM 6214 C CA . ASN B 1 225 ? 3.49 -1.846 -16.391 1 79.12 225 ASN B CA 1
ATOM 6215 C C . ASN B 1 225 ? 4.438 -2.988 -16.031 1 79.12 225 ASN B C 1
ATOM 6217 O O . ASN B 1 225 ? 5.66 -2.82 -16.062 1 79.12 225 ASN B O 1
ATOM 6221 N N . ILE B 1 226 ? 3.881 -4.105 -15.688 1 79.75 226 ILE B N 1
ATOM 6222 C CA . ILE B 1 226 ? 4.668 -5.297 -15.391 1 79.75 226 ILE B CA 1
ATOM 6223 C C . ILE B 1 226 ? 5.43 -5.738 -16.641 1 79.75 226 ILE B C 1
ATOM 6225 O O . ILE B 1 226 ? 6.629 -6.02 -16.578 1 79.75 226 ILE B O 1
ATOM 6229 N N . ARG B 1 227 ? 4.707 -5.699 -17.719 1 85.5 227 ARG B N 1
ATOM 6230 C CA . ARG B 1 227 ? 5.32 -6.109 -18.984 1 85.5 227 ARG B CA 1
ATOM 6231 C C . ARG B 1 227 ? 6.422 -5.137 -19.391 1 85.5 227 ARG B C 1
ATOM 6233 O O . ARG B 1 227 ? 7.457 -5.555 -19.922 1 85.5 227 ARG B O 1
ATOM 6240 N N . ALA B 1 228 ? 6.188 -3.904 -19.125 1 81.88 228 ALA B N 1
ATOM 6241 C CA . ALA B 1 228 ? 7.172 -2.881 -19.469 1 81.88 228 ALA B CA 1
ATOM 6242 C C . ALA B 1 228 ? 8.453 -3.053 -18.656 1 81.88 228 ALA B C 1
ATOM 6244 O O . ALA B 1 228 ? 9.555 -2.822 -19.172 1 81.88 228 ALA B O 1
ATOM 6245 N N . SER B 1 229 ? 8.305 -3.482 -17.516 1 77.31 229 SER B N 1
ATOM 6246 C CA . SER B 1 229 ? 9.469 -3.695 -16.656 1 77.31 229 SER B CA 1
ATOM 6247 C C . SER B 1 229 ? 10.305 -4.875 -17.141 1 77.31 229 SER B C 1
ATOM 6249 O O . SER B 1 229 ? 11.484 -4.98 -16.812 1 77.31 229 SER B O 1
ATOM 6251 N N . LEU B 1 230 ? 9.688 -5.773 -17.891 1 82.31 230 LEU B N 1
ATOM 6252 C CA . LEU B 1 230 ? 10.359 -6.973 -18.375 1 82.31 230 LEU B CA 1
ATOM 6253 C C . LEU B 1 230 ? 10.805 -6.801 -19.812 1 82.31 230 LEU B C 1
ATOM 6255 O O . LEU B 1 230 ? 11.195 -7.773 -20.469 1 82.31 230 LEU B O 1
ATOM 6259 N N . ALA B 1 231 ? 10.703 -5.602 -20.297 1 78.19 231 ALA B N 1
ATOM 6260 C CA . ALA B 1 231 ? 10.977 -5.348 -21.703 1 78.19 231 ALA B CA 1
ATOM 6261 C C . ALA B 1 231 ? 12.383 -5.812 -22.078 1 78.19 231 ALA B C 1
ATOM 6263 O O . ALA B 1 231 ? 12.578 -6.422 -23.141 1 78.19 231 ALA B O 1
ATOM 6264 N N . SER B 1 232 ? 13.383 -5.551 -21.266 1 75.38 232 SER B N 1
ATOM 6265 C CA . SER B 1 232 ? 14.758 -5.93 -21.547 1 75.38 232 SER B CA 1
ATOM 6266 C C . SER B 1 232 ? 14.93 -7.445 -21.547 1 75.38 232 SER B C 1
ATOM 6268 O O . SER B 1 232 ? 15.664 -7.996 -22.375 1 75.38 232 SER B O 1
ATOM 6270 N N . ILE B 1 233 ? 14.266 -8.055 -20.672 1 76.06 233 ILE B N 1
ATOM 6271 C CA . ILE B 1 233 ? 14.305 -9.508 -20.578 1 76.06 233 ILE B CA 1
ATOM 6272 C C . ILE B 1 233 ? 13.586 -10.133 -21.766 1 76.06 233 ILE B C 1
ATOM 6274 O O . ILE B 1 233 ? 14.016 -11.164 -22.281 1 76.06 233 ILE B O 1
ATOM 6278 N N . ALA B 1 234 ? 12.57 -9.461 -22.125 1 74.19 234 ALA B N 1
ATOM 6279 C CA . ALA B 1 234 ? 11.773 -9.969 -23.234 1 74.19 234 ALA B CA 1
ATOM 6280 C C . ALA B 1 234 ? 12.617 -10.078 -24.5 1 74.19 234 ALA B C 1
ATOM 6282 O O . ALA B 1 234 ? 12.445 -11.008 -25.297 1 74.19 234 ALA B O 1
ATOM 6283 N N . ARG B 1 235 ? 13.539 -9.25 -24.625 1 78 235 ARG B N 1
ATOM 6284 C CA . ARG B 1 235 ? 14.367 -9.219 -25.828 1 78 235 ARG B CA 1
ATOM 6285 C C . ARG B 1 235 ? 15.352 -10.383 -25.828 1 78 235 ARG B C 1
ATOM 6287 O O . ARG B 1 235 ? 15.711 -10.891 -26.906 1 78 235 ARG B O 1
ATOM 6294 N N . ASN B 1 236 ? 15.688 -10.906 -24.797 1 85.38 236 ASN B N 1
ATOM 6295 C CA . ASN B 1 236 ? 16.672 -11.977 -24.688 1 85.38 236 ASN B CA 1
ATOM 6296 C C . ASN B 1 236 ? 16.031 -13.273 -24.172 1 85.38 236 ASN B C 1
ATOM 6298 O O . ASN B 1 236 ? 16.672 -14.031 -23.438 1 85.38 236 ASN B O 1
ATOM 6302 N N . SER B 1 237 ? 14.758 -13.398 -24.469 1 91.06 237 SER B N 1
ATOM 6303 C CA . SER B 1 237 ? 14.047 -14.578 -23.984 1 91.06 237 SER B CA 1
ATOM 6304 C C . SER B 1 237 ? 13.797 -15.578 -25.109 1 91.06 237 SER B C 1
ATOM 6306 O O . SER B 1 237 ? 13.453 -15.18 -26.234 1 91.06 237 SER B O 1
ATOM 6308 N N . THR B 1 238 ? 14.125 -16.75 -24.859 1 94.38 238 THR B N 1
ATOM 6309 C CA . THR B 1 238 ? 13.867 -17.844 -25.766 1 94.38 238 THR B CA 1
ATOM 6310 C C . THR B 1 238 ? 12.922 -18.875 -25.141 1 94.38 238 THR B C 1
ATOM 6312 O O . THR B 1 238 ? 13.039 -19.188 -23.953 1 94.38 238 THR B O 1
ATOM 6315 N N . GLY B 1 239 ? 11.945 -19.25 -25.953 1 95.25 239 GLY B N 1
ATOM 6316 C CA . GLY B 1 239 ? 11.023 -20.281 -25.5 1 95.25 239 GLY B CA 1
ATOM 6317 C C . GLY B 1 239 ? 11.375 -21.672 -26.031 1 95.25 239 GLY B C 1
ATOM 6318 O O . GLY B 1 239 ? 11.789 -21.812 -27.172 1 95.25 239 GLY B O 1
ATOM 6319 N N . PHE B 1 240 ? 11.273 -22.641 -25.188 1 96.56 240 PHE B N 1
ATOM 6320 C CA . PHE B 1 240 ? 11.602 -24.016 -25.562 1 96.56 240 PHE B CA 1
ATOM 6321 C C . PHE B 1 240 ? 10.562 -24.984 -25.016 1 96.56 240 PHE B C 1
ATOM 6323 O O . PHE B 1 240 ? 10.094 -24.828 -23.875 1 96.56 240 PHE B O 1
ATOM 6330 N N . SER B 1 241 ? 10.188 -25.922 -25.766 1 94.62 241 SER B N 1
ATOM 6331 C CA . SER B 1 241 ? 9.156 -26.906 -25.422 1 94.62 241 SER B CA 1
ATOM 6332 C C . SER B 1 241 ? 9.766 -28.266 -25.094 1 94.62 241 SER B C 1
ATOM 6334 O O . SER B 1 241 ? 10.633 -28.75 -25.812 1 94.62 241 SER B O 1
ATOM 6336 N N . LEU B 1 242 ? 9.344 -28.875 -23.984 1 95.25 242 LEU B N 1
ATOM 6337 C CA . LEU B 1 242 ? 9.688 -30.25 -23.609 1 95.25 242 LEU B CA 1
ATOM 6338 C C . LEU B 1 242 ? 8.43 -31.062 -23.328 1 95.25 242 LEU B C 1
ATOM 6340 O O . LEU B 1 242 ? 7.707 -30.781 -22.375 1 95.25 242 LEU B O 1
ATOM 6344 N N . PRO B 1 243 ? 8.172 -32.031 -24.141 1 93.31 243 PRO B N 1
ATOM 6345 C CA . PRO B 1 243 ? 7.016 -32.875 -23.859 1 93.31 243 PRO B CA 1
ATOM 6346 C C . PRO B 1 243 ? 7.211 -33.75 -22.625 1 93.31 243 PRO B C 1
ATOM 6348 O O . PRO B 1 243 ? 8.32 -33.812 -22.094 1 93.31 243 PRO B O 1
ATOM 6351 N N . GLN B 1 244 ? 6.145 -34.312 -22.141 1 90.44 244 GLN B N 1
ATOM 6352 C CA . GLN B 1 244 ? 6.238 -35.219 -20.984 1 90.44 244 GLN B CA 1
ATOM 6353 C C . GLN B 1 244 ? 7.02 -36.469 -21.328 1 90.44 244 GLN B C 1
ATOM 6355 O O . GLN B 1 244 ? 6.734 -37.156 -22.328 1 90.44 244 GLN B O 1
ATOM 6360 N N . PRO B 1 245 ? 7.988 -36.75 -20.516 1 91.25 245 PRO B N 1
ATOM 6361 C CA . PRO B 1 245 ? 8.875 -37.875 -20.828 1 91.25 245 PRO B CA 1
ATOM 6362 C C . PRO B 1 245 ? 8.172 -39.25 -20.734 1 91.25 245 PRO B C 1
ATOM 6364 O O . PRO B 1 245 ? 8.469 -40.156 -21.516 1 91.25 245 PRO B O 1
ATOM 6367 N N . HIS B 1 246 ? 7.34 -39.406 -19.797 1 89.62 246 HIS B N 1
ATOM 6368 C CA . HIS B 1 246 ? 6.668 -40.656 -19.531 1 89.62 246 HIS B CA 1
ATOM 6369 C C . HIS B 1 246 ? 5.406 -40.438 -18.703 1 89.62 246 HIS B C 1
ATOM 6371 O O . HIS B 1 246 ? 5.281 -39.438 -18 1 89.62 246 HIS B O 1
ATOM 6377 N N . LEU B 1 247 ? 4.48 -41.344 -18.797 1 85.12 247 LEU B N 1
ATOM 6378 C CA . LEU B 1 247 ? 3.244 -41.219 -18.031 1 85.12 247 LEU B CA 1
ATOM 6379 C C . LEU B 1 247 ? 3.521 -41.406 -16.547 1 85.12 247 LEU B C 1
ATOM 6381 O O . LEU B 1 247 ? 2.961 -40.656 -15.719 1 85.12 247 LEU B O 1
ATOM 6385 N N . ASP B 1 248 ? 4.383 -42.438 -16.219 1 85.88 248 ASP B N 1
ATOM 6386 C CA . ASP B 1 248 ? 4.754 -42.656 -14.828 1 85.88 248 ASP B CA 1
ATOM 6387 C C . ASP B 1 248 ? 5.914 -41.75 -14.414 1 85.88 248 ASP B C 1
ATOM 6389 O O . ASP B 1 248 ? 7.074 -42.188 -14.453 1 85.88 248 ASP B O 1
ATOM 6393 N N . ARG B 1 249 ? 5.602 -40.719 -13.828 1 87 249 ARG B N 1
ATOM 6394 C CA . ARG B 1 249 ? 6.594 -39.688 -13.531 1 87 249 ARG B CA 1
ATOM 6395 C C . ARG B 1 249 ? 7.402 -40.062 -12.289 1 87 249 ARG B C 1
ATOM 6397 O O . ARG B 1 249 ? 8.492 -39.531 -12.078 1 87 249 ARG B O 1
ATOM 6404 N N . THR B 1 250 ? 6.898 -40.906 -11.398 1 84.75 250 THR B N 1
ATOM 6405 C CA . THR B 1 250 ? 7.617 -41.312 -10.188 1 84.75 250 THR B CA 1
ATOM 6406 C C . THR B 1 250 ? 8.766 -42.25 -10.531 1 84.75 250 THR B C 1
ATOM 6408 O O . THR B 1 250 ? 9.664 -42.469 -9.719 1 84.75 250 THR B O 1
ATOM 6411 N N . LYS B 1 251 ? 8.789 -42.75 -11.773 1 87.12 251 LYS B N 1
ATOM 6412 C CA . LYS B 1 251 ? 9.805 -43.719 -12.164 1 87.12 251 LYS B CA 1
ATOM 6413 C C . LYS B 1 251 ? 10.828 -43.094 -13.117 1 87.12 251 LYS B C 1
ATOM 6415 O O . LYS B 1 251 ? 11.664 -43.781 -13.68 1 87.12 251 LYS B O 1
ATOM 6420 N N . LEU B 1 252 ? 10.812 -41.875 -13.242 1 87.62 252 LEU B N 1
ATOM 6421 C CA . LEU B 1 252 ? 11.648 -41.188 -14.234 1 87.62 252 LEU B CA 1
ATOM 6422 C C . LEU B 1 252 ? 13.125 -41.438 -13.945 1 87.62 252 LEU B C 1
ATOM 6424 O O . LEU B 1 252 ? 13.93 -41.562 -14.867 1 87.62 252 LEU B O 1
ATOM 6428 N N . CYS B 1 253 ? 13.438 -41.531 -12.688 1 88.44 253 CYS B N 1
ATOM 6429 C CA . CYS B 1 253 ? 14.828 -41.719 -12.305 1 88.44 253 CYS B CA 1
ATOM 6430 C C . CYS B 1 253 ? 15.312 -43.125 -12.648 1 88.44 253 CYS B C 1
ATOM 6432 O O . CYS B 1 253 ? 16.516 -43.344 -12.742 1 88.44 253 CYS B O 1
ATOM 6434 N N . GLU B 1 254 ? 14.383 -44 -12.875 1 89 254 GLU B N 1
ATOM 6435 C CA . GLU B 1 254 ? 14.727 -45.375 -13.141 1 89 254 GLU B CA 1
ATOM 6436 C C . GLU B 1 254 ? 14.664 -45.688 -14.641 1 89 254 GLU B C 1
ATOM 6438 O O . GLU B 1 254 ? 15.18 -46.719 -15.086 1 89 254 GLU B O 1
ATOM 6443 N N . LEU B 1 255 ? 14.125 -44.75 -15.352 1 90 255 LEU B N 1
ATOM 6444 C CA . LEU B 1 255 ? 13.891 -45 -16.766 1 90 255 LEU B CA 1
ATOM 6445 C C . LEU B 1 255 ? 15.102 -44.594 -17.594 1 90 255 LEU B C 1
ATOM 6447 O O . LEU B 1 255 ? 15.758 -43.594 -17.297 1 90 255 LEU B O 1
ATOM 6451 N N . ASN B 1 256 ? 15.367 -45.375 -18.609 1 88.31 256 ASN B N 1
ATOM 6452 C CA . ASN B 1 256 ? 16.406 -45.062 -19.578 1 88.31 256 ASN B CA 1
ATOM 6453 C C . ASN B 1 256 ? 15.844 -44.375 -20.812 1 88.31 256 ASN B C 1
ATOM 6455 O O . ASN B 1 256 ? 14.625 -44.312 -20.984 1 88.31 256 ASN B O 1
ATOM 6459 N N . ASP B 1 257 ? 16.703 -43.906 -21.703 1 90.06 257 ASP B N 1
ATOM 6460 C CA . ASP B 1 257 ? 16.297 -43.156 -22.859 1 90.06 257 ASP B CA 1
ATOM 6461 C C . ASP B 1 257 ? 15.359 -43.969 -23.75 1 90.06 257 ASP B C 1
ATOM 6463 O O . ASP B 1 257 ? 14.453 -43.406 -24.391 1 90.06 257 ASP B O 1
ATOM 6467 N N . SER B 1 258 ? 15.562 -45.219 -23.797 1 90.94 258 SER B N 1
ATOM 6468 C CA . SER B 1 258 ? 14.742 -46.062 -24.672 1 90.94 258 SER B CA 1
ATOM 6469 C C . SER B 1 258 ? 13.312 -46.188 -24.141 1 90.94 258 SER B C 1
ATOM 6471 O O . SER B 1 258 ? 12.398 -46.5 -24.906 1 90.94 258 SER B O 1
ATOM 6473 N N . GLN B 1 259 ? 13.141 -45.906 -22.875 1 91.81 259 GLN B N 1
ATOM 6474 C CA . GLN B 1 259 ? 11.828 -46.031 -22.25 1 91.81 259 GLN B CA 1
ATOM 6475 C C . GLN B 1 259 ? 11.102 -44.688 -22.203 1 91.81 259 GLN B C 1
ATOM 6477 O O . GLN B 1 259 ? 9.914 -44.625 -21.859 1 91.81 259 GLN B O 1
ATOM 6482 N N . LEU B 1 260 ? 11.852 -43.719 -22.5 1 91.69 260 LEU B N 1
ATOM 6483 C CA . LEU B 1 260 ? 11.25 -42.375 -22.531 1 91.69 260 LEU B CA 1
ATOM 6484 C C . LEU B 1 260 ? 10.641 -42.094 -23.906 1 91.69 260 LEU B C 1
ATOM 6486 O O . LEU B 1 260 ? 10.977 -42.75 -24.891 1 91.69 260 LEU B O 1
ATOM 6490 N N . GLU B 1 261 ? 9.648 -41.188 -23.906 1 91.38 261 GLU B N 1
ATOM 6491 C CA . GLU B 1 261 ? 9.086 -40.781 -25.188 1 91.38 261 GLU B CA 1
ATOM 6492 C C . GLU B 1 261 ? 10.164 -40.25 -26.125 1 91.38 261 GLU B C 1
ATOM 6494 O O . GLU B 1 261 ? 10.969 -39.406 -25.734 1 91.38 261 GLU B O 1
ATOM 6499 N N . PRO B 1 262 ? 10.242 -40.719 -27.359 1 93.12 262 PRO B N 1
ATOM 6500 C CA . PRO B 1 262 ? 11.297 -40.312 -28.297 1 93.12 262 PRO B CA 1
ATOM 6501 C C . PRO B 1 262 ? 11.328 -38.812 -28.531 1 93.12 262 PRO B C 1
ATOM 6503 O O . PRO B 1 262 ? 12.406 -38.219 -28.672 1 93.12 262 PRO B O 1
ATOM 6506 N N . SER B 1 263 ? 10.164 -38.25 -28.625 1 92.69 263 SER B N 1
ATOM 6507 C CA . SER B 1 263 ? 10.117 -36.812 -28.828 1 92.69 263 SER B CA 1
ATOM 6508 C C . SER B 1 263 ? 10.773 -36.062 -27.656 1 92.69 263 SER B C 1
ATOM 6510 O O . SER B 1 263 ? 11.406 -35.031 -27.859 1 92.69 263 SER B O 1
ATOM 6512 N N . TYR B 1 264 ? 10.68 -36.625 -26.469 1 94.44 264 TYR B N 1
ATOM 6513 C CA . TYR B 1 264 ? 11.305 -36.031 -25.297 1 94.44 264 TYR B CA 1
ATOM 6514 C C . TYR B 1 264 ? 12.828 -36.094 -25.391 1 94.44 264 TYR B C 1
ATOM 6516 O O . TYR B 1 264 ? 13.523 -35.125 -25.109 1 94.44 264 TYR B O 1
ATOM 6524 N N . VAL B 1 265 ? 13.352 -37.219 -25.766 1 95.12 265 VAL B N 1
ATOM 6525 C CA . VAL B 1 265 ? 14.789 -37.438 -25.844 1 95.12 265 VAL B CA 1
ATOM 6526 C C . VAL B 1 265 ? 15.391 -36.5 -26.891 1 95.12 265 VAL B C 1
ATOM 6528 O O . VAL B 1 265 ? 16.438 -35.875 -26.656 1 95.12 265 VAL B O 1
ATOM 6531 N N . SER B 1 266 ? 14.695 -36.375 -28.031 1 95.75 266 SER B N 1
ATOM 6532 C CA . SER B 1 266 ? 15.188 -35.5 -29.078 1 95.75 266 SER B CA 1
ATOM 6533 C C . SER B 1 266 ? 15.203 -34.031 -28.625 1 95.75 266 SER B C 1
ATOM 6535 O O . SER B 1 266 ? 16.172 -33.312 -28.844 1 95.75 266 SER B O 1
ATOM 6537 N N . GLN B 1 267 ? 14.148 -33.625 -28.031 1 95.5 267 GLN B N 1
ATOM 6538 C CA . GLN B 1 267 ? 14.039 -32.25 -27.562 1 95.5 267 GLN B CA 1
ATOM 6539 C C . GLN B 1 267 ? 15.008 -31.969 -26.422 1 95.5 267 GLN B C 1
ATOM 6541 O O . GLN B 1 267 ? 15.531 -30.875 -26.297 1 95.5 267 GLN B O 1
ATOM 6546 N N . ARG B 1 268 ? 15.156 -32.938 -25.531 1 96.06 268 ARG B N 1
ATOM 6547 C CA . ARG B 1 268 ? 16.125 -32.812 -24.453 1 96.06 268 ARG B CA 1
ATOM 6548 C C . ARG B 1 268 ? 17.516 -32.562 -25 1 96.06 268 ARG B C 1
ATOM 6550 O O . ARG B 1 268 ? 18.234 -31.688 -24.5 1 96.06 268 ARG B O 1
ATOM 6557 N N . ASP B 1 269 ? 17.922 -33.281 -26.016 1 95.88 269 ASP B N 1
ATOM 6558 C CA . ASP B 1 269 ? 19.234 -33.094 -26.625 1 95.88 269 ASP B CA 1
ATOM 6559 C C . ASP B 1 269 ? 19.359 -31.75 -27.297 1 95.88 269 ASP B C 1
ATOM 6561 O O . ASP B 1 269 ? 20.422 -31.125 -27.266 1 95.88 269 ASP B O 1
ATOM 6565 N N . ALA B 1 270 ? 18.297 -31.328 -27.891 1 96.5 270 ALA B N 1
ATOM 6566 C CA . ALA B 1 270 ? 18.281 -30 -28.5 1 96.5 270 ALA B CA 1
ATOM 6567 C C . ALA B 1 270 ? 18.422 -28.906 -27.438 1 96.5 270 ALA B C 1
ATOM 6569 O O . ALA B 1 270 ? 19.078 -27.891 -27.656 1 96.5 270 ALA B O 1
ATOM 6570 N N . LEU B 1 271 ? 17.766 -29.125 -26.344 1 96.81 271 LEU B N 1
ATOM 6571 C CA . LEU B 1 271 ? 17.859 -28.188 -25.25 1 96.81 271 LEU B CA 1
ATOM 6572 C C . LEU B 1 271 ? 19.281 -28.109 -24.719 1 96.81 271 LEU B C 1
ATOM 6574 O O . LEU B 1 271 ? 19.781 -27.031 -24.391 1 96.81 271 LEU B O 1
ATOM 6578 N N . LYS B 1 272 ? 19.938 -29.234 -24.609 1 95.31 272 LYS B N 1
ATOM 6579 C CA . LYS B 1 272 ? 21.328 -29.281 -24.156 1 95.31 272 LYS B CA 1
ATOM 6580 C C . LYS B 1 272 ? 22.219 -28.422 -25.047 1 95.31 272 LYS B C 1
ATOM 6582 O O . LYS B 1 272 ? 23.062 -27.672 -24.547 1 95.31 272 LYS B O 1
ATOM 6587 N N . ARG B 1 273 ? 22.031 -28.516 -26.297 1 94.5 273 ARG B N 1
ATOM 6588 C CA . ARG B 1 273 ? 22.828 -27.734 -27.25 1 94.5 273 ARG B CA 1
ATOM 6589 C C . ARG B 1 273 ? 22.516 -26.25 -27.125 1 94.5 273 ARG B C 1
ATOM 6591 O O . ARG B 1 273 ? 23.406 -25.422 -27.172 1 94.5 273 ARG B O 1
ATOM 6598 N N . LEU B 1 274 ? 21.25 -26 -26.953 1 94.81 274 LEU B N 1
ATOM 6599 C CA . LEU B 1 274 ? 20.828 -24.609 -26.844 1 94.81 274 LEU B CA 1
ATOM 6600 C C . LEU B 1 274 ? 21.422 -23.969 -25.594 1 94.81 274 LEU B C 1
ATOM 6602 O O . LEU B 1 274 ? 21.844 -22.812 -25.625 1 94.81 274 LEU B O 1
ATOM 6606 N N . VAL B 1 275 ? 21.438 -24.688 -24.5 1 95.19 275 VAL B N 1
ATOM 6607 C CA . VAL B 1 275 ? 21.969 -24.188 -23.25 1 95.19 275 VAL B CA 1
ATOM 6608 C C . VAL B 1 275 ? 23.469 -23.906 -23.406 1 95.19 275 VAL B C 1
ATOM 6610 O O . VAL B 1 275 ? 23.953 -22.859 -22.938 1 95.19 275 VAL B O 1
ATOM 6613 N N . LEU B 1 276 ? 24.172 -24.766 -24.062 1 91.38 276 LEU B N 1
ATOM 6614 C CA . LEU B 1 276 ? 25.594 -24.578 -24.281 1 91.38 276 LEU B CA 1
ATOM 6615 C C . LEU B 1 276 ? 25.859 -23.359 -25.156 1 91.38 276 LEU B C 1
ATOM 6617 O O . LEU B 1 276 ? 26.844 -22.641 -24.938 1 91.38 276 LEU B O 1
ATOM 6621 N N . GLN B 1 277 ? 25 -23.125 -26.016 1 89.81 277 GLN B N 1
ATOM 6622 C CA . GLN B 1 277 ? 25.141 -22 -26.938 1 89.81 277 GLN B CA 1
ATOM 6623 C C . GLN B 1 277 ? 24.828 -20.672 -26.234 1 89.81 277 GLN B C 1
ATOM 6625 O O . GLN B 1 277 ? 25.469 -19.656 -26.5 1 89.81 277 GLN B O 1
ATOM 6630 N N . GLN B 1 278 ? 23.859 -20.719 -25.359 1 91.75 278 GLN B N 1
ATOM 6631 C CA . GLN B 1 278 ? 23.344 -19.484 -24.781 1 91.75 278 GLN B CA 1
ATOM 6632 C C . GLN B 1 278 ? 24.062 -19.141 -23.484 1 91.75 278 GLN B C 1
ATOM 6634 O O . GLN B 1 278 ? 24.031 -17.984 -23.047 1 91.75 278 GLN B O 1
ATOM 6639 N N . ALA B 1 279 ? 24.688 -20.094 -22.859 1 92 279 ALA B N 1
ATOM 6640 C CA . ALA B 1 279 ? 25.391 -19.844 -21.594 1 92 279 ALA B CA 1
ATOM 6641 C C . ALA B 1 279 ? 26.688 -19.062 -21.844 1 92 279 ALA B C 1
ATOM 6643 O O . ALA B 1 279 ? 27.75 -19.656 -22 1 92 279 ALA B O 1
ATOM 6644 N N . ALA B 1 280 ? 26.656 -17.797 -21.812 1 89.38 280 ALA B N 1
ATOM 6645 C CA . ALA B 1 280 ? 27.812 -16.938 -21.984 1 89.38 280 ALA B CA 1
ATOM 6646 C C . ALA B 1 280 ? 28.469 -16.641 -20.641 1 89.38 280 ALA B C 1
ATOM 6648 O O . ALA B 1 280 ? 27.875 -16.859 -19.578 1 89.38 280 ALA B O 1
ATOM 6649 N N . GLN B 1 281 ? 29.688 -16.203 -20.719 1 90.81 281 GLN B N 1
ATOM 6650 C CA . GLN B 1 281 ? 30.375 -15.828 -19.484 1 90.81 281 GLN B CA 1
ATOM 6651 C C . GLN B 1 281 ? 29.656 -14.688 -18.766 1 90.81 281 GLN B C 1
ATOM 6653 O O . GLN B 1 281 ? 29.141 -13.773 -19.422 1 90.81 281 GLN B O 1
ATOM 6658 N N . LYS B 1 282 ? 29.625 -14.812 -17.5 1 90.44 282 LYS B N 1
ATOM 6659 C CA . LYS B 1 282 ? 28.984 -13.766 -16.703 1 90.44 282 LYS B CA 1
ATOM 6660 C C . LYS B 1 282 ? 29.844 -12.5 -16.672 1 90.44 282 LYS B C 1
ATOM 6662 O O . LYS B 1 282 ? 31.031 -12.555 -16.344 1 90.44 282 LYS B O 1
ATOM 6667 N N . VAL B 1 283 ? 29.25 -11.391 -17.109 1 85.81 283 VAL B N 1
ATOM 6668 C CA . VAL B 1 283 ? 29.969 -10.125 -17.172 1 85.81 283 VAL B CA 1
ATOM 6669 C C . VAL B 1 283 ? 29.328 -9.117 -16.219 1 85.81 283 VAL B C 1
ATOM 6671 O O . VAL B 1 283 ? 28.094 -8.945 -16.219 1 85.81 283 VAL B O 1
ATOM 6674 N N . VAL B 1 284 ? 30.047 -8.672 -15.383 1 79.06 284 VAL B N 1
ATOM 6675 C CA . VAL B 1 284 ? 29.609 -7.598 -14.5 1 79.06 284 VAL B CA 1
ATOM 6676 C C . VAL B 1 284 ? 30.578 -6.414 -14.602 1 79.06 284 VAL B C 1
ATOM 6678 O O . VAL B 1 284 ? 31.797 -6.578 -14.469 1 79.06 284 VAL B O 1
ATOM 6681 N N . GLY B 1 285 ? 30.125 -5.242 -14.867 1 73.19 285 GLY B N 1
ATOM 6682 C CA . GLY B 1 285 ? 30.969 -4.066 -15.023 1 73.19 285 GLY B CA 1
ATOM 6683 C C . GLY B 1 285 ? 31.938 -4.172 -16.188 1 73.19 285 GLY B C 1
ATOM 6684 O O . GLY B 1 285 ? 33.094 -3.77 -16.078 1 73.19 285 GLY B O 1
ATOM 6685 N N . GLY B 1 286 ? 31.625 -4.949 -17.156 1 77.06 286 GLY B N 1
ATOM 6686 C CA . GLY B 1 286 ? 32.438 -5.078 -18.359 1 77.06 286 GLY B CA 1
ATOM 6687 C C . GLY B 1 286 ? 33.5 -6.168 -18.25 1 77.06 286 GLY B C 1
ATOM 6688 O O . GLY B 1 286 ? 34.25 -6.414 -19.188 1 77.06 286 GLY B O 1
ATOM 6689 N N . GLU B 1 287 ? 33.531 -6.738 -17.047 1 82.69 287 GLU B N 1
ATOM 6690 C CA . GLU B 1 287 ? 34.531 -7.777 -16.859 1 82.69 287 GLU B CA 1
ATOM 6691 C C . GLU B 1 287 ? 33.875 -9.141 -16.609 1 82.69 287 GLU B C 1
ATOM 6693 O O . GLU B 1 287 ? 32.875 -9.227 -15.938 1 82.69 287 GLU B O 1
ATOM 6698 N N . ALA B 1 288 ? 34.562 -10.117 -17.188 1 88.25 288 ALA B N 1
ATOM 6699 C CA . ALA B 1 288 ? 34.094 -11.477 -16.953 1 88.25 288 ALA B CA 1
ATOM 6700 C C . ALA B 1 288 ? 34.375 -11.906 -15.516 1 88.25 288 ALA B C 1
ATOM 6702 O O . ALA B 1 288 ? 35.438 -11.633 -14.977 1 88.25 288 ALA B O 1
ATOM 6703 N N . LEU B 1 289 ? 33.438 -12.57 -14.93 1 90.88 289 LEU B N 1
ATOM 6704 C CA . LEU B 1 289 ? 33.562 -12.953 -13.531 1 90.88 289 LEU B CA 1
ATOM 6705 C C . LEU B 1 289 ? 34.281 -14.297 -13.398 1 90.88 289 LEU B C 1
ATOM 6707 O O . LEU B 1 289 ? 34.031 -15.211 -14.188 1 90.88 289 LEU B O 1
ATOM 6711 N N . THR B 1 290 ? 35.188 -14.344 -12.484 1 92.94 290 THR B N 1
ATOM 6712 C CA . THR B 1 290 ? 35.781 -15.609 -12.086 1 92.94 290 THR B CA 1
ATOM 6713 C C . THR B 1 290 ? 35 -16.266 -10.961 1 92.94 290 THR B C 1
ATOM 6715 O O . THR B 1 290 ? 34.031 -15.688 -10.445 1 92.94 290 THR B O 1
ATOM 6718 N N . GLY B 1 291 ? 35.344 -17.469 -10.625 1 93.81 291 GLY B N 1
ATOM 6719 C CA . GLY B 1 291 ? 34.688 -18.141 -9.508 1 93.81 291 GLY B CA 1
ATOM 6720 C C . GLY B 1 291 ? 34.812 -17.359 -8.203 1 93.81 291 GLY B C 1
ATOM 6721 O O . GLY B 1 291 ? 33.844 -17.266 -7.457 1 93.81 291 GLY B O 1
ATOM 6722 N N . LYS B 1 292 ? 35.969 -16.812 -7.984 1 94.19 292 LYS B N 1
ATOM 6723 C CA . LYS B 1 292 ? 36.188 -16.047 -6.766 1 94.19 292 LYS B CA 1
ATOM 6724 C C . LYS B 1 292 ? 35.344 -14.789 -6.727 1 94.19 292 LYS B C 1
ATOM 6726 O O . LYS B 1 292 ? 34.75 -14.453 -5.684 1 94.19 292 LYS B O 1
ATOM 6731 N N . ARG B 1 293 ? 35.281 -14.133 -7.832 1 92.19 293 ARG B N 1
ATOM 6732 C CA . ARG B 1 293 ? 34.469 -12.914 -7.891 1 92.19 293 ARG B CA 1
ATOM 6733 C C . ARG B 1 293 ? 33 -13.227 -7.773 1 92.19 293 ARG B C 1
ATOM 6735 O O . ARG B 1 293 ? 32.25 -12.445 -7.195 1 92.19 293 ARG B O 1
ATOM 6742 N N . LEU B 1 294 ? 32.594 -14.328 -8.328 1 93.19 294 LEU B N 1
ATOM 6743 C CA . LEU B 1 294 ? 31.203 -14.75 -8.211 1 93.19 294 LEU B CA 1
ATOM 6744 C C . LEU B 1 294 ? 30.859 -15.055 -6.758 1 93.19 294 LEU B C 1
ATOM 6746 O O . LEU B 1 294 ? 29.75 -14.742 -6.297 1 93.19 294 LEU B O 1
ATOM 6750 N N . ALA B 1 295 ? 31.797 -15.672 -6.09 1 95.06 295 ALA B N 1
ATOM 6751 C CA . ALA B 1 295 ? 31.594 -15.969 -4.676 1 95.06 295 ALA B CA 1
ATOM 6752 C C . ALA B 1 295 ? 31.422 -14.688 -3.865 1 95.06 295 ALA B C 1
ATOM 6754 O O . ALA B 1 295 ? 30.562 -14.602 -2.99 1 95.06 295 ALA B O 1
ATOM 6755 N N . ALA B 1 296 ? 32.219 -13.758 -4.16 1 92.38 296 ALA B N 1
ATOM 6756 C CA . ALA B 1 296 ? 32.156 -12.469 -3.471 1 92.38 296 ALA B CA 1
ATOM 6757 C C . ALA B 1 296 ? 30.828 -11.773 -3.766 1 92.38 296 ALA B C 1
ATOM 6759 O O . ALA B 1 296 ? 30.219 -11.172 -2.873 1 92.38 296 ALA B O 1
ATOM 6760 N N . LEU B 1 297 ? 30.438 -11.859 -4.957 1 88.12 297 LEU B N 1
ATOM 6761 C CA . LEU B 1 297 ? 29.156 -11.266 -5.348 1 88.12 297 LEU B CA 1
ATOM 6762 C C . LEU B 1 297 ? 28.016 -11.93 -4.598 1 88.12 297 LEU B C 1
ATOM 6764 O O . LEU B 1 297 ? 27.094 -11.242 -4.129 1 88.12 297 LEU B O 1
ATOM 6768 N N . LEU B 1 298 ? 28.062 -13.164 -4.512 1 93.31 298 LEU B N 1
ATOM 6769 C CA . LEU B 1 298 ? 27.016 -13.914 -3.82 1 93.31 298 LEU B CA 1
ATOM 6770 C C . LEU B 1 298 ? 26.938 -13.516 -2.352 1 93.31 298 LEU B C 1
ATOM 6772 O O . LEU B 1 298 ? 25.844 -13.305 -1.816 1 93.31 298 LEU B O 1
ATOM 6776 N N . GLN B 1 299 ? 28.062 -13.43 -1.771 1 93.81 299 GLN B N 1
ATOM 6777 C CA . GLN B 1 299 ? 28.109 -13.055 -0.362 1 93.81 299 GLN B CA 1
ATOM 6778 C C . GLN B 1 299 ? 27.547 -11.648 -0.147 1 93.81 299 GLN B C 1
ATOM 6780 O O . GLN B 1 299 ? 26.766 -11.422 0.78 1 93.81 299 GLN B O 1
ATOM 6785 N N . SER B 1 300 ? 27.922 -10.773 -0.965 1 87.75 300 SER B N 1
ATOM 6786 C CA . SER B 1 300 ? 27.422 -9.406 -0.866 1 87.75 300 SER B CA 1
ATOM 6787 C C . SER B 1 300 ? 25.922 -9.336 -1.122 1 87.75 300 SER B C 1
ATOM 6789 O O . SER B 1 300 ? 25.219 -8.555 -0.489 1 87.75 300 SER B O 1
ATOM 6791 N N . LEU B 1 301 ? 25.531 -10.078 -2.047 1 87.44 301 LEU B N 1
ATOM 6792 C CA . LEU B 1 301 ? 24.125 -10.094 -2.412 1 87.44 301 LEU B CA 1
ATOM 6793 C C . LEU B 1 301 ? 23.266 -10.617 -1.262 1 87.44 301 LEU B C 1
ATOM 6795 O O . LEU B 1 301 ? 22.219 -10.039 -0.948 1 87.44 301 LEU B O 1
ATOM 6799 N N . ILE B 1 302 ? 23.672 -11.672 -0.665 1 92.06 302 ILE B N 1
ATOM 6800 C CA . ILE B 1 302 ? 22.906 -12.281 0.425 1 92.06 302 ILE B CA 1
ATOM 6801 C C . ILE B 1 302 ? 22.859 -11.32 1.613 1 92.06 302 ILE B C 1
ATOM 6803 O O . ILE B 1 302 ? 21.812 -11.172 2.254 1 92.06 302 ILE B O 1
ATOM 6807 N N . ALA B 1 303 ? 23.953 -10.672 1.886 1 88.81 303 ALA B N 1
ATOM 6808 C CA . ALA B 1 303 ? 23.969 -9.688 2.963 1 88.81 303 ALA B CA 1
ATOM 6809 C C . ALA B 1 303 ? 23 -8.547 2.686 1 88.81 303 ALA B C 1
ATOM 6811 O O . ALA B 1 303 ? 22.281 -8.109 3.584 1 88.81 303 ALA B O 1
ATOM 6812 N N . ALA B 1 304 ? 22.969 -8.141 1.488 1 81.56 304 ALA B N 1
ATOM 6813 C CA . ALA B 1 304 ? 22.094 -7.039 1.102 1 81.56 304 ALA B CA 1
ATOM 6814 C C . ALA B 1 304 ? 20.625 -7.453 1.188 1 81.56 304 ALA B C 1
ATOM 6816 O O . ALA B 1 304 ? 19.781 -6.676 1.636 1 81.56 304 ALA B O 1
ATOM 6817 N N . LEU B 1 305 ? 20.328 -8.648 0.718 1 84.56 305 LEU B N 1
ATOM 6818 C CA . LEU B 1 305 ? 18.953 -9.141 0.706 1 84.56 305 LEU B CA 1
ATOM 6819 C C . LEU B 1 305 ? 18.453 -9.367 2.127 1 84.56 305 LEU B C 1
ATOM 6821 O O . LEU B 1 305 ? 17.266 -9.164 2.41 1 84.56 305 LEU B O 1
ATOM 6825 N N . ASN B 1 306 ? 19.344 -9.805 2.969 1 86.81 306 ASN B N 1
ATOM 6826 C CA . ASN B 1 306 ? 18.953 -10.062 4.352 1 86.81 306 ASN B CA 1
ATOM 6827 C C . ASN B 1 306 ? 18.719 -8.766 5.121 1 86.81 306 ASN B C 1
ATOM 6829 O O . ASN B 1 306 ? 17.938 -8.742 6.078 1 86.81 306 ASN B O 1
ATOM 6833 N N . ALA B 1 307 ? 19.359 -7.711 4.715 1 79.25 307 ALA B N 1
ATOM 6834 C CA . ALA B 1 307 ? 19.25 -6.43 5.402 1 79.25 307 ALA B CA 1
ATOM 6835 C C . ALA B 1 307 ? 17.969 -5.703 5.008 1 79.25 307 ALA B C 1
ATOM 6837 O O . ALA B 1 307 ? 17.484 -4.844 5.746 1 79.25 307 ALA B O 1
ATOM 6838 N N . LYS B 1 308 ? 17.406 -6.082 3.9 1 72.5 308 LYS B N 1
ATOM 6839 C CA . LYS B 1 308 ? 16.234 -5.371 3.391 1 72.5 308 LYS B CA 1
ATOM 6840 C C . LYS B 1 308 ? 14.945 -6.129 3.713 1 72.5 308 LYS B C 1
ATOM 6842 O O . LYS B 1 308 ? 14.922 -7.363 3.695 1 72.5 308 LYS B O 1
ATOM 6847 N N . GLU B 1 309 ? 14.023 -5.32 4.023 1 71.25 309 GLU B N 1
ATOM 6848 C CA . GLU B 1 309 ? 12.688 -5.898 4.145 1 71.25 309 GLU B CA 1
ATOM 6849 C C . GLU B 1 309 ? 12.016 -6.031 2.777 1 71.25 309 GLU B C 1
ATOM 6851 O O . GLU B 1 309 ? 11.984 -5.078 1.999 1 71.25 309 GLU B O 1
ATOM 6856 N N . ILE B 1 310 ? 11.68 -7.27 2.449 1 73.31 310 ILE B N 1
ATOM 6857 C CA . ILE B 1 310 ? 11.039 -7.52 1.163 1 73.31 310 ILE B CA 1
ATOM 6858 C C . ILE B 1 310 ? 9.523 -7.539 1.338 1 73.31 310 ILE B C 1
ATOM 6860 O O . ILE B 1 310 ? 9 -8.234 2.211 1 73.31 310 ILE B O 1
ATOM 6864 N N . PRO B 1 311 ? 8.914 -6.664 0.516 1 67.06 311 PRO B N 1
ATOM 6865 C CA . PRO B 1 311 ? 7.449 -6.641 0.62 1 67.06 311 PRO B CA 1
ATOM 6866 C C . PRO B 1 311 ? 6.805 -7.961 0.212 1 67.06 311 PRO B C 1
ATOM 6868 O O . PRO B 1 311 ? 7.332 -8.664 -0.652 1 67.06 311 PRO B O 1
ATOM 6871 N N . THR B 1 312 ? 5.801 -8.422 0.963 1 61.06 312 THR B N 1
ATOM 6872 C CA . THR B 1 312 ? 5.074 -9.641 0.619 1 61.06 312 THR B CA 1
ATOM 6873 C C . THR B 1 312 ? 3.688 -9.305 0.077 1 61.06 312 THR B C 1
ATOM 6875 O O . THR B 1 312 ? 3.164 -8.219 0.317 1 61.06 312 THR B O 1
ATOM 6878 N N . GLY B 1 313 ? 3.088 -9.984 -0.99 1 54.59 313 GLY B N 1
ATOM 6879 C CA . GLY B 1 313 ? 1.793 -9.828 -1.632 1 54.59 313 GLY B CA 1
ATOM 6880 C C . GLY B 1 313 ? 0.644 -9.75 -0.644 1 54.59 313 GLY B C 1
ATOM 6881 O O . GLY B 1 313 ? -0.427 -9.234 -0.969 1 54.59 313 GLY B O 1
ATOM 6882 N N . ALA B 1 314 ? 0.738 -10.734 0.452 1 50.56 314 ALA B N 1
ATOM 6883 C CA . ALA B 1 314 ? -0.396 -10.844 1.366 1 50.56 314 ALA B CA 1
ATOM 6884 C C . ALA B 1 314 ? -0.975 -9.469 1.683 1 50.56 314 ALA B C 1
ATOM 6886 O O . ALA B 1 314 ? -2.178 -9.336 1.92 1 50.56 314 ALA B O 1
ATOM 6887 N N . GLY B 1 315 ? -0.146 -8.516 1.618 1 56.91 315 GLY B N 1
ATOM 6888 C CA . GLY B 1 315 ? -0.57 -7.25 2.201 1 56.91 315 GLY B CA 1
ATOM 6889 C C . GLY B 1 315 ? -1.322 -6.367 1.227 1 56.91 315 GLY B C 1
ATOM 6890 O O . GLY B 1 315 ? -1.396 -5.148 1.413 1 56.91 315 GLY B O 1
ATOM 6891 N N . LEU B 1 316 ? -1.94 -7.242 0.112 1 60.06 316 LEU B N 1
ATOM 6892 C CA . LEU B 1 316 ? -2.596 -6.398 -0.884 1 60.06 316 LEU B CA 1
ATOM 6893 C C . LEU B 1 316 ? -3.832 -5.727 -0.298 1 60.06 316 LEU B C 1
ATOM 6895 O O . LEU B 1 316 ? -4.051 -4.531 -0.51 1 60.06 316 LEU B O 1
ATOM 6899 N N . ILE B 1 317 ? -4.613 -6.547 0.446 1 63.91 317 ILE B N 1
ATOM 6900 C CA . ILE B 1 317 ? -5.816 -5.984 1.046 1 63.91 317 ILE B CA 1
ATOM 6901 C C . ILE B 1 317 ? -5.434 -4.902 2.055 1 63.91 317 ILE B C 1
ATOM 6903 O O . ILE B 1 317 ? -6.066 -3.846 2.111 1 63.91 317 ILE B O 1
ATOM 6907 N N . GLU B 1 318 ? -4.434 -5.258 2.754 1 67.25 318 GLU B N 1
ATOM 6908 C CA . GLU B 1 318 ? -3.975 -4.277 3.732 1 67.25 318 GLU B CA 1
ATOM 6909 C C . GLU B 1 318 ? -3.488 -3.002 3.047 1 67.25 318 GLU B C 1
ATOM 6911 O O . GLU B 1 318 ? -3.766 -1.896 3.512 1 67.25 318 GLU B O 1
ATOM 6916 N N . SER B 1 319 ? -2.838 -3.215 1.986 1 67.94 319 SER B N 1
ATOM 6917 C CA . SER B 1 319 ? -2.334 -2.061 1.249 1 67.94 319 SER B CA 1
ATOM 6918 C C . SER B 1 319 ? -3.475 -1.251 0.641 1 67.94 319 SER B C 1
ATOM 6920 O O . SER B 1 319 ? -3.436 -0.018 0.639 1 67.94 319 SER B O 1
ATOM 6922 N N . PHE B 1 320 ? -4.375 -1.966 0.172 1 70.38 320 PHE B N 1
ATOM 6923 C CA . PHE B 1 320 ? -5.535 -1.301 -0.411 1 70.38 320 PHE B CA 1
ATOM 6924 C C . PHE B 1 320 ? -6.297 -0.518 0.649 1 70.38 320 PHE B C 1
ATOM 6926 O O . PHE B 1 320 ? -6.719 0.616 0.409 1 70.38 320 PHE B O 1
ATOM 6933 N N . ASN B 1 321 ? -6.477 -1.131 1.754 1 76.12 321 ASN B N 1
ATOM 6934 C CA . ASN B 1 321 ? -7.211 -0.474 2.83 1 76.12 321 ASN B CA 1
ATOM 6935 C C . ASN B 1 321 ? -6.445 0.725 3.383 1 76.12 321 ASN B C 1
ATOM 6937 O O . ASN B 1 321 ? -7.051 1.72 3.785 1 76.12 321 ASN B O 1
ATOM 6941 N N . ARG B 1 322 ? -5.16 0.606 3.371 1 76.62 322 ARG B N 1
ATOM 6942 C CA . ARG B 1 322 ? -4.359 1.753 3.787 1 76.62 322 ARG B CA 1
ATOM 6943 C C . ARG B 1 322 ? -4.492 2.902 2.793 1 76.62 322 ARG B C 1
ATOM 6945 O O . ARG B 1 322 ? -4.484 4.07 3.184 1 76.62 322 ARG B O 1
ATOM 6952 N N . GLU B 1 323 ? -4.57 2.551 1.589 1 76.56 323 GLU B N 1
ATOM 6953 C CA . GLU B 1 323 ? -4.801 3.572 0.57 1 76.56 323 GLU B CA 1
ATOM 6954 C C . GLU B 1 323 ? -6.172 4.215 0.731 1 76.56 323 GLU B C 1
ATOM 6956 O O . GLU B 1 323 ? -6.34 5.406 0.46 1 76.56 323 GLU B O 1
ATOM 6961 N N . ALA B 1 324 ? -7.109 3.367 1.133 1 82.25 324 ALA B N 1
ATOM 6962 C CA . ALA B 1 324 ? -8.445 3.9 1.381 1 82.25 324 ALA B CA 1
ATOM 6963 C C . ALA B 1 324 ? -8.422 4.934 2.502 1 82.25 324 ALA B C 1
ATOM 6965 O O . ALA B 1 324 ? -9.148 5.934 2.445 1 82.25 324 ALA B O 1
ATOM 6966 N N . VAL B 1 325 ? -7.57 4.719 3.5 1 87.88 325 VAL B N 1
ATOM 6967 C CA . VAL B 1 325 ? -7.422 5.668 4.598 1 87.88 325 VAL B CA 1
ATOM 6968 C C . VAL B 1 325 ? -6.828 6.973 4.074 1 87.88 325 VAL B C 1
ATOM 6970 O O . VAL B 1 325 ? -7.316 8.055 4.402 1 87.88 325 VAL B O 1
ATOM 6973 N N . SER B 1 326 ? -5.809 6.855 3.25 1 84.69 326 SER B N 1
ATOM 6974 C CA . SER B 1 326 ? -5.152 8.031 2.693 1 84.69 326 SER B CA 1
ATOM 6975 C C . SER B 1 326 ? -6.098 8.82 1.796 1 84.69 326 SER B C 1
ATOM 6977 O O . SER B 1 326 ? -6.105 10.055 1.824 1 84.69 326 SER B O 1
ATOM 6979 N N . LYS B 1 327 ? -6.871 8.094 1.035 1 85.62 327 LYS B N 1
ATOM 6980 C CA . LYS B 1 327 ? -7.836 8.758 0.16 1 85.62 327 LYS B CA 1
ATOM 6981 C C . LYS B 1 327 ? -8.914 9.469 0.969 1 85.62 327 LYS B C 1
ATOM 6983 O O . LYS B 1 327 ? -9.336 10.57 0.612 1 85.62 327 LYS B O 1
ATOM 6988 N N . ALA B 1 328 ? -9.352 8.82 1.997 1 93.12 328 ALA B N 1
ATOM 6989 C CA . ALA B 1 328 ? -10.359 9.43 2.869 1 93.12 328 ALA B CA 1
ATOM 6990 C C . ALA B 1 328 ? -9.812 10.68 3.551 1 93.12 328 ALA B C 1
ATOM 6992 O O . ALA B 1 328 ? -10.516 11.68 3.676 1 93.12 328 ALA B O 1
ATOM 6993 N N . LEU B 1 329 ? -8.57 10.641 3.969 1 92.81 329 LEU B N 1
ATOM 6994 C CA . LEU B 1 329 ? -7.934 11.797 4.602 1 92.81 329 LEU B CA 1
ATOM 6995 C C . LEU B 1 329 ? -7.797 12.953 3.617 1 92.81 329 LEU B C 1
ATOM 6997 O O . LEU B 1 329 ? -8 14.109 3.98 1 92.81 329 LEU B O 1
ATOM 7001 N N . ALA B 1 330 ? -7.426 12.609 2.432 1 89.44 330 ALA B N 1
ATOM 7002 C CA . ALA B 1 330 ? -7.32 13.633 1.393 1 89.44 330 ALA B CA 1
ATOM 7003 C C . ALA B 1 330 ? -8.672 14.281 1.122 1 89.44 330 ALA B C 1
ATOM 7005 O O . ALA B 1 330 ? -8.758 15.492 0.897 1 89.44 330 ALA B O 1
ATOM 7006 N N . ALA B 1 331 ? -9.688 13.43 1.15 1 93.12 331 ALA B N 1
ATOM 7007 C CA . ALA B 1 331 ? -11.031 13.961 0.967 1 93.12 331 ALA B CA 1
ATOM 7008 C C . ALA B 1 331 ? -11.406 14.922 2.094 1 93.12 331 ALA B C 1
ATOM 7010 O O . ALA B 1 331 ? -12.047 15.945 1.855 1 93.12 331 ALA B O 1
ATOM 7011 N N . PHE B 1 332 ? -10.992 14.656 3.27 1 96.12 332 PHE B N 1
ATOM 7012 C CA . PHE B 1 332 ? -11.227 15.508 4.426 1 96.12 332 PHE B CA 1
ATOM 7013 C C . PHE B 1 332 ? -10.547 16.859 4.242 1 96.12 332 PHE B C 1
ATOM 7015 O O . PHE B 1 332 ? -11.18 17.906 4.418 1 96.12 332 PHE B O 1
ATOM 7022 N N . THR B 1 333 ? -9.297 16.797 3.889 1 93.44 333 THR B N 1
ATOM 7023 C CA . THR B 1 333 ? -8.508 18.016 3.744 1 93.44 333 THR B CA 1
ATOM 7024 C C . THR B 1 333 ? -9.047 18.875 2.604 1 93.44 333 THR B C 1
ATOM 7026 O O . THR B 1 333 ? -9.133 20.109 2.732 1 93.44 333 THR B O 1
ATOM 7029 N N . GLU B 1 334 ? -9.367 18.219 1.564 1 92.5 334 GLU B N 1
ATOM 7030 C CA . GLU B 1 334 ? -9.898 18.953 0.419 1 92.5 334 GLU B CA 1
ATOM 7031 C C . GLU B 1 334 ? -11.25 19.578 0.741 1 92.5 334 GLU B C 1
ATOM 7033 O O . GLU B 1 334 ? -11.516 20.734 0.381 1 92.5 334 GLU B O 1
ATOM 7038 N N . ALA B 1 335 ? -12.07 18.828 1.42 1 94.31 335 ALA B N 1
ATOM 7039 C CA . ALA B 1 335 ? -13.391 19.328 1.807 1 94.31 335 ALA B CA 1
ATOM 7040 C C . ALA B 1 335 ? -13.266 20.516 2.764 1 94.31 335 ALA B C 1
ATOM 7042 O O . ALA B 1 335 ? -14 21.5 2.646 1 94.31 335 ALA B O 1
ATOM 7043 N N . LEU B 1 336 ? -12.344 20.469 3.689 1 94.25 336 LEU B N 1
ATOM 7044 C CA . LEU B 1 336 ? -12.141 21.531 4.672 1 94.25 336 LEU B CA 1
ATOM 7045 C C . LEU B 1 336 ? -11.57 22.781 4.016 1 94.25 336 LEU B C 1
ATOM 7047 O O . LEU B 1 336 ? -11.984 23.906 4.328 1 94.25 336 LEU B O 1
ATOM 7051 N N . ASP B 1 337 ? -10.641 22.594 3.098 1 92.12 337 ASP B N 1
ATOM 7052 C CA . ASP B 1 337 ? -10.008 23.719 2.414 1 92.12 337 ASP B CA 1
ATOM 7053 C C . ASP B 1 337 ? -11.008 24.453 1.517 1 92.12 337 ASP B C 1
ATOM 7055 O O . ASP B 1 337 ? -10.938 25.672 1.368 1 92.12 337 ASP B O 1
ATOM 7059 N N . GLN B 1 338 ? -11.891 23.656 0.973 1 92.5 338 GLN B N 1
ATOM 7060 C CA . GLN B 1 338 ? -12.883 24.266 0.089 1 92.5 338 GLN B CA 1
ATOM 7061 C C . GLN B 1 338 ? -13.992 24.938 0.889 1 92.5 338 GLN B C 1
ATOM 7063 O O . GLN B 1 338 ? -14.562 25.938 0.447 1 92.5 338 GLN B O 1
ATOM 7068 N N . ALA B 1 339 ? -14.227 24.484 2.068 1 92.94 339 ALA B N 1
ATOM 7069 C CA . ALA B 1 339 ? -15.352 24.969 2.865 1 92.94 339 ALA B CA 1
ATOM 7070 C C . ALA B 1 339 ? -14.992 26.266 3.6 1 92.94 339 ALA B C 1
ATOM 7072 O O . ALA B 1 339 ? -15.867 27.094 3.873 1 92.94 339 ALA B O 1
ATOM 7073 N N . VAL B 1 340 ? -13.758 26.406 3.967 1 92.81 340 VAL B N 1
ATOM 7074 C CA . VAL B 1 340 ? -13.461 27.547 4.836 1 92.81 340 VAL B CA 1
ATOM 7075 C C . VAL B 1 340 ? -12.219 28.281 4.328 1 92.81 340 VAL B C 1
ATOM 7077 O O . VAL B 1 340 ? -11.258 27.641 3.893 1 92.81 340 VAL B O 1
ATOM 7080 N N . GLN B 1 341 ? -12.336 29.578 4.223 1 92.81 341 GLN B N 1
ATOM 7081 C CA . GLN B 1 341 ? -11.188 30.469 4.02 1 92.81 341 GLN B CA 1
ATOM 7082 C C . GLN B 1 341 ? -10.789 31.156 5.324 1 92.81 341 GLN B C 1
ATOM 7084 O O . GLN B 1 341 ? -11.547 31.953 5.875 1 92.81 341 GLN B O 1
ATOM 7089 N N . LEU B 1 342 ? -9.555 30.906 5.809 1 92.94 342 LEU B N 1
ATOM 7090 C CA . LEU B 1 342 ? -9.102 31.391 7.113 1 92.94 342 LEU B CA 1
ATOM 7091 C C . LEU B 1 342 ? -8.789 32.875 7.074 1 92.94 342 LEU B C 1
ATOM 7093 O O . LEU B 1 342 ? -8.391 33.406 6.035 1 92.94 342 LEU B O 1
ATOM 7097 N N . PRO B 1 343 ? -9.086 33.438 8.047 1 95.06 343 PRO B N 1
ATOM 7098 C CA . PRO B 1 343 ? -9.578 33 9.359 1 95.06 343 PRO B CA 1
ATOM 7099 C C . PRO B 1 343 ? -11.102 32.969 9.438 1 95.06 343 PRO B C 1
ATOM 7101 O O . PRO B 1 343 ? -11.773 33.688 8.688 1 95.06 343 PRO B O 1
ATOM 7104 N N . VAL B 1 344 ? -11.688 32.219 10.242 1 95.69 344 VAL B N 1
ATOM 7105 C CA . VAL B 1 344 ? -13.133 32.125 10.445 1 95.69 344 VAL B CA 1
ATOM 7106 C C . VAL B 1 344 ? -13.422 31.906 11.93 1 95.69 344 VAL B C 1
ATOM 7108 O O . VAL B 1 344 ? -12.516 31.609 12.711 1 95.69 344 VAL B O 1
ATOM 7111 N N . ASP B 1 345 ? -14.703 32.094 12.211 1 94.88 345 ASP B N 1
ATOM 7112 C CA . ASP B 1 345 ? -15.125 31.828 13.586 1 94.88 345 ASP B CA 1
ATOM 7113 C C . ASP B 1 345 ? -15.055 30.344 13.906 1 94.88 345 ASP B C 1
ATOM 7115 O O . ASP B 1 345 ? -15.227 29.5 13.023 1 94.88 345 ASP B O 1
ATOM 7119 N N . GLU B 1 346 ? -14.781 30.016 15.148 1 94.38 346 GLU B N 1
ATOM 7120 C CA . GLU B 1 346 ? -14.586 28.641 15.594 1 94.38 346 GLU B CA 1
ATOM 7121 C C . GLU B 1 346 ? -15.812 27.781 15.297 1 94.38 346 GLU B C 1
ATOM 7123 O O . GLU B 1 346 ? -15.688 26.609 14.961 1 94.38 346 GLU B O 1
ATOM 7128 N N . SER B 1 347 ? -17 28.375 15.43 1 94.69 347 SER B N 1
ATOM 7129 C CA . SER B 1 347 ? -18.234 27.625 15.195 1 94.69 347 SER B CA 1
ATOM 7130 C C . SER B 1 347 ? -18.375 27.219 13.734 1 94.69 347 SER B C 1
ATOM 7132 O O . SER B 1 347 ? -18.797 26.094 13.438 1 94.69 347 SER B O 1
ATOM 7134 N N . VAL B 1 348 ? -17.953 28.172 12.891 1 95.38 348 VAL B N 1
ATOM 7135 C CA . VAL B 1 348 ? -18 27.891 11.453 1 95.38 348 VAL B CA 1
ATOM 7136 C C . VAL B 1 348 ? -17 26.797 11.109 1 95.38 348 VAL B C 1
ATOM 7138 O O . VAL B 1 348 ? -17.297 25.891 10.312 1 95.38 348 VAL B O 1
ATOM 7141 N N . LEU B 1 349 ? -15.828 26.859 11.688 1 96.25 349 LEU B N 1
ATOM 7142 C CA . LEU B 1 349 ? -14.789 25.859 11.453 1 96.25 349 LEU B CA 1
ATOM 7143 C C . LEU B 1 349 ? -15.227 24.5 11.977 1 96.25 349 LEU B C 1
ATOM 7145 O O . LEU B 1 349 ? -14.977 23.469 11.344 1 96.25 349 LEU B O 1
ATOM 7149 N N . ASP B 1 350 ? -15.891 24.469 13.125 1 96.12 350 ASP B N 1
ATOM 7150 C CA . ASP B 1 350 ? -16.375 23.234 13.727 1 96.12 350 ASP B CA 1
ATOM 7151 C C . ASP B 1 350 ? -17.391 22.547 12.812 1 96.12 350 ASP B C 1
ATOM 7153 O O . ASP B 1 350 ? -17.359 21.328 12.641 1 96.12 350 ASP B O 1
ATOM 7157 N N . GLN B 1 351 ? -18.281 23.328 12.273 1 96.06 351 GLN B N 1
ATOM 7158 C CA . GLN B 1 351 ? -19.312 22.781 11.383 1 96.06 351 GLN B CA 1
ATOM 7159 C C . GLN B 1 351 ? -18.688 22.234 10.102 1 96.06 351 GLN B C 1
ATOM 7161 O O . GLN B 1 351 ? -19.047 21.156 9.641 1 96.06 351 GLN B O 1
ATOM 7166 N N . ALA B 1 352 ? -17.797 23.047 9.562 1 96.38 352 ALA B N 1
ATOM 7167 C CA . ALA B 1 352 ? -17.109 22.609 8.352 1 96.38 352 ALA B CA 1
ATOM 7168 C C . ALA B 1 352 ? -16.297 21.344 8.609 1 96.38 352 ALA B C 1
ATOM 7170 O O . ALA B 1 352 ? -16.25 20.453 7.754 1 96.38 352 ALA B O 1
ATOM 7171 N N . GLU B 1 353 ? -15.648 21.281 9.773 1 96.56 353 GLU B N 1
ATOM 7172 C CA . GLU B 1 353 ? -14.867 20.109 10.164 1 96.56 353 GLU B CA 1
ATOM 7173 C C . GLU B 1 353 ? -15.742 18.875 10.281 1 96.56 353 GLU B C 1
ATOM 7175 O O . GLU B 1 353 ? -15.375 17.797 9.812 1 96.56 353 GLU B O 1
ATOM 7180 N N . ASN B 1 354 ? -16.891 19.016 10.922 1 96.25 354 ASN B N 1
ATOM 7181 C CA . ASN B 1 354 ? -17.797 17.891 11.117 1 96.25 354 ASN B CA 1
ATOM 7182 C C . ASN B 1 354 ? -18.344 17.375 9.797 1 96.25 354 ASN B C 1
ATOM 7184 O O . ASN B 1 354 ? -18.453 16.156 9.594 1 96.25 354 ASN B O 1
ATOM 7188 N N . ARG B 1 355 ? -18.672 18.266 8.969 1 95.75 355 ARG B N 1
ATOM 7189 C CA . ARG B 1 355 ? -19.156 17.859 7.648 1 95.75 355 ARG B CA 1
ATOM 7190 C C . ARG B 1 355 ? -18.078 17.141 6.859 1 95.75 355 ARG B C 1
ATOM 7192 O O . ARG B 1 355 ? -18.344 16.125 6.203 1 95.75 355 ARG B O 1
ATOM 7199 N N . ALA B 1 356 ? -16.875 17.719 6.871 1 96.56 356 ALA B N 1
ATOM 7200 C CA . ALA B 1 356 ? -15.758 17.094 6.172 1 96.56 356 ALA B CA 1
ATOM 7201 C C . ALA B 1 356 ? -15.445 15.719 6.75 1 96.56 356 ALA B C 1
ATOM 7203 O O . ALA B 1 356 ? -15.078 14.797 6.016 1 96.56 356 ALA B O 1
ATOM 7204 N N . ARG B 1 357 ? -15.57 15.609 8.062 1 95.94 357 ARG B N 1
ATOM 7205 C CA . ARG B 1 357 ? -15.344 14.336 8.742 1 95.94 357 ARG B CA 1
ATOM 7206 C C . ARG B 1 357 ? -16.344 13.281 8.289 1 95.94 357 ARG B C 1
ATOM 7208 O O . ARG B 1 357 ? -15.969 12.148 7.98 1 95.94 357 ARG B O 1
ATOM 7215 N N . ASP B 1 358 ? -17.547 13.633 8.195 1 94.62 358 ASP B N 1
ATOM 7216 C CA . ASP B 1 358 ? -18.594 12.703 7.773 1 94.62 358 ASP B CA 1
ATOM 7217 C C . ASP B 1 358 ? -18.391 12.266 6.324 1 94.62 358 ASP B C 1
ATOM 7219 O O . ASP B 1 358 ? -18.594 11.102 5.988 1 94.62 358 ASP B O 1
ATOM 7223 N N . GLU B 1 359 ? -18 13.219 5.574 1 93.31 359 GLU B N 1
ATOM 7224 C CA . GLU B 1 359 ? -17.719 12.906 4.176 1 93.31 359 GLU B CA 1
ATOM 7225 C C . GLU B 1 359 ? -16.547 11.945 4.043 1 93.31 359 GLU B C 1
ATOM 7227 O O . GLU B 1 359 ? -16.594 11 3.254 1 93.31 359 GLU B O 1
ATOM 7232 N N . ALA B 1 360 ? -15.523 12.195 4.777 1 94.94 360 ALA B N 1
ATOM 7233 C CA . ALA B 1 360 ? -14.336 11.336 4.738 1 94.94 360 ALA B CA 1
ATOM 7234 C C . ALA B 1 360 ? -14.664 9.93 5.219 1 94.94 360 ALA B C 1
ATOM 7236 O O . ALA B 1 360 ? -14.211 8.945 4.633 1 94.94 360 ALA B O 1
ATOM 7237 N N . LEU B 1 361 ? -15.5 9.82 6.254 1 92.69 361 LEU B N 1
ATOM 7238 C CA . LEU B 1 361 ? -15.898 8.516 6.777 1 92.69 361 LEU B CA 1
ATOM 7239 C C . LEU B 1 361 ? -16.781 7.77 5.785 1 92.69 361 LEU B C 1
ATOM 7241 O O . LEU B 1 361 ? -16.719 6.543 5.68 1 92.69 361 LEU B O 1
ATOM 7245 N N . GLY B 1 362 ? -17.547 8.484 5.059 1 88.31 362 GLY B N 1
ATOM 7246 C CA . GLY B 1 362 ? -18.344 7.887 4.004 1 88.31 362 GLY B CA 1
ATOM 7247 C C . GLY B 1 362 ? -17.516 7.309 2.873 1 88.31 362 GLY B C 1
ATOM 7248 O O . GLY B 1 362 ? -17.766 6.188 2.424 1 88.31 362 GLY B O 1
ATOM 7249 N N . VAL B 1 363 ? -16.562 8.078 2.447 1 86.94 363 VAL B N 1
ATOM 7250 C CA . VAL B 1 363 ? -15.672 7.633 1.384 1 86.94 363 VAL B CA 1
ATOM 7251 C C . VAL B 1 363 ? -14.906 6.391 1.836 1 86.94 363 VAL B C 1
ATOM 7253 O O . VAL B 1 363 ? -14.734 5.445 1.062 1 86.94 363 VAL B O 1
ATOM 7256 N N . PHE B 1 364 ? -14.484 6.301 3.082 1 89 364 PHE B N 1
ATOM 7257 C CA . PHE B 1 364 ? -13.742 5.184 3.652 1 89 364 PHE B CA 1
ATOM 7258 C C . PHE B 1 364 ? -14.594 3.922 3.68 1 89 364 PHE B C 1
ATOM 7260 O O . PHE B 1 364 ? -14.125 2.844 3.307 1 89 364 PHE B O 1
ATOM 7267 N N . LYS B 1 365 ? -15.805 4.066 4.047 1 80.94 365 LYS B N 1
ATOM 7268 C CA . LYS B 1 365 ? -16.703 2.918 4.145 1 80.94 365 LYS B CA 1
ATOM 7269 C C . LYS B 1 365 ? -16.984 2.316 2.771 1 80.94 365 LYS B C 1
ATOM 7271 O O . LYS B 1 365 ? -17.094 1.097 2.635 1 80.94 365 LYS B O 1
ATOM 7276 N N . GLU B 1 366 ? -17.016 3.162 1.84 1 76.12 366 GLU B N 1
ATOM 7277 C CA . GLU B 1 366 ? -17.297 2.703 0.482 1 76.12 366 GLU B CA 1
ATOM 7278 C C . GLU B 1 366 ? -16.094 1.967 -0.109 1 76.12 366 GLU B C 1
ATOM 7280 O O . GLU B 1 366 ? -16.25 1.071 -0.94 1 76.12 366 GLU B O 1
ATOM 7285 N N . GLN B 1 367 ? -14.945 2.283 0.385 1 76.56 367 GLN B N 1
ATOM 7286 C CA . GLN B 1 367 ? -13.742 1.748 -0.248 1 76.56 367 GLN B CA 1
ATOM 7287 C C . GLN B 1 367 ? -13.172 0.587 0.558 1 76.56 367 GLN B C 1
ATOM 7289 O O . GLN B 1 367 ? -12.359 -0.19 0.045 1 76.56 367 GLN B O 1
ATOM 7294 N N . LEU B 1 368 ? -13.625 0.472 1.794 1 77 368 LEU B N 1
ATOM 7295 C CA . LEU B 1 368 ? -13.047 -0.533 2.68 1 77 368 LEU B CA 1
ATOM 7296 C C . LEU B 1 368 ? -13.375 -1.94 2.189 1 77 368 LEU B C 1
ATOM 7298 O O . LEU B 1 368 ? -14.5 -2.209 1.765 1 77 368 LEU B O 1
ATOM 7302 N N . LEU B 1 369 ? -12.227 -2.686 2.131 1 70.56 369 LEU B N 1
ATOM 7303 C CA . LEU B 1 369 ? -12.398 -4.086 1.764 1 70.56 369 LEU B CA 1
ATOM 7304 C C . LEU B 1 369 ? -12.164 -4.996 2.967 1 70.56 369 LEU B C 1
ATOM 7306 O O . LEU B 1 369 ? -11.133 -4.895 3.637 1 70.56 369 LEU B O 1
ATOM 7310 N N . GLY B 1 370 ? -13.086 -5.824 3.316 1 68.25 370 GLY B N 1
ATOM 7311 C CA . GLY B 1 370 ? -12.906 -6.793 4.387 1 68.25 370 GLY B CA 1
ATOM 7312 C C . GLY B 1 370 ? -13.328 -6.266 5.746 1 68.25 370 GLY B C 1
ATOM 7313 O O . GLY B 1 370 ? -13.5 -5.059 5.922 1 68.25 370 GLY B O 1
ATOM 7314 N N . ARG B 1 371 ? -13.531 -7.164 6.727 1 65.19 371 ARG B N 1
ATOM 7315 C CA . ARG B 1 371 ? -14.031 -6.793 8.047 1 65.19 371 ARG B CA 1
ATOM 7316 C C . ARG B 1 371 ? -12.914 -6.828 9.086 1 65.19 371 ARG B C 1
ATOM 7318 O O . ARG B 1 371 ? -12.969 -6.102 10.078 1 65.19 371 ARG B O 1
ATOM 7325 N N . ARG B 1 372 ? -11.992 -7.516 8.828 1 63.94 372 ARG B N 1
ATOM 7326 C CA . ARG B 1 372 ? -11.039 -7.82 9.891 1 63.94 372 ARG B CA 1
ATOM 7327 C C . ARG B 1 372 ? -10.273 -6.57 10.305 1 63.94 372 ARG B C 1
ATOM 7329 O O . ARG B 1 372 ? -10.07 -6.328 11.5 1 63.94 372 ARG B O 1
ATOM 7336 N N . GLN B 1 373 ? -9.906 -5.809 9.367 1 70.62 373 GLN B N 1
ATOM 7337 C CA . GLN B 1 373 ? -9.062 -4.672 9.719 1 70.62 373 GLN B CA 1
ATOM 7338 C C . GLN B 1 373 ? -9.852 -3.371 9.695 1 70.62 373 GLN B C 1
ATOM 7340 O O . GLN B 1 373 ? -9.273 -2.283 9.758 1 70.62 373 GLN B O 1
ATOM 7345 N N . ALA B 1 374 ? -11.148 -3.535 9.75 1 75 374 ALA B N 1
ATOM 7346 C CA . ALA B 1 374 ? -11.992 -2.354 9.594 1 75 374 ALA B CA 1
ATOM 7347 C C . ALA B 1 374 ? -11.906 -1.455 10.828 1 75 374 ALA B C 1
ATOM 7349 O O . ALA B 1 374 ? -11.781 -0.235 10.711 1 75 374 ALA B O 1
ATOM 7350 N N . GLU B 1 375 ? -11.859 -2.027 11.945 1 81.94 375 GLU B N 1
ATOM 7351 C CA . GLU B 1 375 ? -11.852 -1.247 13.18 1 81.94 375 GLU B CA 1
ATOM 7352 C C . GLU B 1 375 ? -10.523 -0.527 13.367 1 81.94 375 GLU B C 1
ATOM 7354 O O . GLU B 1 375 ? -10.492 0.657 13.703 1 81.94 375 GLU B O 1
ATOM 7359 N N . ALA B 1 376 ? -9.484 -1.212 13.148 1 83.44 376 ALA B N 1
ATOM 7360 C CA . ALA B 1 376 ? -8.164 -0.612 13.312 1 83.44 376 ALA B CA 1
ATOM 7361 C C . ALA B 1 376 ? -7.938 0.499 12.289 1 83.44 376 ALA B C 1
ATOM 7363 O O . ALA B 1 376 ? -7.355 1.538 12.609 1 83.44 376 ALA B O 1
ATOM 7364 N N . LEU B 1 377 ? -8.453 0.296 11.141 1 86.5 377 LEU B N 1
ATOM 7365 C CA . LEU B 1 377 ? -8.266 1.284 10.078 1 86.5 377 LEU B CA 1
ATOM 7366 C C . LEU B 1 377 ? -9.148 2.506 10.32 1 86.5 377 LEU B C 1
ATOM 7368 O O . LEU B 1 377 ? -8.758 3.631 9.992 1 86.5 377 LEU B O 1
ATOM 7372 N N . THR B 1 378 ? -10.289 2.229 10.945 1 89.31 378 THR B N 1
ATOM 7373 C CA . THR B 1 378 ? -11.156 3.348 11.297 1 89.31 378 THR B CA 1
ATOM 7374 C C . THR B 1 378 ? -10.516 4.211 12.375 1 89.31 378 THR B C 1
ATOM 7376 O O . THR B 1 378 ? -10.57 5.441 12.312 1 89.31 378 THR B O 1
ATOM 7379 N N . ALA B 1 379 ? -9.914 3.615 13.273 1 90.81 379 ALA B N 1
ATOM 7380 C CA . ALA B 1 379 ? -9.234 4.344 14.336 1 90.81 379 ALA B CA 1
ATOM 7381 C C . ALA B 1 379 ? -8.062 5.148 13.781 1 90.81 379 ALA B C 1
ATOM 7383 O O . ALA B 1 379 ? -7.82 6.281 14.211 1 90.81 379 ALA B O 1
ATOM 7384 N N . GLN B 1 380 ? -7.41 4.582 12.867 1 89.12 380 GLN B N 1
ATOM 7385 C CA . GLN B 1 380 ? -6.293 5.285 12.242 1 89.12 380 GLN B CA 1
ATOM 7386 C C . GLN B 1 380 ? -6.773 6.5 11.461 1 89.12 380 GLN B C 1
ATOM 7388 O O . GLN B 1 380 ? -6.145 7.559 11.492 1 89.12 380 GLN B O 1
ATOM 7393 N N . LEU B 1 381 ? -7.848 6.297 10.766 1 92.94 381 LEU B N 1
ATOM 7394 C CA . LEU B 1 381 ? -8.414 7.406 10.008 1 92.94 381 LEU B CA 1
ATOM 7395 C C . LEU B 1 381 ? -8.883 8.523 10.938 1 92.94 381 LEU B C 1
ATOM 7397 O O . LEU B 1 381 ? -8.617 9.695 10.68 1 92.94 381 LEU B O 1
ATOM 7401 N N . GLU B 1 382 ? -9.461 8.125 12.039 1 94.12 382 GLU B N 1
ATOM 7402 C CA . GLU B 1 382 ? -9.938 9.117 13 1 94.12 382 GLU B CA 1
ATOM 7403 C C . GLU B 1 382 ? -8.773 9.891 13.617 1 94.12 382 GLU B C 1
ATOM 7405 O O . GLU B 1 382 ? -8.867 11.102 13.828 1 94.12 382 GLU B O 1
ATOM 7410 N N . ALA B 1 383 ? -7.734 9.242 13.883 1 92.19 383 ALA B N 1
ATOM 7411 C CA . ALA B 1 383 ? -6.555 9.891 14.438 1 92.19 383 ALA B CA 1
ATOM 7412 C C . ALA B 1 383 ? -5.941 10.867 13.438 1 92.19 383 ALA B C 1
ATOM 7414 O O . ALA B 1 383 ? -5.52 11.961 13.797 1 92.19 383 ALA B O 1
ATOM 7415 N N . ALA B 1 384 ? -5.93 10.438 12.211 1 90.5 384 ALA B N 1
ATOM 7416 C CA . ALA B 1 384 ? -5.367 11.289 11.172 1 90.5 384 ALA B CA 1
ATOM 7417 C C . ALA B 1 384 ? -6.242 12.523 10.938 1 90.5 384 ALA B C 1
ATOM 7419 O O . ALA B 1 384 ? -5.73 13.625 10.727 1 90.5 384 ALA B O 1
ATOM 7420 N N . ILE B 1 385 ? -7.539 12.312 11.031 1 95.31 385 ILE B N 1
ATOM 7421 C CA . ILE B 1 385 ? -8.484 13.414 10.852 1 95.31 385 ILE B CA 1
ATOM 7422 C C . ILE B 1 385 ? -8.328 14.414 11.992 1 95.31 385 ILE B C 1
ATOM 7424 O O . ILE B 1 385 ? -8.305 15.625 11.766 1 95.31 385 ILE B O 1
ATOM 7428 N N . THR B 1 386 ? -8.156 13.914 13.148 1 94.38 386 THR B N 1
ATOM 7429 C CA . THR B 1 386 ? -7.996 14.773 14.32 1 94.38 386 THR B CA 1
ATOM 7430 C C . THR B 1 386 ? -6.711 15.594 14.219 1 94.38 386 THR B C 1
ATOM 7432 O O . THR B 1 386 ? -6.691 16.781 14.562 1 94.38 386 THR B O 1
ATOM 7435 N N . LYS B 1 387 ? -5.723 14.969 13.75 1 90 387 LYS B N 1
ATOM 7436 C CA . LYS B 1 387 ? -4.449 15.672 13.586 1 90 387 LYS B CA 1
ATOM 7437 C C . LYS B 1 387 ? -4.559 16.781 12.555 1 90 387 LYS B C 1
ATOM 7439 O O . LYS B 1 387 ? -4.082 17.906 12.781 1 90 387 LYS B O 1
ATOM 7444 N N . GLU B 1 388 ? -5.195 16.484 11.438 1 91.88 388 GLU B N 1
ATOM 7445 C CA . GLU B 1 388 ? -5.371 17.484 10.391 1 91.88 388 GLU B CA 1
ATOM 7446 C C . GLU B 1 388 ? -6.289 18.625 10.859 1 91.88 388 GLU B C 1
ATOM 7448 O O . GLU B 1 388 ? -6.078 19.781 10.508 1 91.88 388 GLU B O 1
ATOM 7453 N N . ALA B 1 389 ? -7.273 18.25 11.602 1 94.31 389 ALA B N 1
ATOM 7454 C CA . ALA B 1 389 ? -8.195 19.25 12.133 1 94.31 389 ALA B CA 1
ATOM 7455 C C . ALA B 1 389 ? -7.484 20.188 13.109 1 94.31 389 ALA B C 1
ATOM 7457 O O . ALA B 1 389 ? -7.727 21.391 13.102 1 94.31 389 ALA B O 1
ATOM 7458 N N . LYS B 1 390 ? -6.617 19.641 13.898 1 92.44 390 LYS B N 1
ATOM 7459 C CA . LYS B 1 390 ? -5.859 20.453 14.844 1 92.44 390 LYS B CA 1
ATOM 7460 C C . LYS B 1 390 ? -4.926 21.406 14.117 1 92.44 390 LYS B C 1
ATOM 7462 O O . LYS B 1 390 ? -4.758 22.562 14.531 1 92.44 390 LYS B O 1
ATOM 7467 N N . ALA B 1 391 ? -4.359 20.969 13.094 1 90.06 391 ALA B N 1
ATOM 7468 C CA . ALA B 1 391 ? -3.48 21.828 12.312 1 90.06 391 ALA B CA 1
ATOM 7469 C C . ALA B 1 391 ? -4.258 22.984 11.68 1 90.06 391 ALA B C 1
ATOM 7471 O O . ALA B 1 391 ? -3.779 24.109 11.641 1 90.06 391 ALA B O 1
ATOM 7472 N N . LYS B 1 392 ? -5.43 22.688 11.18 1 93.56 392 LYS B N 1
ATOM 7473 C CA . LYS B 1 392 ? -6.254 23.734 10.57 1 93.56 392 LYS B CA 1
ATOM 7474 C C . LYS B 1 392 ? -6.73 24.734 11.617 1 93.56 392 LYS B C 1
ATOM 7476 O O . LYS B 1 392 ? -6.816 25.938 11.336 1 93.56 392 LYS B O 1
ATOM 7481 N N . ARG B 1 393 ? -6.988 24.25 12.789 1 94.38 393 ARG B N 1
ATOM 7482 C CA . ARG B 1 393 ? -7.395 25.125 13.883 1 94.38 393 ARG B CA 1
ATOM 7483 C C . ARG B 1 393 ? -6.258 26.047 14.297 1 94.38 393 ARG B C 1
ATOM 7485 O O . ARG B 1 393 ? -6.484 27.234 14.555 1 94.38 393 ARG B O 1
ATOM 7492 N N . THR B 1 394 ? -5.098 25.469 14.32 1 93.44 394 THR B N 1
ATOM 7493 C CA . THR B 1 394 ? -3.928 26.281 14.664 1 93.44 394 THR B CA 1
ATOM 7494 C C . THR B 1 394 ? -3.67 27.328 13.594 1 93.44 394 THR B C 1
ATOM 7496 O O . THR B 1 394 ? -3.312 28.469 13.906 1 93.44 394 THR B O 1
ATOM 7499 N N . ALA B 1 395 ? -3.883 26.969 12.398 1 92.94 395 ALA B N 1
ATOM 7500 C CA . ALA B 1 395 ? -3.729 27.938 11.305 1 92.94 395 ALA B CA 1
ATOM 7501 C C . ALA B 1 395 ? -4.77 29.047 11.398 1 92.94 395 ALA B C 1
ATOM 7503 O O . ALA B 1 395 ? -4.48 30.203 11.086 1 92.94 395 ALA B O 1
ATOM 7504 N N . ASN B 1 396 ? -5.984 28.688 11.828 1 95.25 396 ASN B N 1
ATOM 7505 C CA . ASN B 1 396 ? -7.043 29.672 12.016 1 95.25 396 ASN B CA 1
ATOM 7506 C C . ASN B 1 396 ? -6.691 30.672 13.109 1 95.25 396 ASN B C 1
ATOM 7508 O O . ASN B 1 396 ? -6.941 31.875 12.961 1 95.25 396 ASN B O 1
ATOM 7512 N N . VAL B 1 397 ? -6.086 30.172 14.156 1 93.38 397 VAL B N 1
ATOM 7513 C CA . VAL B 1 397 ? -5.68 31.031 15.258 1 93.38 397 VAL B CA 1
ATOM 7514 C C . VAL B 1 397 ? -4.57 31.984 14.797 1 93.38 397 VAL B C 1
ATOM 7516 O O . VAL B 1 397 ? -4.613 33.188 15.078 1 93.38 397 VAL B O 1
ATOM 7519 N N . ALA B 1 398 ? -3.627 31.453 14.078 1 91.12 398 ALA B N 1
ATOM 7520 C CA . ALA B 1 398 ? -2.494 32.25 13.617 1 91.12 398 ALA B CA 1
ATOM 7521 C C . ALA B 1 398 ? -2.947 33.344 12.648 1 91.12 398 ALA B C 1
ATOM 7523 O O . ALA B 1 398 ? -2.539 34.5 12.766 1 91.12 398 ALA B O 1
ATOM 7524 N N . GLU B 1 399 ? -3.795 32.969 11.711 1 92.38 399 GLU B N 1
ATOM 7525 C CA . GLU B 1 399 ? -4.27 33.938 10.734 1 92.38 399 GLU B CA 1
ATOM 7526 C C . GLU B 1 399 ? -5.172 34.969 11.383 1 92.38 399 GLU B C 1
ATOM 7528 O O . GLU B 1 399 ? -5.148 36.156 11.008 1 92.38 399 GLU B O 1
ATOM 7533 N N . SER B 1 400 ? -6.016 34.531 12.305 1 94.56 400 SER B N 1
ATOM 7534 C CA . SER B 1 400 ? -6.863 35.438 13.047 1 94.56 400 SER B CA 1
ATOM 7535 C C . SER B 1 400 ? -6.027 36.469 13.82 1 94.56 400 SER B C 1
ATOM 7537 O O . SER B 1 400 ? -6.359 37.656 13.859 1 94.56 400 SER B O 1
ATOM 7539 N N . ASN B 1 401 ? -4.949 36 14.422 1 91.94 401 ASN B N 1
ATOM 7540 C CA . ASN B 1 401 ? -4.062 36.875 15.172 1 91.94 401 ASN B CA 1
ATOM 7541 C C . ASN B 1 401 ? -3.426 37.938 14.266 1 91.94 401 ASN B C 1
ATOM 7543 O O . ASN B 1 401 ? -3.283 39.094 14.664 1 91.94 401 ASN B O 1
ATOM 7547 N N . VAL B 1 402 ? -3.051 37.562 13.102 1 90.19 402 VAL B N 1
ATOM 7548 C CA . VAL B 1 402 ? -2.395 38.469 12.18 1 90.19 402 VAL B CA 1
ATOM 7549 C C . VAL B 1 402 ? -3.369 39.562 11.766 1 90.19 402 VAL B C 1
ATOM 7551 O O . VAL B 1 402 ? -3.033 40.75 11.812 1 90.19 402 VAL B O 1
ATOM 7554 N N . VAL B 1 403 ? -4.57 39.219 11.43 1 93.38 403 VAL B N 1
ATOM 7555 C CA . VAL B 1 403 ? -5.559 40.156 10.945 1 93.38 403 VAL B CA 1
ATOM 7556 C C . VAL B 1 403 ? -6.02 41.062 12.086 1 93.38 403 VAL B C 1
ATOM 7558 O O . VAL B 1 403 ? -6.074 42.281 11.938 1 93.38 403 VAL B O 1
ATOM 7561 N N . CYS B 1 404 ? -6.281 40.5 13.242 1 93.62 404 CYS B N 1
ATOM 7562 C CA . CYS B 1 404 ? -6.789 41.281 14.375 1 93.62 404 CYS B CA 1
ATOM 7563 C C . CYS B 1 404 ? -5.715 42.188 14.938 1 93.62 404 CYS B C 1
ATOM 7565 O O . CYS B 1 404 ? -6 43.344 15.297 1 93.62 404 CYS B O 1
ATOM 7567 N N . GLN B 1 405 ? -4.512 41.688 14.977 1 89.69 405 GLN B N 1
ATOM 7568 C CA . GLN B 1 405 ? -3.422 42.531 15.492 1 89.69 405 GLN B CA 1
ATOM 7569 C C . GLN B 1 405 ? -3.16 43.719 14.594 1 89.69 405 GLN B C 1
ATOM 7571 O O . GLN B 1 405 ? -2.834 44.812 15.078 1 89.69 405 GLN B O 1
ATOM 7576 N N . ALA B 1 406 ? -3.238 43.531 13.305 1 91.44 406 ALA B N 1
ATOM 7577 C CA . ALA B 1 406 ? -3.012 44.625 12.367 1 91.44 406 ALA B CA 1
ATOM 7578 C C . ALA B 1 406 ? -4.035 45.75 12.57 1 91.44 406 ALA B C 1
ATOM 7580 O O . ALA B 1 406 ? -3.676 46.938 12.609 1 91.44 406 ALA B O 1
ATOM 7581 N N . HIS B 1 407 ? -5.27 45.438 12.758 1 93.5 407 HIS B N 1
ATOM 7582 C CA . HIS B 1 407 ? -6.324 46.406 12.93 1 93.5 407 HIS B CA 1
ATOM 7583 C C . HIS B 1 407 ? -6.301 47 14.336 1 93.5 407 HIS B C 1
ATOM 7585 O O . HIS B 1 407 ? -6.625 48.188 14.523 1 93.5 407 HIS B O 1
ATOM 7591 N N . GLU B 1 408 ? -5.922 46.188 15.297 1 92.19 408 GLU B N 1
ATOM 7592 C CA . GLU B 1 408 ? -5.777 46.656 16.672 1 92.19 408 GLU B CA 1
ATOM 7593 C C . GLU B 1 408 ? -4.656 47.688 16.766 1 92.19 408 GLU B C 1
ATOM 7595 O O . GLU B 1 408 ? -4.824 48.75 17.391 1 92.19 408 GLU B O 1
ATOM 7600 N N . MET B 1 409 ? -3.545 47.375 16.125 1 89.19 409 MET B N 1
ATOM 7601 C CA . MET B 1 409 ? -2.4 48.281 16.156 1 89.19 409 MET B CA 1
ATOM 7602 C C . MET B 1 409 ? -2.713 49.594 15.414 1 89.19 409 MET B C 1
ATOM 7604 O O . MET B 1 409 ? -2.307 50.656 15.844 1 89.19 409 MET B O 1
ATOM 7608 N N . ALA B 1 410 ? -3.414 49.469 14.312 1 91.75 410 ALA B N 1
ATOM 7609 C CA . ALA B 1 410 ? -3.809 50.656 13.57 1 91.75 410 ALA B CA 1
ATOM 7610 C C . ALA B 1 410 ? -4.707 51.562 14.406 1 91.75 410 ALA B C 1
ATOM 7612 O O . ALA B 1 410 ? -4.527 52.781 14.422 1 91.75 410 ALA B O 1
ATOM 7613 N N . CYS B 1 411 ? -5.633 51 15.141 1 91.94 411 CYS B N 1
ATOM 7614 C CA . CYS B 1 411 ? -6.543 51.781 15.984 1 91.94 411 CYS B CA 1
ATOM 7615 C C . CYS B 1 411 ? -5.809 52.375 17.188 1 91.94 411 CYS B C 1
ATOM 7617 O O . CYS B 1 411 ? -6.035 53.531 17.547 1 91.94 411 CYS B O 1
ATOM 7619 N N . SER B 1 412 ? -4.895 51.594 17.766 1 88.94 412 SER B N 1
ATOM 7620 C CA . SER B 1 412 ? -4.148 52.062 18.938 1 88.94 412 SER B CA 1
ATOM 7621 C C . SER B 1 412 ? -3.213 53.219 18.578 1 88.94 412 SER B C 1
ATOM 7623 O O . SER B 1 412 ? -3.051 54.156 19.344 1 88.94 412 SER B O 1
ATOM 7625 N N . LYS B 1 413 ? -2.635 53.125 17.391 1 88.31 413 LYS B N 1
ATOM 7626 C CA . LYS B 1 413 ? -1.766 54.188 16.938 1 88.31 413 LYS B CA 1
ATOM 7627 C C . LYS B 1 413 ? -2.566 55.469 16.672 1 88.31 413 LYS B C 1
ATOM 7629 O O . LYS B 1 413 ? -2.109 56.562 16.969 1 88.31 413 LYS B O 1
ATOM 7634 N N . LEU B 1 414 ? -3.723 55.281 16.125 1 88.62 414 LEU B N 1
ATOM 7635 C CA . LEU B 1 414 ? -4.602 56.406 15.883 1 88.62 414 LEU B CA 1
ATOM 7636 C C . LEU B 1 414 ? -5.02 57.094 17.188 1 88.62 414 LEU B C 1
ATOM 7638 O O . LEU B 1 414 ? -4.996 58.312 17.297 1 88.62 414 LEU B O 1
ATOM 7642 N N . LEU B 1 415 ? -5.309 56.312 18.203 1 85.56 415 LEU B N 1
ATOM 7643 C CA . LEU B 1 415 ? -5.715 56.812 19.5 1 85.56 415 LEU B CA 1
ATOM 7644 C C . LEU B 1 415 ? -4.555 57.531 20.188 1 85.56 415 LEU B C 1
ATOM 7646 O O . LEU B 1 415 ? -4.742 58.594 20.781 1 85.56 415 LEU B O 1
ATOM 7650 N N . ALA B 1 416 ? -3.377 57 19.984 1 82.19 416 ALA B N 1
ATOM 7651 C CA . ALA B 1 416 ? -2.197 57.594 20.609 1 82.19 416 ALA B CA 1
ATOM 7652 C C . ALA B 1 416 ? -1.853 58.938 19.938 1 82.19 416 ALA B C 1
ATOM 7654 O O . ALA B 1 416 ? -1.458 59.875 20.609 1 82.19 416 ALA B O 1
ATOM 7655 N N . SER B 1 417 ? -2.072 58.969 18.672 1 83.06 417 SER B N 1
ATOM 7656 C CA . SER B 1 417 ? -1.785 60.219 17.953 1 83.06 417 SER B CA 1
ATOM 7657 C C . SER B 1 417 ? -2.809 61.312 18.281 1 83.06 417 SER B C 1
ATOM 7659 O O . SER B 1 417 ? -2.461 62.469 18.391 1 83.06 417 SER B O 1
ATOM 7661 N N . MET B 1 418 ? -4.008 60.938 18.516 1 80.38 418 MET B N 1
ATOM 7662 C CA . MET B 1 418 ? -5.062 61.906 18.859 1 80.38 418 MET B CA 1
ATOM 7663 C C . MET B 1 418 ? -4.898 62.406 20.281 1 80.38 418 MET B C 1
ATOM 7665 O O . MET B 1 418 ? -5.168 63.562 20.562 1 80.38 418 MET B O 1
ATOM 7669 N N . ALA B 1 419 ? -4.379 61.562 21.062 1 75 419 ALA B N 1
ATOM 7670 C CA . ALA B 1 419 ? -4.199 61.938 22.469 1 75 419 ALA B CA 1
ATOM 7671 C C . ALA B 1 419 ? -3.041 62.906 22.625 1 75 419 ALA B C 1
ATOM 7673 O O . ALA B 1 419 ? -3.068 63.781 23.484 1 75 419 ALA B O 1
ATOM 7674 N N . ARG B 1 420 ? -1.993 62.844 21.719 1 68.06 420 ARG B N 1
ATOM 7675 C CA . ARG B 1 420 ? -0.832 63.719 21.797 1 68.06 420 ARG B CA 1
ATOM 7676 C C . ARG B 1 420 ? -1.087 65 21.062 1 68.06 420 ARG B C 1
ATOM 7678 O O . ARG B 1 420 ? -0.529 66.062 21.422 1 68.06 420 ARG B O 1
ATOM 7685 N N . GLY B 1 421 ? -1.843 64.938 19.953 1 59.81 421 GLY B N 1
ATOM 7686 C CA . GLY B 1 421 ? -1.986 66.125 19.078 1 59.81 421 GLY B CA 1
ATOM 7687 C C . GLY B 1 421 ? -3.273 66.875 19.312 1 59.81 421 GLY B C 1
ATOM 7688 O O . GLY B 1 421 ? -4.352 66.25 19.406 1 59.81 421 GLY B O 1
ATOM 7689 N N . LEU B 1 422 ? -3.211 67.938 20.203 1 55.44 422 LEU B N 1
ATOM 7690 C CA . LEU B 1 422 ? -4.273 68.875 20.594 1 55.44 422 LEU B CA 1
ATOM 7691 C C . LEU B 1 422 ? -5.125 69.25 19.391 1 55.44 422 LEU B C 1
ATOM 7693 O O . LEU B 1 422 ? -5.578 70.375 19.281 1 55.44 422 LEU B O 1
ATOM 7697 N N . GLN B 1 423 ? -5.16 68.312 18.484 1 56.28 423 GLN B N 1
ATOM 7698 C CA . GLN B 1 423 ? -5.871 68.875 17.344 1 56.28 423 GLN B CA 1
ATOM 7699 C C . GLN B 1 423 ? -7.383 68.75 17.531 1 56.28 423 GLN B C 1
ATOM 7701 O O . GLN B 1 423 ? -8.156 69.312 16.734 1 56.28 423 GLN B O 1
ATOM 7706 N N . ILE B 1 424 ? -7.848 68 18.594 1 59.28 424 ILE B N 1
ATOM 7707 C CA . ILE B 1 424 ? -9.289 67.812 18.656 1 59.28 424 ILE B CA 1
ATOM 7708 C C . ILE B 1 424 ? -9.883 68.688 19.75 1 59.28 424 ILE B C 1
ATOM 7710 O O . ILE B 1 424 ? -9.477 68.562 20.922 1 59.28 424 ILE B O 1
ATOM 7714 N N . PRO B 1 425 ? -10.766 69.438 19.188 1 61.25 425 PRO B N 1
ATOM 7715 C CA . PRO B 1 425 ? -11.211 70.438 20.094 1 61.25 425 PRO B CA 1
ATOM 7716 C C . PRO B 1 425 ? -12.203 69.938 21.141 1 61.25 425 PRO B C 1
ATOM 7718 O O . PRO B 1 425 ? -12.438 70.625 22.156 1 61.25 425 PRO B O 1
ATOM 7721 N N . SER B 1 426 ? -12.844 68.625 20.859 1 74.12 426 SER B N 1
ATOM 7722 C CA . SER B 1 426 ? -13.883 68.25 21.797 1 74.12 426 SER B CA 1
ATOM 7723 C C . SER B 1 426 ? -13.758 66.75 22.172 1 74.12 426 SER B C 1
ATOM 7725 O O . SER B 1 426 ? -13.148 66 21.438 1 74.12 426 SER B O 1
ATOM 7727 N N . MET B 1 427 ? -14.281 66.312 23.375 1 79.69 427 MET B N 1
ATOM 7728 C CA . MET B 1 427 ? -14.352 64.938 23.875 1 79.69 427 MET B CA 1
ATOM 7729 C C . MET B 1 427 ? -15.305 64.125 23.031 1 79.69 427 MET B C 1
ATOM 7731 O O . MET B 1 427 ? -15.102 62.906 22.859 1 79.69 427 MET B O 1
ATOM 7735 N N . ARG B 1 428 ? -16.312 64.75 22.438 1 79.56 428 ARG B N 1
ATOM 7736 C CA . ARG B 1 428 ? -17.297 64.062 21.625 1 79.56 428 ARG B CA 1
ATOM 7737 C C . ARG B 1 428 ? -16.688 63.594 20.297 1 79.56 428 ARG B C 1
ATOM 7739 O O . ARG B 1 428 ? -16.984 62.5 19.828 1 79.56 428 ARG B O 1
ATOM 7746 N N . GLN B 1 429 ? -15.852 64.438 19.75 1 81.38 429 GLN B N 1
ATOM 7747 C CA . GLN B 1 429 ? -15.195 64.062 18.5 1 81.38 429 GLN B CA 1
ATOM 7748 C C . GLN B 1 429 ? -14.188 62.906 18.719 1 81.38 429 GLN B C 1
ATOM 7750 O O . GLN B 1 429 ? -14.016 62.062 17.859 1 81.38 429 GLN B O 1
ATOM 7755 N N . PHE B 1 430 ? -13.523 62.969 19.906 1 85.44 430 PHE B N 1
ATOM 7756 C CA . PHE B 1 430 ? -12.586 61.906 20.266 1 85.44 430 PHE B CA 1
ATOM 7757 C C . PHE B 1 430 ? -13.305 60.562 20.406 1 85.44 430 PHE B C 1
ATOM 7759 O O . PHE B 1 430 ? -12.852 59.562 19.875 1 85.44 430 PHE B O 1
ATOM 7766 N N . GLU B 1 431 ? -14.461 60.562 21.047 1 89.12 431 GLU B N 1
ATOM 7767 C CA . GLU B 1 431 ? -15.242 59.344 21.234 1 89.12 431 GLU B CA 1
ATOM 7768 C C . GLU B 1 431 ? -15.828 58.844 19.922 1 89.12 431 GLU B C 1
ATOM 7770 O O . GLU B 1 431 ? -15.977 57.656 19.719 1 89.12 431 GLU B O 1
ATOM 7775 N N . GLY B 1 432 ? -16.219 59.812 19.047 1 88.19 432 GLY B N 1
ATOM 7776 C CA . GLY B 1 432 ? -16.719 59.438 17.75 1 88.19 432 GLY B CA 1
ATOM 7777 C C . GLY B 1 432 ? -15.688 58.75 16.875 1 88.19 432 GLY B C 1
ATOM 7778 O O . GLY B 1 432 ? -16 57.781 16.188 1 88.19 432 GLY B O 1
ATOM 7779 N N . ARG B 1 433 ? -14.414 59.219 16.859 1 86.69 433 ARG B N 1
ATOM 7780 C CA . ARG B 1 433 ? -13.344 58.594 16.094 1 86.69 433 ARG B CA 1
ATOM 7781 C C . ARG B 1 433 ? -13.031 57.188 16.625 1 86.69 433 ARG B C 1
ATOM 7783 O O . ARG B 1 433 ? -12.695 56.312 15.852 1 86.69 433 ARG B O 1
ATOM 7790 N N . TYR B 1 434 ? -13.055 57 17.953 1 90.5 434 TYR B N 1
ATOM 7791 C CA . TYR B 1 434 ? -12.859 55.688 18.547 1 90.5 434 TYR B CA 1
ATOM 7792 C C . TYR B 1 434 ? -13.961 54.719 18.094 1 90.5 434 TYR B C 1
ATOM 7794 O O . TYR B 1 434 ? -13.695 53.562 17.766 1 90.5 434 TYR B O 1
ATOM 7802 N N . LYS B 1 435 ? -15.227 55.25 18.141 1 93.38 435 LYS B N 1
ATOM 7803 C CA . LYS B 1 435 ? -16.344 54.406 17.719 1 93.38 435 LYS B CA 1
ATOM 7804 C C . LYS B 1 435 ? -16.172 53.969 16.266 1 93.38 435 LYS B C 1
ATOM 7806 O O . LYS B 1 435 ? -16.531 52.844 15.914 1 93.38 435 LYS B O 1
ATOM 7811 N N . ALA B 1 436 ? -15.609 54.844 15.453 1 92.81 436 ALA B N 1
ATOM 7812 C CA . ALA B 1 436 ? -15.367 54.469 14.055 1 92.81 436 ALA B CA 1
ATOM 7813 C C . ALA B 1 436 ? -14.273 53.438 13.93 1 92.81 436 ALA B C 1
ATOM 7815 O O . ALA B 1 436 ? -14.391 52.5 13.133 1 92.81 436 ALA B O 1
ATOM 7816 N N . CYS B 1 437 ? -13.211 53.562 14.688 1 92.12 437 CYS B N 1
ATOM 7817 C CA . CYS B 1 437 ? -12.117 52.594 14.664 1 92.12 437 CYS B CA 1
ATOM 7818 C C . CYS B 1 437 ? -12.57 51.25 15.219 1 92.12 437 CYS B C 1
ATOM 7820 O O . CYS B 1 437 ? -12.203 50.188 14.688 1 92.12 437 CYS B O 1
ATOM 7822 N N . LEU B 1 438 ? -13.352 51.312 16.281 1 93.31 438 LEU B N 1
ATOM 7823 C CA . LEU B 1 438 ? -13.875 50.094 16.891 1 93.31 438 LEU B CA 1
ATOM 7824 C C . LEU B 1 438 ? -14.789 49.344 15.906 1 93.31 438 LEU B C 1
ATOM 7826 O O . LEU B 1 438 ? -14.758 48.125 15.836 1 93.31 438 LEU B O 1
ATOM 7830 N N . ALA B 1 439 ? -15.594 50.125 15.227 1 94.56 439 ALA B N 1
ATOM 7831 C CA . ALA B 1 439 ? -16.484 49.531 14.242 1 94.56 439 ALA B CA 1
ATOM 7832 C C . ALA B 1 439 ? -15.688 48.812 13.141 1 94.56 439 ALA B C 1
ATOM 7834 O O . ALA B 1 439 ? -16.078 47.719 12.688 1 94.56 439 ALA B O 1
ATOM 7835 N N . THR B 1 440 ? -14.602 49.406 12.664 1 93.56 440 THR B N 1
ATOM 7836 C CA . THR B 1 440 ? -13.75 48.781 11.656 1 93.56 440 THR B CA 1
ATOM 7837 C C . THR B 1 440 ? -13.086 47.531 12.203 1 93.56 440 THR B C 1
ATOM 7839 O O . THR B 1 440 ? -12.992 46.5 11.5 1 93.56 440 THR B O 1
ATOM 7842 N N . PHE B 1 441 ? -12.602 47.562 13.43 1 94.5 441 PHE B N 1
ATOM 7843 C CA . PHE B 1 441 ? -11.984 46.406 14.086 1 94.5 441 PHE B CA 1
ATOM 7844 C C . PHE B 1 441 ? -12.977 45.281 14.211 1 94.5 441 PHE B C 1
ATOM 7846 O O . PHE B 1 441 ? -12.641 44.125 13.906 1 94.5 441 PHE B O 1
ATOM 7853 N N . GLU B 1 442 ? -14.203 45.562 14.656 1 94.06 442 GLU B N 1
ATOM 7854 C CA . GLU B 1 442 ? -15.211 44.531 14.852 1 94.06 442 GLU B CA 1
ATOM 7855 C C . GLU B 1 442 ? -15.641 43.938 13.523 1 94.06 442 GLU B C 1
ATOM 7857 O O . GLU B 1 442 ? -15.984 42.75 13.461 1 94.06 442 GLU B O 1
ATOM 7862 N N . ALA B 1 443 ? -15.586 44.688 12.43 1 93.88 443 ALA B N 1
ATOM 7863 C CA . ALA B 1 443 ? -15.992 44.188 11.109 1 93.88 443 ALA B CA 1
ATOM 7864 C C . ALA B 1 443 ? -14.906 43.344 10.477 1 93.88 443 ALA B C 1
ATOM 7866 O O . ALA B 1 443 ? -15.203 42.375 9.773 1 93.88 443 ALA B O 1
ATOM 7867 N N . LYS B 1 444 ? -13.648 43.656 10.734 1 93.62 444 LYS B N 1
ATOM 7868 C CA . LYS B 1 444 ? -12.562 43 9.984 1 93.62 444 LYS B CA 1
ATOM 7869 C C . LYS B 1 444 ? -11.898 41.906 10.805 1 93.62 444 LYS B C 1
ATOM 7871 O O . LYS B 1 444 ? -11.305 41 10.25 1 93.62 444 LYS B O 1
ATOM 7876 N N . CYS B 1 445 ? -11.898 42.031 12.117 1 94.69 445 CYS B N 1
ATOM 7877 C CA . CYS B 1 445 ? -11.281 41 12.961 1 94.69 445 CYS B CA 1
ATOM 7878 C C . CYS B 1 445 ? -12.234 39.844 13.172 1 94.69 445 CYS B C 1
ATOM 7880 O O . CYS B 1 445 ? -13.273 39.969 13.82 1 94.69 445 CYS B O 1
ATOM 7882 N N . VAL B 1 446 ? -11.891 38.781 12.484 1 94 446 VAL B N 1
ATOM 7883 C CA . VAL B 1 446 ? -12.711 37.562 12.578 1 94 446 VAL B CA 1
ATOM 7884 C C . VAL B 1 446 ? -11.867 36.406 13.125 1 94 446 VAL B C 1
ATOM 7886 O O . VAL B 1 446 ? -10.648 36.375 12.922 1 94 446 VAL B O 1
ATOM 7889 N N . GLY B 1 447 ? -12.547 35.625 14.086 1 93.31 447 GLY B N 1
ATOM 7890 C CA . GLY B 1 447 ? -11.828 34.438 14.516 1 93.31 447 GLY B CA 1
ATOM 7891 C C . GLY B 1 447 ? -11.586 34.406 16.016 1 93.31 447 GLY B C 1
ATOM 7892 O O . GLY B 1 447 ? -12.188 35.188 16.766 1 93.31 447 GLY B O 1
ATOM 7893 N N . PRO B 1 448 ? -10.695 33.5 16.422 1 92.31 448 PRO B N 1
ATOM 7894 C CA . PRO B 1 448 ? -10.484 33.25 17.844 1 92.31 448 PRO B CA 1
ATOM 7895 C C . PRO B 1 448 ? -9.68 34.375 18.516 1 92.31 448 PRO B C 1
ATOM 7897 O O . PRO B 1 448 ? -9.734 34.531 19.734 1 92.31 448 PRO B O 1
ATOM 7900 N N . ALA B 1 449 ? -8.969 35.156 17.75 1 92.19 449 ALA B N 1
ATOM 7901 C CA . ALA B 1 449 ? -8.133 36.188 18.328 1 92.19 449 ALA B CA 1
ATOM 7902 C C . ALA B 1 449 ? -8.938 37.469 18.609 1 92.19 449 ALA B C 1
ATOM 7904 O O . ALA B 1 449 ? -8.414 38.438 19.156 1 92.19 449 ALA B O 1
ATOM 7905 N N . ARG B 1 450 ? -10.258 37.469 18.328 1 93.06 450 ARG B N 1
ATOM 7906 C CA . ARG B 1 450 ? -11.109 38.625 18.453 1 93.06 450 ARG B CA 1
ATOM 7907 C C . ARG B 1 450 ? -11.211 39.062 19.906 1 93.06 450 ARG B C 1
ATOM 7909 O O . ARG B 1 450 ? -11.117 40.25 20.219 1 93.06 450 ARG B O 1
ATOM 7916 N N . SER B 1 451 ? -11.32 38.094 20.812 1 90.5 451 SER B N 1
ATOM 7917 C CA . SER B 1 451 ? -11.523 38.406 22.219 1 90.5 451 SER B CA 1
ATOM 7918 C C . SER B 1 451 ? -10.273 39.031 22.828 1 90.5 451 SER B C 1
ATOM 7920 O O . SER B 1 451 ? -10.344 40.062 23.5 1 90.5 451 SER B O 1
ATOM 7922 N N . SER B 1 452 ? -9.148 38.406 22.578 1 88.44 452 SER B N 1
ATOM 7923 C CA . SER B 1 452 ? -7.902 38.906 23.141 1 88.44 452 SER B CA 1
ATOM 7924 C C . SER B 1 452 ? -7.535 40.281 22.562 1 88.44 452 SER B C 1
ATOM 7926 O O . SER B 1 452 ? -7.074 41.156 23.297 1 88.44 452 SER B O 1
ATOM 7928 N N . SER B 1 453 ? -7.809 40.562 21.281 1 91.56 453 SER B N 1
ATOM 7929 C CA . SER B 1 453 ? -7.504 41.812 20.641 1 91.56 453 SER B CA 1
ATOM 7930 C C . SER B 1 453 ? -8.469 42.906 21.109 1 91.56 453 SER B C 1
ATOM 7932 O O . SER B 1 453 ? -8.086 44.094 21.219 1 91.56 453 SER B O 1
ATOM 7934 N N . ALA B 1 454 ? -9.703 42.469 21.391 1 92.31 454 ALA B N 1
ATOM 7935 C CA . ALA B 1 454 ? -10.695 43.438 21.875 1 92.31 454 ALA B CA 1
ATOM 7936 C C . ALA B 1 454 ? -10.336 43.938 23.281 1 92.31 454 ALA B C 1
ATOM 7938 O O . ALA B 1 454 ? -10.539 45.094 23.609 1 92.31 454 ALA B O 1
ATOM 7939 N N . GLU B 1 455 ? -9.797 43.031 24.031 1 89.75 455 GLU B N 1
ATOM 7940 C CA . GLU B 1 455 ? -9.367 43.438 25.375 1 89.75 455 GLU B CA 1
ATOM 7941 C C . GLU B 1 455 ? -8.203 44.406 25.328 1 89.75 455 GLU B C 1
ATOM 7943 O O . GLU B 1 455 ? -8.156 45.375 26.109 1 89.75 455 GLU B O 1
ATOM 7948 N N . ARG B 1 456 ? -7.375 44.188 24.438 1 88.31 456 ARG B N 1
ATOM 7949 C CA . ARG B 1 456 ? -6.234 45.094 24.297 1 88.31 456 ARG B CA 1
ATOM 7950 C C . ARG B 1 456 ? -6.672 46.469 23.781 1 88.31 456 ARG B C 1
ATOM 7952 O O . ARG B 1 456 ? -6.156 47.5 24.234 1 88.31 456 ARG B O 1
ATOM 7959 N N . LEU B 1 457 ? -7.551 46.438 22.906 1 90.5 457 LEU B N 1
ATOM 7960 C CA . LEU B 1 457 ? -8.062 47.688 22.359 1 90.5 457 LEU B CA 1
ATOM 7961 C C . LEU B 1 457 ? -8.82 48.469 23.422 1 90.5 457 LEU B C 1
ATOM 7963 O O . LEU B 1 457 ? -8.727 49.688 23.469 1 90.5 457 LEU B O 1
ATOM 7967 N N . GLN B 1 458 ? -9.516 47.781 24.297 1 90.62 458 GLN B N 1
ATOM 7968 C CA . GLN B 1 458 ? -10.234 48.438 25.375 1 90.62 458 GLN B CA 1
ATOM 7969 C C . GLN B 1 458 ? -9.273 49.062 26.391 1 90.62 458 GLN B C 1
ATOM 7971 O O . GLN B 1 458 ? -9.539 50.125 26.922 1 90.62 458 GLN B O 1
ATOM 7976 N N . LEU B 1 459 ? -8.219 48.375 26.594 1 86.12 459 LEU B N 1
ATOM 7977 C CA . LEU B 1 459 ? -7.215 48.906 27.5 1 86.12 459 LEU B CA 1
ATOM 7978 C C . LEU B 1 459 ? -6.578 50.156 26.906 1 86.12 459 LEU B C 1
ATOM 7980 O O . LEU B 1 459 ? -6.391 51.156 27.609 1 86.12 459 LEU B O 1
ATOM 7984 N N . ALA B 1 460 ? -6.309 50.125 25.625 1 86.62 460 ALA B N 1
ATOM 7985 C CA . ALA B 1 460 ? -5.734 51.281 24.953 1 86.62 460 ALA B CA 1
ATOM 7986 C C . ALA B 1 460 ? -6.719 52.469 24.938 1 86.62 460 ALA B C 1
ATOM 7988 O O . ALA B 1 460 ? -6.32 53.625 25.109 1 86.62 460 ALA B O 1
ATOM 7989 N N . TRP B 1 461 ? -7.969 52.125 24.812 1 88.38 461 TRP B N 1
ATOM 7990 C CA . TRP B 1 461 ? -9.016 53.156 24.812 1 88.38 461 TRP B CA 1
ATOM 7991 C C . TRP B 1 461 ? -9.141 53.812 26.188 1 88.38 461 TRP B C 1
ATOM 7993 O O . TRP B 1 461 ? -9.25 55.031 26.297 1 88.38 461 TRP B O 1
ATOM 8003 N N . SER B 1 462 ? -9.086 53 27.219 1 86.38 462 SER B N 1
ATOM 8004 C CA . SER B 1 462 ? -9.219 53.531 28.562 1 86.38 462 SER B CA 1
ATOM 8005 C C . SER B 1 462 ? -8.047 54.438 28.922 1 86.38 462 SER B C 1
ATOM 8007 O O . SER B 1 462 ? -8.242 55.5 29.531 1 86.38 462 SER B O 1
ATOM 8009 N N . GLN B 1 463 ? -6.973 54.094 28.422 1 82.88 463 GLN B N 1
ATOM 8010 C CA . GLN B 1 463 ? -5.789 54.906 28.688 1 82.88 463 GLN B CA 1
ATOM 8011 C C . GLN B 1 463 ? -5.812 56.188 27.875 1 82.88 463 GLN B C 1
ATOM 8013 O O . GLN B 1 463 ? -5.52 57.25 28.391 1 82.88 463 GLN B O 1
ATOM 8018 N N . ALA B 1 464 ? -6.195 56.062 26.641 1 84.31 464 ALA B N 1
ATOM 8019 C CA . ALA B 1 464 ? -6.238 57.219 25.766 1 84.31 464 ALA B CA 1
ATOM 8020 C C . ALA B 1 464 ? -7.336 58.188 26.203 1 84.31 464 ALA B C 1
ATOM 8022 O O . ALA B 1 464 ? -7.156 59.406 26.141 1 84.31 464 ALA B O 1
ATOM 8023 N N . ARG B 1 465 ? -8.414 57.688 26.656 1 84.31 465 ARG B N 1
ATOM 8024 C CA . ARG B 1 465 ? -9.531 58.531 27.094 1 84.31 465 ARG B CA 1
ATOM 8025 C C . ARG B 1 465 ? -9.18 59.281 28.375 1 84.31 465 ARG B C 1
ATOM 8027 O O . ARG B 1 465 ? -9.516 60.469 28.516 1 84.31 465 ARG B O 1
ATOM 8034 N N . SER B 1 466 ? -8.469 58.562 29.203 1 80.81 466 SER B N 1
ATOM 8035 C CA . SER B 1 466 ? -8.055 59.219 30.453 1 80.81 466 SER B CA 1
ATOM 8036 C C . SER B 1 466 ? -7.031 60.312 30.188 1 80.81 466 SER B C 1
ATOM 8038 O O . SER B 1 466 ? -7.117 61.406 30.766 1 80.81 466 SER B O 1
ATOM 8040 N N . GLN B 1 467 ? -6.195 60.062 29.312 1 79.94 467 GLN B N 1
ATOM 8041 C CA . GLN B 1 467 ? -5.176 61.062 28.984 1 79.94 467 GLN B CA 1
ATOM 8042 C C . GLN B 1 467 ? -5.777 62.25 28.25 1 79.94 467 GLN B C 1
ATOM 8044 O O . GLN B 1 467 ? -5.492 63.406 28.578 1 79.94 467 GLN B O 1
ATOM 8049 N N . PHE B 1 468 ? -6.59 61.969 27.312 1 81.75 468 PHE B N 1
ATOM 8050 C CA . PHE B 1 468 ? -7.223 63.031 26.547 1 81.75 468 PHE B CA 1
ATOM 8051 C C . PHE B 1 468 ? -8.156 63.844 27.438 1 81.75 468 PHE B C 1
ATOM 8053 O O . PHE B 1 468 ? -8.211 65.062 27.344 1 81.75 468 PHE B O 1
ATOM 8060 N N . GLY B 1 469 ? -8.859 63.156 28.297 1 79.56 469 GLY B N 1
ATOM 8061 C CA . GLY B 1 469 ? -9.75 63.844 29.219 1 79.56 469 GLY B CA 1
ATOM 8062 C C . GLY B 1 469 ? -9.031 64.812 30.156 1 79.56 469 GLY B C 1
ATOM 8063 O O . GLY B 1 469 ? -9.492 65.938 30.391 1 79.56 469 GLY B O 1
ATOM 8064 N N . LYS B 1 470 ? -7.938 64.375 30.609 1 78.06 470 LYS B N 1
ATOM 8065 C CA . LYS B 1 470 ? -7.152 65.25 31.484 1 78.06 470 LYS B CA 1
ATOM 8066 C C . LYS B 1 470 ? -6.578 66.438 30.734 1 78.06 470 LYS B C 1
ATOM 8068 O O . LYS B 1 470 ? -6.609 67.562 31.234 1 78.06 470 LYS B O 1
ATOM 8073 N N . ASP B 1 471 ? -6.082 66.188 29.562 1 76.31 471 ASP B N 1
ATOM 8074 C CA . ASP B 1 471 ? -5.512 67.25 28.766 1 76.31 471 ASP B CA 1
ATOM 8075 C C . ASP B 1 471 ? -6.59 68.25 28.344 1 76.31 471 ASP B C 1
ATOM 8077 O O . ASP B 1 471 ? -6.355 69.5 28.344 1 76.31 471 ASP B O 1
ATOM 8081 N N . TYR B 1 472 ? -7.715 67.75 28.016 1 78.62 472 TYR B N 1
ATOM 8082 C CA . TYR B 1 472 ? -8.828 68.625 27.625 1 78.62 472 TYR B CA 1
ATOM 8083 C C . TYR B 1 472 ? -9.289 69.5 28.797 1 78.62 472 TYR B C 1
ATOM 8085 O O . TYR B 1 472 ? -9.516 70.688 28.625 1 78.62 472 TYR B O 1
ATOM 8093 N N . ASN B 1 473 ? -9.383 68.875 29.953 1 77.69 473 ASN B N 1
ATOM 8094 C CA . ASN B 1 473 ? -9.812 69.625 31.141 1 77.69 473 ASN B CA 1
ATOM 8095 C C . ASN B 1 473 ? -8.773 70.688 31.578 1 77.69 473 ASN B C 1
ATOM 8097 O O . ASN B 1 473 ? -9.125 71.75 32.062 1 77.69 473 ASN B O 1
ATOM 8101 N N . ASP B 1 474 ? -7.543 70.312 31.359 1 73.56 474 ASP B N 1
ATOM 8102 C CA . ASP B 1 474 ? -6.48 71.25 31.688 1 73.56 474 ASP B CA 1
ATOM 8103 C C . ASP B 1 474 ? -6.512 72.438 30.75 1 73.56 474 ASP B C 1
ATOM 8105 O O . ASP B 1 474 ? -6.297 73.562 31.172 1 73.56 474 ASP B O 1
ATOM 8109 N N . ARG B 1 475 ? -6.84 72.25 29.562 1 74.69 475 ARG B N 1
ATOM 8110 C CA . ARG B 1 475 ? -6.93 73.312 28.594 1 74.69 475 ARG B CA 1
ATOM 8111 C C . ARG B 1 475 ? -8.148 74.188 28.859 1 74.69 475 ARG B C 1
ATOM 8113 O O . ARG B 1 475 ? -8.078 75.438 28.734 1 74.69 475 ARG B O 1
ATOM 8120 N N . LEU B 1 476 ? -9.188 73.562 29.203 1 76.31 476 LEU B N 1
ATOM 8121 C CA . LEU B 1 476 ? -10.391 74.312 29.531 1 76.31 476 LEU B CA 1
ATOM 8122 C C . LEU B 1 476 ? -10.18 75.188 30.797 1 76.31 476 LEU B C 1
ATOM 8124 O O . LEU B 1 476 ? -10.664 76.312 30.875 1 76.31 476 LEU B O 1
ATOM 8128 N N . PHE B 1 477 ? -9.469 74.562 31.688 1 75.56 477 PHE B N 1
ATOM 8129 C CA . PHE B 1 477 ? -9.18 75.25 32.938 1 75.56 477 PHE B CA 1
ATOM 8130 C C . PHE B 1 477 ? -8.297 76.5 32.656 1 75.56 477 PHE B C 1
ATOM 8132 O O . PHE B 1 477 ? -8.562 77.562 33.156 1 75.56 477 PHE B O 1
ATOM 8139 N N . THR B 1 478 ? -7.348 76.25 31.797 1 72.62 478 THR B N 1
ATOM 8140 C CA . THR B 1 478 ? -6.461 77.375 31.438 1 72.62 478 THR B CA 1
ATOM 8141 C C . THR B 1 478 ? -7.211 78.438 30.641 1 72.62 478 THR B C 1
ATOM 8143 O O . THR B 1 478 ? -6.973 79.625 30.812 1 72.62 478 THR B O 1
ATOM 8146 N N . GLY B 1 479 ? -8.047 77.938 29.844 1 73 479 GLY B N 1
ATOM 8147 C CA . GLY B 1 479 ? -8.867 78.875 29.094 1 73 479 GLY B CA 1
ATOM 8148 C C . GLY B 1 479 ? -9.789 79.75 29.969 1 73 479 GLY B C 1
ATOM 8149 O O . GLY B 1 479 ? -9.938 80.938 29.766 1 73 479 GLY B O 1
ATOM 8150 N N . LEU B 1 480 ? -10.312 79.125 31.016 1 75 480 LEU B N 1
ATOM 8151 C CA . LEU B 1 480 ? -11.188 79.812 31.953 1 75 480 LEU B CA 1
ATOM 8152 C C . LEU B 1 480 ? -10.406 80.875 32.781 1 75 480 LEU B C 1
ATOM 8154 O O . LEU B 1 480 ? -10.906 81.938 33.094 1 75 480 LEU B O 1
ATOM 8158 N N . LEU B 1 481 ? -9.242 80.5 33.062 1 75.06 481 LEU B N 1
ATOM 8159 C CA . LEU B 1 481 ? -8.391 81.375 33.812 1 75.06 481 LEU B CA 1
ATOM 8160 C C . LEU B 1 481 ? -7.992 82.562 33 1 75.06 481 LEU B C 1
ATOM 8162 O O . LEU B 1 481 ? -8.031 83.688 33.469 1 75.06 481 LEU B O 1
ATOM 8166 N N . VAL B 1 482 ? -7.703 82.312 31.781 1 74.81 482 VAL B N 1
ATOM 8167 C CA . VAL B 1 482 ? -7.328 83.438 30.891 1 74.81 482 VAL B CA 1
ATOM 8168 C C . VAL B 1 482 ? -8.539 84.312 30.625 1 74.81 482 VAL B C 1
ATOM 8170 O O . VAL B 1 482 ? -8.414 85.562 30.578 1 74.81 482 VAL B O 1
ATOM 8173 N N . ALA B 1 483 ? -9.594 83.688 30.578 1 75.44 483 ALA B N 1
ATOM 8174 C CA . ALA B 1 483 ? -10.82 84.438 30.359 1 75.44 483 ALA B CA 1
ATOM 8175 C C . ALA B 1 483 ? -11.172 85.25 31.578 1 75.44 483 ALA B C 1
ATOM 8177 O O . ALA B 1 483 ? -11.656 86.375 31.438 1 75.44 483 ALA B O 1
ATOM 8178 N N . ALA B 1 484 ? -10.891 84.75 32.75 1 76.69 484 ALA B N 1
ATOM 8179 C CA . ALA B 1 484 ? -11.156 85.5 33.969 1 76.69 484 ALA B CA 1
ATOM 8180 C C . ALA B 1 484 ? -10.219 86.688 34.094 1 76.69 484 ALA B C 1
ATOM 8182 O O . ALA B 1 484 ? -10.633 87.75 34.5 1 76.69 484 ALA B O 1
ATOM 8183 N N . VAL B 1 485 ? -9.078 86.5 33.656 1 76.44 485 VAL B N 1
ATOM 8184 C CA . VAL B 1 485 ? -8.109 87.625 33.719 1 76.44 485 VAL B CA 1
ATOM 8185 C C . VAL B 1 485 ? -8.453 88.688 32.656 1 76.44 485 VAL B C 1
ATOM 8187 O O . VAL B 1 485 ? -8.367 89.875 32.938 1 76.44 485 VAL B O 1
ATOM 8190 N N . ALA B 1 486 ? -8.844 88.188 31.547 1 77.25 486 ALA B N 1
ATOM 8191 C CA . ALA B 1 486 ? -9.242 89.062 30.484 1 77.25 486 ALA B CA 1
ATOM 8192 C C . ALA B 1 486 ? -10.469 89.875 30.906 1 77.25 486 ALA B C 1
ATOM 8194 O O . ALA B 1 486 ? -10.57 91.062 30.594 1 77.25 486 ALA B O 1
ATOM 8195 N N . ALA B 1 487 ? -11.297 89.25 31.625 1 80.19 487 ALA B N 1
ATOM 8196 C CA . ALA B 1 487 ? -12.5 89.875 32.094 1 80.19 487 ALA B CA 1
ATOM 8197 C C . ALA B 1 487 ? -12.156 91 33.094 1 80.19 487 ALA B C 1
ATOM 8199 O O . ALA B 1 487 ? -12.773 92.062 33.094 1 80.19 487 ALA B O 1
ATOM 8200 N N . ILE B 1 488 ? -11.164 90.75 33.875 1 79.44 488 ILE B N 1
ATOM 8201 C CA . ILE B 1 488 ? -10.734 91.75 34.844 1 79.44 488 ILE B CA 1
ATOM 8202 C C . ILE B 1 488 ? -10.211 93 34.094 1 79.44 488 ILE B C 1
ATOM 8204 O O . ILE B 1 488 ? -10.547 94.125 34.469 1 79.44 488 ILE B O 1
ATOM 8208 N N . VAL B 1 489 ? -9.547 92.812 33 1 78.81 489 VAL B N 1
ATOM 8209 C CA . VAL B 1 489 ? -8.953 93.875 32.25 1 78.81 489 VAL B CA 1
ATOM 8210 C C . VAL B 1 489 ? -10.047 94.688 31.531 1 78.81 489 VAL B C 1
ATOM 8212 O O . VAL B 1 489 ? -10.039 95.875 31.516 1 78.81 489 VAL B O 1
ATOM 8215 N N . ILE B 1 490 ? -10.906 93.938 31.062 1 81.19 490 ILE B N 1
ATOM 8216 C CA . ILE B 1 490 ? -11.969 94.625 30.281 1 81.19 490 ILE B CA 1
ATOM 8217 C C . ILE B 1 490 ? -12.883 95.375 31.203 1 81.19 490 ILE B C 1
ATOM 8219 O O . ILE B 1 490 ? -13.281 96.5 30.891 1 81.19 490 ILE B O 1
ATOM 8223 N N . PHE B 1 491 ? -13.125 94.875 32.375 1 81 491 PHE B N 1
ATOM 8224 C CA . PHE B 1 491 ? -14.039 95.5 33.281 1 81 491 PHE B CA 1
ATOM 8225 C C . PHE B 1 491 ? -13.359 96.688 33.969 1 81 491 PHE B C 1
ATOM 8227 O O . PHE B 1 491 ? -14.023 97.688 34.344 1 81 491 PHE B O 1
ATOM 8234 N N . ARG B 1 492 ? -12.086 96.688 34.031 1 78.56 492 ARG B N 1
ATOM 8235 C CA . ARG B 1 492 ? -11.344 97.75 34.656 1 78.56 492 ARG B CA 1
ATOM 8236 C C . ARG B 1 492 ? -11.141 98.875 33.688 1 78.56 492 ARG B C 1
ATOM 8238 O O . ARG B 1 492 ? -11.328 100.062 34.031 1 78.56 492 ARG B O 1
ATOM 8245 N N . PHE B 1 493 ? -10.906 98.562 32.438 1 76.31 493 PHE B N 1
ATOM 8246 C CA . PHE B 1 493 ? -10.43 99.625 31.562 1 76.31 493 PHE B CA 1
ATOM 8247 C C . PHE B 1 493 ? -11.5 100 30.531 1 76.31 493 PHE B C 1
ATOM 8249 O O . PHE B 1 493 ? -11.539 101.125 30.047 1 76.31 493 PHE B O 1
ATOM 8256 N N . VAL B 1 494 ? -12.336 99.062 30.312 1 77.62 494 VAL B N 1
ATOM 8257 C CA . VAL B 1 494 ? -13.297 99.312 29.25 1 77.62 494 VAL B CA 1
ATOM 8258 C C . VAL B 1 494 ? -14.641 99.688 29.859 1 77.62 494 VAL B C 1
ATOM 8260 O O . VAL B 1 494 ? -15.164 100.812 29.609 1 77.62 494 VAL B O 1
ATOM 8263 N N . ILE B 1 495 ? -15.234 98.812 30.641 1 78.94 495 ILE B N 1
ATOM 8264 C CA . ILE B 1 495 ? -16.578 99.062 31.125 1 78.94 495 ILE B CA 1
ATOM 8265 C C . ILE B 1 495 ? -16.531 99.812 32.438 1 78.94 495 ILE B C 1
ATOM 8267 O O . ILE B 1 495 ? -17.438 100.625 32.75 1 78.94 495 ILE B O 1
ATOM 8271 N N . ARG B 1 496 ? -15.438 99.875 33.062 1 80.31 496 ARG B N 1
ATOM 8272 C CA . ARG B 1 496 ? -15.133 100.625 34.281 1 80.31 496 ARG B CA 1
ATOM 8273 C C . ARG B 1 496 ? -16.203 100.375 35.344 1 80.31 496 ARG B C 1
ATOM 8275 O O . ARG B 1 496 ? -16.75 101.312 35.906 1 80.31 496 ARG B O 1
ATOM 8282 N N . VAL B 1 497 ? -16.656 99.062 35.562 1 81.5 497 VAL B N 1
ATOM 8283 C CA . VAL B 1 497 ? -17.562 98.625 36.625 1 81.5 497 VAL B CA 1
ATOM 8284 C C . VAL B 1 497 ? -16.797 97.875 37.688 1 81.5 497 VAL B C 1
ATOM 8286 O O . VAL B 1 497 ? -16.297 96.812 37.438 1 81.5 497 VAL B O 1
ATOM 8289 N N . ALA B 1 498 ? -16.766 98.438 38.875 1 81.06 498 ALA B N 1
ATOM 8290 C CA . ALA B 1 498 ? -15.945 97.875 39.938 1 81.06 498 ALA B CA 1
ATOM 8291 C C . ALA B 1 498 ? -16.453 96.562 40.406 1 81.06 498 ALA B C 1
ATOM 8293 O O . ALA B 1 498 ? -15.664 95.688 40.781 1 81.06 498 ALA B O 1
ATOM 8294 N N . LEU B 1 499 ? -17.766 96.375 40.406 1 84.25 499 LEU B N 1
ATOM 8295 C CA . LEU B 1 499 ? -18.344 95.125 40.906 1 84.25 499 LEU B CA 1
ATOM 8296 C C . LEU B 1 499 ? -17.984 93.938 40 1 84.25 499 LEU B C 1
ATOM 8298 O O . LEU B 1 499 ? -17.719 92.875 40.469 1 84.25 499 LEU B O 1
ATOM 8302 N N . LEU B 1 500 ? -17.969 94.188 38.781 1 83.06 500 LEU B N 1
ATOM 8303 C CA . LEU B 1 500 ? -17.641 93.125 37.812 1 83.06 500 LEU B CA 1
ATOM 8304 C C . LEU B 1 500 ? -16.141 92.812 37.844 1 83.06 500 LEU B C 1
ATOM 8306 O O . LEU B 1 500 ? -15.742 91.688 37.656 1 83.06 500 LEU B O 1
ATOM 8310 N N . GLU B 1 501 ? -15.375 93.812 38.094 1 82.31 501 GLU B N 1
ATOM 8311 C CA . GLU B 1 501 ? -13.945 93.625 38.281 1 82.31 501 GLU B CA 1
ATOM 8312 C C . GLU B 1 501 ? -13.656 92.75 39.5 1 82.31 501 GLU B C 1
ATOM 8314 O O . GLU B 1 501 ? -12.82 91.875 39.469 1 82.31 501 GLU B O 1
ATOM 8319 N N . ALA B 1 502 ? -14.414 93.062 40.562 1 83.38 502 ALA B N 1
ATOM 8320 C CA . ALA B 1 502 ? -14.234 92.312 41.781 1 83.38 502 ALA B CA 1
ATOM 8321 C C . ALA B 1 502 ? -14.672 90.875 41.562 1 83.38 502 ALA B C 1
ATOM 8323 O O . ALA B 1 502 ? -14.062 89.938 42.125 1 83.38 502 ALA B O 1
ATOM 8324 N N . ALA B 1 503 ? -15.695 90.688 40.812 1 84.56 503 ALA B N 1
ATOM 8325 C CA . ALA B 1 503 ? -16.156 89.312 40.5 1 84.56 503 ALA B CA 1
ATOM 8326 C C . ALA B 1 503 ? -15.102 88.562 39.688 1 84.56 503 ALA B C 1
ATOM 8328 O O . ALA B 1 503 ? -14.938 87.375 39.844 1 84.56 503 ALA B O 1
ATOM 8329 N N . GLY B 1 504 ? -14.508 89.25 38.75 1 79.88 504 GLY B N 1
ATOM 8330 C CA . GLY B 1 504 ? -13.422 88.625 38 1 79.88 504 GLY B CA 1
ATOM 8331 C C . GLY B 1 504 ? -12.258 88.188 38.844 1 79.88 504 GLY B C 1
ATOM 8332 O O . GLY B 1 504 ? -11.719 87.125 38.656 1 79.88 504 GLY B O 1
ATOM 8333 N N . TRP B 1 505 ? -11.906 89.062 39.875 1 79.88 505 TRP B N 1
ATOM 8334 C CA . TRP B 1 505 ? -10.828 88.75 40.781 1 79.88 505 TRP B CA 1
ATOM 8335 C C . TRP B 1 505 ? -11.211 87.562 41.656 1 79.88 505 TRP B C 1
ATOM 8337 O O . TRP B 1 505 ? -10.383 86.688 41.938 1 79.88 505 TRP B O 1
ATOM 8347 N N . LEU B 1 506 ? -12.43 87.5 42.062 1 80.56 506 LEU B N 1
ATOM 8348 C CA . LEU B 1 506 ? -12.906 86.375 42.875 1 80.56 506 LEU B CA 1
ATOM 8349 C C . LEU B 1 506 ? -12.867 85.062 42.062 1 80.56 506 LEU B C 1
ATOM 8351 O O . LEU B 1 506 ? -12.562 84 42.625 1 80.56 506 LEU B O 1
ATOM 8355 N N . ALA B 1 507 ? -13.156 85.188 40.812 1 81.19 507 ALA B N 1
ATOM 8356 C CA . ALA B 1 507 ? -13.133 84 39.938 1 81.19 507 ALA B CA 1
ATOM 8357 C C . ALA B 1 507 ? -11.703 83.5 39.75 1 81.19 507 ALA B C 1
ATOM 8359 O O . ALA B 1 507 ? -11.477 82.312 39.781 1 81.19 507 ALA B O 1
ATOM 8360 N N . VAL B 1 508 ? -10.828 84.375 39.562 1 77 508 VAL B N 1
ATOM 8361 C CA . VAL B 1 508 ? -9.438 84 39.375 1 77 508 VAL B CA 1
ATOM 8362 C C . VAL B 1 508 ? -8.906 83.375 40.656 1 77 508 VAL B C 1
ATOM 8364 O O . VAL B 1 508 ? -8.203 82.375 40.625 1 77 508 VAL B O 1
ATOM 8367 N N . VAL B 1 509 ? -9.273 83.938 41.844 1 71.75 509 VAL B N 1
ATOM 8368 C CA . VAL B 1 509 ? -8.82 83.438 43.125 1 71.75 509 VAL B CA 1
ATOM 8369 C C . VAL B 1 509 ? -9.453 82.062 43.344 1 71.75 509 VAL B C 1
ATOM 8371 O O . VAL B 1 509 ? -8.789 81.125 43.844 1 71.75 509 VAL B O 1
ATOM 8374 N N . PHE B 1 510 ? -10.609 82 42.969 1 73.62 510 PHE B N 1
ATOM 8375 C CA . PHE B 1 510 ? -11.305 80.75 43.125 1 73.62 510 PHE B CA 1
ATOM 8376 C C . PHE B 1 510 ? -10.688 79.688 42.219 1 73.62 510 PHE B C 1
ATOM 8378 O O . PHE B 1 510 ? -10.438 78.562 42.656 1 73.62 510 PHE B O 1
ATOM 8385 N N . LEU B 1 511 ? -10.453 80 41.031 1 74.62 511 LEU B N 1
ATOM 8386 C CA . LEU B 1 511 ? -9.93 79 40.062 1 74.62 511 LEU B CA 1
ATOM 8387 C C . LEU B 1 511 ? -8.492 78.625 40.406 1 74.62 511 LEU B C 1
ATOM 8389 O O . LEU B 1 511 ? -8.055 77.5 40.125 1 74.62 511 LEU B O 1
ATOM 8393 N N . GLU B 1 512 ? -7.863 79.562 41 1 68.12 512 GLU B N 1
ATOM 8394 C CA . GLU B 1 512 ? -6.469 79.25 41.344 1 68.12 512 GLU B CA 1
ATOM 8395 C C . GLU B 1 512 ? -6.355 78.5 42.656 1 68.12 512 GLU B C 1
ATOM 8397 O O . GLU B 1 512 ? -5.477 77.688 42.812 1 68.12 512 GLU B O 1
ATOM 8402 N N . LEU B 1 513 ? -7.203 78.875 43.625 1 64.19 513 LEU B N 1
ATOM 8403 C CA . LEU B 1 513 ? -7.059 78.312 44.969 1 64.19 513 LEU B CA 1
ATOM 8404 C C . LEU B 1 513 ? -7.848 77 45.094 1 64.19 513 LEU B C 1
ATOM 8406 O O . LEU B 1 513 ? -7.449 76.062 45.812 1 64.19 513 LEU B O 1
ATOM 8410 N N . TYR B 1 514 ? -8.875 77 44.281 1 64.56 514 TYR B N 1
ATOM 8411 C CA . TYR B 1 514 ? -9.781 75.875 44.469 1 64.56 514 TYR B CA 1
ATOM 8412 C C . TYR B 1 514 ? -9.086 74.562 44.156 1 64.56 514 TYR B C 1
ATOM 8414 O O . TYR B 1 514 ? -9.203 73.625 44.906 1 64.56 514 TYR B O 1
ATOM 8422 N N . PRO B 1 515 ? -8.312 74.562 43.094 1 65.44 515 PRO B N 1
ATOM 8423 C CA . PRO B 1 515 ? -7.668 73.25 42.812 1 65.44 515 PRO B CA 1
ATOM 8424 C C . PRO B 1 515 ? -6.668 72.875 43.906 1 65.44 515 PRO B C 1
ATOM 8426 O O . PRO B 1 515 ? -6.453 71.625 44.125 1 65.44 515 PRO B O 1
ATOM 8429 N N . HIS B 1 516 ? -6.102 73.812 44.469 1 58.53 516 HIS B N 1
ATOM 8430 C CA . HIS B 1 516 ? -5.102 73.5 45.5 1 58.53 516 HIS B CA 1
ATOM 8431 C C . HIS B 1 516 ? -5.762 73.188 46.812 1 58.53 516 HIS B C 1
ATOM 8433 O O . HIS B 1 516 ? -5.172 72.438 47.656 1 58.53 516 HIS B O 1
ATOM 8439 N N . LEU B 1 517 ? -6.793 73.938 47.094 1 55.34 517 LEU B N 1
ATOM 8440 C CA . LEU B 1 517 ? -7.508 73.625 48.312 1 55.34 517 LEU B CA 1
ATOM 8441 C C . LEU B 1 517 ? -8.086 72.188 48.281 1 55.34 517 LEU B C 1
ATOM 8443 O O . LEU B 1 517 ? -8.305 71.562 49.312 1 55.34 517 LEU B O 1
ATOM 8447 N N . LEU B 1 518 ? -8.352 72 47.031 1 53.88 518 LEU B N 1
ATOM 8448 C CA . LEU B 1 518 ? -8.852 70.625 46.906 1 53.88 518 LEU B CA 1
ATOM 8449 C C . LEU B 1 518 ? -7.695 69.625 46.844 1 53.88 518 LEU B C 1
ATOM 8451 O O . LEU B 1 518 ? -7.914 68.438 46.594 1 53.88 518 LEU B O 1
ATOM 8455 N N . GLY B 1 519 ? -6.59 70.125 47.281 1 50.94 519 GLY B N 1
ATOM 8456 C CA . GLY B 1 519 ? -5.34 69.375 47.312 1 50.94 519 GLY B CA 1
ATOM 8457 C C . GLY B 1 519 ? -5.516 67.938 47 1 50.94 519 GLY B C 1
ATOM 8458 O O . GLY B 1 519 ? -4.57 67.25 46.594 1 50.94 519 GLY B O 1
ATOM 8459 N N . GLY B 1 520 ? -6.004 67.062 48.031 1 44.56 520 GLY B N 1
ATOM 8460 C CA . GLY B 1 520 ? -5.852 65.625 48.125 1 44.56 520 GLY B CA 1
ATOM 8461 C C . GLY B 1 520 ? -6.461 64.875 46.938 1 44.56 520 GLY B C 1
ATOM 8462 O O . GLY B 1 520 ? -5.855 64.812 45.875 1 44.56 520 GLY B O 1
ATOM 8463 N N . ALA B 1 521 ? -7.633 64.062 47.094 1 47.72 521 ALA B N 1
ATOM 8464 C CA . ALA B 1 521 ? -8.133 62.844 46.469 1 47.72 521 ALA B CA 1
ATOM 8465 C C . ALA B 1 521 ? -8.547 63.094 45 1 47.72 521 ALA B C 1
ATOM 8467 O O . ALA B 1 521 ? -8.273 62.281 44.125 1 47.72 521 ALA B O 1
ATOM 8468 N N . GLY B 1 522 ? -9.844 63.656 44.469 1 51.25 522 GLY B N 1
ATOM 8469 C CA . GLY B 1 522 ? -10.547 63.656 43.188 1 51.25 522 GLY B CA 1
ATOM 8470 C C . GLY B 1 522 ? -10.297 64.875 42.344 1 51.25 522 GLY B C 1
ATOM 8471 O O . GLY B 1 522 ? -9.961 65.938 42.875 1 51.25 522 GLY B O 1
ATOM 8472 N N . SER B 1 523 ? -9.727 64.688 41.031 1 60.16 523 SER B N 1
ATOM 8473 C CA . SER B 1 523 ? -9.469 65.75 40 1 60.16 523 SER B CA 1
ATOM 8474 C C . SER B 1 523 ? -10.617 66.75 39.938 1 60.16 523 SER B C 1
ATOM 8476 O O . SER B 1 523 ? -11.781 66.375 40.094 1 60.16 523 SER B O 1
ATOM 8478 N N . MET B 1 524 ? -10.258 68.062 40.375 1 65.88 524 MET B N 1
ATOM 8479 C CA . MET B 1 524 ? -11.211 69.188 40.125 1 65.88 524 MET B CA 1
ATOM 8480 C C . MET B 1 524 ? -12.102 68.875 38.938 1 65.88 524 MET B C 1
ATOM 8482 O O . MET B 1 524 ? -13.273 69.25 38.938 1 65.88 524 MET B O 1
ATOM 8486 N N . TYR B 1 525 ? -11.57 67.875 38.219 1 72.5 525 TYR B N 1
ATOM 8487 C CA . TYR B 1 525 ? -12.266 67.625 36.969 1 72.5 525 TYR B CA 1
ATOM 8488 C C . TYR B 1 525 ? -13.398 66.625 37.188 1 72.5 525 TYR B C 1
ATOM 8490 O O . TYR B 1 525 ? -14.258 66.5 36.312 1 72.5 525 TYR B O 1
ATOM 8498 N N . ASP B 1 526 ? -13.398 66 38.406 1 72.12 526 ASP B N 1
ATOM 8499 C CA . ASP B 1 526 ? -14.445 65.062 38.656 1 72.12 526 ASP B CA 1
ATOM 8500 C C . ASP B 1 526 ? -15.609 65.688 39.438 1 72.12 526 ASP B C 1
ATOM 8502 O O . ASP B 1 526 ? -16.625 65 39.656 1 72.12 526 ASP B O 1
ATOM 8506 N N . THR B 1 527 ? -15.469 66.875 39.719 1 73.81 527 THR B N 1
ATOM 8507 C CA . THR B 1 527 ? -16.516 67.5 40.5 1 73.81 527 THR B CA 1
ATOM 8508 C C . THR B 1 527 ? -17.688 67.875 39.594 1 73.81 527 THR B C 1
ATOM 8510 O O . THR B 1 527 ? -17.531 68 38.375 1 73.81 527 THR B O 1
ATOM 8513 N N . ALA B 1 528 ? -18.891 68 40.188 1 78.12 528 ALA B N 1
ATOM 8514 C CA . ALA B 1 528 ? -20.141 68.312 39.469 1 78.12 528 ALA B CA 1
ATOM 8515 C C . ALA B 1 528 ? -20.094 69.625 38.781 1 78.12 528 ALA B C 1
ATOM 8517 O O . ALA B 1 528 ? -20.531 69.75 37.656 1 78.12 528 ALA B O 1
ATOM 8518 N N . TRP B 1 529 ? -19.578 70.688 39.5 1 76.31 529 TRP B N 1
ATOM 8519 C CA . TRP B 1 529 ? -19.594 72 38.906 1 76.31 529 TRP B CA 1
ATOM 8520 C C . TRP B 1 529 ? -18.672 72.062 37.688 1 76.31 529 TRP B C 1
ATOM 8522 O O . TRP B 1 529 ? -18.969 72.75 36.719 1 76.31 529 TRP B O 1
ATOM 8532 N N . TRP B 1 530 ? -17.625 71.312 37.75 1 79.69 530 TRP B N 1
ATOM 8533 C CA . TRP B 1 530 ? -16.719 71.312 36.625 1 79.69 530 TRP B CA 1
ATOM 8534 C C . TRP B 1 530 ? -17.344 70.625 35.406 1 79.69 530 TRP B C 1
ATOM 8536 O O . TRP B 1 530 ? -17.188 71 34.281 1 79.69 530 TRP B O 1
ATOM 8546 N N . LYS B 1 531 ? -18 69.562 35.75 1 79.25 531 LYS B N 1
ATOM 8547 C CA . LYS B 1 531 ? -18.625 68.812 34.688 1 79.25 531 LYS B CA 1
ATOM 8548 C C . LYS B 1 531 ? -19.656 69.625 33.938 1 79.25 531 LYS B C 1
ATOM 8550 O O . LYS B 1 531 ? -19.797 69.562 32.719 1 79.25 531 LYS B O 1
ATOM 8555 N N . ILE B 1 532 ? -20.328 70.438 34.781 1 80.19 532 ILE B N 1
ATOM 8556 C CA . ILE B 1 532 ? -21.312 71.375 34.188 1 80.19 532 ILE B CA 1
ATOM 8557 C C . ILE B 1 532 ? -20.594 72.438 33.344 1 80.19 532 ILE B C 1
ATOM 8559 O O . ILE B 1 532 ? -21.016 72.75 32.219 1 80.19 532 ILE B O 1
ATOM 8563 N N . THR B 1 533 ? -19.531 73 33.875 1 77 533 THR B N 1
ATOM 8564 C CA . THR B 1 533 ? -18.766 74 33.125 1 77 533 THR B CA 1
ATOM 8565 C C . THR B 1 533 ? -18.219 73.438 31.828 1 77 533 THR B C 1
ATOM 8567 O O . THR B 1 533 ? -18.266 74.125 30.797 1 77 533 THR B O 1
ATOM 8570 N N . ALA B 1 534 ? -17.766 72.25 31.969 1 77.38 534 ALA B N 1
ATOM 8571 C CA . ALA B 1 534 ? -17.203 71.625 30.797 1 77.38 534 ALA B CA 1
ATOM 8572 C C . ALA B 1 534 ? -18.297 71.312 29.75 1 77.38 534 ALA B C 1
ATOM 8574 O O . ALA B 1 534 ? -18.078 71.5 28.547 1 77.38 534 ALA B O 1
ATOM 8575 N N . SER B 1 535 ? -19.469 70.938 30.234 1 79.62 535 SER B N 1
ATOM 8576 C CA . SER B 1 535 ? -20.578 70.688 29.328 1 79.62 535 SER B CA 1
ATOM 8577 C C . SER B 1 535 ? -21.062 71.938 28.641 1 79.62 535 SER B C 1
ATOM 8579 O O . SER B 1 535 ? -21.453 71.938 27.469 1 79.62 535 SER B O 1
ATOM 8581 N N . VAL B 1 536 ? -21.062 73 29.453 1 76.31 536 VAL B N 1
ATOM 8582 C CA . VAL B 1 536 ? -21.484 74.312 28.906 1 76.31 536 VAL B CA 1
ATOM 8583 C C . VAL B 1 536 ? -20.484 74.75 27.859 1 76.31 536 VAL B C 1
ATOM 8585 O O . VAL B 1 536 ? -20.859 75.312 26.812 1 76.31 536 VAL B O 1
ATOM 8588 N N . TRP B 1 537 ? -19.281 74.562 28.125 1 74.19 537 TRP B N 1
ATOM 8589 C CA . TRP B 1 537 ? -18.234 74.938 27.188 1 74.19 537 TRP B CA 1
ATOM 8590 C C . TRP B 1 537 ? -18.359 74.125 25.891 1 74.19 537 TRP B C 1
ATOM 8592 O O . TRP B 1 537 ? -18.234 74.688 24.797 1 74.19 537 TRP B O 1
ATOM 8602 N N . GLU B 1 538 ? -18.594 72.875 26.016 1 74.94 538 GLU B N 1
ATOM 8603 C CA . GLU B 1 538 ? -18.75 72.062 24.844 1 74.94 538 GLU B CA 1
ATOM 8604 C C . GLU B 1 538 ? -19.953 72.438 24 1 74.94 538 GLU B C 1
ATOM 8606 O O . GLU B 1 538 ? -19.891 72.438 22.766 1 74.94 538 GLU B O 1
ATOM 8611 N N . ALA B 1 539 ? -20.953 72.875 24.734 1 73.56 539 ALA B N 1
ATOM 8612 C CA . ALA B 1 539 ? -22.125 73.375 24.047 1 73.56 539 ALA B CA 1
ATOM 8613 C C . ALA B 1 539 ? -21.828 74.688 23.328 1 73.56 539 ALA B C 1
ATOM 8615 O O . ALA B 1 539 ? -22.297 74.938 22.219 1 73.56 539 ALA B O 1
ATOM 8616 N N . LEU B 1 540 ? -20.984 75.562 23.922 1 69.69 540 LEU B N 1
ATOM 8617 C CA . LEU B 1 540 ? -20.625 76.812 23.359 1 69.69 540 LEU B CA 1
ATOM 8618 C C . LEU B 1 540 ? -19.719 76.625 22.141 1 69.69 540 LEU B C 1
ATOM 8620 O O . LEU B 1 540 ? -19.859 77.312 21.141 1 69.69 540 LEU B O 1
ATOM 8624 N N . VAL B 1 541 ? -18.812 75.75 22.312 1 66.25 541 VAL B N 1
ATOM 8625 C CA . VAL B 1 541 ? -17.906 75.5 21.203 1 66.25 541 VAL B CA 1
ATOM 8626 C C . VAL B 1 541 ? -18.688 74.875 20.031 1 66.25 541 VAL B C 1
ATOM 8628 O O . VAL B 1 541 ? -18.422 75.25 18.875 1 66.25 541 VAL B O 1
ATOM 8631 N N . LEU B 1 542 ? -19.562 74.125 20.391 1 66.06 542 LEU B N 1
ATOM 8632 C CA . LEU B 1 542 ? -20.422 73.562 19.328 1 66.06 542 LEU B CA 1
ATOM 8633 C C . LEU B 1 542 ? -21.234 74.688 18.672 1 66.06 542 LEU B C 1
ATOM 8635 O O . LEU B 1 542 ? -21.453 74.688 17.453 1 66.06 542 LEU B O 1
ATOM 8639 N N . LEU B 1 543 ? -21.562 75.625 19.578 1 61.56 543 LEU B N 1
ATOM 8640 C CA . LEU B 1 543 ? -22.375 76.75 19.094 1 61.56 543 LEU B CA 1
ATOM 8641 C C . LEU B 1 543 ? -21.516 77.75 18.312 1 61.56 543 LEU B C 1
ATOM 8643 O O . LEU B 1 543 ? -21.938 78.312 17.281 1 61.56 543 LEU B O 1
ATOM 8647 N N . LEU B 1 544 ? -20.266 78 18.859 1 59.06 544 LEU B N 1
ATOM 8648 C CA . LEU B 1 544 ? -19.422 79 18.266 1 59.06 544 LEU B CA 1
ATOM 8649 C C . LEU B 1 544 ? -18.641 78.438 17.078 1 59.06 544 LEU B C 1
ATOM 8651 O O . LEU B 1 544 ? -18.406 79.188 16.094 1 59.06 544 LEU B O 1
ATOM 8655 N N . PHE B 1 545 ? -18.141 77.375 17.188 1 56.91 545 PHE B N 1
ATOM 8656 C CA . PHE B 1 545 ? -17.297 76.875 16.125 1 56.91 545 PHE B CA 1
ATOM 8657 C C . PHE B 1 545 ? -18.016 75.75 15.367 1 56.91 545 PHE B C 1
ATOM 8659 O O . PHE B 1 545 ? -17.469 75.188 14.406 1 56.91 545 PHE B O 1
ATOM 8666 N N . GLY B 1 546 ? -19.172 75.5 15.875 1 52.44 546 GLY B N 1
ATOM 8667 C CA . GLY B 1 546 ? -19.953 74.562 15.039 1 52.44 546 GLY B CA 1
ATOM 8668 C C . GLY B 1 546 ? -20.578 75.312 13.852 1 52.44 546 GLY B C 1
ATOM 8669 O O . GLY B 1 546 ? -20.312 76.438 13.602 1 52.44 546 GLY B O 1
ATOM 8670 N N . ALA B 1 547 ? -21.375 74.688 13.016 1 54.47 547 ALA B N 1
ATOM 8671 C CA . ALA B 1 547 ? -22.047 75.312 11.844 1 54.47 547 ALA B CA 1
ATOM 8672 C C . ALA B 1 547 ? -22.688 76.625 12.188 1 54.47 547 ALA B C 1
ATOM 8674 O O . ALA B 1 547 ? -22.703 77.562 11.367 1 54.47 547 ALA B O 1
ATOM 8675 N N . GLY B 1 548 ? -23.188 76.812 13.305 1 50.34 548 GLY B N 1
ATOM 8676 C CA . GLY B 1 548 ? -23.969 78 13.688 1 50.34 548 GLY B CA 1
ATOM 8677 C C . GLY B 1 548 ? -23.141 79.062 14.312 1 50.34 548 GLY B C 1
ATOM 8678 O O . GLY B 1 548 ? -23.641 80.188 14.547 1 50.34 548 GLY B O 1
ATOM 8679 N N . GLY B 1 549 ? -21.938 78.875 14.641 1 52.31 549 GLY B N 1
ATOM 8680 C CA . GLY B 1 549 ? -21.078 79.812 15.305 1 52.31 549 GLY B CA 1
ATOM 8681 C C . GLY B 1 549 ? -20.734 81 14.438 1 52.31 549 GLY B C 1
ATOM 8682 O O . GLY B 1 549 ? -20.672 82.188 14.922 1 52.31 549 GLY B O 1
ATOM 8683 N N . LEU B 1 550 ? -20.547 80.688 13.219 1 53.91 550 LEU B N 1
ATOM 8684 C CA . LEU B 1 550 ? -20.328 81.812 12.328 1 53.91 550 LEU B CA 1
ATOM 8685 C C . LEU B 1 550 ? -21.469 82.875 12.43 1 53.91 550 LEU B C 1
ATOM 8687 O O . LEU B 1 550 ? -21.234 84.062 12.445 1 53.91 550 LEU B O 1
ATOM 8691 N N . LEU B 1 551 ? -22.609 82.312 12.562 1 56.81 551 LEU B N 1
ATOM 8692 C CA . LEU B 1 551 ? -23.781 83.188 12.594 1 56.81 551 LEU B CA 1
ATOM 8693 C C . LEU B 1 551 ? -23.828 83.938 13.898 1 56.81 551 LEU B C 1
ATOM 8695 O O . LEU B 1 551 ? -24.188 85.125 13.898 1 56.81 551 LEU B O 1
ATOM 8699 N N . LEU B 1 552 ? -23.359 83.375 14.906 1 57.44 552 LEU B N 1
ATOM 8700 C CA . LEU B 1 552 ? -23.391 84.062 16.188 1 57.44 552 LEU B CA 1
ATOM 8701 C C . LEU B 1 552 ? -22.312 85.188 16.25 1 57.44 552 LEU B C 1
ATOM 8703 O O . LEU B 1 552 ? -22.547 86.25 16.766 1 57.44 552 LEU B O 1
ATOM 8707 N N . TRP B 1 553 ? -21.188 84.812 15.578 1 58.88 553 TRP B N 1
ATOM 8708 C CA . TRP B 1 553 ? -20.141 85.875 15.523 1 58.88 553 TRP B CA 1
ATOM 8709 C C . TRP B 1 553 ? -20.562 87 14.625 1 58.88 553 TRP B C 1
ATOM 8711 O O . TRP B 1 553 ? -20.281 88.188 14.938 1 58.88 553 TRP B O 1
ATOM 8721 N N . MET B 1 554 ? -21.266 86.688 13.711 1 60.94 554 MET B N 1
ATOM 8722 C CA . MET B 1 554 ? -21.797 87.75 12.844 1 60.94 554 MET B CA 1
ATOM 8723 C C . MET B 1 554 ? -22.859 88.562 13.562 1 60.94 554 MET B C 1
ATOM 8725 O O . MET B 1 554 ? -22.922 89.812 13.422 1 60.94 554 MET B O 1
ATOM 8729 N N . ALA B 1 555 ? -23.562 87.938 14.43 1 61.03 555 ALA B N 1
ATOM 8730 C CA . ALA B 1 555 ? -24.625 88.625 15.156 1 61.03 555 ALA B CA 1
ATOM 8731 C C . ALA B 1 555 ? -24.031 89.5 16.266 1 61.03 555 ALA B C 1
ATOM 8733 O O . ALA B 1 555 ? -24.469 90.688 16.469 1 61.03 555 ALA B O 1
ATOM 8734 N N . CYS B 1 556 ? -23.031 89.062 16.844 1 61.09 556 CYS B N 1
ATOM 8735 C CA . CYS B 1 556 ? -22.359 89.875 17.859 1 61.09 556 CYS B CA 1
ATOM 8736 C C . CYS B 1 556 ? -21.594 91 17.234 1 61.09 556 CYS B C 1
ATOM 8738 O O . CYS B 1 556 ? -21.578 92.125 17.75 1 61.09 556 CYS B O 1
ATOM 8740 N N . GLY B 1 557 ? -21 90.688 16.109 1 62.12 557 GLY B N 1
ATOM 8741 C CA . GLY B 1 557 ? -20.406 91.812 15.336 1 62.12 557 GLY B CA 1
ATOM 8742 C C . GLY B 1 557 ? -21.422 92.812 14.859 1 62.12 557 GLY B C 1
ATOM 8743 O O . GLY B 1 557 ? -21.172 94 14.945 1 62.12 557 GLY B O 1
ATOM 8744 N N . ALA B 1 558 ? -22.531 92.375 14.508 1 68 558 ALA B N 1
ATOM 8745 C CA . ALA B 1 558 ? -23.594 93.25 14.062 1 68 558 ALA B CA 1
ATOM 8746 C C . ALA B 1 558 ? -24.172 94.062 15.227 1 68 558 ALA B C 1
ATOM 8748 O O . ALA B 1 558 ? -24.438 95.25 15.109 1 68 558 ALA B O 1
ATOM 8749 N N . ALA B 1 559 ? -24.219 93.5 16.344 1 66.31 559 ALA B N 1
ATOM 8750 C CA . ALA B 1 559 ? -24.719 94.188 17.516 1 66.31 559 ALA B CA 1
ATOM 8751 C C . ALA B 1 559 ? -23.703 95.188 18.047 1 66.31 559 ALA B C 1
ATOM 8753 O O . ALA B 1 559 ? -24.078 96.312 18.453 1 66.31 559 ALA B O 1
ATOM 8754 N N . ALA B 1 560 ? -22.5 94.875 17.844 1 67.12 560 ALA B N 1
ATOM 8755 C CA . ALA B 1 560 ? -21.438 95.812 18.203 1 67.12 560 ALA B CA 1
ATOM 8756 C C . ALA B 1 560 ? -21.375 97 17.219 1 67.12 560 ALA B C 1
ATOM 8758 O O . ALA B 1 560 ? -21.203 98.125 17.625 1 67.12 560 ALA B O 1
ATOM 8759 N N . LEU B 1 561 ? -21.656 96.625 16.016 1 68.5 561 LEU B N 1
ATOM 8760 C CA . LEU B 1 561 ? -21.703 97.688 15 1 68.5 561 LEU B CA 1
ATOM 8761 C C . LEU B 1 561 ? -22.938 98.562 15.188 1 68.5 561 LEU B C 1
ATOM 8763 O O . LEU B 1 561 ? -22.859 99.812 15.062 1 68.5 561 LEU B O 1
ATOM 8767 N N . LEU B 1 562 ? -24.016 98 15.562 1 70.56 562 LEU B N 1
ATOM 8768 C CA . LEU B 1 562 ? -25.219 98.75 15.789 1 70.56 562 LEU B CA 1
ATOM 8769 C C . LEU B 1 562 ? -25.125 99.562 17.078 1 70.56 562 LEU B C 1
ATOM 8771 O O . LEU B 1 562 ? -25.562 100.75 17.125 1 70.56 562 LEU B O 1
ATOM 8775 N N . GLY B 1 563 ? -24.469 99.062 17.984 1 64.94 563 GLY B N 1
ATOM 8776 C CA . GLY B 1 563 ? -24.203 99.812 19.203 1 64.94 563 GLY B CA 1
ATOM 8777 C C . GLY B 1 563 ? -23.203 100.938 19 1 64.94 563 GLY B C 1
ATOM 8778 O O . GLY B 1 563 ? -23.422 102.062 19.484 1 64.94 563 GLY B O 1
ATOM 8779 N N . TRP B 1 564 ? -22.266 100.688 18.125 1 68.38 564 TRP B N 1
ATOM 8780 C CA . TRP B 1 564 ? -21.312 101.75 17.766 1 68.38 564 TRP B CA 1
ATOM 8781 C C . TRP B 1 564 ? -21.984 102.812 16.938 1 68.38 564 TRP B C 1
ATOM 8783 O O . TRP B 1 564 ? -21.734 104 17.141 1 68.38 564 TRP B O 1
ATOM 8793 N N . ARG B 1 565 ? -22.922 102.438 16.156 1 67.12 565 ARG B N 1
ATOM 8794 C CA . ARG B 1 565 ? -23.641 103.375 15.359 1 67.12 565 ARG B CA 1
ATOM 8795 C C . ARG B 1 565 ? -24.594 104.188 16.219 1 67.12 565 ARG B C 1
ATOM 8797 O O . ARG B 1 565 ? -24.766 105.438 16.016 1 67.12 565 ARG B O 1
ATOM 8804 N N . ARG B 1 566 ? -25.031 103.625 17.234 1 68.38 566 ARG B N 1
ATOM 8805 C CA . ARG B 1 566 ? -25.938 104.312 18.109 1 68.38 566 ARG B CA 1
ATOM 8806 C C . ARG B 1 566 ? -25.172 105.312 19.016 1 68.38 566 ARG B C 1
ATOM 8808 O O . ARG B 1 566 ? -25.625 106.438 19.234 1 68.38 566 ARG B O 1
ATOM 8815 N N . VAL B 1 567 ? -24.016 105 19.297 1 68.44 567 VAL B N 1
ATOM 8816 C CA . VAL B 1 567 ? -23.188 105.875 20.094 1 68.44 567 VAL B CA 1
ATOM 8817 C C . VAL B 1 567 ? -22.672 107 19.219 1 68.44 567 VAL B C 1
ATOM 8819 O O . VAL B 1 567 ? -22.672 108.188 19.641 1 68.44 567 VAL B O 1
ATOM 8822 N N . ARG B 1 568 ? -22.438 106.75 17.984 1 67 568 ARG B N 1
ATOM 8823 C CA . ARG B 1 568 ? -22 107.812 17.078 1 67 568 ARG B CA 1
ATOM 8824 C C . ARG B 1 568 ? -23.141 108.75 16.719 1 67 568 ARG B C 1
ATOM 8826 O O . ARG B 1 568 ? -22.938 109.938 16.641 1 67 568 ARG B O 1
ATOM 8833 N N . ARG B 1 569 ? -24.281 108.25 16.719 1 67.56 569 ARG B N 1
ATOM 8834 C CA . ARG B 1 569 ? -25.422 109.125 16.422 1 67.56 569 ARG B CA 1
ATOM 8835 C C . ARG B 1 569 ? -25.781 110 17.609 1 67.56 569 ARG B C 1
ATOM 8837 O O . ARG B 1 569 ? -26.125 111.125 17.438 1 67.56 569 ARG B O 1
ATOM 8844 N N . ARG B 1 570 ? -25.516 109.5 18.734 1 66.81 570 ARG B N 1
ATOM 8845 C CA . ARG B 1 570 ? -25.797 110.312 19.922 1 66.81 570 ARG B CA 1
ATOM 8846 C C . ARG B 1 570 ? -24.75 111.438 20.094 1 66.81 570 ARG B C 1
ATOM 8848 O O . ARG B 1 570 ? -25.078 112.562 20.484 1 66.81 570 ARG B O 1
ATOM 8855 N N . GLN B 1 571 ? -23.594 111.188 19.609 1 67.5 571 GLN B N 1
ATOM 8856 C CA . GLN B 1 571 ? -22.562 112.188 19.688 1 67.5 571 GLN B CA 1
ATOM 8857 C C . GLN B 1 571 ? -22.75 113.25 18.609 1 67.5 571 GLN B C 1
ATOM 8859 O O . GLN B 1 571 ? -22.562 114.438 18.859 1 67.5 571 GLN B O 1
ATOM 8864 N N . GLN B 1 572 ? -23.297 112.875 17.484 1 67.38 572 GLN B N 1
ATOM 8865 C CA . GLN B 1 572 ? -23.562 113.875 16.422 1 67.38 572 GLN B CA 1
ATOM 8866 C C . GLN B 1 572 ? -24.781 114.75 16.766 1 67.38 572 GLN B C 1
ATOM 8868 O O . GLN B 1 572 ? -24.781 115.938 16.516 1 67.38 572 GLN B O 1
ATOM 8873 N N . HIS B 1 573 ? -25.688 114.125 17.469 1 64.94 573 HIS B N 1
ATOM 8874 C CA . HIS B 1 573 ? -26.844 114.938 17.875 1 64.94 573 HIS B CA 1
ATOM 8875 C C . HIS B 1 573 ? -26.5 115.875 19.016 1 64.94 573 HIS B C 1
ATOM 8877 O O . HIS B 1 573 ? -26.969 117.062 19.031 1 64.94 573 HIS B O 1
ATOM 8883 N N . LYS B 1 574 ? -25.531 115.625 19.797 1 65.81 574 LYS B N 1
ATOM 8884 C CA . LYS B 1 574 ? -25.109 116.5 20.844 1 65.81 574 LYS B CA 1
ATOM 8885 C C . LYS B 1 574 ? -24.25 117.625 20.266 1 65.81 574 LYS B C 1
ATOM 8887 O O . LYS B 1 574 ? -24.375 118.812 20.672 1 65.81 574 LYS B O 1
ATOM 8892 N N . LYS B 1 575 ? -23.531 117.375 19.25 1 67.19 575 LYS B N 1
ATOM 8893 C CA . LYS B 1 575 ? -22.75 118.438 18.625 1 67.19 575 LYS B CA 1
ATOM 8894 C C . LYS B 1 575 ? -23.656 119.375 17.828 1 67.19 575 LYS B C 1
ATOM 8896 O O . LYS B 1 575 ? -23.438 120.625 17.812 1 67.19 575 LYS B O 1
ATOM 8901 N N . ALA B 1 576 ? -24.703 118.938 17.344 1 66.81 576 ALA B N 1
ATOM 8902 C CA . ALA B 1 576 ? -25.594 119.75 16.562 1 66.81 576 ALA B CA 1
ATOM 8903 C C . ALA B 1 576 ? -26.422 120.688 17.469 1 66.81 576 ALA B C 1
ATOM 8905 O O . ALA B 1 576 ? -26.641 121.875 17.156 1 66.81 576 ALA B O 1
ATOM 8906 N N . VAL B 1 577 ? -26.656 120.188 18.594 1 66.81 577 VAL B N 1
ATOM 8907 C CA . VAL B 1 577 ? -27.422 121 19.516 1 66.81 577 VAL B CA 1
ATOM 8908 C C . VAL B 1 577 ? -26.516 122.062 20.125 1 66.81 577 VAL B C 1
ATOM 8910 O O . VAL B 1 577 ? -26.922 123.25 20.281 1 66.81 577 VAL B O 1
ATOM 8913 N N . LEU B 1 578 ? -25.219 121.875 20.203 1 64.5 578 LEU B N 1
ATOM 8914 C CA . LEU B 1 578 ? -24.312 122.875 20.766 1 64.5 578 LEU B CA 1
ATOM 8915 C C . LEU B 1 578 ? -23.969 123.938 19.734 1 64.5 578 LEU B C 1
ATOM 8917 O O . LEU B 1 578 ? -23.891 125.125 20.078 1 64.5 578 LEU B O 1
ATOM 8921 N N . THR B 1 579 ? -23.953 123.625 18.484 1 67 579 THR B N 1
ATOM 8922 C CA . THR B 1 579 ? -23.688 124.625 17.469 1 67 579 THR B CA 1
ATOM 8923 C C . THR B 1 579 ? -24.922 125.5 17.234 1 67 579 THR B C 1
ATOM 8925 O O . THR B 1 579 ? -24.797 126.688 16.969 1 67 579 THR B O 1
ATOM 8928 N N . SER B 1 580 ? -26.062 125 17.469 1 64.25 580 SER B N 1
ATOM 8929 C CA . SER B 1 580 ? -27.266 125.812 17.281 1 64.25 580 SER B CA 1
ATOM 8930 C C . SER B 1 580 ? -27.469 126.75 18.453 1 64.25 580 SER B C 1
ATOM 8932 O O . SER B 1 580 ? -27.938 127.875 18.266 1 64.25 580 SER B O 1
ATOM 8934 N N . ARG B 1 581 ? -26.938 126.562 19.578 1 62.22 581 ARG B N 1
ATOM 8935 C CA . ARG B 1 581 ? -27.094 127.438 20.719 1 62.22 581 ARG B CA 1
ATOM 8936 C C . ARG B 1 581 ? -26.062 128.625 20.656 1 62.22 581 ARG B C 1
ATOM 8938 O O . ARG B 1 581 ? -26.359 129.75 21.062 1 62.22 581 ARG B O 1
ATOM 8945 N N . LEU B 1 582 ? -24.969 128.5 20.016 1 59.31 582 LEU B N 1
ATOM 8946 C CA . LEU B 1 582 ? -23.984 129.5 19.922 1 59.31 582 LEU B CA 1
ATOM 8947 C C . LEU B 1 582 ? -24.375 130.5 18.844 1 59.31 582 LEU B C 1
ATOM 8949 O O . LEU B 1 582 ? -24 131.75 18.922 1 59.31 582 LEU B O 1
ATOM 8953 N N . GLY B 1 583 ? -25.172 130.25 17.797 1 57.81 583 GLY B N 1
ATOM 8954 C CA . GLY B 1 583 ? -25.641 131.25 16.828 1 57.81 583 GLY B CA 1
ATOM 8955 C C . GLY B 1 583 ? -26.641 132.25 17.406 1 57.81 583 GLY B C 1
ATOM 8956 O O . GLY B 1 583 ? -26.656 133.375 17.016 1 57.81 583 GLY B O 1
ATOM 8957 N N . ASP B 1 584 ? -27.484 131.875 18.328 1 55.19 584 ASP B N 1
ATOM 8958 C CA . ASP B 1 584 ? -28.5 132.75 18.828 1 55.19 584 ASP B CA 1
ATOM 8959 C C . ASP B 1 584 ? -27.906 133.75 19.781 1 55.19 584 ASP B C 1
ATOM 8961 O O . ASP B 1 584 ? -28.5 134.875 20.016 1 55.19 584 ASP B O 1
ATOM 8965 N N . ILE B 1 585 ? -26.844 133.625 20.438 1 51.91 585 ILE B N 1
ATOM 8966 C CA . ILE B 1 585 ? -26.375 134.5 21.422 1 51.91 585 ILE B CA 1
ATOM 8967 C C . ILE B 1 585 ? -25.625 135.625 20.703 1 51.91 585 ILE B C 1
ATOM 8969 O O . ILE B 1 585 ? -25.281 136.625 21.328 1 51.91 585 ILE B O 1
ATOM 8973 N N . ARG B 1 586 ? -25.25 135.625 19.406 1 53.91 586 ARG B N 1
ATOM 8974 C CA . ARG B 1 586 ? -24.531 136.75 18.797 1 53.91 586 ARG B CA 1
ATOM 8975 C C . ARG B 1 586 ? -25.469 137.875 18.5 1 53.91 586 ARG B C 1
ATOM 8977 O O . ARG B 1 586 ? -25.016 139 18.344 1 53.91 586 ARG B O 1
ATOM 8984 N N . ASP B 1 587 ? -26.797 137.625 18.328 1 47.94 587 ASP B N 1
ATOM 8985 C CA . ASP B 1 587 ? -27.594 138.75 17.875 1 47.94 587 ASP B CA 1
ATOM 8986 C C . ASP B 1 587 ? -27.875 139.75 19.016 1 47.94 587 ASP B C 1
ATOM 8988 O O . ASP B 1 587 ? -28.516 140.75 18.812 1 47.94 587 ASP B O 1
ATOM 8992 N N . LEU B 1 588 ? -27.828 139.375 20.312 1 41.78 588 LEU B N 1
ATOM 8993 C CA . LEU B 1 588 ? -28.328 140.375 21.281 1 41.78 588 LEU B CA 1
ATOM 8994 C C . LEU B 1 588 ? -27.312 141.5 21.516 1 41.78 588 LEU B C 1
ATOM 8996 O O . LEU B 1 588 ? -27.609 142.5 22.188 1 41.78 588 LEU B O 1
ATOM 9000 N N . ASP B 1 589 ? -25.953 141.25 21.297 1 35.62 589 ASP B N 1
ATOM 9001 C CA . ASP B 1 589 ? -25.094 142.375 21.672 1 35.62 589 ASP B CA 1
ATOM 9002 C C . ASP B 1 589 ? -25.109 143.5 20.609 1 35.62 589 ASP B C 1
ATOM 9004 O O . ASP B 1 589 ? -24.297 144.375 20.641 1 35.62 589 ASP B O 1
ATOM 9008 N N . VAL B 1 590 ? -26.188 143.5 19.609 1 30.5 590 VAL B N 1
ATOM 9009 C CA . VAL B 1 590 ? -26.25 144.875 19.094 1 30.5 590 VAL B CA 1
ATOM 9010 C C . VAL B 1 590 ? -27.078 145.75 20.031 1 30.5 590 VAL B C 1
ATOM 9012 O O . VAL B 1 590 ? -28.125 145.375 20.516 1 30.5 590 VAL B O 1
#

pLDDT: mean 81.05, std 15.16, range [28.67, 97.5]